Protein AF-0000000070210686 (afdb_homodimer)

Structure (mmCIF, N/CA/C/O backbone):
data_AF-0000000070210686-model_v1
#
loop_
_entity.id
_entity.type
_entity.pdbx_description
1 polymer 'HET-domain-containing protein'
#
loop_
_atom_site.group_PDB
_atom_site.id
_atom_site.type_symbol
_atom_site.label_atom_id
_atom_site.label_alt_id
_atom_site.label_comp_id
_atom_site.label_asym_id
_atom_site.label_entity_id
_atom_site.label_seq_id
_atom_site.pdbx_PDB_ins_code
_atom_site.Cartn_x
_atom_site.Cartn_y
_atom_site.Cartn_z
_atom_site.occupancy
_atom_site.B_iso_or_equiv
_atom_site.auth_seq_id
_atom_site.auth_comp_id
_atom_site.auth_asym_id
_atom_site.auth_atom_id
_atom_site.pdbx_PDB_model_num
ATOM 1 N N . MET A 1 1 ? 6.555 4.707 30.875 1 18.88 1 MET A N 1
ATOM 2 C CA . MET A 1 1 ? 7.715 5.59 30.953 1 18.88 1 MET A CA 1
ATOM 3 C C . MET A 1 1 ? 8.68 5.32 29.797 1 18.88 1 MET A C 1
ATOM 5 O O . MET A 1 1 ? 9.492 4.398 29.875 1 18.88 1 MET A O 1
ATOM 9 N N . THR A 1 2 ? 8.305 5.418 28.578 1 21.5 2 THR A N 1
ATOM 10 C CA . THR A 1 2 ? 9.078 4.855 27.484 1 21.5 2 THR A CA 1
ATOM 11 C C . THR A 1 2 ? 10.414 5.582 27.328 1 21.5 2 THR A C 1
ATOM 13 O O . THR A 1 2 ? 10.445 6.801 27.156 1 21.5 2 THR A O 1
ATOM 16 N N . VAL A 1 3 ? 11.391 4.957 27.969 1 21.98 3 VAL A N 1
ATOM 17 C CA . VAL A 1 3 ? 12.789 5.355 28.078 1 21.98 3 VAL A CA 1
ATOM 18 C C . VAL A 1 3 ? 13.336 5.707 26.688 1 21.98 3 VAL A C 1
ATOM 20 O O . VAL A 1 3 ? 13.383 4.855 25.797 1 21.98 3 VAL A O 1
ATOM 23 N N . ILE A 1 4 ? 13.234 6.941 26.406 1 26.55 4 ILE A N 1
ATOM 24 C CA . ILE A 1 4 ? 13.938 7.457 25.234 1 26.55 4 ILE A CA 1
ATOM 25 C C . ILE A 1 4 ? 15.43 7.191 25.375 1 26.55 4 ILE A C 1
ATOM 27 O O . ILE A 1 4 ? 16.078 7.711 26.281 1 26.55 4 ILE A O 1
ATOM 31 N N . THR A 1 5 ? 15.828 6.023 25.016 1 27.53 5 THR A N 1
ATOM 32 C CA . THR A 1 5 ? 17.25 5.707 25.062 1 27.53 5 THR A CA 1
ATOM 33 C C . THR A 1 5 ? 18.078 6.855 24.484 1 27.53 5 THR A C 1
ATOM 35 O O . THR A 1 5 ? 17.734 7.414 23.438 1 27.53 5 THR A O 1
ATOM 38 N N . PRO A 1 6 ? 18.906 7.332 25.359 1 25.88 6 PRO A N 1
ATOM 39 C CA . PRO A 1 6 ? 19.797 8.445 25.016 1 25.88 6 PRO A CA 1
ATOM 40 C C . PRO A 1 6 ? 20.562 8.211 23.703 1 25.88 6 PRO A C 1
ATOM 42 O O . PRO A 1 6 ? 21.078 7.117 23.469 1 25.88 6 PRO A O 1
ATOM 45 N N . ILE A 1 7 ? 20.188 8.758 22.719 1 30.61 7 ILE A N 1
ATOM 46 C CA . ILE A 1 7 ? 20.953 8.664 21.484 1 30.61 7 ILE A CA 1
ATOM 47 C C . ILE A 1 7 ? 22.391 9.109 21.719 1 30.61 7 ILE A C 1
ATOM 49 O O . ILE A 1 7 ? 22.625 10.227 22.172 1 30.61 7 ILE A O 1
ATOM 53 N N . PRO A 1 8 ? 23.391 8.234 21.797 1 29.5 8 PRO A N 1
ATOM 54 C CA . PRO A 1 8 ? 24.781 8.633 22.031 1 29.5 8 PRO A CA 1
ATOM 55 C C . PRO A 1 8 ? 25.219 9.773 21.125 1 29.5 8 PRO A C 1
ATOM 57 O O . PRO A 1 8 ? 24.703 9.922 20.016 1 29.5 8 PRO A O 1
ATOM 60 N N . LEU A 1 9 ? 25.859 10.773 21.719 1 31.42 9 LEU A N 1
ATOM 61 C CA . LEU A 1 9 ? 26.531 11.93 21.141 1 31.42 9 LEU A CA 1
ATOM 62 C C . LEU A 1 9 ? 27.547 11.492 20.094 1 31.42 9 LEU A C 1
ATOM 64 O O . LEU A 1 9 ? 28.547 10.828 20.406 1 31.42 9 LEU A O 1
ATOM 68 N N . VAL A 1 10 ? 27.375 10.961 18.953 1 34.12 10 VAL A N 1
ATOM 69 C CA . VAL A 1 10 ? 28.422 10.484 18.047 1 34.12 10 VAL A CA 1
ATOM 70 C C . VAL A 1 10 ? 29.234 11.656 17.531 1 34.12 10 VAL A C 1
ATOM 72 O O . VAL A 1 10 ? 28.688 12.641 17.031 1 34.12 10 VAL A O 1
ATOM 75 N N . PRO A 1 11 ? 30.391 11.938 17.922 1 38 11 PRO A N 1
ATOM 76 C CA . PRO A 1 11 ? 31.297 12.852 17.234 1 38 11 PRO A CA 1
ATOM 77 C C . PRO A 1 11 ? 31.172 12.789 15.711 1 38 11 PRO A C 1
ATOM 79 O O . PRO A 1 11 ? 30.75 11.766 15.164 1 38 11 PRO A O 1
ATOM 82 N N . TRP A 1 12 ? 31.234 13.992 15.07 1 40.84 12 TRP A N 1
ATOM 83 C CA . TRP A 1 12 ? 31.344 13.906 13.617 1 40.84 12 TRP A CA 1
ATOM 84 C C . TRP A 1 12 ? 32.344 12.844 13.203 1 40.84 12 TRP A C 1
ATOM 86 O O . TRP A 1 12 ? 33.375 13.156 12.625 1 40.84 12 TRP A O 1
ATOM 96 N N . ASN A 1 13 ? 32.719 12.047 13.875 1 41.91 13 ASN A N 1
ATOM 97 C CA . ASN A 1 13 ? 33.5 11.094 13.086 1 41.91 13 ASN A CA 1
ATOM 98 C C . ASN A 1 13 ? 32.812 10.766 11.766 1 41.91 13 ASN A C 1
ATOM 100 O O . ASN A 1 13 ? 31.594 10.539 11.734 1 41.91 13 ASN A O 1
ATOM 104 N N . PRO A 1 14 ? 33.406 11.344 10.578 1 47.38 14 PRO A N 1
ATOM 105 C CA . PRO A 1 14 ? 32.844 11 9.266 1 47.38 14 PRO A CA 1
ATOM 106 C C . PRO A 1 14 ? 32 9.734 9.297 1 47.38 14 PRO A C 1
ATOM 108 O O . PRO A 1 14 ? 32.5 8.633 9.062 1 47.38 14 PRO A O 1
ATOM 111 N N . SER A 1 15 ? 31.328 9.562 10.219 1 56.06 15 SER A N 1
ATOM 112 C CA . SER A 1 15 ? 30.469 8.414 9.945 1 56.06 15 SER A CA 1
ATOM 113 C C . SER A 1 15 ? 29.594 8.664 8.727 1 56.06 15 SER A C 1
ATOM 115 O O . SER A 1 15 ? 29.25 9.805 8.414 1 56.06 15 SER A O 1
ATOM 117 N N . SER A 1 16 ? 29.609 7.781 7.824 1 77.75 16 SER A N 1
ATOM 118 C CA . SER A 1 16 ? 28.953 7.809 6.523 1 77.75 16 SER A CA 1
ATOM 119 C C . SER A 1 16 ? 27.438 7.859 6.676 1 77.75 16 SER A C 1
ATOM 121 O O . SER A 1 16 ? 26.719 8.031 5.691 1 77.75 16 SER A O 1
ATOM 123 N N . LEU A 1 17 ? 27.062 7.871 8.195 1 85.62 17 LEU A N 1
ATOM 124 C CA . LEU A 1 17 ? 25.609 7.875 8.406 1 85.62 17 LEU A CA 1
ATOM 125 C C . LEU A 1 17 ? 25.203 9.016 9.336 1 85.62 17 LEU A C 1
ATOM 127 O O . LEU A 1 17 ? 25.906 9.312 10.305 1 85.62 17 LEU A O 1
ATOM 131 N N . CYS A 1 18 ? 24.141 9.664 9.109 1 83.12 18 CYS A N 1
ATOM 132 C CA . CYS A 1 18 ? 23.578 10.672 9.992 1 83.12 18 CYS A CA 1
ATOM 133 C C . CYS A 1 18 ? 22.969 10.031 11.242 1 83.12 18 CYS A C 1
ATOM 135 O O . CYS A 1 18 ? 22.906 8.805 11.344 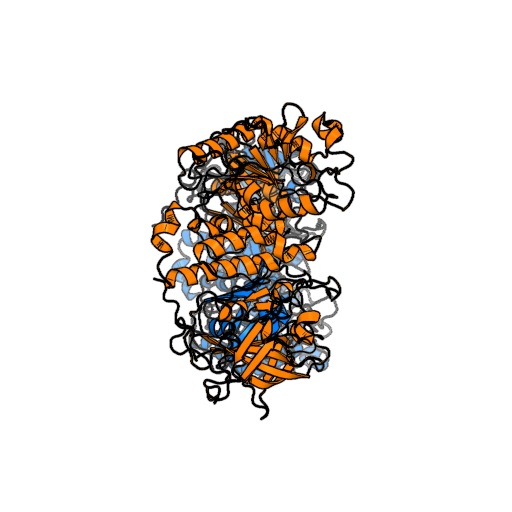1 83.12 18 CYS A O 1
ATOM 137 N N . ALA A 1 19 ? 22.531 10.797 12.156 1 77.5 19 ALA A N 1
ATOM 138 C CA . ALA A 1 19 ? 22.047 10.305 13.445 1 77.5 19 ALA A CA 1
ATOM 139 C C . ALA A 1 19 ? 20.844 9.398 13.258 1 77.5 19 ALA A C 1
ATOM 141 O O . ALA A 1 19 ? 20.766 8.328 13.867 1 77.5 19 ALA A O 1
ATOM 142 N N . THR A 1 20 ? 19.875 9.789 12.477 1 83.75 20 THR A N 1
ATOM 143 C CA . THR A 1 20 ? 18.672 9.008 12.234 1 83.75 20 THR A CA 1
ATOM 144 C C . THR A 1 20 ? 19.031 7.672 11.586 1 83.75 20 THR A C 1
ATOM 146 O O . THR A 1 20 ? 18.5 6.625 11.977 1 83.75 20 THR A O 1
ATOM 149 N N . CYS A 1 21 ? 19.969 7.789 10.664 1 89.75 21 CYS A N 1
ATOM 150 C CA . CYS A 1 21 ? 20.359 6.59 9.938 1 89.75 21 CYS A CA 1
ATOM 151 C C . CYS A 1 21 ? 21.141 5.637 10.828 1 89.75 21 CYS A C 1
ATOM 153 O O . CYS A 1 21 ? 21.078 4.422 10.648 1 89.75 21 CYS A O 1
ATOM 155 N N . ARG A 1 22 ? 21.828 6.176 11.766 1 85.75 22 ARG A N 1
ATOM 156 C CA . ARG A 1 22 ? 22.531 5.32 12.719 1 85.75 22 ARG A CA 1
ATOM 157 C C . ARG A 1 22 ? 21.547 4.516 13.562 1 85.75 22 ARG A C 1
ATOM 159 O O . ARG A 1 22 ? 21.797 3.352 13.875 1 85.75 22 ARG A O 1
ATOM 166 N N . LEU A 1 23 ? 20.469 5.164 13.883 1 85.94 23 LEU A N 1
ATOM 167 C CA . LEU A 1 23 ? 19.422 4.457 14.625 1 85.94 23 LEU A CA 1
ATOM 168 C C . LEU A 1 23 ? 18.828 3.33 13.781 1 85.94 23 LEU A C 1
ATOM 170 O O . LEU A 1 23 ? 18.672 2.209 14.273 1 85.94 23 LEU A O 1
ATOM 174 N N . VAL A 1 24 ? 18.594 3.578 12.539 1 91.06 24 VAL A N 1
ATOM 175 C CA . VAL A 1 24 ? 18 2.609 11.625 1 91.06 24 VAL A CA 1
ATOM 176 C C . VAL A 1 24 ? 18.984 1.47 11.367 1 91.06 24 VAL A C 1
ATOM 178 O O . VAL A 1 24 ? 18.578 0.309 11.266 1 91.06 24 VAL A O 1
ATOM 181 N N . ALA A 1 25 ? 20.234 1.827 11.328 1 89 25 ALA A N 1
ATOM 182 C CA . ALA A 1 25 ? 21.266 0.835 11.016 1 89 25 ALA A CA 1
ATOM 183 C C . ALA A 1 25 ? 21.469 -0.116 12.188 1 89 25 ALA A C 1
ATOM 185 O O . ALA A 1 25 ? 21.812 -1.284 11.992 1 89 25 ALA A O 1
ATOM 186 N N . ASN A 1 26 ? 21.141 0.361 13.375 1 87.25 26 ASN A N 1
ATOM 187 C CA . ASN A 1 26 ? 21.625 -0.414 14.516 1 87.25 26 ASN A CA 1
ATOM 188 C C . ASN A 1 26 ? 20.469 -0.955 15.352 1 87.25 26 ASN A C 1
ATOM 190 O O . ASN A 1 26 ? 20.656 -1.859 16.172 1 87.25 26 ASN A O 1
ATOM 194 N N . HIS A 1 27 ? 19.266 -0.401 15.133 1 90.25 27 HIS A N 1
ATOM 195 C CA . HIS A 1 27 ? 18.156 -0.792 16 1 90.25 27 HIS A CA 1
ATOM 196 C C . HIS A 1 27 ? 16.875 -0.993 15.203 1 90.25 27 HIS A C 1
ATOM 198 O O . HIS A 1 27 ? 16.688 -0.375 14.156 1 90.25 27 HIS A O 1
ATOM 204 N N . ASP A 1 28 ? 16.062 -1.942 15.773 1 92.38 28 ASP A N 1
ATOM 205 C CA . ASP A 1 28 ? 14.688 -1.992 15.289 1 92.38 28 ASP A CA 1
ATOM 206 C C . ASP A 1 28 ? 13.922 -0.73 15.68 1 92.38 28 ASP A C 1
ATOM 208 O O . ASP A 1 28 ? 13.734 -0.455 16.859 1 92.38 28 ASP A O 1
ATOM 212 N N . THR A 1 29 ? 13.594 0.13 14.742 1 92.44 29 THR A N 1
ATOM 213 C CA . THR A 1 29 ? 12.945 1.415 14.992 1 92.44 29 THR A CA 1
ATOM 214 C C . THR A 1 29 ? 12.102 1.839 13.797 1 92.44 29 THR A C 1
ATOM 216 O O . THR A 1 29 ? 12.18 1.227 12.727 1 92.44 29 THR A O 1
ATOM 219 N N . THR A 1 30 ? 11.203 2.656 14.016 1 92.94 30 THR A N 1
ATOM 220 C CA . THR A 1 30 ? 10.477 3.365 12.961 1 92.94 30 THR A CA 1
ATOM 221 C C . THR A 1 30 ? 10.852 4.844 12.953 1 92.94 30 THR A C 1
ATOM 223 O O . THR A 1 30 ? 10.742 5.52 13.984 1 92.94 30 THR A O 1
ATOM 226 N N . GLN A 1 31 ? 11.406 5.309 11.891 1 90.69 31 GLN A N 1
ATOM 227 C CA . GLN A 1 31 ? 11.828 6.699 11.766 1 90.69 31 GLN A CA 1
ATOM 228 C C . GLN A 1 31 ? 11.156 7.375 10.578 1 90.69 31 GLN A C 1
ATOM 230 O O . GLN A 1 31 ? 10.844 6.723 9.578 1 90.69 31 GLN A O 1
ATOM 235 N N . ARG A 1 32 ? 10.922 8.625 10.695 1 88.56 32 ARG A N 1
ATOM 236 C CA . ARG A 1 32 ? 10.352 9.43 9.617 1 88.56 32 ARG A CA 1
ATOM 237 C C . ARG A 1 32 ? 11.414 10.32 8.992 1 88.56 32 ARG A C 1
ATOM 239 O O . ARG A 1 32 ? 12.188 10.977 9.695 1 88.56 32 ARG A O 1
ATOM 246 N N . TYR A 1 33 ? 11.523 10.18 7.672 1 87.94 33 TYR A N 1
ATOM 247 C CA . TYR A 1 33 ? 12.438 11.008 6.902 1 87.94 33 TYR A CA 1
ATOM 248 C C . TYR A 1 33 ? 11.68 12.062 6.105 1 87.94 33 TYR A C 1
ATOM 250 O O . TYR A 1 33 ? 11.086 11.766 5.07 1 87.94 33 TYR A O 1
ATOM 258 N N . TYR A 1 34 ? 11.82 13.234 6.602 1 81.75 34 TYR A N 1
ATOM 259 C CA . TYR A 1 34 ? 11.203 14.312 5.836 1 81.75 34 TYR A CA 1
ATOM 260 C C . TYR A 1 34 ? 12.055 14.68 4.629 1 81.75 34 TYR A C 1
ATOM 262 O O . TYR A 1 34 ? 13.281 14.531 4.656 1 81.75 34 TYR A O 1
ATOM 270 N N . ALA A 1 35 ? 11.5 15.102 3.578 1 79.19 35 ALA A N 1
ATOM 271 C CA . ALA A 1 35 ? 12.148 15.281 2.283 1 79.19 35 ALA A CA 1
ATOM 272 C C . ALA A 1 35 ? 13.367 16.203 2.402 1 79.19 35 ALA A C 1
ATOM 274 O O . ALA A 1 35 ? 14.453 15.867 1.915 1 79.19 35 ALA A O 1
ATOM 275 N N . ARG A 1 36 ? 13.289 17.281 3.094 1 78.06 36 ARG A N 1
ATOM 276 C CA . ARG A 1 36 ? 14.367 18.266 3.133 1 78.06 36 ARG A CA 1
ATOM 277 C C . ARG A 1 36 ? 15.523 17.766 4 1 78.06 36 ARG A C 1
ATOM 279 O O . ARG A 1 36 ? 16.672 17.734 3.555 1 78.06 36 ARG A O 1
ATOM 286 N N . PRO A 1 37 ? 15.125 17.406 5.262 1 80.69 37 PRO A N 1
ATOM 287 C CA . PRO A 1 37 ? 16.234 16.859 6.055 1 80.69 37 PRO A CA 1
ATOM 288 C C . PRO A 1 37 ? 16.922 15.688 5.371 1 80.69 37 PRO A C 1
ATOM 290 O O . PRO A 1 37 ? 18.141 15.531 5.488 1 80.69 37 PRO A O 1
ATOM 293 N N . LEU A 1 38 ? 16.234 14.914 4.656 1 86.38 38 LEU A N 1
ATOM 294 C CA . LEU A 1 38 ? 16.797 13.773 3.938 1 86.38 38 LEU A CA 1
ATOM 295 C C . LEU A 1 38 ? 17.781 14.242 2.871 1 86.38 38 LEU A C 1
ATOM 297 O O . LEU A 1 38 ? 18.891 13.703 2.758 1 86.38 38 LEU A O 1
ATOM 301 N N . LYS A 1 39 ? 17.422 15.242 2.135 1 83.75 39 LYS A N 1
ATOM 302 C CA . LYS A 1 39 ? 18.281 15.789 1.088 1 83.75 39 LYS A CA 1
ATOM 303 C C . LYS A 1 39 ? 19.547 16.406 1.678 1 83.75 39 LYS A C 1
ATOM 305 O O . LYS A 1 39 ? 20.641 16.203 1.142 1 83.75 39 LYS A O 1
ATOM 310 N N . ILE A 1 40 ? 19.359 17.141 2.734 1 82.56 40 ILE A N 1
ATOM 311 C CA . ILE A 1 40 ? 20.484 17.797 3.389 1 82.56 40 ILE A CA 1
ATOM 312 C C . ILE A 1 40 ? 21.469 16.734 3.883 1 82.56 40 ILE A C 1
ATOM 314 O O . ILE A 1 40 ? 22.68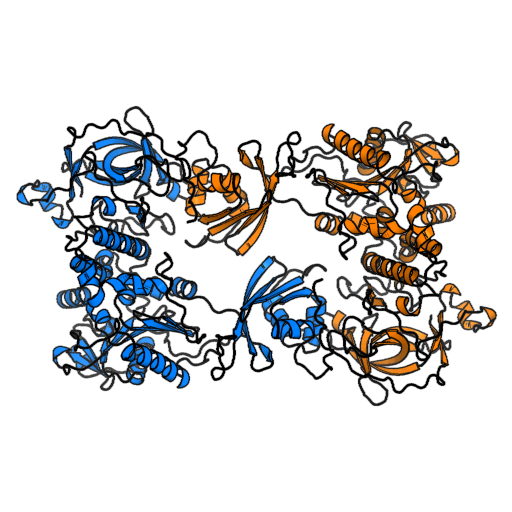8 16.844 3.654 1 82.56 40 ILE A O 1
ATOM 318 N N . ALA A 1 41 ? 20.922 15.719 4.535 1 85.38 41 ALA A N 1
ATOM 319 C CA . ALA A 1 41 ? 21.781 14.648 5.039 1 85.38 41 ALA A CA 1
ATOM 320 C C . ALA A 1 41 ? 22.5 13.938 3.893 1 85.38 41 ALA A C 1
ATOM 322 O O . ALA A 1 41 ? 23.672 13.578 4.008 1 85.38 41 ALA A O 1
ATOM 323 N N . ALA A 1 42 ? 21.844 13.742 2.781 1 87.5 42 ALA A N 1
ATOM 324 C CA . ALA A 1 42 ? 22.422 13.078 1.61 1 87.5 42 ALA A CA 1
ATOM 325 C C . ALA A 1 42 ? 23.562 13.898 1.035 1 87.5 42 ALA A C 1
ATOM 327 O O . ALA A 1 42 ? 24.641 13.352 0.739 1 87.5 42 ALA A O 1
ATOM 328 N N . VAL A 1 43 ? 23.375 15.164 0.923 1 82.69 43 VAL A N 1
ATOM 329 C CA . VAL A 1 43 ? 24.375 16.047 0.339 1 82.69 43 VAL A CA 1
ATOM 330 C C . VAL A 1 43 ? 25.578 16.141 1.271 1 82.69 43 VAL A C 1
ATOM 332 O O . VAL A 1 43 ? 26.719 16.266 0.812 1 82.69 43 VAL A O 1
ATOM 335 N N . ARG A 1 44 ? 25.266 16 2.473 1 79.75 44 ARG A N 1
ATOM 336 C CA . ARG A 1 44 ? 26.344 16.141 3.457 1 79.75 44 ARG A CA 1
ATOM 337 C C . ARG A 1 44 ? 27.062 14.82 3.662 1 79.75 44 ARG A C 1
ATOM 339 O O . ARG A 1 44 ? 27.922 14.703 4.543 1 79.75 44 ARG A O 1
ATOM 346 N N . GLY A 1 45 ? 26.609 13.781 2.938 1 81.31 45 GLY A N 1
ATOM 347 C CA . GLY A 1 45 ? 27.469 12.602 2.869 1 81.31 45 GLY A CA 1
ATOM 348 C C . GLY A 1 45 ? 26.844 11.391 3.531 1 81.31 45 GLY A C 1
ATOM 349 O O . GLY A 1 45 ? 27.469 10.328 3.592 1 81.31 45 GLY A O 1
ATOM 350 N N . CYS A 1 46 ? 25.656 11.523 4.137 1 87.19 46 CYS A N 1
ATOM 351 C CA . CYS A 1 46 ? 25.016 10.328 4.676 1 87.19 46 CYS A CA 1
ATOM 352 C C . CYS A 1 46 ? 24.672 9.344 3.561 1 87.19 46 CYS A C 1
ATOM 354 O O . CYS A 1 46 ? 23.859 9.641 2.689 1 87.19 46 CYS A O 1
ATOM 356 N N . VAL A 1 47 ? 25.172 8.195 3.635 1 91.56 47 VAL A N 1
ATOM 357 C CA . VAL A 1 47 ? 25.094 7.254 2.52 1 91.56 47 VAL A CA 1
ATOM 358 C C . VAL A 1 47 ? 23.688 6.652 2.453 1 91.56 47 VAL A C 1
ATOM 360 O O . VAL A 1 47 ? 23.172 6.387 1.365 1 91.56 47 VAL A O 1
ATOM 363 N N . LEU A 1 48 ? 23.125 6.398 3.605 1 93.19 48 LEU A N 1
ATOM 364 C CA . LEU A 1 48 ? 21.781 5.828 3.598 1 93.19 48 LEU A CA 1
ATOM 365 C C . LEU A 1 48 ? 20.75 6.84 3.096 1 93.19 48 LEU A C 1
ATOM 367 O O . LEU A 1 48 ? 19.875 6.5 2.303 1 93.19 48 LEU A O 1
ATOM 371 N N . CYS A 1 49 ? 20.844 8.086 3.541 1 91.56 49 CYS A N 1
ATOM 372 C CA . CYS A 1 49 ? 19.953 9.117 3.033 1 91.56 49 CYS A CA 1
ATOM 373 C C . CYS A 1 49 ? 20.109 9.281 1.526 1 91.56 49 CYS A C 1
ATOM 375 O O . CYS A 1 49 ? 19.125 9.461 0.81 1 91.56 49 CYS A O 1
ATOM 377 N N . ARG A 1 50 ? 21.312 9.234 1.077 1 91.19 50 ARG A N 1
ATOM 378 C CA . ARG A 1 50 ? 21.562 9.336 -0.355 1 91.19 50 ARG A CA 1
ATOM 379 C C . ARG A 1 50 ? 20.922 8.18 -1.112 1 91.19 50 ARG A C 1
ATOM 381 O O . ARG A 1 50 ? 20.297 8.391 -2.156 1 91.19 50 ARG A O 1
ATOM 388 N N . TYR A 1 51 ? 21.047 7.023 -0.578 1 94.25 51 TYR A N 1
ATOM 389 C CA . TYR A 1 51 ? 20.469 5.832 -1.185 1 94.25 51 TYR A CA 1
ATOM 390 C C . TYR A 1 51 ? 18.938 5.945 -1.254 1 94.25 51 TYR A C 1
ATOM 392 O O . TYR A 1 51 ? 18.344 5.691 -2.301 1 94.25 51 TYR A O 1
ATOM 400 N N . LEU A 1 52 ? 18.312 6.305 -0.146 1 93.06 52 LEU A N 1
ATOM 401 C CA . LEU A 1 52 ? 16.859 6.441 -0.096 1 93.06 52 LEU A CA 1
ATOM 402 C C . LEU A 1 52 ? 16.391 7.523 -1.06 1 93.06 52 LEU A C 1
ATOM 404 O O . LEU A 1 52 ? 15.344 7.371 -1.708 1 93.06 52 LEU A O 1
ATOM 408 N N . TYR A 1 53 ? 17.188 8.594 -1.122 1 90.06 53 TYR A N 1
ATOM 409 C CA . TYR A 1 53 ? 16.844 9.672 -2.041 1 90.06 53 TYR A CA 1
ATOM 410 C C . TYR A 1 53 ? 16.891 9.195 -3.486 1 90.06 53 TYR A C 1
ATOM 412 O O . TYR A 1 53 ? 15.945 9.422 -4.25 1 90.06 53 TYR A O 1
ATOM 420 N N . GLU A 1 54 ? 17.875 8.469 -3.861 1 89.75 54 GLU A N 1
ATOM 421 C CA . GLU A 1 54 ? 18.078 8.023 -5.234 1 89.75 54 GLU A CA 1
ATOM 422 C C . GLU A 1 54 ? 17.078 6.938 -5.617 1 89.75 54 GLU A C 1
ATOM 424 O O . GLU A 1 54 ? 16.562 6.918 -6.738 1 89.75 54 GLU A O 1
ATOM 429 N N . GLU A 1 55 ? 16.766 6.074 -4.707 1 90.25 55 GLU A N 1
ATOM 430 C CA . GLU A 1 55 ? 15.922 4.914 -4.996 1 90.25 55 GLU A CA 1
ATOM 431 C C . GLU A 1 55 ? 14.438 5.281 -4.945 1 90.25 55 GLU A C 1
ATOM 433 O O . GLU A 1 55 ? 13.625 4.695 -5.66 1 90.25 55 GLU A O 1
ATOM 438 N N . LEU A 1 56 ? 14.055 6.219 -4.07 1 87.88 56 LEU A N 1
ATOM 439 C CA . LEU A 1 56 ? 12.633 6.387 -3.799 1 87.88 56 LEU A CA 1
ATOM 440 C C . LEU A 1 56 ? 12.172 7.793 -4.172 1 87.88 56 LEU A C 1
ATOM 442 O O . LEU A 1 56 ? 11.016 7.988 -4.566 1 87.88 56 LEU A O 1
ATOM 446 N N . VAL A 1 57 ? 13 8.844 -3.959 1 79.38 57 VAL A N 1
ATOM 447 C CA . VAL A 1 57 ? 12.547 10.227 -4.059 1 79.38 57 VAL A CA 1
ATOM 448 C C . VAL A 1 57 ? 12.695 10.719 -5.496 1 79.38 57 VAL A C 1
ATOM 450 O O . VAL A 1 57 ? 11.812 11.406 -6.023 1 79.38 57 VAL A O 1
ATOM 453 N N . VAL A 1 58 ? 13.836 10.391 -6.086 1 74.69 58 VAL A N 1
ATOM 454 C CA . VAL A 1 58 ? 14.125 10.867 -7.438 1 74.69 58 VAL A CA 1
ATOM 455 C C . VAL A 1 58 ? 13.008 10.438 -8.391 1 74.69 58 VAL A C 1
ATOM 457 O O . VAL A 1 58 ? 12.625 11.195 -9.281 1 74.69 58 VAL A O 1
ATOM 460 N N . HIS A 1 59 ? 12.461 9.367 -8.047 1 65.12 59 HIS A N 1
ATOM 461 C CA . HIS A 1 59 ? 11.484 8.797 -8.969 1 65.12 59 HIS A CA 1
ATOM 462 C C . HIS A 1 59 ? 10.062 9.203 -8.594 1 65.12 59 HIS A C 1
ATOM 464 O O . HIS A 1 59 ? 9.117 8.906 -9.32 1 65.12 59 HIS A O 1
ATOM 470 N N . SER A 1 60 ? 9.969 9.828 -7.5 1 61.5 60 SER A N 1
ATOM 471 C CA . SER A 1 60 ? 8.633 10.203 -7.047 1 61.5 60 SER A CA 1
ATOM 472 C C . SER A 1 60 ? 8.242 11.586 -7.555 1 61.5 60 SER A C 1
ATOM 474 O O . SER A 1 60 ? 9.047 12.523 -7.5 1 61.5 60 SER A O 1
ATOM 476 N N . PHE A 1 61 ? 7.75 11.758 -8.719 1 51.09 61 PHE A N 1
ATOM 477 C CA . PHE A 1 61 ? 7.406 12.969 -9.461 1 51.09 61 PHE A CA 1
ATOM 478 C C . PHE A 1 61 ? 6.801 14.016 -8.539 1 51.09 61 PHE A C 1
ATOM 480 O O . PHE A 1 61 ? 6.832 15.211 -8.836 1 51.09 61 PHE A O 1
ATOM 487 N N . GLY A 1 62 ? 6.113 13.625 -7.492 1 51.19 62 GLY A N 1
ATOM 488 C CA . GLY A 1 62 ? 5.266 14.688 -6.961 1 51.19 62 GLY A CA 1
ATOM 489 C C . GLY A 1 62 ? 5.961 15.539 -5.922 1 51.19 62 GLY A C 1
ATOM 490 O O . GLY A 1 62 ? 6.93 15.102 -5.297 1 51.19 62 GLY A O 1
ATOM 491 N N . ARG A 1 63 ? 5.941 16.891 -6.254 1 48.94 63 ARG A N 1
ATOM 492 C CA . ARG A 1 63 ? 6.453 17.875 -5.293 1 48.94 63 ARG A CA 1
ATOM 493 C C . ARG A 1 63 ? 6.004 17.531 -3.877 1 48.94 63 ARG A C 1
ATOM 495 O O . ARG A 1 63 ? 4.805 17.453 -3.6 1 48.94 63 ARG A O 1
ATOM 502 N N . PRO A 1 64 ? 6.996 16.875 -3.164 1 48.12 64 PRO A N 1
ATOM 503 C CA . PRO A 1 64 ? 6.547 16.562 -1.806 1 48.12 64 PRO A CA 1
ATOM 504 C C . PRO A 1 64 ? 5.973 17.781 -1.078 1 48.12 64 PRO A C 1
ATOM 506 O O . PRO A 1 64 ? 6.559 18.859 -1.13 1 48.12 64 PRO A O 1
ATOM 509 N N . THR A 1 65 ? 4.77 17.75 -0.81 1 49.28 65 THR A N 1
ATOM 510 C CA . THR A 1 65 ? 4.258 18.766 0.113 1 49.28 65 THR A CA 1
ATOM 511 C C . THR A 1 65 ? 4.938 18.641 1.475 1 49.28 65 THR A C 1
ATOM 513 O O . THR A 1 65 ? 5.516 17.609 1.797 1 49.28 65 THR A O 1
ATOM 516 N N . LYS A 1 66 ? 5.289 19.703 2.188 1 51.28 66 LYS A N 1
ATOM 517 C CA . LYS A 1 66 ? 5.977 19.859 3.465 1 51.28 66 LYS A CA 1
ATOM 518 C C . LYS A 1 66 ? 5.789 18.625 4.352 1 51.28 66 LYS A C 1
ATOM 520 O O . LYS A 1 66 ? 6.719 18.219 5.051 1 51.28 66 LYS A O 1
ATOM 525 N N . ASP A 1 67 ? 4.605 17.953 4.301 1 57.97 67 ASP A N 1
ATOM 526 C CA . ASP A 1 67 ? 4.316 16.938 5.32 1 57.97 67 ASP A CA 1
ATOM 527 C C . ASP A 1 67 ? 4.504 15.531 4.773 1 57.97 67 ASP A C 1
ATOM 529 O O . ASP A 1 67 ? 4.098 14.555 5.406 1 57.97 67 ASP A O 1
ATOM 533 N N . VAL A 1 68 ? 5.301 15.555 3.695 1 68.44 68 VAL A N 1
ATOM 534 C CA . VAL A 1 68 ? 5.449 14.219 3.143 1 68.44 68 VAL A CA 1
ATOM 535 C C . VAL A 1 68 ? 6.754 13.594 3.635 1 68.44 68 VAL A C 1
ATOM 537 O O . VAL A 1 68 ? 7.773 14.281 3.748 1 68.44 68 VAL A O 1
ATOM 540 N N . HIS A 1 69 ? 6.641 12.578 4.254 1 84.75 69 HIS A N 1
ATOM 541 C CA . HIS A 1 69 ? 7.805 11.875 4.781 1 84.75 69 HIS A CA 1
ATOM 542 C C . HIS A 1 69 ? 7.832 10.422 4.309 1 84.75 69 HIS A C 1
ATOM 544 O O . HIS A 1 69 ? 6.809 9.891 3.871 1 84.75 69 HIS A O 1
ATOM 550 N N . LEU A 1 70 ? 9.055 9.922 4.242 1 89.38 70 LEU A N 1
ATOM 551 C CA . LEU A 1 70 ? 9.234 8.477 4.199 1 89.38 70 LEU A CA 1
ATOM 552 C C . LEU A 1 70 ? 9.125 7.867 5.594 1 89.38 70 LEU A C 1
ATOM 554 O O . LEU A 1 70 ? 9.648 8.43 6.559 1 89.38 70 LEU A O 1
ATOM 558 N N . GLU A 1 71 ? 8.406 6.926 5.691 1 91.94 71 GLU A N 1
ATOM 559 C CA . GLU A 1 71 ? 8.414 6.16 6.934 1 91.94 71 GLU A CA 1
ATOM 560 C C . GLU A 1 71 ? 9.25 4.891 6.797 1 91.94 71 GLU A C 1
ATOM 562 O O . GLU A 1 71 ? 8.914 4 6.012 1 91.94 71 GLU A O 1
ATOM 567 N N . VAL A 1 72 ? 10.344 4.852 7.523 1 94.31 72 VAL A N 1
ATOM 568 C CA . VAL A 1 72 ? 11.281 3.736 7.445 1 94.31 72 VAL A CA 1
ATOM 569 C C . VAL A 1 72 ? 11.172 2.883 8.711 1 94.31 72 VAL A C 1
ATOM 571 O O . VAL A 1 72 ? 11.375 3.379 9.82 1 94.31 72 VAL A O 1
ATOM 574 N N . THR A 1 73 ? 10.875 1.686 8.562 1 94.44 73 THR A N 1
ATOM 575 C CA . THR A 1 73 ? 10.742 0.763 9.68 1 94.44 73 THR A CA 1
ATOM 576 C C . THR A 1 73 ? 11.703 -0.416 9.523 1 94.44 73 THR A C 1
ATOM 578 O O . THR A 1 73 ? 11.648 -1.14 8.531 1 94.44 73 THR A O 1
ATOM 581 N N . ARG A 1 74 ? 12.578 -0.634 10.516 1 94.38 74 ARG A N 1
ATOM 582 C CA . ARG A 1 74 ? 13.484 -1.781 10.516 1 94.38 74 ARG A CA 1
ATOM 583 C C . ARG A 1 74 ? 12.977 -2.873 11.453 1 94.38 74 ARG A C 1
ATOM 585 O O . ARG A 1 74 ? 12.586 -2.594 12.586 1 94.38 74 ARG A O 1
ATOM 592 N N . HIS A 1 75 ? 12.898 -4.027 11 1 92.88 75 HIS A N 1
ATOM 593 C CA . HIS A 1 75 ? 12.648 -5.238 11.773 1 92.88 75 HIS A CA 1
ATOM 594 C C . HIS A 1 75 ? 13.672 -6.32 11.453 1 92.88 75 HIS A C 1
ATOM 596 O O . HIS A 1 75 ? 13.523 -7.043 10.461 1 92.88 75 HIS A O 1
ATOM 602 N N . GLY A 1 76 ? 14.609 -6.418 12.32 1 91.69 76 GLY A N 1
ATOM 603 C CA . GLY A 1 76 ? 15.672 -7.371 12.039 1 91.69 76 GLY A CA 1
ATOM 604 C C . GLY A 1 76 ? 16.5 -6.996 10.82 1 91.69 76 GLY A C 1
ATOM 605 O O . GLY A 1 76 ? 17.078 -5.902 10.766 1 91.69 76 GLY A O 1
ATOM 606 N N . SER A 1 77 ? 16.469 -7.922 9.883 1 93.06 77 SER A N 1
ATOM 607 C CA . SER A 1 77 ? 17.266 -7.688 8.688 1 93.06 77 SER A CA 1
ATOM 608 C C . SER A 1 77 ? 16.406 -7.129 7.555 1 93.06 77 SER A C 1
ATOM 610 O O . SER A 1 77 ? 16.859 -7.047 6.41 1 93.06 77 SER A O 1
ATOM 612 N N . CYS A 1 78 ? 15.219 -6.809 7.957 1 94.19 78 CYS A N 1
ATOM 613 C CA . CYS A 1 78 ? 14.297 -6.27 6.965 1 94.19 78 CYS A CA 1
ATOM 614 C C . CYS A 1 78 ? 13.992 -4.801 7.242 1 94.19 78 CYS A C 1
ATOM 616 O O . CYS A 1 78 ? 13.875 -4.395 8.398 1 94.19 78 CYS A O 1
ATOM 618 N N . LEU A 1 79 ? 13.938 -3.988 6.172 1 94.88 79 LEU A N 1
ATOM 619 C CA . LEU A 1 79 ? 13.602 -2.57 6.25 1 94.88 79 LEU A CA 1
ATOM 620 C C . LEU A 1 79 ? 12.406 -2.246 5.355 1 94.88 79 LEU A C 1
ATOM 622 O O . LEU A 1 79 ? 12.461 -2.453 4.141 1 94.88 79 LEU A O 1
ATOM 626 N N . GLY A 1 80 ? 11.312 -1.893 5.938 1 93.75 80 GLY A N 1
ATOM 627 C CA . GLY A 1 80 ? 10.156 -1.42 5.191 1 93.75 80 GLY A CA 1
ATOM 628 C C . GLY A 1 80 ? 10.086 0.092 5.098 1 93.75 80 GLY A C 1
ATOM 629 O O . GLY A 1 80 ? 10.328 0.793 6.078 1 93.75 80 GLY A O 1
ATOM 630 N N . VAL A 1 81 ? 9.797 0.655 3.82 1 93.19 81 VAL A N 1
ATOM 631 C CA . VAL A 1 81 ? 9.695 2.098 3.627 1 93.19 81 VAL A CA 1
ATOM 632 C C . VAL A 1 81 ? 8.367 2.439 2.965 1 93.19 81 VAL A C 1
ATOM 634 O O . VAL A 1 81 ? 8.023 1.884 1.918 1 93.19 81 VAL A O 1
ATOM 637 N N . VAL A 1 82 ? 7.566 3.172 3.588 1 88.19 82 VAL A N 1
ATOM 638 C CA . VAL A 1 82 ? 6.383 3.75 2.963 1 88.19 82 VAL A CA 1
ATOM 639 C C . VAL A 1 82 ? 6.723 5.117 2.377 1 88.19 82 VAL A C 1
ATOM 641 O O . VAL A 1 82 ? 7.168 6.016 3.098 1 88.19 82 VAL A O 1
ATOM 644 N N . ASP A 1 83 ? 6.48 5.203 1.09 1 87.56 83 ASP A N 1
ATOM 645 C CA . ASP A 1 83 ? 6.918 6.438 0.451 1 87.56 83 ASP A CA 1
ATOM 646 C C . ASP A 1 83 ? 5.832 7.508 0.524 1 87.56 83 ASP A C 1
ATOM 648 O O . ASP A 1 83 ? 4.836 7.344 1.231 1 87.56 83 ASP A O 1
ATOM 652 N N . PHE A 1 84 ? 6.023 8.68 -0.153 1 77.94 84 PHE A N 1
ATOM 653 C CA . PHE A 1 84 ? 5.168 9.859 -0.085 1 77.94 84 PHE A CA 1
ATOM 654 C C . PHE A 1 84 ? 3.805 9.57 -0.705 1 77.94 84 PHE A C 1
ATOM 656 O O . PHE A 1 84 ? 2.838 10.297 -0.455 1 77.94 84 PHE A O 1
ATOM 663 N N . ASN A 1 85 ? 3.672 8.5 -1.477 1 75.44 85 ASN A N 1
ATOM 664 C CA . ASN A 1 85 ? 2.434 8.117 -2.143 1 75.44 85 ASN A CA 1
ATOM 665 C C . ASN A 1 85 ? 1.776 6.918 -1.463 1 75.44 85 ASN A C 1
ATOM 667 O O . ASN A 1 85 ? 0.921 6.254 -2.053 1 75.44 85 ASN A O 1
ATOM 671 N N . ASN A 1 86 ? 2.225 6.648 -0.355 1 79.81 86 ASN A N 1
ATOM 672 C CA . ASN A 1 86 ? 1.707 5.543 0.444 1 79.81 86 ASN A CA 1
ATOM 673 C C . ASN A 1 86 ? 1.975 4.195 -0.222 1 79.81 86 ASN A C 1
ATOM 675 O O . ASN A 1 86 ? 1.188 3.258 -0.075 1 79.81 86 ASN A O 1
ATOM 679 N N . THR A 1 87 ? 3.037 4.133 -1.036 1 83.69 87 THR A N 1
ATOM 680 C CA . THR A 1 87 ? 3.496 2.875 -1.617 1 83.69 87 THR A CA 1
ATOM 681 C C . THR A 1 87 ? 4.492 2.182 -0.691 1 83.69 87 THR A C 1
ATOM 683 O O . THR A 1 87 ? 5.387 2.828 -0.138 1 83.69 87 THR A O 1
ATOM 686 N N . VAL A 1 88 ? 4.367 0.964 -0.566 1 86.62 88 VAL A N 1
ATOM 687 C CA . VAL A 1 88 ? 5.242 0.204 0.322 1 86.62 88 VAL A CA 1
ATOM 688 C C . VAL A 1 88 ? 6.41 -0.37 -0.472 1 86.62 88 VAL A C 1
ATOM 690 O O . VAL A 1 88 ? 6.215 -1.01 -1.508 1 86.62 88 VAL A O 1
ATOM 693 N N . HIS A 1 89 ? 7.672 -0.093 0.041 1 90.5 89 HIS A N 1
ATOM 694 C CA . HIS A 1 89 ? 8.906 -0.65 -0.509 1 90.5 89 HIS A CA 1
ATOM 695 C C . HIS A 1 89 ? 9.617 -1.53 0.514 1 90.5 89 HIS A C 1
ATOM 697 O O . HIS A 1 89 ? 9.688 -1.182 1.694 1 90.5 89 HIS A O 1
ATOM 703 N N . GLN A 1 90 ? 10.117 -2.635 0.066 1 93.06 90 GLN A N 1
ATOM 704 C CA . GLN A 1 90 ? 10.812 -3.549 0.969 1 93.06 90 GLN A CA 1
ATOM 705 C C . GLN A 1 90 ? 12.305 -3.617 0.645 1 93.06 90 GLN A C 1
ATOM 707 O O . GLN A 1 90 ? 12.688 -3.684 -0.524 1 93.06 90 GLN A O 1
ATOM 712 N N . PHE A 1 91 ? 13.133 -3.508 1.705 1 96 91 PHE A N 1
ATOM 713 C CA . PHE A 1 91 ? 14.578 -3.639 1.606 1 96 91 PHE A CA 1
ATOM 714 C C . PHE A 1 91 ? 15.094 -4.723 2.549 1 96 91 PHE A C 1
ATOM 716 O O . PHE A 1 91 ? 14.367 -5.176 3.434 1 96 91 PHE A O 1
ATOM 723 N N . GLU A 1 92 ? 16.297 -5.223 2.332 1 95.56 92 GLU A N 1
ATOM 724 C CA . GLU A 1 92 ? 16.922 -6.215 3.209 1 95.56 92 GLU A CA 1
ATOM 725 C C . GLU A 1 92 ? 18.359 -5.852 3.521 1 95.56 92 GLU A C 1
ATOM 727 O O . GLU A 1 92 ? 19.078 -5.336 2.66 1 95.56 92 GLU A O 1
ATOM 732 N N . ILE A 1 93 ? 18.734 -6.07 4.75 1 94.94 93 ILE A N 1
ATOM 733 C CA . ILE A 1 93 ? 20.094 -5.855 5.23 1 94.94 93 ILE A CA 1
ATOM 734 C C . ILE A 1 93 ? 20.906 -7.145 5.098 1 94.94 93 ILE A C 1
ATOM 736 O O . ILE A 1 93 ? 20.469 -8.203 5.57 1 94.94 93 ILE A O 1
ATOM 740 N N . PHE A 1 94 ? 22.016 -7.074 4.402 1 94.62 94 PHE A N 1
ATOM 741 C CA . PHE A 1 94 ? 22.812 -8.273 4.172 1 94.62 94 PHE A CA 1
ATOM 742 C C . PHE A 1 94 ? 24.266 -8.031 4.562 1 94.62 94 PHE A C 1
ATOM 744 O O . PHE A 1 94 ? 24.672 -6.895 4.793 1 94.62 94 PHE A O 1
ATOM 751 N N . THR A 1 95 ? 25 -9.086 4.77 1 93.06 95 THR A N 1
ATOM 752 C CA . THR A 1 95 ? 26.422 -9.055 5.082 1 93.06 95 THR A CA 1
ATOM 753 C C . THR A 1 95 ? 27.25 -9.688 3.955 1 93.06 95 THR A C 1
ATOM 755 O O . THR A 1 95 ? 26.688 -10.305 3.049 1 93.06 95 THR A O 1
ATOM 758 N N . GLU A 1 96 ? 28.516 -9.461 4.117 1 88.12 96 GLU A N 1
ATOM 759 C CA . GLU A 1 96 ? 29.391 -10.164 3.195 1 88.12 96 GLU A CA 1
ATOM 760 C C . GLU A 1 96 ? 29.359 -11.672 3.447 1 88.12 96 GLU A C 1
ATOM 762 O O . GLU A 1 96 ? 29.125 -12.109 4.574 1 88.12 96 GLU A O 1
ATOM 767 N N . ARG A 1 97 ? 29.516 -12.461 2.508 1 74.19 97 ARG A N 1
ATOM 768 C CA . ARG A 1 97 ? 29.266 -13.898 2.469 1 74.19 97 ARG A CA 1
ATOM 769 C C . ARG A 1 97 ? 30 -14.609 3.607 1 74.19 97 ARG A C 1
ATOM 771 O O . ARG A 1 97 ? 29.5 -15.586 4.168 1 74.19 97 ARG A O 1
ATOM 778 N N . ASN A 1 98 ? 31 -14.156 3.947 1 72.38 98 ASN A N 1
ATOM 779 C CA . ASN A 1 98 ? 31.797 -14.859 4.949 1 72.38 98 ASN A CA 1
ATOM 780 C C . ASN A 1 98 ? 31.344 -14.508 6.367 1 72.38 98 ASN A C 1
ATOM 782 O O . ASN A 1 98 ? 31.844 -15.07 7.34 1 72.38 98 ASN A O 1
ATOM 786 N N . HIS A 1 99 ? 30.234 -13.75 6.461 1 73.06 99 HIS A N 1
ATOM 787 C CA . HIS A 1 99 ? 29.906 -13.273 7.801 1 73.06 99 HIS A CA 1
ATOM 788 C C . HIS A 1 99 ? 28.406 -13.289 8.031 1 73.06 99 HIS A C 1
ATOM 790 O O . HIS A 1 99 ? 27.844 -12.352 8.602 1 73.06 99 HIS A O 1
ATOM 796 N N . PRO A 1 100 ? 27.766 -14.273 7.477 1 73.62 100 PRO A N 1
ATOM 797 C CA . PRO A 1 100 ? 26.328 -14.219 7.797 1 73.62 100 PRO A CA 1
ATOM 798 C C . PRO A 1 100 ? 26.016 -14.75 9.195 1 73.62 100 PRO A C 1
ATOM 800 O O . PRO A 1 100 ? 26.766 -15.578 9.719 1 73.62 100 PRO A O 1
ATOM 803 N N . SER A 1 101 ? 25.109 -13.992 9.953 1 76.88 101 SER A N 1
ATOM 804 C CA . SER A 1 101 ? 24.703 -14.391 11.297 1 76.88 101 SER A CA 1
ATOM 805 C C . SER A 1 101 ? 23.203 -14.648 11.359 1 76.88 101 SER A C 1
ATOM 807 O O . SER A 1 101 ? 22.484 -14.43 10.383 1 76.88 101 SER A O 1
ATOM 809 N N . THR A 1 102 ? 22.766 -15.18 12.43 1 75.44 102 THR A N 1
ATOM 810 C CA . THR A 1 102 ? 21.359 -15.469 12.656 1 75.44 102 THR A CA 1
ATOM 811 C C . THR A 1 102 ? 20.531 -14.18 12.68 1 75.44 102 THR A C 1
ATOM 813 O O . THR A 1 102 ? 19.359 -14.18 12.32 1 75.44 102 THR A O 1
ATOM 816 N N . GLU A 1 103 ? 21.25 -13.141 12.992 1 80.62 103 GLU A N 1
ATOM 817 C CA . GLU A 1 103 ? 20.547 -11.859 13.078 1 80.62 103 GLU A CA 1
ATOM 818 C C . GLU A 1 103 ? 20.406 -11.219 11.703 1 80.62 103 GLU A C 1
ATOM 820 O O . GLU A 1 103 ? 19.453 -10.484 11.445 1 80.62 103 GLU A O 1
ATOM 825 N N . THR A 1 104 ? 21.406 -11.602 10.906 1 88.06 104 THR A N 1
ATOM 826 C CA . THR A 1 104 ? 21.406 -11.117 9.531 1 88.06 104 THR A CA 1
ATOM 827 C C . THR A 1 104 ? 21.641 -12.266 8.547 1 88.06 104 THR A C 1
ATOM 829 O O . THR A 1 104 ? 22.734 -12.43 8.031 1 88.06 104 THR A O 1
ATOM 832 N N . PRO A 1 105 ? 20.562 -12.898 8.234 1 91.12 105 PRO A N 1
ATOM 833 C CA . PRO A 1 105 ? 20.703 -14.125 7.441 1 91.12 105 PRO A CA 1
ATOM 834 C C . PRO A 1 105 ? 21.016 -13.844 5.973 1 91.12 105 PRO A C 1
ATOM 836 O O . PRO A 1 105 ? 21.469 -14.742 5.254 1 91.12 105 PRO A O 1
ATOM 839 N N . PHE A 1 106 ? 20.812 -12.672 5.512 1 93.44 106 PHE A N 1
ATOM 840 C CA . PHE A 1 106 ? 21.016 -12.367 4.102 1 93.44 106 PHE A CA 1
ATOM 841 C C . PHE A 1 106 ? 22.484 -12.133 3.805 1 93.44 106 PHE A C 1
ATOM 843 O O . PHE A 1 106 ? 23.203 -11.555 4.621 1 93.44 106 PHE A O 1
ATOM 850 N N . ARG A 1 107 ? 22.938 -12.602 2.697 1 93.25 107 ARG A N 1
ATOM 851 C CA . ARG A 1 107 ? 24.328 -12.438 2.275 1 93.25 107 ARG A CA 1
ATOM 852 C C . ARG A 1 107 ? 24.406 -11.844 0.875 1 93.25 107 ARG A C 1
ATOM 854 O O . ARG A 1 107 ? 23.406 -11.836 0.141 1 93.25 107 ARG A O 1
ATOM 861 N N . ARG A 1 108 ? 25.547 -11.414 0.542 1 92.75 108 ARG A N 1
ATOM 862 C CA . ARG A 1 108 ? 25.797 -10.844 -0.779 1 92.75 108 ARG A CA 1
ATOM 863 C C . ARG A 1 108 ? 25.609 -11.891 -1.871 1 92.75 108 ARG A C 1
ATOM 865 O O . ARG A 1 108 ? 26.062 -13.031 -1.728 1 92.75 108 ARG A O 1
ATOM 872 N N . ILE A 1 109 ? 24.922 -11.516 -2.928 1 94.38 109 ILE A N 1
ATOM 873 C CA . ILE A 1 109 ? 24.75 -12.367 -4.105 1 94.38 109 ILE A CA 1
ATOM 874 C C . ILE A 1 109 ? 25.891 -12.109 -5.09 1 94.38 109 ILE A C 1
ATOM 876 O O . ILE A 1 109 ? 26.234 -10.953 -5.371 1 94.38 109 ILE A O 1
ATOM 880 N N . HIS A 1 110 ? 26.469 -13.18 -5.562 1 92.94 110 HIS A N 1
ATOM 881 C CA . HIS A 1 110 ? 27.578 -13.023 -6.496 1 92.94 110 HIS A CA 1
ATOM 882 C C . HIS A 1 110 ? 27.094 -12.477 -7.836 1 92.94 110 HIS A C 1
ATOM 884 O O . HIS A 1 110 ? 26.047 -12.883 -8.336 1 92.94 110 HIS A O 1
ATOM 890 N N . ALA A 1 111 ? 27.922 -11.602 -8.375 1 92.75 111 ALA A N 1
ATOM 891 C CA . ALA A 1 111 ? 27.594 -11.008 -9.664 1 92.75 111 ALA A CA 1
ATOM 892 C C . ALA A 1 111 ? 27.688 -12.039 -10.789 1 92.75 111 ALA A C 1
ATOM 894 O O . ALA A 1 111 ? 27.016 -11.906 -11.812 1 92.75 111 ALA A O 1
ATOM 895 N N . GLN A 1 112 ? 28.547 -12.961 -10.516 1 94.12 112 GLN A N 1
ATOM 896 C CA . GLN A 1 112 ? 28.734 -14.016 -11.516 1 94.12 112 GLN A CA 1
ATOM 897 C C . GLN A 1 112 ? 28.234 -15.359 -11 1 94.12 112 GLN A C 1
ATOM 899 O O . GLN A 1 112 ? 28.812 -15.93 -10.078 1 94.12 112 GLN A O 1
ATOM 904 N N . PRO A 1 113 ? 27.234 -15.867 -11.648 1 95.19 113 PRO A N 1
ATOM 905 C CA . PRO A 1 113 ? 26.75 -17.172 -11.211 1 95.19 113 PRO A CA 1
ATOM 906 C C . PRO A 1 113 ? 27.797 -18.281 -11.383 1 95.19 113 PRO A C 1
ATOM 908 O O . PRO A 1 113 ? 27.766 -19.281 -10.656 1 95.19 113 PRO A O 1
ATOM 911 N N . ASP A 1 114 ? 28.688 -18.125 -12.391 1 95.56 114 ASP A N 1
ATOM 912 C CA . ASP A 1 114 ? 29.75 -19.094 -12.648 1 95.56 114 ASP A CA 1
ATOM 913 C C . ASP A 1 114 ? 30.984 -18.781 -11.812 1 95.56 114 ASP A C 1
ATOM 915 O O . ASP A 1 114 ? 32.125 -18.969 -12.273 1 95.56 114 ASP A O 1
ATOM 919 N N . SER A 1 115 ? 30.844 -18.391 -10.648 1 95 115 SER A N 1
ATOM 920 C CA . SER A 1 115 ? 31.953 -18.156 -9.742 1 95 115 SER A CA 1
ATOM 921 C C . SER A 1 115 ? 32.219 -19.375 -8.875 1 95 115 SER A C 1
ATOM 923 O O . SER A 1 115 ? 31.344 -20.203 -8.672 1 95 115 SER A O 1
ATOM 925 N N . GLU A 1 116 ? 33.469 -19.5 -8.406 1 95.81 116 GLU A N 1
ATOM 926 C CA . GLU A 1 116 ? 33.844 -20.625 -7.531 1 95.81 116 GLU A CA 1
ATOM 927 C C . GLU A 1 116 ? 32.969 -20.625 -6.266 1 95.81 116 GLU A C 1
ATOM 929 O O . GLU A 1 116 ? 32.625 -21.703 -5.766 1 95.81 116 GLU A O 1
ATOM 934 N N . SER A 1 117 ? 32.656 -19.516 -5.863 1 93.06 117 SER A N 1
ATOM 935 C CA . SER A 1 117 ? 31.859 -19.406 -4.648 1 93.06 117 SER A CA 1
ATOM 936 C C . SER A 1 117 ? 30.469 -19.969 -4.855 1 93.06 117 SER A C 1
ATOM 938 O O . SER A 1 117 ? 29.922 -20.656 -3.979 1 93.06 117 SER A O 1
ATOM 940 N N . CYS A 1 118 ? 29.922 -19.688 -5.965 1 95.56 118 CYS A N 1
ATOM 941 C CA . CYS A 1 118 ? 28.594 -20.203 -6.273 1 95.56 118 CYS A CA 1
ATOM 942 C C . CYS A 1 118 ? 28.609 -21.719 -6.406 1 95.56 118 CYS A C 1
ATOM 944 O O . CYS A 1 118 ? 27.734 -22.406 -5.879 1 95.56 118 CYS A O 1
ATOM 946 N N . TRP A 1 119 ? 29.609 -22.266 -7.047 1 97.56 119 TRP A N 1
ATOM 947 C CA . TRP A 1 119 ? 29.703 -23.719 -7.211 1 97.56 119 TRP A CA 1
ATOM 948 C C . TRP A 1 119 ? 29.953 -24.391 -5.871 1 97.56 119 TRP A C 1
ATOM 950 O O . TRP A 1 119 ? 29.391 -25.469 -5.598 1 97.56 119 TRP A O 1
ATOM 960 N N . ASN A 1 120 ? 30.797 -23.75 -5.074 1 95.81 120 ASN A N 1
ATOM 961 C CA . ASN A 1 120 ? 31.031 -24.281 -3.736 1 95.81 120 ASN A CA 1
ATOM 962 C C . ASN A 1 120 ? 29.734 -24.328 -2.926 1 95.81 120 ASN A C 1
ATOM 964 O O . ASN A 1 120 ? 29.5 -25.281 -2.188 1 95.81 120 ASN A O 1
ATOM 968 N N . MET A 1 121 ? 28.969 -23.328 -3.062 1 94.88 121 MET A N 1
ATOM 969 C CA . MET A 1 121 ? 27.672 -23.266 -2.383 1 94.88 121 MET A CA 1
ATOM 970 C C . MET A 1 121 ? 26.766 -24.391 -2.865 1 94.88 121 MET A C 1
ATOM 972 O O . MET A 1 121 ? 26.156 -25.094 -2.057 1 94.88 121 MET A O 1
ATOM 976 N N . ILE A 1 122 ? 26.656 -24.609 -4.137 1 97.5 122 ILE A N 1
ATOM 977 C CA . ILE A 1 122 ? 25.844 -25.672 -4.707 1 97.5 122 ILE A CA 1
ATOM 978 C C . ILE A 1 122 ? 26.328 -27.016 -4.199 1 97.5 122 ILE A C 1
ATOM 980 O O . ILE A 1 122 ? 25.531 -27.875 -3.822 1 97.5 122 ILE A O 1
ATOM 984 N N . HIS A 1 123 ? 27.656 -27.172 -4.117 1 97.56 123 HIS A N 1
ATOM 985 C CA . HIS A 1 123 ? 28.234 -28.406 -3.617 1 97.56 123 HIS A CA 1
ATOM 986 C C . HIS A 1 123 ? 27.875 -28.625 -2.15 1 97.56 123 HIS A C 1
ATOM 988 O O . HIS A 1 123 ? 27.641 -29.766 -1.728 1 97.56 123 HIS A O 1
ATOM 994 N N . THR A 1 124 ? 27.906 -27.562 -1.472 1 94.94 124 THR A N 1
ATOM 995 C CA . THR A 1 124 ? 27.531 -27.656 -0.065 1 94.94 124 THR A CA 1
ATOM 996 C C . THR A 1 124 ? 26.078 -28.141 0.079 1 94.94 124 THR A C 1
ATOM 998 O O . THR A 1 124 ? 25.797 -29 0.91 1 94.94 124 THR A O 1
ATOM 1001 N N . TRP A 1 125 ? 25.219 -27.562 -0.687 1 95.19 125 TRP A N 1
ATOM 1002 C CA . TRP A 1 125 ? 23.828 -28 -0.67 1 95.19 125 TRP A CA 1
ATOM 1003 C C . TRP A 1 125 ? 23.703 -29.469 -1.063 1 95.19 125 TRP A C 1
ATOM 1005 O O . TRP A 1 125 ? 22.984 -30.219 -0.424 1 95.19 125 TRP A O 1
ATOM 1015 N N . LEU A 1 126 ? 24.391 -29.812 -2.096 1 96.31 126 LEU A N 1
ATOM 1016 C CA . LEU A 1 126 ? 24.391 -31.188 -2.604 1 96.31 126 LEU A CA 1
ATOM 1017 C C . LEU A 1 126 ? 24.906 -32.156 -1.556 1 96.31 126 LEU A C 1
ATOM 1019 O O . LEU A 1 126 ? 24.312 -33.219 -1.319 1 96.31 126 LEU A O 1
ATOM 1023 N N . ASP A 1 127 ? 25.969 -31.812 -0.897 1 95.25 127 ASP A N 1
ATOM 1024 C CA . ASP A 1 127 ? 26.578 -32.656 0.128 1 95.25 127 ASP A CA 1
ATOM 1025 C C . ASP A 1 127 ? 25.641 -32.812 1.325 1 95.25 127 ASP A C 1
ATOM 1027 O O . ASP A 1 127 ? 25.484 -33.938 1.845 1 95.25 127 ASP A O 1
ATOM 1031 N N . LYS A 1 128 ? 25.125 -31.75 1.706 1 93.62 128 LYS A N 1
ATOM 1032 C CA . LYS A 1 128 ? 24.172 -31.797 2.814 1 93.62 128 LYS A CA 1
ATOM 1033 C C . LYS A 1 128 ? 23 -32.719 2.486 1 93.62 128 LYS A C 1
ATOM 1035 O O . LYS A 1 128 ? 22.547 -33.5 3.334 1 93.62 128 LYS A O 1
ATOM 1040 N N . CYS A 1 129 ? 22.516 -32.594 1.31 1 93.69 129 CYS A N 1
ATOM 1041 C CA . CYS A 1 129 ? 21.375 -33.406 0.876 1 93.69 129 CYS A CA 1
ATOM 1042 C C . CYS A 1 129 ? 21.734 -34.875 0.825 1 93.69 129 CYS A C 1
ATOM 1044 O O . CYS A 1 129 ? 21.047 -35.719 1.399 1 93.69 129 CYS A O 1
ATOM 1046 N N . THR A 1 130 ? 22.844 -35.25 0.249 1 92.69 130 THR A N 1
ATOM 1047 C CA . THR A 1 130 ? 23.234 -36.625 0.018 1 92.69 130 THR A CA 1
ATOM 1048 C C . THR A 1 130 ? 23.641 -37.312 1.325 1 92.69 130 THR A C 1
ATOM 1050 O O . THR A 1 130 ? 23.469 -38.531 1.492 1 92.69 130 THR A O 1
ATOM 1053 N N . SER A 1 131 ? 24.109 -36.5 2.197 1 92.25 131 SER A N 1
ATOM 1054 C CA . SER A 1 131 ? 24.609 -37.062 3.445 1 92.25 131 SER A CA 1
ATOM 1055 C C . SER A 1 131 ? 23.516 -37.188 4.492 1 92.25 131 SER A C 1
ATOM 1057 O O . SER A 1 131 ? 23.5 -38.125 5.293 1 92.25 131 SER A O 1
ATOM 1059 N N . ASN A 1 132 ? 22.609 -36.312 4.461 1 90.56 132 ASN A N 1
ATOM 1060 C CA . ASN A 1 132 ? 21.734 -36.188 5.625 1 90.56 132 ASN A CA 1
ATOM 1061 C C . ASN A 1 132 ? 20.297 -36.531 5.281 1 90.56 132 ASN A C 1
ATOM 1063 O O . ASN A 1 132 ? 19.484 -36.812 6.176 1 90.56 132 ASN A O 1
ATOM 1067 N N . HIS A 1 133 ? 19.969 -36.531 4.086 1 88.62 133 HIS A N 1
ATOM 1068 C CA . HIS A 1 133 ? 18.562 -36.688 3.738 1 88.62 133 HIS A CA 1
ATOM 1069 C C . HIS A 1 133 ? 18.25 -38.125 3.381 1 88.62 133 HIS A C 1
ATOM 1071 O O . HIS A 1 133 ? 18.828 -38.688 2.447 1 88.62 133 HIS A O 1
ATOM 1077 N N . THR A 1 134 ? 17.25 -38.594 3.998 1 84.69 134 THR A N 1
ATOM 1078 C CA . THR A 1 134 ? 16.844 -39.969 3.75 1 84.69 134 THR A CA 1
ATOM 1079 C C . THR A 1 134 ? 15.938 -40.031 2.527 1 84.69 134 THR A C 1
ATOM 1081 O O . THR A 1 134 ? 16.062 -40.969 1.724 1 84.69 134 THR A O 1
ATOM 1084 N N . CYS A 1 135 ? 15.094 -39.031 2.352 1 83.44 135 CYS A N 1
ATOM 1085 C CA . CYS A 1 135 ? 14.125 -39.062 1.259 1 83.44 135 CYS A CA 1
ATOM 1086 C C . CYS A 1 135 ? 14.805 -38.812 -0.08 1 83.44 135 CYS A C 1
ATOM 1088 O O . CYS A 1 135 ? 14.289 -39.188 -1.129 1 83.44 135 CYS A O 1
ATOM 1090 N N . CYS A 1 136 ? 15.992 -38.25 0.016 1 88.75 136 CYS A N 1
ATOM 1091 C CA . CYS A 1 136 ? 16.672 -37.875 -1.22 1 88.75 136 CYS A CA 1
ATOM 1092 C C . CYS A 1 136 ? 17.672 -38.969 -1.629 1 88.75 136 CYS A C 1
ATOM 1094 O O . CYS A 1 136 ? 18.297 -38.844 -2.691 1 88.75 136 CYS A O 1
ATOM 1096 N N . ARG A 1 137 ? 17.812 -39.875 -0.817 1 83.62 137 ARG A N 1
ATOM 1097 C CA . ARG A 1 137 ? 18.859 -40.875 -1.044 1 83.62 137 ARG A CA 1
ATOM 1098 C C . ARG A 1 137 ? 18.562 -41.719 -2.287 1 83.62 137 ARG A C 1
ATOM 1100 O O . ARG A 1 137 ? 17.406 -42.062 -2.545 1 83.62 137 ARG A O 1
ATOM 1107 N N . GLN A 1 138 ? 19.594 -41.812 -3.09 1 79.38 138 GLN A N 1
ATOM 1108 C CA . GLN A 1 138 ? 19.516 -42.656 -4.273 1 79.38 138 GLN A CA 1
ATOM 1109 C C . GLN A 1 138 ? 20.453 -43.844 -4.148 1 79.38 138 GLN A C 1
ATOM 1111 O O . GLN A 1 138 ? 21.609 -43.781 -4.582 1 79.38 138 GLN A O 1
ATOM 1116 N N . ASP A 1 139 ? 20.109 -44.938 -3.406 1 67.12 139 ASP A N 1
ATOM 1117 C CA . ASP A 1 139 ? 20.969 -46.062 -3.043 1 67.12 139 ASP A CA 1
ATOM 1118 C C . ASP A 1 139 ? 21.234 -46.938 -4.25 1 67.12 139 ASP A C 1
ATOM 1120 O O . ASP A 1 139 ? 22.312 -47.562 -4.352 1 67.12 139 ASP A O 1
ATOM 1124 N N . HIS A 1 140 ? 20.266 -47.125 -5.148 1 69.56 140 HIS A N 1
ATOM 1125 C CA . HIS A 1 140 ? 20.484 -48.031 -6.289 1 69.56 140 HIS A CA 1
ATOM 1126 C C . HIS A 1 140 ? 20.562 -47.219 -7.59 1 69.56 140 HIS A C 1
ATOM 1128 O O . HIS A 1 140 ? 20.016 -46.125 -7.68 1 69.56 140 HIS A O 1
ATOM 1134 N N . ALA A 1 141 ? 21.453 -47.75 -8.438 1 72.38 141 ALA A N 1
ATOM 1135 C CA . ALA A 1 141 ? 21.562 -47.125 -9.75 1 72.38 141 ALA A CA 1
ATOM 1136 C C . ALA A 1 141 ? 20.203 -47.094 -10.453 1 72.38 141 ALA A C 1
ATOM 1138 O O . ALA A 1 141 ? 19.641 -48.125 -10.781 1 72.38 141 ALA A O 1
ATOM 1139 N N . PRO A 1 142 ? 19.688 -45.938 -10.602 1 81.69 142 PRO A N 1
ATOM 1140 C CA . PRO A 1 142 ? 18.375 -45.844 -11.234 1 81.69 142 PRO A CA 1
ATOM 1141 C C . PRO A 1 142 ? 18.422 -46.125 -12.734 1 81.69 142 PRO A C 1
ATOM 1143 O O . PRO A 1 142 ? 19.484 -46.062 -13.352 1 81.69 142 PRO A O 1
ATOM 1146 N N . PRO A 1 143 ? 17.312 -46.594 -13.281 1 87.19 143 PRO A N 1
ATOM 1147 C CA . PRO A 1 143 ? 17.25 -46.75 -14.734 1 87.19 143 PRO A CA 1
ATOM 1148 C C . PRO A 1 143 ? 17.656 -45.469 -15.484 1 87.19 143 PRO A C 1
ATOM 1150 O O . PRO A 1 143 ? 17.312 -44.375 -15.055 1 87.19 143 PRO A O 1
ATOM 1153 N N . MET A 1 144 ? 18.438 -45.719 -16.531 1 92.25 144 MET A N 1
ATOM 1154 C CA . MET A 1 144 ? 18.953 -44.594 -17.312 1 92.25 144 MET A CA 1
ATOM 1155 C C . MET A 1 144 ? 18.031 -44.312 -18.5 1 92.25 144 MET A C 1
ATOM 1157 O O . MET A 1 144 ? 17.359 -45.219 -19.016 1 92.25 144 MET A O 1
ATOM 1161 N N . PRO A 1 145 ? 18.031 -43.031 -18.953 1 94.69 145 PRO A N 1
ATOM 1162 C CA . PRO A 1 145 ? 17.344 -42.719 -20.203 1 94.69 145 PRO A CA 1
ATOM 1163 C C . PRO A 1 145 ? 17.938 -43.469 -21.406 1 94.69 145 PRO A C 1
ATOM 1165 O O . PRO A 1 145 ? 19.062 -43.969 -21.328 1 94.69 145 PRO A O 1
ATOM 1168 N N . ASN A 1 146 ? 17.141 -43.531 -22.406 1 93.12 146 ASN A N 1
ATOM 1169 C CA . ASN A 1 146 ? 17.578 -44.25 -23.594 1 93.12 146 ASN A CA 1
ATOM 1170 C C . ASN A 1 146 ? 18.828 -43.625 -24.219 1 93.12 146 ASN A C 1
ATOM 1172 O O . ASN A 1 146 ? 19.781 -44.312 -24.562 1 93.12 146 ASN A O 1
ATOM 1176 N N . ILE A 1 147 ? 18.766 -42.344 -24.406 1 95.62 147 ILE A N 1
ATOM 1177 C CA . ILE A 1 147 ? 19.875 -41.562 -24.953 1 95.62 147 ILE A CA 1
ATOM 1178 C C . ILE A 1 147 ? 20.281 -40.469 -24 1 95.62 147 ILE A C 1
ATOM 1180 O O . ILE A 1 147 ? 19.406 -39.812 -23.375 1 95.62 147 ILE A O 1
ATOM 1184 N N . LEU A 1 148 ? 21.562 -40.344 -23.812 1 97.12 148 LEU A N 1
ATOM 1185 C CA . LEU A 1 148 ? 22.125 -39.25 -23 1 97.12 148 LEU A CA 1
ATOM 1186 C C . LEU A 1 148 ? 23.281 -38.594 -23.703 1 97.12 148 LEU A C 1
ATOM 1188 O O . LEU A 1 148 ? 23.828 -39.125 -24.672 1 97.12 148 LEU A O 1
ATOM 1192 N N . LEU A 1 149 ? 23.562 -37.438 -23.266 1 96.88 149 LEU A N 1
ATOM 1193 C CA . LEU A 1 149 ? 24.734 -36.719 -23.766 1 96.88 149 LEU A CA 1
ATOM 1194 C C . LEU A 1 149 ? 25.922 -36.906 -22.828 1 96.88 149 LEU A C 1
ATOM 1196 O O . LEU A 1 149 ? 25.859 -36.562 -21.641 1 96.88 149 LEU A O 1
ATOM 1200 N N . ASN A 1 150 ? 26.969 -37.5 -23.297 1 97.06 150 ASN A N 1
ATOM 1201 C CA . ASN A 1 150 ? 28.234 -37.469 -22.562 1 97.06 150 ASN A CA 1
ATOM 1202 C C . ASN A 1 150 ? 28.922 -36.125 -22.688 1 97.06 150 ASN A C 1
ATOM 1204 O O . ASN A 1 150 ? 29.375 -35.75 -23.766 1 97.06 150 ASN A O 1
ATOM 1208 N N . VAL A 1 151 ? 29.031 -35.438 -21.625 1 97.06 151 VAL A N 1
ATOM 1209 C CA . VAL A 1 151 ? 29.453 -34.062 -21.688 1 97.06 151 VAL A CA 1
ATOM 1210 C C . VAL A 1 151 ? 30.969 -33.969 -21.797 1 97.06 151 VAL A C 1
ATOM 1212 O O . VAL A 1 151 ? 31.516 -32.906 -22.109 1 97.06 151 VAL A O 1
ATOM 1215 N N . ASP A 1 152 ? 31.672 -35 -21.531 1 95.25 152 ASP A N 1
ATOM 1216 C CA . ASP A 1 152 ? 33.125 -35.031 -21.656 1 95.25 152 ASP A CA 1
ATOM 1217 C C . ASP A 1 152 ? 33.562 -35.25 -23.109 1 95.25 152 ASP A C 1
ATOM 1219 O O . ASP A 1 152 ? 34.438 -34.562 -23.609 1 95.25 152 ASP A O 1
ATOM 1223 N N . THR A 1 153 ? 32.875 -36.188 -23.766 1 94.94 153 THR A N 1
ATOM 1224 C CA . THR A 1 153 ? 33.25 -36.5 -25.141 1 94.94 153 THR A CA 1
ATOM 1225 C C . THR A 1 153 ? 32.344 -35.781 -26.125 1 94.94 153 THR A C 1
ATOM 1227 O O . THR A 1 153 ? 32.594 -35.75 -27.328 1 94.94 153 THR A O 1
ATOM 1230 N N . LEU A 1 154 ? 31.297 -35.188 -25.672 1 95.69 154 LEU A N 1
ATOM 1231 C CA . LEU A 1 154 ? 30.328 -34.438 -26.453 1 95.69 154 LEU A CA 1
ATOM 1232 C C . LEU A 1 154 ? 29.719 -35.281 -27.547 1 95.69 154 LEU A C 1
ATOM 1234 O O . LEU A 1 154 ? 29.734 -34.938 -28.719 1 95.69 154 LEU A O 1
ATOM 1238 N N . ARG A 1 155 ? 29.219 -36.375 -27.094 1 95.94 155 ARG A N 1
ATOM 1239 C CA . ARG A 1 155 ? 28.531 -37.312 -27.984 1 95.94 155 ARG A CA 1
ATOM 1240 C C . ARG A 1 155 ? 27.297 -37.906 -27.297 1 95.94 155 ARG A C 1
ATOM 1242 O O . ARG A 1 155 ? 27.25 -38.031 -26.078 1 95.94 155 ARG A O 1
ATOM 1249 N N . LEU A 1 156 ? 26.328 -38.25 -28.125 1 96.25 156 LEU A N 1
ATOM 1250 C CA . LEU A 1 156 ? 25.172 -38.969 -27.609 1 96.25 156 LEU A CA 1
ATOM 1251 C C . LEU A 1 156 ? 25.516 -40.438 -27.375 1 96.25 156 LEU A C 1
ATOM 1253 O O . LEU A 1 156 ? 26.219 -41.031 -28.172 1 96.25 156 LEU A O 1
ATOM 1257 N N . VAL A 1 157 ? 25.094 -40.969 -26.25 1 95.94 157 VAL A N 1
ATOM 1258 C CA . VAL A 1 157 ? 25.359 -42.344 -25.906 1 95.94 157 VAL A CA 1
ATOM 1259 C C . VAL A 1 157 ? 24.062 -43.031 -25.453 1 95.94 157 VAL A C 1
ATOM 1261 O O . VAL A 1 157 ? 23.141 -42.344 -24.984 1 95.94 157 VAL A O 1
ATOM 1264 N N . TYR A 1 158 ? 24.047 -44.344 -25.625 1 93.81 158 TYR A N 1
ATOM 1265 C CA . TYR A 1 158 ? 22.906 -45.094 -25.109 1 93.81 158 TYR A CA 1
ATOM 1266 C C . TYR A 1 158 ? 23.062 -45.375 -23.609 1 93.81 158 TYR A C 1
ATOM 1268 O O . TYR A 1 158 ? 24.141 -45.719 -23.141 1 93.81 158 TYR A O 1
ATOM 1276 N N . GLY A 1 159 ? 21.984 -45.156 -22.906 1 92.25 159 GLY A N 1
ATOM 1277 C CA . GLY A 1 159 ? 21.969 -45.406 -21.484 1 92.25 159 GLY A CA 1
ATOM 1278 C C . GLY A 1 159 ? 22.359 -46.812 -21.125 1 92.25 159 GLY A C 1
ATOM 1279 O O . GLY A 1 159 ? 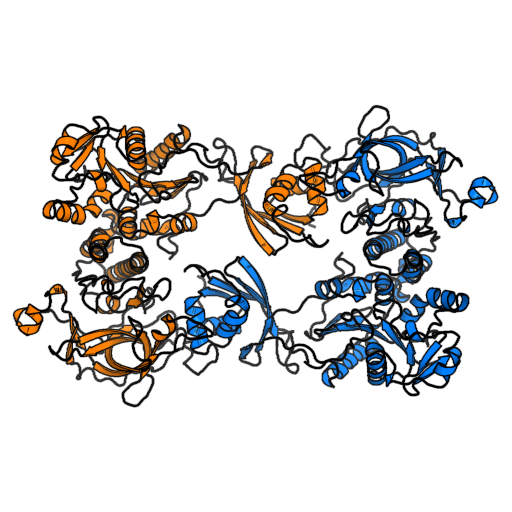23 -47.062 -20.094 1 92.25 159 GLY A O 1
ATOM 1280 N N . SER A 1 160 ? 22.062 -47.75 -21.984 1 88.5 160 SER A N 1
ATOM 1281 C CA . SER A 1 160 ? 22.328 -49.156 -21.75 1 88.5 160 SER A CA 1
ATOM 1282 C C . SER A 1 160 ? 23.828 -49.438 -21.766 1 88.5 160 SER A C 1
ATOM 1284 O O . SER A 1 160 ? 24.281 -50.438 -21.219 1 88.5 160 SER A O 1
ATOM 1286 N N . THR A 1 161 ? 24.547 -48.531 -22.328 1 88.19 161 THR A N 1
ATOM 1287 C CA . THR A 1 161 ? 25.984 -48.75 -22.453 1 88.19 161 THR A CA 1
ATOM 1288 C C . THR A 1 161 ? 26.719 -48.125 -21.281 1 88.19 161 THR A C 1
ATOM 1290 O O . THR A 1 161 ? 27.938 -48.312 -21.125 1 88.19 161 THR A O 1
ATOM 1293 N N . CYS A 1 162 ? 26.031 -47.438 -20.516 1 87 162 CYS A N 1
ATOM 1294 C CA . CYS A 1 162 ? 26.656 -46.75 -19.391 1 87 162 CYS A CA 1
ATOM 1295 C C . CYS A 1 162 ? 26.812 -47.688 -18.203 1 87 162 CYS A C 1
ATOM 1297 O O . CYS A 1 162 ? 26.062 -48.656 -18.062 1 87 162 CYS A O 1
ATOM 1299 N N . GLU A 1 163 ? 27.797 -47.469 -17.438 1 79.25 163 GLU A N 1
ATOM 1300 C CA . GLU A 1 163 ? 28.047 -48.281 -16.25 1 79.25 163 GLU A CA 1
ATOM 1301 C C . GLU A 1 163 ? 26.922 -48.156 -15.234 1 79.25 163 GLU A C 1
ATOM 1303 O O . GLU A 1 163 ? 26.281 -47.094 -15.141 1 79.25 163 GLU A O 1
ATOM 1308 N N . GLY A 1 164 ? 26.672 -49.188 -14.555 1 71 164 GLY A N 1
ATOM 1309 C CA . GLY A 1 164 ? 25.547 -49.281 -13.641 1 71 164 GLY A CA 1
ATOM 1310 C C . GLY A 1 164 ? 25.547 -48.219 -12.57 1 71 164 GLY A C 1
ATOM 1311 O O . GLY A 1 164 ? 24.484 -47.812 -12.094 1 71 164 GLY A O 1
ATOM 1312 N N . ASP A 1 165 ? 26.609 -47.719 -12.164 1 79.88 165 ASP A N 1
ATOM 1313 C CA . ASP A 1 165 ? 26.641 -46.812 -11.039 1 79.88 165 ASP A CA 1
ATOM 1314 C C . ASP A 1 165 ? 26.812 -45.375 -11.516 1 79.88 165 ASP A C 1
ATOM 1316 O O . ASP A 1 165 ? 27.062 -44.469 -10.711 1 79.88 165 ASP A O 1
ATOM 1320 N N . THR A 1 166 ? 26.469 -45.125 -12.758 1 87.5 166 THR A N 1
ATOM 1321 C CA . THR A 1 166 ? 26.703 -43.781 -13.289 1 87.5 166 THR A CA 1
ATOM 1322 C C . THR A 1 166 ? 25.484 -42.875 -13.047 1 87.5 166 THR A C 1
ATOM 1324 O O . THR A 1 166 ? 24.344 -43.312 -13.18 1 87.5 166 THR A O 1
ATOM 1327 N N . ARG A 1 167 ? 25.766 -41.719 -12.578 1 92.56 167 ARG A N 1
ATOM 1328 C CA . ARG A 1 167 ? 24.734 -40.719 -12.32 1 92.56 167 ARG A CA 1
ATOM 1329 C C . ARG A 1 167 ? 24.688 -39.688 -13.445 1 92.56 167 ARG A C 1
ATOM 1331 O O . ARG A 1 167 ? 25.672 -39.5 -14.172 1 92.56 167 ARG A O 1
ATOM 1338 N N . TYR A 1 168 ? 23.547 -39.094 -13.672 1 96.31 168 TYR A N 1
ATOM 1339 C CA . TYR A 1 168 ? 23.406 -38.094 -14.711 1 96.31 168 TYR A CA 1
ATOM 1340 C C . TYR A 1 168 ? 22.625 -36.875 -14.203 1 96.31 168 TYR A C 1
ATOM 1342 O O . TYR A 1 168 ? 21.953 -36.969 -13.172 1 96.31 168 TYR A O 1
ATOM 1350 N N . ALA A 1 169 ? 22.781 -35.75 -14.914 1 98 169 ALA A N 1
ATOM 1351 C CA . ALA A 1 169 ? 21.984 -34.562 -14.688 1 98 169 ALA A CA 1
ATOM 1352 C C . ALA A 1 169 ? 20.891 -34.438 -15.734 1 98 169 ALA A C 1
ATOM 1354 O O . ALA A 1 169 ? 20.984 -35 -16.812 1 98 169 ALA A O 1
ATOM 1355 N N . ALA A 1 170 ? 19.797 -33.812 -15.398 1 98.38 170 ALA A N 1
ATOM 1356 C CA . ALA A 1 170 ? 18.719 -33.469 -16.328 1 98.38 170 ALA A CA 1
ATOM 1357 C C . ALA A 1 170 ? 18.562 -31.969 -16.453 1 98.38 170 ALA A C 1
ATOM 1359 O O . ALA A 1 170 ? 18.844 -31.219 -15.523 1 98.38 170 ALA A O 1
ATOM 1360 N N . LEU A 1 171 ? 18.125 -31.516 -17.594 1 98.06 171 LEU A N 1
ATOM 1361 C CA . LEU A 1 171 ? 17.953 -30.094 -17.844 1 98.06 171 LEU A CA 1
ATOM 1362 C C . LEU A 1 171 ? 16.484 -29.75 -18.016 1 98.06 171 LEU A C 1
ATOM 1364 O O . LEU A 1 171 ? 15.766 -30.406 -18.766 1 98.06 171 LEU A O 1
ATOM 1368 N N . SER A 1 172 ? 15.953 -28.859 -17.25 1 97.5 172 SER A N 1
ATOM 1369 C CA . SER A 1 172 ? 14.641 -28.25 -17.438 1 97.5 172 SER A CA 1
ATOM 1370 C C . SER A 1 172 ? 14.758 -26.844 -18.016 1 97.5 172 SER A C 1
ATOM 1372 O O . SER A 1 172 ? 15.375 -25.969 -17.406 1 97.5 172 SER A O 1
ATOM 1374 N N . HIS A 1 173 ? 14.289 -26.672 -19.203 1 95.19 173 HIS A N 1
ATOM 1375 C CA . HIS A 1 173 ? 14.516 -25.438 -19.938 1 95.19 173 HIS A CA 1
ATOM 1376 C C . HIS A 1 173 ? 13.383 -25.141 -20.906 1 95.19 173 HIS A C 1
ATOM 1378 O O . HIS A 1 173 ? 12.586 -26.031 -21.219 1 95.19 173 HIS A O 1
ATOM 1384 N N . CYS A 1 174 ? 13.289 -23.906 -21.344 1 92.5 174 CYS A N 1
ATOM 1385 C CA . CYS A 1 174 ? 12.336 -23.516 -22.375 1 92.5 174 CYS A CA 1
ATOM 1386 C C . CYS A 1 174 ? 12.945 -23.672 -23.766 1 92.5 174 CYS A C 1
ATOM 1388 O O . CYS A 1 174 ? 14.078 -23.234 -24 1 92.5 174 CYS A O 1
ATOM 1390 N N . TRP A 1 175 ? 12.234 -24.219 -24.594 1 84.94 175 TRP A N 1
ATOM 1391 C CA . TRP A 1 175 ? 12.703 -24.422 -25.969 1 84.94 175 TRP A CA 1
ATOM 1392 C C . TRP A 1 175 ? 12.758 -23.094 -26.734 1 84.94 175 TRP A C 1
ATOM 1394 O O . TRP A 1 175 ? 13.625 -22.906 -27.578 1 84.94 175 TRP A O 1
ATOM 1404 N N . GLY A 1 176 ? 11.898 -22.141 -26.312 1 78.81 176 GLY A N 1
ATOM 1405 C CA . GLY A 1 176 ? 11.742 -20.922 -27.109 1 78.81 176 GLY A CA 1
ATOM 1406 C C . GLY A 1 176 ? 10.82 -21.109 -28.297 1 78.81 176 GLY A C 1
ATOM 1407 O O . GLY A 1 176 ? 9.945 -21.984 -28.281 1 78.81 176 GLY A O 1
ATOM 1408 N N . ALA A 1 177 ? 10.984 -20.172 -29.297 1 67.5 177 ALA A N 1
ATOM 1409 C CA . ALA A 1 177 ? 10.125 -20.188 -30.469 1 67.5 177 ALA A CA 1
ATOM 1410 C C . ALA A 1 177 ? 10.367 -21.438 -31.312 1 67.5 177 ALA A C 1
ATOM 1412 O O . ALA A 1 177 ? 11.5 -21.922 -31.391 1 67.5 177 ALA A O 1
ATOM 1413 N N . ALA A 1 178 ? 9.352 -22.047 -31.844 1 59.81 178 ALA A N 1
ATOM 1414 C CA . ALA A 1 178 ? 9.359 -23.281 -32.656 1 59.81 178 ALA A CA 1
ATOM 1415 C C . ALA A 1 178 ? 10.375 -23.188 -33.781 1 59.81 178 ALA A C 1
ATOM 1417 O O . ALA A 1 178 ? 10.469 -22.156 -34.438 1 59.81 178 ALA A O 1
ATOM 1418 N N . GLY A 1 179 ? 11.203 -24.203 -33.969 1 59.47 179 GLY A N 1
ATOM 1419 C CA . GLY A 1 179 ? 12.078 -24.328 -35.125 1 59.47 179 GLY A CA 1
ATOM 1420 C C . GLY A 1 179 ? 13.469 -23.781 -34.875 1 59.47 179 GLY A C 1
ATOM 1421 O O . GLY A 1 179 ? 14.367 -23.938 -35.719 1 59.47 179 GLY A O 1
ATOM 1422 N N . THR A 1 180 ? 13.641 -23.078 -33.75 1 61.38 180 THR A N 1
ATOM 1423 C CA . THR A 1 180 ? 14.922 -22.406 -33.594 1 61.38 180 THR A CA 1
ATOM 1424 C C . THR A 1 180 ? 15.898 -23.281 -32.812 1 61.38 180 THR A C 1
ATOM 1426 O O . THR A 1 180 ? 17.109 -23.062 -32.844 1 61.38 180 THR A O 1
ATOM 1429 N N . LEU A 1 181 ? 15.375 -24.312 -32.219 1 66.88 181 LEU A N 1
ATOM 1430 C CA . LEU A 1 181 ? 16.219 -25.109 -31.328 1 66.88 181 LEU A CA 1
ATOM 1431 C C . LEU A 1 181 ? 16.859 -26.281 -32.062 1 66.88 181 LEU A C 1
ATOM 1433 O O . LEU A 1 181 ? 16.219 -26.906 -32.906 1 66.88 181 LEU A O 1
ATOM 1437 N N . ALA A 1 182 ? 18.109 -26.422 -31.859 1 71.62 182 ALA A N 1
ATOM 1438 C CA . ALA A 1 182 ? 18.797 -27.625 -32.344 1 71.62 182 ALA A CA 1
ATOM 1439 C C . ALA A 1 182 ? 18.234 -28.875 -31.672 1 71.62 182 ALA A C 1
ATOM 1441 O O . ALA A 1 182 ? 18.25 -29 -30.453 1 71.62 182 ALA A O 1
ATOM 1442 N N . THR A 1 183 ? 17.578 -29.688 -32.469 1 85.56 183 THR A N 1
ATOM 1443 C CA . THR A 1 183 ? 17.016 -30.938 -31.953 1 85.56 183 THR A CA 1
ATOM 1444 C C . THR A 1 183 ? 17.609 -32.125 -32.688 1 85.56 183 THR A C 1
ATOM 1446 O O . THR A 1 183 ? 18.266 -31.984 -33.719 1 85.56 183 THR A O 1
ATOM 1449 N N . THR A 1 184 ? 17.516 -33.156 -32 1 90.38 184 THR A N 1
ATOM 1450 C CA . THR A 1 184 ? 17.969 -34.406 -32.625 1 90.38 184 THR A CA 1
ATOM 1451 C C . THR A 1 184 ? 16.875 -35 -33.5 1 90.38 184 THR A C 1
ATOM 1453 O O . THR A 1 184 ? 15.719 -35.094 -33.094 1 90.38 184 THR A O 1
ATOM 1456 N N . LEU A 1 185 ? 17.297 -35.281 -34.719 1 92.12 185 LEU A N 1
ATOM 1457 C CA . LEU A 1 185 ? 16.422 -35.938 -35.688 1 92.12 185 LEU A CA 1
ATOM 1458 C C . LEU A 1 185 ? 16.969 -37.281 -36.125 1 92.12 185 LEU A C 1
ATOM 1460 O O . LEU A 1 185 ? 18.125 -37.594 -35.844 1 92.12 185 LEU A O 1
ATOM 1464 N N . ARG A 1 186 ? 16.141 -38.031 -36.812 1 93.44 186 ARG A N 1
ATOM 1465 C CA . ARG A 1 186 ? 16.594 -39.312 -37.344 1 93.44 186 ARG A CA 1
ATOM 1466 C C . ARG A 1 186 ? 17.828 -39.125 -38.219 1 93.44 186 ARG A C 1
ATOM 1468 O O . ARG A 1 186 ? 18.75 -39.969 -38.188 1 93.44 186 ARG A O 1
ATOM 1475 N N . ALA A 1 187 ? 17.812 -38.031 -38.906 1 90.88 187 ALA A N 1
ATOM 1476 C CA . ALA A 1 187 ? 18.891 -37.781 -39.875 1 90.88 187 ALA A CA 1
ATOM 1477 C C . ALA A 1 187 ? 20.188 -37.375 -39.156 1 90.88 187 ALA A C 1
ATOM 1479 O O . ALA A 1 187 ? 21.266 -37.562 -39.688 1 90.88 187 ALA A O 1
ATOM 1480 N N . THR A 1 188 ? 20.078 -36.938 -37.938 1 91.56 188 THR A N 1
ATOM 1481 C CA . THR A 1 188 ? 21.25 -36.344 -37.344 1 91.56 188 THR A CA 1
ATOM 1482 C C . THR A 1 188 ? 21.719 -37.188 -36.125 1 91.56 188 THR A C 1
ATOM 1484 O O . THR A 1 188 ? 22.812 -37 -35.625 1 91.56 188 THR A O 1
ATOM 1487 N N . VAL A 1 189 ? 20.906 -38.125 -35.688 1 93.25 189 VAL A N 1
ATOM 1488 C CA . VAL A 1 189 ? 21.172 -38.844 -34.469 1 93.25 189 VAL A CA 1
ATOM 1489 C C . VAL A 1 189 ? 22.5 -39.594 -34.562 1 93.25 189 VAL A C 1
ATOM 1491 O O . VAL A 1 189 ? 23.281 -39.594 -33.594 1 93.25 189 VAL A O 1
ATOM 1494 N N . GLU A 1 190 ? 22.812 -40.156 -35.719 1 92.81 190 GLU A N 1
ATOM 1495 C CA . GLU A 1 190 ? 24.047 -40.906 -35.875 1 92.81 190 GLU A CA 1
ATOM 1496 C C . GLU A 1 190 ? 25.25 -39.969 -35.875 1 92.81 190 GLU A C 1
ATOM 1498 O O . GLU A 1 190 ? 26.297 -40.281 -35.312 1 92.81 190 GLU A O 1
ATOM 1503 N N . SER A 1 191 ? 25.078 -38.875 -36.531 1 92.62 191 SER A N 1
ATOM 1504 C CA . SER A 1 191 ? 26.141 -37.875 -36.5 1 92.62 191 SER A CA 1
ATOM 1505 C C . SER A 1 191 ? 26.406 -37.375 -35.094 1 92.62 191 SER A C 1
ATOM 1507 O O . SER A 1 191 ? 27.562 -37.156 -34.719 1 92.62 191 SER A O 1
ATOM 1509 N N . PHE A 1 192 ? 25.391 -37.219 -34.312 1 94.31 192 PHE A N 1
ATOM 1510 C CA . PHE A 1 192 ? 25.516 -36.719 -32.938 1 94.31 192 PHE A CA 1
ATOM 1511 C C . PHE A 1 192 ? 26.156 -37.75 -32.031 1 94.31 192 PHE A C 1
ATOM 1513 O O . PHE A 1 192 ? 26.812 -37.406 -31.047 1 94.31 192 PHE A O 1
ATOM 1520 N N . LYS A 1 193 ? 26.031 -39 -32.406 1 94 193 LYS A N 1
ATOM 1521 C CA . LYS A 1 193 ? 26.672 -40.062 -31.641 1 94 193 LYS A CA 1
ATOM 1522 C C . LYS A 1 193 ? 28.172 -40.094 -31.891 1 94 193 LYS A C 1
ATOM 1524 O O . LYS A 1 193 ? 28.938 -40.625 -31.078 1 94 193 LYS A O 1
ATOM 1529 N N . THR A 1 194 ? 28.484 -39.562 -33.031 1 93.31 194 THR A N 1
ATOM 1530 C CA . THR A 1 194 ? 29.906 -39.469 -33.312 1 93.31 194 THR A CA 1
ATOM 1531 C C . THR A 1 194 ? 30.531 -38.25 -32.688 1 93.31 194 THR A C 1
ATOM 1533 O O . THR A 1 194 ? 31.688 -38.312 -32.219 1 93.31 194 THR A O 1
ATOM 1536 N N . GLY A 1 195 ? 29.719 -37.156 -32.75 1 92.94 195 GLY A N 1
ATOM 1537 C CA . GLY A 1 195 ? 30.234 -35.969 -32.094 1 92.94 195 GLY A CA 1
ATOM 1538 C C . GLY A 1 195 ? 29.359 -34.75 -32.312 1 92.94 195 GLY A C 1
ATOM 1539 O O . GLY A 1 195 ? 28.766 -34.594 -33.375 1 92.94 195 GLY A O 1
ATOM 1540 N N . LEU A 1 196 ? 29.344 -33.938 -31.234 1 91.88 196 LEU A N 1
ATOM 1541 C CA . LEU A 1 196 ? 28.656 -32.656 -31.297 1 91.88 196 LEU A CA 1
ATOM 1542 C C . LEU A 1 196 ? 29.656 -31.484 -31.203 1 91.88 196 LEU A C 1
ATOM 1544 O O . LEU A 1 196 ? 30.656 -31.594 -30.5 1 91.88 196 LEU A O 1
ATOM 1548 N N . ASP A 1 197 ? 29.359 -30.438 -31.969 1 89.56 197 ASP A N 1
ATOM 1549 C CA . ASP A 1 197 ? 30.156 -29.219 -31.859 1 89.56 197 ASP A CA 1
ATOM 1550 C C . ASP A 1 197 ? 29.547 -28.25 -30.844 1 89.56 197 ASP A C 1
ATOM 1552 O O . ASP A 1 197 ? 28.422 -27.766 -31.047 1 89.56 197 ASP A O 1
ATOM 1556 N N . LEU A 1 198 ? 30.312 -28 -29.891 1 90.38 198 LEU A N 1
ATOM 1557 C CA . LEU A 1 198 ? 29.859 -27.172 -28.781 1 90.38 198 LEU A CA 1
ATOM 1558 C C . LEU A 1 198 ? 29.422 -25.797 -29.266 1 90.38 198 LEU A C 1
ATOM 1560 O O . LEU A 1 198 ? 28.484 -25.219 -28.734 1 90.38 198 LEU A O 1
ATOM 1564 N N . HIS A 1 199 ? 29.969 -25.328 -30.266 1 87.19 199 HIS A N 1
ATOM 1565 C CA . HIS A 1 199 ? 29.75 -23.969 -30.75 1 87.19 199 HIS A CA 1
ATOM 1566 C C . HIS A 1 199 ? 28.406 -23.859 -31.453 1 87.19 199 HIS A C 1
ATOM 1568 O O . HIS A 1 199 ? 27.859 -22.75 -31.578 1 87.19 199 HIS A O 1
ATOM 1574 N N . TYR A 1 200 ? 27.922 -25 -31.844 1 85.94 200 TYR A N 1
ATOM 1575 C CA . TYR A 1 200 ? 26.672 -24.953 -32.562 1 85.94 200 TYR A CA 1
ATOM 1576 C C . TYR A 1 200 ? 25.484 -25.203 -31.641 1 85.94 200 TYR A C 1
ATOM 1578 O O . TYR A 1 200 ? 24.328 -25.062 -32.031 1 85.94 200 TYR A O 1
ATOM 1586 N N . LEU A 1 201 ? 25.797 -25.422 -30.422 1 90.06 201 LEU A N 1
ATOM 1587 C CA . LEU A 1 201 ? 24.734 -25.672 -29.469 1 90.06 201 LEU A CA 1
ATOM 1588 C C . LEU A 1 201 ? 24.219 -24.375 -28.875 1 90.06 201 LEU A C 1
ATOM 1590 O O . LEU A 1 201 ? 24.969 -23.406 -28.719 1 90.06 201 LEU A O 1
ATOM 1594 N N . PRO A 1 202 ? 22.953 -24.328 -28.578 1 91.62 202 PRO A N 1
ATOM 1595 C CA . PRO A 1 202 ? 22.406 -23.156 -27.891 1 91.62 202 PRO A CA 1
ATOM 1596 C C . PRO A 1 202 ? 23.141 -22.844 -26.594 1 91.62 202 PRO A C 1
ATOM 1598 O O . PRO A 1 202 ? 23.688 -23.75 -25.953 1 91.62 202 PRO A O 1
ATOM 1601 N N . SER A 1 203 ? 23.125 -21.594 -26.203 1 92.94 203 SER A N 1
ATOM 1602 C CA . SER A 1 203 ? 23.844 -21.141 -25.016 1 92.94 203 SER A CA 1
ATOM 1603 C C . SER A 1 203 ? 23.391 -21.891 -23.766 1 92.94 203 SER A C 1
ATOM 1605 O O . SER A 1 203 ? 24.203 -22.219 -22.906 1 92.94 203 SER A O 1
ATOM 1607 N N . ASN A 1 204 ? 22.125 -22.188 -23.641 1 94.69 204 ASN A N 1
ATOM 1608 C CA . ASN A 1 204 ? 21.609 -22.922 -22.484 1 94.69 204 ASN A CA 1
ATOM 1609 C C . ASN A 1 204 ? 22.234 -24.312 -22.375 1 94.69 204 ASN A C 1
ATOM 1611 O O . ASN A 1 204 ? 22.531 -24.781 -21.281 1 94.69 204 ASN A O 1
ATOM 1615 N N . PHE A 1 205 ? 22.453 -24.938 -23.531 1 95.25 205 PHE A N 1
ATOM 1616 C CA . PHE A 1 205 ? 23.016 -26.281 -23.547 1 95.25 205 PHE A CA 1
ATOM 1617 C C . PHE A 1 205 ? 24.5 -26.234 -23.203 1 95.25 205 PHE A C 1
ATOM 1619 O O . PHE A 1 205 ? 25.016 -27.094 -22.484 1 95.25 205 PHE A O 1
ATOM 1626 N N . ARG A 1 206 ? 25.109 -25.203 -23.75 1 95.62 206 ARG A N 1
ATOM 1627 C CA . ARG A 1 206 ? 26.531 -25.047 -23.422 1 95.62 206 ARG A CA 1
ATOM 1628 C C . ARG A 1 206 ? 26.734 -24.828 -21.922 1 95.62 206 ARG A C 1
ATOM 1630 O O . ARG A 1 206 ? 27.594 -25.469 -21.312 1 95.62 206 ARG A O 1
ATOM 1637 N N . ASP A 1 207 ? 25.953 -23.969 -21.438 1 96.81 207 ASP A N 1
ATOM 1638 C CA . ASP A 1 207 ? 26.016 -23.703 -20 1 96.81 207 ASP A CA 1
ATOM 1639 C C . ASP A 1 207 ? 25.688 -24.969 -19.188 1 96.81 207 ASP A C 1
ATOM 1641 O O . ASP A 1 207 ? 26.328 -25.234 -18.172 1 96.81 207 ASP A O 1
ATOM 1645 N N . ALA A 1 208 ? 24.656 -25.703 -19.641 1 97.69 208 ALA A N 1
ATOM 1646 C CA . ALA A 1 208 ? 24.266 -26.922 -18.938 1 97.69 208 ALA A CA 1
ATOM 1647 C C . ALA A 1 208 ? 25.391 -27.953 -18.953 1 97.69 208 ALA A C 1
ATOM 1649 O O . ALA A 1 208 ? 25.609 -28.656 -17.969 1 97.69 208 ALA A O 1
ATOM 1650 N N . ILE A 1 209 ? 26.047 -28.094 -20.062 1 97.69 209 ILE A N 1
ATOM 1651 C CA . ILE A 1 209 ? 27.203 -28.984 -20.188 1 97.69 209 ILE A CA 1
ATOM 1652 C C . ILE A 1 209 ? 28.281 -28.562 -19.188 1 97.69 209 ILE A C 1
ATOM 1654 O O . ILE A 1 209 ? 28.797 -29.406 -18.438 1 97.69 209 ILE A O 1
ATOM 1658 N N . TYR A 1 210 ? 28.547 -27.312 -19.219 1 97.62 210 TYR A N 1
ATOM 1659 C CA . TYR A 1 210 ? 29.547 -26.766 -18.297 1 97.62 210 TYR A CA 1
ATOM 1660 C C . TYR A 1 210 ? 29.156 -27.047 -16.844 1 97.62 210 TYR A C 1
ATOM 1662 O O . TYR A 1 210 ? 29.969 -27.516 -16.047 1 97.62 210 TYR A O 1
ATOM 1670 N N . ALA A 1 211 ? 27.938 -26.766 -16.5 1 98.31 211 ALA A N 1
ATOM 1671 C CA . ALA A 1 211 ? 27.438 -26.969 -15.133 1 98.31 211 ALA A CA 1
ATOM 1672 C C . ALA A 1 211 ? 27.516 -28.438 -14.734 1 98.31 211 ALA A C 1
ATOM 1674 O O . ALA A 1 211 ? 27.875 -28.75 -13.602 1 98.31 211 ALA A O 1
ATOM 1675 N N . THR A 1 212 ? 27.125 -29.312 -15.609 1 98.38 212 THR A N 1
ATOM 1676 C CA . THR A 1 212 ? 27.188 -30.75 -15.352 1 98.38 212 THR A CA 1
ATOM 1677 C C . THR A 1 212 ? 28.609 -31.172 -15.016 1 98.38 212 THR A C 1
ATOM 1679 O O . THR A 1 212 ? 28.828 -31.906 -14.047 1 98.38 212 THR A O 1
ATOM 1682 N N . ARG A 1 213 ? 29.547 -30.672 -15.734 1 97.69 213 ARG A N 1
ATOM 1683 C CA . ARG A 1 213 ? 30.953 -30.953 -15.461 1 97.69 213 ARG A CA 1
ATOM 1684 C C . ARG A 1 213 ? 31.359 -30.438 -14.086 1 97.69 213 ARG A C 1
ATOM 1686 O O . ARG A 1 213 ? 32.031 -31.141 -13.32 1 97.69 213 ARG A O 1
ATOM 1693 N N . ARG A 1 214 ? 30.938 -29.266 -13.836 1 97.38 214 ARG A N 1
ATOM 1694 C CA . ARG A 1 214 ? 31.281 -28.625 -12.578 1 97.38 214 ARG A CA 1
ATOM 1695 C C . ARG A 1 214 ? 30.75 -29.406 -11.391 1 97.38 214 ARG A C 1
ATOM 1697 O O . ARG A 1 214 ? 31.297 -29.344 -10.289 1 97.38 214 ARG A O 1
ATOM 1704 N N . LEU A 1 215 ? 29.688 -30.125 -11.602 1 97.38 215 LEU A N 1
ATOM 1705 C CA . LEU A 1 215 ? 29.062 -30.906 -10.539 1 97.38 215 LEU A CA 1
ATOM 1706 C C . LEU A 1 215 ? 29.656 -32.312 -10.461 1 97.38 215 LEU A C 1
ATOM 1708 O O . LEU A 1 215 ? 29.203 -33.156 -9.68 1 97.38 215 LEU A O 1
ATOM 1712 N N . GLY A 1 216 ? 30.609 -32.562 -11.297 1 95.06 216 GLY A N 1
ATOM 1713 C CA . GLY A 1 216 ? 31.328 -33.812 -11.25 1 95.06 216 GLY A CA 1
ATOM 1714 C C . GLY A 1 216 ? 30.609 -34.938 -11.977 1 95.06 216 GLY A C 1
ATOM 1715 O O . GLY A 1 216 ? 30.828 -36.125 -11.695 1 95.06 216 GLY A O 1
ATOM 1716 N N . LEU A 1 217 ? 29.719 -34.656 -12.867 1 96.5 217 LEU A N 1
ATOM 1717 C CA . LEU A 1 217 ? 28.984 -35.656 -13.633 1 96.5 217 LEU A CA 1
ATOM 1718 C C . LEU A 1 217 ? 29.438 -35.656 -15.094 1 96.5 217 LEU A C 1
ATOM 1720 O O . LEU A 1 217 ? 29.922 -34.656 -15.602 1 96.5 217 LEU A O 1
ATOM 1724 N N . SER A 1 218 ? 29.188 -36.781 -15.711 1 96.38 218 SER A N 1
ATOM 1725 C CA . SER A 1 218 ? 29.641 -36.938 -17.078 1 96.38 218 SER A CA 1
ATOM 1726 C C . SER A 1 218 ? 28.484 -37.062 -18.047 1 96.38 218 SER A C 1
ATOM 1728 O O . SER A 1 218 ? 28.656 -37 -19.266 1 96.38 218 SER A O 1
ATOM 1730 N N . LEU A 1 219 ? 27.297 -37.219 -17.516 1 97.25 219 LEU A N 1
ATOM 1731 C CA . LEU A 1 219 ? 26.125 -37.469 -18.359 1 97.25 219 LEU A CA 1
ATOM 1732 C C . LEU A 1 219 ? 25.047 -36.406 -18.109 1 97.25 219 LEU A C 1
ATOM 1734 O O . LEU A 1 219 ? 24.812 -36.031 -16.969 1 97.25 219 LEU A O 1
ATOM 1738 N N . LEU A 1 220 ? 24.438 -35.938 -19.188 1 98 220 LEU A N 1
ATOM 1739 C CA . LEU A 1 220 ? 23.375 -34.938 -19.156 1 98 220 LEU A CA 1
ATOM 1740 C C . LEU A 1 220 ? 22.219 -35.375 -20.047 1 98 220 LEU A C 1
ATOM 1742 O O . LEU A 1 220 ? 22.422 -35.781 -21.188 1 98 220 LEU A O 1
ATOM 1746 N N . TRP A 1 221 ? 21.062 -35.344 -19.484 1 98 221 TRP A N 1
ATOM 1747 C CA . TRP A 1 221 ? 19.859 -35.594 -20.281 1 98 221 TRP A CA 1
ATOM 1748 C C . TRP A 1 221 ? 19.172 -34.281 -20.641 1 98 221 TRP A C 1
ATOM 1750 O O . TRP A 1 221 ? 18.828 -33.469 -19.766 1 98 221 TRP A O 1
ATOM 1760 N N . VAL A 1 222 ? 19.016 -34 -21.906 1 95.81 222 VAL A N 1
ATOM 1761 C CA . VAL A 1 222 ? 18.297 -32.875 -22.469 1 95.81 222 VAL A CA 1
ATOM 1762 C C . VAL A 1 222 ? 17.234 -33.344 -23.453 1 95.81 222 VAL A C 1
ATOM 1764 O O . VAL A 1 222 ? 17.562 -34 -24.438 1 95.81 222 VAL A O 1
ATOM 1767 N N . ASP A 1 223 ? 16.016 -33 -23.219 1 93.62 223 ASP A N 1
ATOM 1768 C CA . ASP A 1 223 ? 14.938 -33.531 -24.031 1 93.62 223 ASP A CA 1
ATOM 1769 C C . ASP A 1 223 ? 15.133 -33.219 -25.5 1 93.62 223 ASP A C 1
ATOM 1771 O O . ASP A 1 223 ? 14.938 -34.062 -26.359 1 93.62 223 ASP A O 1
ATOM 1775 N N . ALA A 1 224 ? 15.641 -32.062 -25.812 1 91.88 224 ALA A N 1
ATOM 1776 C CA . ALA A 1 224 ? 15.805 -31.609 -27.203 1 91.88 224 ALA A CA 1
ATOM 1777 C C . ALA A 1 224 ? 16.875 -32.438 -27.906 1 91.88 224 ALA A C 1
ATOM 1779 O O . ALA A 1 224 ? 16.797 -32.656 -29.125 1 91.88 224 ALA A O 1
ATOM 1780 N N . LEU A 1 225 ? 17.812 -32.906 -27.188 1 93.38 225 LEU A N 1
ATOM 1781 C CA . LEU A 1 225 ? 18.938 -33.625 -27.781 1 93.38 225 LEU A CA 1
ATOM 1782 C C . LEU A 1 225 ? 18.781 -35.125 -27.609 1 93.38 225 LEU A C 1
ATOM 1784 O O . LEU A 1 225 ? 19.234 -35.906 -28.453 1 93.38 225 LEU A O 1
ATOM 1788 N N . CYS A 1 226 ? 18.156 -35.531 -26.547 1 95.75 226 CYS A N 1
ATOM 1789 C CA . CYS A 1 226 ? 18.203 -36.938 -26.156 1 95.75 226 CYS A CA 1
ATOM 1790 C C . CYS A 1 226 ? 16.938 -37.656 -26.594 1 95.75 226 CYS A C 1
ATOM 1792 O O . CYS A 1 226 ? 16.797 -38.844 -26.375 1 95.75 226 CYS A O 1
ATOM 1794 N N . ILE A 1 227 ? 16.047 -36.969 -27.094 1 94 227 ILE A N 1
ATOM 1795 C CA . ILE A 1 227 ? 14.852 -37.562 -27.703 1 94 227 ILE A CA 1
ATOM 1796 C C . ILE A 1 227 ? 14.875 -37.281 -29.219 1 94 227 ILE A C 1
ATOM 1798 O O . ILE A 1 227 ? 15.078 -36.156 -29.656 1 94 227 ILE A O 1
ATOM 1802 N N . VAL A 1 228 ? 14.703 -38.344 -29.969 1 94 228 VAL A N 1
ATOM 1803 C CA . VAL A 1 228 ? 14.602 -38.156 -31.406 1 94 228 VAL A CA 1
ATOM 1804 C C . VAL A 1 228 ? 13.219 -37.625 -31.766 1 94 228 VAL A C 1
ATOM 1806 O O . VAL A 1 228 ? 12.234 -38.375 -31.75 1 94 228 VAL A O 1
ATOM 1809 N N . GLN A 1 229 ? 13.117 -36.406 -32.25 1 89.81 229 GLN A N 1
ATOM 1810 C CA . GLN A 1 229 ? 11.883 -35.625 -32.281 1 89.81 229 GLN A CA 1
ATOM 1811 C C . GLN A 1 229 ? 10.961 -36.062 -33.406 1 89.81 229 GLN A C 1
ATOM 1813 O O . GLN A 1 229 ? 9.742 -35.938 -33.312 1 89.81 229 GLN A O 1
ATOM 1818 N N . ASP A 1 230 ? 11.547 -36.5 -34.531 1 90.81 230 ASP A N 1
ATOM 1819 C CA . ASP A 1 230 ? 10.719 -36.812 -35.688 1 90.81 230 ASP A CA 1
ATOM 1820 C C . ASP A 1 230 ? 10.492 -38.344 -35.812 1 90.81 230 ASP A C 1
ATOM 1822 O O . ASP A 1 230 ? 10.078 -38.812 -36.875 1 90.81 230 ASP A O 1
ATOM 1826 N N . ASP A 1 231 ? 10.914 -39.062 -34.812 1 90.88 231 ASP A N 1
ATOM 1827 C CA . ASP A 1 231 ? 10.578 -40.469 -34.688 1 90.88 231 ASP A CA 1
ATOM 1828 C C . ASP A 1 231 ? 9.406 -40.688 -33.719 1 90.88 231 ASP A C 1
ATOM 1830 O O . ASP A 1 231 ? 9.594 -40.75 -32.5 1 90.88 231 ASP A O 1
ATOM 1834 N N . ALA A 1 232 ? 8.273 -40.906 -34.312 1 88.31 232 ALA A N 1
ATOM 1835 C CA . ALA A 1 232 ? 7.035 -40.906 -33.562 1 88.31 232 ALA A CA 1
ATOM 1836 C C . ALA A 1 232 ? 7.031 -42.031 -32.5 1 88.31 232 ALA A C 1
ATOM 1838 O O . ALA A 1 232 ? 6.609 -41.812 -31.375 1 88.31 232 ALA A O 1
ATOM 1839 N N . GLU A 1 233 ? 7.441 -43.188 -32.844 1 87.88 233 GLU A N 1
ATOM 1840 C CA . GLU A 1 233 ? 7.426 -44.312 -31.953 1 87.88 233 GLU A CA 1
ATOM 1841 C C . GLU A 1 233 ? 8.398 -44.125 -30.781 1 87.88 233 GLU A C 1
ATOM 1843 O O . GLU A 1 233 ? 8.016 -44.25 -29.625 1 87.88 233 GLU A O 1
ATOM 1848 N N . SER A 1 234 ? 9.609 -43.844 -31.125 1 87.25 234 SER A N 1
ATOM 1849 C CA . SER A 1 234 ? 10.617 -43.656 -30.094 1 87.25 234 SER A CA 1
ATOM 1850 C C . SER A 1 234 ? 10.281 -42.438 -29.234 1 87.25 234 SER A C 1
ATOM 1852 O O . SER A 1 234 ? 10.477 -42.469 -28.016 1 87.25 234 SER A O 1
ATOM 1854 N N . ARG A 1 235 ? 9.828 -41.5 -29.906 1 90.31 235 ARG A N 1
ATOM 1855 C CA . ARG A 1 235 ? 9.469 -40.281 -29.188 1 90.31 235 ARG A CA 1
ATOM 1856 C C . ARG A 1 235 ? 8.367 -40.531 -28.172 1 90.31 235 ARG A C 1
ATOM 1858 O O . ARG A 1 235 ? 8.438 -40.062 -27.031 1 90.31 235 ARG A O 1
ATOM 1865 N N . SER A 1 236 ? 7.379 -41.25 -28.562 1 87.81 236 SER A N 1
ATOM 1866 C CA . SER A 1 236 ? 6.266 -41.562 -27.688 1 87.81 236 SER A CA 1
ATOM 1867 C C . SER A 1 236 ? 6.742 -42.312 -26.453 1 87.81 236 SER A C 1
ATOM 1869 O O . SER A 1 236 ? 6.273 -42.062 -25.344 1 87.81 236 SER A O 1
ATOM 1871 N N . LEU A 1 237 ? 7.672 -43.156 -26.625 1 87.25 237 LEU A N 1
ATOM 1872 C CA . LEU A 1 237 ? 8.227 -43.938 -25.516 1 87.25 237 LEU A CA 1
ATOM 1873 C C . LEU A 1 237 ? 9.008 -43.031 -24.562 1 87.25 237 LEU A C 1
ATOM 1875 O O . LEU A 1 237 ? 8.836 -43.125 -23.359 1 87.25 237 LEU A O 1
ATOM 1879 N N . ASP A 1 238 ? 9.789 -42.188 -25.125 1 91.12 238 ASP A N 1
ATOM 1880 C CA . ASP A 1 238 ? 10.594 -41.281 -24.312 1 91.12 238 ASP A CA 1
ATOM 1881 C C . ASP A 1 238 ? 9.711 -40.312 -23.562 1 91.12 238 ASP A C 1
ATOM 1883 O O . ASP A 1 238 ? 9.961 -40 -22.391 1 91.12 238 ASP A O 1
ATOM 1887 N N . ILE A 1 239 ? 8.75 -39.812 -24.219 1 89.5 239 ILE A N 1
ATOM 1888 C CA . ILE A 1 239 ? 7.848 -38.844 -23.625 1 89.5 239 ILE A CA 1
ATOM 1889 C C . ILE A 1 239 ? 7.09 -39.5 -22.453 1 89.5 239 ILE A C 1
ATOM 1891 O O . ILE A 1 239 ? 6.926 -38.875 -21.406 1 89.5 239 ILE A O 1
ATOM 1895 N N . SER A 1 240 ? 6.652 -40.688 -22.656 1 87.25 240 SER A N 1
ATOM 1896 C CA . SER A 1 240 ? 5.918 -41.406 -21.609 1 87.25 240 SER A CA 1
ATOM 1897 C C . SER A 1 240 ? 6.801 -41.656 -20.406 1 87.25 240 SER A C 1
ATOM 1899 O O . SER A 1 240 ? 6.301 -41.75 -19.281 1 87.25 240 SER A O 1
ATOM 1901 N N . ASP A 1 241 ? 8.102 -41.719 -20.594 1 91.81 241 ASP A N 1
ATOM 1902 C CA . ASP A 1 241 ? 9.016 -42.062 -19.5 1 91.81 241 ASP A CA 1
ATOM 1903 C C . ASP A 1 241 ? 9.742 -40.812 -19 1 91.81 241 ASP A C 1
ATOM 1905 O O . ASP A 1 241 ? 10.586 -40.906 -18.109 1 91.81 241 ASP A O 1
ATOM 1909 N N . MET A 1 242 ? 9.406 -39.781 -19.516 1 93.44 242 MET A N 1
ATOM 1910 C CA . MET A 1 242 ? 10.141 -38.562 -19.219 1 93.44 242 MET A CA 1
ATOM 1911 C C . MET A 1 242 ? 10.078 -38.25 -17.719 1 93.44 242 MET A C 1
ATOM 1913 O O . MET A 1 242 ? 11.055 -37.75 -17.141 1 93.44 242 MET A O 1
ATOM 1917 N N . GLY A 1 243 ? 8.945 -38.469 -17.078 1 92.19 243 GLY A N 1
ATOM 1918 C CA . GLY A 1 243 ? 8.859 -38.312 -15.641 1 92.19 243 GLY A CA 1
ATOM 1919 C C . GLY A 1 243 ? 9.922 -39.094 -14.891 1 92.19 243 GLY A C 1
ATOM 1920 O O . GLY A 1 243 ? 10.547 -38.562 -13.961 1 92.19 243 GLY A O 1
ATOM 1921 N N . ASN A 1 244 ? 10.133 -40.25 -15.297 1 92.25 244 ASN A N 1
ATOM 1922 C CA . ASN A 1 244 ? 11.133 -41.125 -14.664 1 92.25 244 ASN A CA 1
ATOM 1923 C C . ASN A 1 244 ? 12.547 -40.594 -14.922 1 92.25 244 ASN A C 1
ATOM 1925 O O . ASN A 1 244 ? 13.43 -40.75 -14.078 1 92.25 244 ASN A O 1
ATOM 1929 N N . TYR A 1 245 ? 12.758 -40.031 -16.109 1 95.69 245 TYR A N 1
ATOM 1930 C CA . TYR A 1 245 ? 14.07 -39.469 -16.391 1 95.69 245 TYR A CA 1
ATOM 1931 C C . TYR A 1 245 ? 14.43 -38.406 -15.375 1 95.69 245 TYR A C 1
ATOM 1933 O O . TYR A 1 245 ? 15.562 -38.344 -14.883 1 95.69 245 TYR A O 1
ATOM 1941 N N . TYR A 1 246 ? 13.477 -37.562 -15.039 1 95.81 246 TYR A N 1
ATOM 1942 C CA . TYR A 1 246 ? 13.727 -36.531 -14.055 1 95.81 246 TYR A CA 1
ATOM 1943 C C . TYR A 1 246 ? 13.789 -37.125 -12.648 1 95.81 246 TYR A C 1
ATOM 1945 O O . TYR A 1 246 ? 14.633 -36.719 -11.836 1 95.81 246 TYR A O 1
ATOM 1953 N N . ARG A 1 247 ? 12.953 -38.031 -12.367 1 92.31 247 ARG A N 1
ATOM 1954 C CA . ARG A 1 247 ? 12.922 -38.688 -11.062 1 92.31 247 ARG A CA 1
ATOM 1955 C C . ARG A 1 247 ? 14.25 -39.375 -10.758 1 92.31 247 ARG A C 1
ATOM 1957 O O . ARG A 1 247 ? 14.719 -39.375 -9.617 1 92.31 247 ARG A O 1
ATOM 1964 N N . ASN A 1 248 ? 14.812 -39.938 -11.742 1 93.06 248 ASN A N 1
ATOM 1965 C CA . ASN A 1 248 ? 16 -40.75 -11.562 1 93.06 248 ASN A CA 1
ATOM 1966 C C . ASN A 1 248 ? 17.281 -39.938 -11.727 1 93.06 248 ASN A C 1
ATOM 1968 O O . ASN A 1 248 ? 18.375 -40.406 -11.453 1 93.06 248 ASN A O 1
ATOM 1972 N N . ALA A 1 249 ? 17.156 -38.719 -12.164 1 96 249 ALA A N 1
ATOM 1973 C CA . ALA A 1 249 ? 18.328 -37.844 -12.305 1 96 249 ALA A CA 1
ATOM 1974 C C . ALA A 1 249 ? 18.953 -37.562 -10.945 1 96 249 ALA A C 1
ATOM 1976 O O . ALA A 1 249 ? 18.25 -37.438 -9.945 1 96 249 ALA A O 1
ATOM 1977 N N . TYR A 1 250 ? 20.297 -37.469 -10.977 1 95.69 250 TYR A N 1
ATOM 1978 C CA . TYR A 1 250 ? 21.016 -37.125 -9.758 1 95.69 250 TYR A CA 1
ATOM 1979 C C . TYR A 1 250 ? 20.703 -35.688 -9.352 1 95.69 250 TYR A C 1
ATOM 1981 O O . TYR A 1 250 ? 20.516 -35.406 -8.164 1 95.69 250 TYR A O 1
ATOM 1989 N N . ILE A 1 251 ? 20.625 -34.875 -10.305 1 97.19 251 ILE A N 1
ATOM 1990 C CA . ILE A 1 251 ? 20.328 -33.469 -10.102 1 97.19 251 ILE A CA 1
ATOM 1991 C C . ILE A 1 251 ? 19.719 -32.875 -11.367 1 97.19 251 ILE A C 1
ATOM 1993 O O . ILE A 1 251 ? 20.094 -33.281 -12.477 1 97.19 251 ILE A O 1
ATOM 1997 N N . THR A 1 252 ? 18.719 -32.031 -11.195 1 98.38 252 THR A N 1
ATOM 1998 C CA . THR A 1 252 ? 18.109 -31.328 -12.312 1 98.38 252 THR A CA 1
ATOM 1999 C C . THR A 1 252 ? 18.531 -29.859 -12.336 1 98.38 252 THR A C 1
ATOM 2001 O O . THR A 1 252 ? 18.484 -29.172 -11.32 1 98.38 252 THR A O 1
ATOM 2004 N N . LEU A 1 253 ? 19.062 -29.422 -13.461 1 98.5 253 LEU A N 1
ATOM 2005 C CA . LEU A 1 253 ? 19.375 -28.016 -13.711 1 98.5 253 LEU A CA 1
ATOM 2006 C C . LEU A 1 253 ? 18.156 -27.297 -14.305 1 98.5 253 LEU A C 1
ATOM 2008 O O . LEU A 1 253 ? 17.688 -27.656 -15.383 1 98.5 253 LEU A O 1
ATOM 2012 N N . SER A 1 254 ? 17.625 -26.359 -13.602 1 98.06 254 SER A N 1
ATOM 2013 C CA . SER A 1 254 ? 16.422 -25.656 -14.008 1 98.06 254 SER A CA 1
ATOM 2014 C C . SER A 1 254 ? 16.734 -24.203 -14.359 1 98.06 254 SER A C 1
ATOM 2016 O O . SER A 1 254 ? 17.266 -23.453 -13.531 1 98.06 254 SER A O 1
ATOM 2018 N N . ILE A 1 255 ? 16.453 -23.828 -15.578 1 97.44 255 ILE A N 1
ATOM 2019 C CA . ILE A 1 255 ? 16.703 -22.469 -16.047 1 97.44 255 ILE A CA 1
ATOM 2020 C C . ILE A 1 255 ? 15.422 -21.641 -15.961 1 97.44 255 ILE A C 1
ATOM 2022 O O . ILE A 1 255 ? 14.625 -21.625 -16.906 1 97.44 255 ILE A O 1
ATOM 2026 N N . LEU A 1 256 ? 15.234 -20.875 -14.953 1 95.94 256 LEU A N 1
ATOM 2027 C CA . LEU A 1 256 ? 13.953 -20.266 -14.625 1 95.94 256 LEU A CA 1
ATOM 2028 C C . LEU A 1 256 ? 13.703 -19.031 -15.484 1 95.94 256 LEU A C 1
ATOM 2030 O O . LEU A 1 256 ? 12.562 -18.719 -15.82 1 95.94 256 LEU A O 1
ATOM 2034 N N . SER A 1 257 ? 14.75 -18.312 -15.945 1 93.44 257 SER A N 1
ATOM 2035 C CA . SER A 1 257 ? 14.562 -16.953 -16.422 1 93.44 257 SER A CA 1
ATOM 2036 C C . SER A 1 257 ? 14.664 -16.875 -17.953 1 93.44 257 SER A C 1
ATOM 2038 O O . SER A 1 257 ? 14.398 -15.836 -18.547 1 93.44 257 SER A O 1
ATOM 2040 N N . ALA A 1 258 ? 15.078 -17.953 -18.594 1 90.62 258 ALA A N 1
ATOM 2041 C CA . ALA A 1 258 ? 15.305 -17.891 -20.031 1 90.62 258 ALA A CA 1
ATOM 2042 C C . ALA A 1 258 ? 14.031 -18.234 -20.797 1 90.62 258 ALA A C 1
ATOM 2044 O O . ALA A 1 258 ? 13.445 -19.312 -20.609 1 90.62 258 ALA A O 1
ATOM 2045 N N . HIS A 1 259 ? 13.656 -17.359 -21.719 1 88.75 259 HIS A N 1
ATOM 2046 C CA . HIS A 1 259 ? 12.477 -17.578 -22.547 1 88.75 259 HIS A CA 1
ATOM 2047 C C . HIS A 1 259 ? 12.797 -18.516 -23.719 1 88.75 259 HIS A C 1
ATOM 2049 O O . HIS A 1 259 ? 11.891 -19.047 -24.359 1 88.75 259 HIS A O 1
ATOM 2055 N N . GLY A 1 260 ? 14.086 -18.703 -23.938 1 87.69 260 GLY A N 1
ATOM 2056 C CA . GLY A 1 260 ? 14.562 -19.547 -25.031 1 87.69 260 GLY A CA 1
ATOM 2057 C C . GLY A 1 260 ? 15.922 -20.156 -24.766 1 87.69 260 GLY A C 1
ATOM 2058 O O . GLY A 1 260 ? 16.531 -19.891 -23.719 1 87.69 260 GLY A O 1
ATOM 2059 N N . SER A 1 261 ? 16.375 -20.891 -25.719 1 88.12 261 SER A N 1
ATOM 2060 C CA . SER A 1 261 ? 17.547 -21.734 -25.469 1 88.12 261 SER A CA 1
ATOM 2061 C C . SER A 1 261 ? 18.844 -20.969 -25.703 1 88.12 261 SER A C 1
ATOM 2063 O O . SER A 1 261 ? 19.922 -21.438 -25.344 1 88.12 261 SER A O 1
ATOM 2065 N N . TYR A 1 262 ? 18.719 -19.781 -26.203 1 87.69 262 TYR A N 1
ATOM 2066 C CA . TYR A 1 262 ? 19.953 -19.109 -26.594 1 87.69 262 TYR A CA 1
ATOM 2067 C C . TYR A 1 262 ? 20.297 -17.969 -25.656 1 87.69 262 TYR A C 1
ATOM 2069 O O . TYR A 1 262 ? 21.109 -17.094 -25.969 1 87.69 262 TYR A O 1
ATOM 2077 N N . VAL A 1 263 ? 19.734 -17.938 -24.594 1 88.06 263 VAL A N 1
ATOM 2078 C CA . VAL A 1 263 ? 19.922 -16.828 -23.656 1 88.06 263 VAL A CA 1
ATOM 2079 C C . VAL A 1 263 ? 21.125 -17.109 -22.75 1 88.06 263 VAL A C 1
ATOM 2081 O O . VAL A 1 263 ? 21.953 -16.234 -22.5 1 88.06 263 VAL A O 1
ATOM 2084 N N . GLY A 1 264 ? 21.297 -18.328 -22.359 1 91.81 264 GLY A N 1
ATOM 2085 C CA . GLY A 1 264 ? 22.281 -18.688 -21.344 1 91.81 264 GLY A CA 1
ATOM 2086 C C . GLY A 1 264 ? 21.828 -18.391 -19.938 1 91.81 264 GLY A C 1
ATOM 2087 O O . GLY A 1 264 ? 20.922 -17.562 -19.719 1 91.81 264 GLY A O 1
ATOM 2088 N N . PHE A 1 265 ? 22.438 -19.141 -18.984 1 95.5 265 PHE A N 1
ATOM 2089 C CA . PHE A 1 265 ? 21.969 -18.906 -17.625 1 95.5 265 PHE A CA 1
ATOM 2090 C C . PHE A 1 265 ? 23.141 -18.703 -16.672 1 95.5 265 PHE A C 1
ATOM 2092 O O . PHE A 1 265 ? 22.953 -18.562 -15.461 1 95.5 265 PHE A O 1
ATOM 2099 N N . LEU A 1 266 ? 24.375 -18.641 -17.188 1 96.12 266 LEU A N 1
ATOM 2100 C CA . LEU A 1 266 ? 25.562 -18.406 -16.375 1 96.12 266 LEU A CA 1
ATOM 2101 C C . LEU A 1 266 ? 26.188 -17.047 -16.688 1 96.12 266 LEU A C 1
ATOM 2103 O O . LEU A 1 266 ? 27.359 -16.828 -16.375 1 96.12 266 LEU A O 1
ATOM 2107 N N . ASN A 1 267 ? 25.359 -16.156 -17.266 1 94.06 267 ASN A N 1
ATOM 2108 C CA . ASN A 1 267 ? 25.812 -14.797 -17.578 1 94.06 267 ASN A CA 1
ATOM 2109 C C . ASN A 1 267 ? 25.906 -13.938 -16.328 1 94.06 267 ASN A C 1
ATOM 2111 O O . ASN A 1 267 ? 25.219 -14.211 -15.328 1 94.06 267 ASN A O 1
ATOM 2115 N N . PRO A 1 268 ? 26.75 -12.953 -16.469 1 94.38 268 PRO A N 1
ATOM 2116 C CA . PRO A 1 268 ? 26.797 -12.023 -15.344 1 94.38 268 PRO A CA 1
ATOM 2117 C C . PRO A 1 268 ? 25.453 -11.352 -15.062 1 94.38 268 PRO A C 1
ATOM 2119 O O . PRO A 1 268 ? 24.703 -11.062 -16 1 94.38 268 PRO A O 1
ATOM 2122 N N . ARG A 1 269 ? 25.203 -11.094 -13.844 1 93.94 269 ARG A N 1
ATOM 2123 C CA . ARG A 1 269 ? 23.938 -10.5 -13.398 1 93.94 269 ARG A CA 1
ATOM 2124 C C . ARG A 1 269 ? 24 -8.977 -13.453 1 93.94 269 ARG A C 1
ATOM 2126 O O . ARG A 1 269 ? 25.094 -8.391 -13.422 1 93.94 269 ARG A O 1
ATOM 2133 N N . GLU A 1 270 ? 22.859 -8.422 -13.531 1 90.88 270 GLU A N 1
ATOM 2134 C CA . GLU A 1 270 ? 22.766 -6.965 -13.461 1 90.88 270 GLU A CA 1
ATOM 2135 C C . GLU A 1 270 ? 23.078 -6.457 -12.055 1 90.88 270 GLU A C 1
ATOM 2137 O O . GLU A 1 270 ? 22.672 -7.07 -11.07 1 90.88 270 GLU A O 1
ATOM 2142 N N . SER A 1 271 ? 23.719 -5.379 -12.07 1 90 271 SER A N 1
ATOM 2143 C CA . SER A 1 271 ? 24.078 -4.801 -10.781 1 90 271 SER A CA 1
ATOM 2144 C C . SER A 1 271 ? 22.875 -4.164 -10.102 1 90 271 SER A C 1
ATOM 2146 O O . SER A 1 271 ? 22.031 -3.564 -10.766 1 90 271 SER A O 1
ATOM 2148 N N . VAL A 1 272 ? 22.812 -4.375 -8.805 1 90.69 272 VAL A N 1
ATOM 2149 C CA . VAL A 1 272 ? 21.766 -3.768 -7.996 1 90.69 272 VAL A CA 1
ATOM 2150 C C . VAL A 1 272 ? 22.359 -2.709 -7.074 1 90.69 272 VAL A C 1
ATOM 2152 O O . VAL A 1 272 ? 23.406 -2.934 -6.461 1 90.69 272 VAL A O 1
ATOM 2155 N N . PRO A 1 273 ? 21.719 -1.531 -7.008 1 93.06 273 PRO A N 1
ATOM 2156 C CA . PRO A 1 273 ? 22.219 -0.498 -6.102 1 93.06 273 PRO A CA 1
ATOM 2157 C C . PRO A 1 273 ? 22.234 -0.949 -4.641 1 93.06 273 PRO A C 1
ATOM 2159 O O . PRO A 1 273 ? 21.281 -1.604 -4.188 1 93.06 273 PRO A O 1
ATOM 2162 N N . THR A 1 274 ? 23.312 -0.78 -3.971 1 95.06 274 THR A N 1
ATOM 2163 C CA . THR A 1 274 ? 23.453 -1.087 -2.553 1 95.06 274 THR A CA 1
ATOM 2164 C C . THR A 1 274 ? 24.109 0.076 -1.812 1 95.06 274 THR A C 1
ATOM 2166 O O . THR A 1 274 ? 24.625 1.008 -2.436 1 95.06 274 THR A O 1
ATOM 2169 N N . THR A 1 275 ? 23.953 0.13 -0.499 1 94.44 275 THR A N 1
ATOM 2170 C CA . THR A 1 275 ? 24.641 1.103 0.337 1 94.44 275 THR A CA 1
ATOM 2171 C C . THR A 1 275 ? 25.141 0.452 1.625 1 94.44 275 THR A C 1
ATOM 2173 O O . THR A 1 275 ? 24.578 -0.543 2.082 1 94.44 275 THR A O 1
ATOM 2176 N N . SER A 1 276 ? 26.188 0.984 2.125 1 92.88 276 SER A N 1
ATOM 2177 C CA . SER A 1 276 ? 26.766 0.466 3.361 1 92.88 276 SER A CA 1
ATOM 2178 C C . SER A 1 276 ? 26.109 1.094 4.582 1 92.88 276 SER A C 1
ATOM 2180 O O . SER A 1 276 ? 25.844 2.297 4.602 1 92.88 276 SER A O 1
ATOM 2182 N N . LEU A 1 277 ? 25.797 0.274 5.578 1 91.25 277 LEU A N 1
ATOM 2183 C CA . LEU A 1 277 ? 25.25 0.758 6.848 1 91.25 277 LEU A CA 1
ATOM 2184 C C . LEU A 1 277 ? 26.312 0.714 7.938 1 91.25 277 LEU A C 1
ATOM 2186 O O . LEU A 1 277 ? 26.016 0.946 9.109 1 91.25 277 LEU A O 1
ATOM 2190 N N . GLY A 1 278 ? 27.531 0.399 7.598 1 84.88 278 GLY A N 1
ATOM 2191 C CA . GLY A 1 278 ? 28.594 0.234 8.57 1 84.88 278 GLY A CA 1
ATOM 2192 C C . GLY A 1 278 ? 28.641 -1.158 9.172 1 84.88 278 GLY A C 1
ATOM 2193 O O . GLY A 1 278 ? 27.719 -1.943 9.008 1 84.88 278 GLY A O 1
ATOM 2194 N N . GLN A 1 279 ? 29.766 -1.563 9.734 1 83.5 279 GLN A N 1
ATOM 2195 C CA . GLN A 1 279 ? 29.953 -2.836 10.422 1 83.5 279 GLN A CA 1
ATOM 2196 C C . GLN A 1 279 ? 29.656 -4.012 9.5 1 83.5 279 GLN A C 1
ATOM 2198 O O . GLN A 1 279 ? 28.953 -4.945 9.883 1 83.5 279 GLN A O 1
ATOM 2203 N N . ASN A 1 280 ? 29.922 -3.939 8.305 1 87.88 280 ASN A N 1
ATOM 2204 C CA . ASN A 1 280 ? 29.781 -4.977 7.285 1 87.88 280 ASN A CA 1
ATOM 2205 C C . ASN A 1 280 ? 28.312 -5.18 6.902 1 87.88 280 ASN A C 1
ATOM 2207 O O . ASN A 1 280 ? 27.953 -6.219 6.352 1 87.88 280 ASN A O 1
ATOM 2211 N N . LEU A 1 281 ? 27.5 -4.258 7.355 1 91.56 281 LEU A N 1
ATOM 2212 C CA . LEU A 1 281 ? 26.094 -4.312 6.973 1 91.56 281 LEU A CA 1
ATOM 2213 C C . LEU A 1 281 ? 25.828 -3.475 5.723 1 91.56 281 LEU A C 1
ATOM 2215 O O . LEU A 1 281 ? 26.375 -2.381 5.582 1 91.56 281 LEU A O 1
ATOM 2219 N N . HIS A 1 282 ? 25.047 -4.031 4.844 1 94.25 282 HIS A N 1
ATOM 2220 C CA . HIS A 1 282 ? 24.672 -3.367 3.598 1 94.25 282 HIS A CA 1
ATOM 2221 C C . HIS A 1 282 ? 23.172 -3.441 3.359 1 94.25 282 HIS A C 1
ATOM 2223 O O . HIS A 1 282 ? 22.484 -4.293 3.934 1 94.25 282 HIS A O 1
ATOM 2229 N N . LEU A 1 283 ? 22.688 -2.494 2.598 1 95.94 283 LEU A N 1
ATOM 2230 C CA . LEU A 1 283 ? 21.25 -2.43 2.297 1 95.94 283 LEU A CA 1
ATOM 2231 C C . LEU A 1 283 ? 21.016 -2.566 0.798 1 95.94 283 LEU A C 1
ATOM 2233 O O . LEU A 1 283 ? 21.734 -1.979 -0.01 1 95.94 283 LEU A O 1
ATOM 2237 N N . ARG A 1 284 ? 20.047 -3.377 0.406 1 95.94 284 ARG A N 1
ATOM 2238 C CA . ARG A 1 284 ? 19.562 -3.482 -0.966 1 95.94 284 ARG A CA 1
ATOM 2239 C C . ARG A 1 284 ? 18.031 -3.631 -1 1 95.94 284 ARG A C 1
ATOM 2241 O O . ARG A 1 284 ? 17.422 -3.961 0.014 1 95.94 284 ARG A O 1
ATOM 2248 N N . ARG A 1 285 ? 17.5 -3.352 -2.16 1 94.94 285 ARG A N 1
ATOM 2249 C CA . ARG A 1 285 ? 16.094 -3.686 -2.312 1 94.94 285 ARG A CA 1
ATOM 2250 C C . ARG A 1 285 ? 15.852 -5.176 -2.1 1 94.94 285 ARG A C 1
ATOM 2252 O O . ARG A 1 285 ? 16.656 -6.008 -2.537 1 94.94 285 ARG A O 1
ATOM 2259 N N . ALA A 1 286 ? 14.766 -5.461 -1.442 1 93.81 286 ALA A N 1
ATOM 2260 C CA . ALA A 1 286 ? 14.453 -6.867 -1.188 1 93.81 286 ALA A CA 1
ATOM 2261 C C . ALA A 1 286 ? 14.297 -7.641 -2.494 1 93.81 286 ALA A C 1
ATOM 2263 O O . ALA A 1 286 ? 13.656 -7.16 -3.434 1 93.81 286 ALA A O 1
ATOM 2264 N N . ARG A 1 287 ? 14.922 -8.789 -2.477 1 92.5 287 ARG A N 1
ATOM 2265 C CA . ARG A 1 287 ? 14.781 -9.656 -3.645 1 92.5 287 ARG A CA 1
ATOM 2266 C C . ARG A 1 287 ? 13.453 -10.398 -3.621 1 92.5 287 ARG A C 1
ATOM 2268 O O . ARG A 1 287 ? 12.867 -10.602 -2.555 1 92.5 287 ARG A O 1
ATOM 2275 N N . PRO A 1 288 ? 13.031 -10.805 -4.789 1 90.06 288 PRO A N 1
ATOM 2276 C CA . PRO A 1 288 ? 11.742 -11.492 -4.848 1 90.06 288 PRO A CA 1
ATOM 2277 C C . PRO A 1 288 ? 11.734 -12.805 -4.059 1 90.06 288 PRO A C 1
ATOM 2279 O O . PRO A 1 288 ? 12.758 -13.484 -3.975 1 90.06 288 PRO A O 1
ATOM 2282 N N . SER A 1 289 ? 10.586 -13.109 -3.506 1 87.44 289 SER A N 1
ATOM 2283 C CA . SER A 1 289 ? 10.375 -14.375 -2.814 1 87.44 289 SER A CA 1
ATOM 2284 C C . SER A 1 289 ? 10.344 -15.539 -3.797 1 87.44 289 SER A C 1
ATOM 2286 O O . SER A 1 289 ? 10.305 -15.336 -5.012 1 87.44 289 SER A O 1
ATOM 2288 N N . TRP A 1 290 ? 10.32 -16.797 -3.225 1 88.62 290 TRP A N 1
ATOM 2289 C CA . TRP A 1 290 ? 10.164 -18 -4.031 1 88.62 290 TRP A CA 1
ATOM 2290 C C . TRP A 1 290 ? 8.922 -17.906 -4.914 1 88.62 290 TRP A C 1
ATOM 2292 O O . TRP A 1 290 ? 8.992 -18.141 -6.121 1 88.62 290 TRP A O 1
ATOM 2302 N N . ASN A 1 291 ? 7.875 -17.516 -4.301 1 86.62 291 ASN A N 1
ATOM 2303 C CA . ASN A 1 291 ? 6.598 -17.422 -4.996 1 86.62 291 ASN A CA 1
ATOM 2304 C C . ASN A 1 291 ? 6.648 -16.422 -6.137 1 86.62 291 ASN A C 1
ATOM 2306 O O . ASN A 1 291 ? 6.188 -16.703 -7.246 1 86.62 291 ASN A O 1
ATOM 2310 N N . GLN A 1 292 ? 7.25 -15.336 -5.895 1 86.06 292 GLN A N 1
ATOM 2311 C CA . GLN A 1 292 ? 7.348 -14.297 -6.91 1 86.06 292 GLN A CA 1
ATOM 2312 C C . GLN A 1 292 ? 8.242 -14.734 -8.062 1 86.06 292 GLN A C 1
ATOM 2314 O O . GLN A 1 292 ? 7.91 -14.516 -9.234 1 86.06 292 GLN A O 1
ATOM 2319 N N . VAL A 1 293 ? 9.328 -15.367 -7.715 1 91.56 293 VAL A N 1
ATOM 2320 C CA . VAL A 1 293 ? 10.289 -15.812 -8.711 1 91.56 293 VAL A CA 1
ATOM 2321 C C . VAL A 1 293 ? 9.633 -16.844 -9.633 1 91.56 293 VAL A C 1
ATOM 2323 O O . VAL A 1 293 ? 9.719 -16.734 -10.859 1 91.56 293 VAL A O 1
ATOM 2326 N N . LEU A 1 294 ? 8.977 -17.781 -9.039 1 91.38 294 LEU A N 1
ATOM 2327 C CA . LEU A 1 294 ? 8.359 -18.828 -9.828 1 91.38 294 LEU A CA 1
ATOM 2328 C C . LEU A 1 294 ? 7.172 -18.297 -10.625 1 91.38 294 LEU A C 1
ATOM 2330 O O . LEU A 1 294 ? 6.957 -18.703 -11.773 1 91.38 294 LEU A O 1
ATOM 2334 N N . ARG A 1 295 ? 6.492 -17.391 -10.086 1 87.12 295 ARG A N 1
ATOM 2335 C CA . ARG A 1 295 ? 5.348 -16.812 -10.773 1 87.12 295 ARG A CA 1
ATOM 2336 C C . ARG A 1 295 ? 5.793 -16.031 -12.008 1 87.12 295 ARG A C 1
ATOM 2338 O O . ARG A 1 295 ? 5.09 -16 -13.023 1 87.12 295 ARG A O 1
ATOM 2345 N N . GLU A 1 296 ? 6.895 -15.461 -11.93 1 89.44 296 GLU A N 1
ATOM 2346 C CA . GLU A 1 296 ? 7.363 -14.602 -13.016 1 89.44 296 GLU A CA 1
ATOM 2347 C C . GLU A 1 296 ? 8.227 -15.391 -13.992 1 89.44 296 GLU A C 1
ATOM 2349 O O . GLU A 1 296 ? 8.508 -14.922 -15.102 1 89.44 296 GLU A O 1
ATOM 2354 N N . SER A 1 297 ? 8.594 -16.562 -13.648 1 94.12 297 SER A N 1
ATOM 2355 C CA . SER A 1 297 ? 9.492 -17.391 -14.453 1 94.12 297 SER A CA 1
ATOM 2356 C C . SER A 1 297 ? 8.789 -17.891 -15.711 1 94.12 297 SER A C 1
ATOM 2358 O O . SER A 1 297 ? 7.73 -18.516 -15.625 1 94.12 297 SER A O 1
ATOM 2360 N N . PRO A 1 298 ? 9.422 -17.672 -16.891 1 93.88 298 PRO A N 1
ATOM 2361 C CA . PRO A 1 298 ? 8.867 -18.281 -18.094 1 93.88 298 PRO A CA 1
ATOM 2362 C C . PRO A 1 298 ? 8.82 -19.797 -18.047 1 93.88 298 PRO A C 1
ATOM 2364 O O . PRO A 1 298 ? 7.879 -20.406 -18.547 1 93.88 298 PRO A O 1
ATOM 2367 N N . LEU A 1 299 ? 9.773 -20.359 -17.391 1 95.44 299 LEU A N 1
ATOM 2368 C CA . LEU A 1 299 ? 9.828 -21.812 -17.297 1 95.44 299 LEU A CA 1
ATOM 2369 C C . LEU A 1 299 ? 8.688 -22.359 -16.438 1 95.44 299 LEU A C 1
ATOM 2371 O O . LEU A 1 299 ? 8.023 -23.328 -16.828 1 95.44 299 LEU A O 1
ATOM 2375 N N . SER A 1 300 ? 8.438 -21.656 -15.367 1 93.75 300 SER A N 1
ATOM 2376 C CA . SER A 1 300 ? 7.473 -22.125 -14.391 1 93.75 300 SER A CA 1
ATOM 2377 C C . SER A 1 300 ? 6.043 -21.984 -14.898 1 93.75 300 SER A C 1
ATOM 2379 O O . SER A 1 300 ? 5.102 -22.484 -14.289 1 93.75 300 SER A O 1
ATOM 2381 N N . LYS A 1 301 ? 5.891 -21.344 -16.016 1 92.94 301 LYS A N 1
ATOM 2382 C CA . LYS A 1 301 ? 4.562 -21.172 -16.594 1 92.94 301 LYS A CA 1
ATOM 2383 C C . LYS A 1 301 ? 4.219 -22.328 -17.531 1 92.94 301 LYS A C 1
ATOM 2385 O O . LYS A 1 301 ? 3.09 -22.422 -18.016 1 92.94 301 LYS A O 1
ATOM 2390 N N . ARG A 1 302 ? 5.223 -23.203 -17.719 1 92.69 302 ARG A N 1
ATOM 2391 C CA . ARG A 1 302 ? 5.035 -24.328 -18.625 1 92.69 302 ARG A CA 1
ATOM 2392 C C . ARG A 1 302 ? 4.5 -25.562 -17.875 1 92.69 302 ARG A C 1
ATOM 2394 O O . ARG A 1 302 ? 4.988 -25.891 -16.797 1 92.69 302 ARG A O 1
ATOM 2401 N N . ALA A 1 303 ? 3.525 -26.25 -18.469 1 93.81 303 ALA A N 1
ATOM 2402 C CA . ALA A 1 303 ? 2.854 -27.391 -17.828 1 93.81 303 ALA A CA 1
ATOM 2403 C C . ALA A 1 303 ? 3.818 -28.547 -17.609 1 93.81 303 ALA A C 1
ATOM 2405 O O . ALA A 1 303 ? 3.805 -29.172 -16.547 1 93.81 303 ALA A O 1
ATOM 2406 N N . TRP A 1 304 ? 4.715 -28.828 -18.594 1 94.38 304 TRP A N 1
ATOM 2407 C CA . TRP A 1 304 ? 5.688 -29.906 -18.484 1 94.38 304 TRP A CA 1
ATOM 2408 C C . TRP A 1 304 ? 6.582 -29.719 -17.266 1 94.38 304 TRP A C 1
ATOM 2410 O O . TRP A 1 304 ? 6.984 -30.688 -16.609 1 94.38 304 TRP A O 1
ATOM 2420 N N . VAL A 1 305 ? 6.824 -28.5 -16.984 1 95.56 305 VAL A N 1
ATOM 2421 C CA . VAL A 1 305 ? 7.809 -28.141 -15.977 1 95.56 305 VAL A CA 1
ATOM 2422 C C . VAL A 1 305 ? 7.281 -28.516 -14.594 1 95.56 305 VAL A C 1
ATOM 2424 O O . VAL A 1 305 ? 8.055 -28.828 -13.688 1 95.56 305 VAL A O 1
ATOM 2427 N N . LEU A 1 306 ? 5.949 -28.453 -14.406 1 95.12 306 LEU A N 1
ATOM 2428 C CA . LEU A 1 306 ? 5.387 -28.859 -13.125 1 95.12 306 LEU A CA 1
ATOM 2429 C C . LEU A 1 306 ? 5.797 -30.297 -12.789 1 95.12 306 LEU A C 1
ATOM 2431 O O . LEU A 1 306 ? 6.238 -30.578 -11.672 1 95.12 306 LEU A O 1
ATOM 2435 N N . GLN A 1 307 ? 5.684 -31.219 -13.711 1 94.31 307 GLN A N 1
ATOM 2436 C CA . GLN A 1 307 ? 6.086 -32.594 -13.516 1 94.31 307 GLN A CA 1
ATOM 2437 C C . GLN A 1 307 ? 7.594 -32.719 -13.297 1 94.31 307 GLN A C 1
ATOM 2439 O O . GLN A 1 307 ? 8.047 -33.469 -12.445 1 94.31 307 GLN A O 1
ATOM 2444 N N . GLU A 1 308 ? 8.359 -31.953 -14.094 1 96.19 308 GLU A N 1
ATOM 2445 C CA . GLU A 1 308 ? 9.812 -31.969 -13.953 1 96.19 308 GLU A CA 1
ATOM 2446 C C . GLU A 1 308 ? 10.227 -31.578 -12.531 1 96.19 308 GLU A C 1
ATOM 2448 O O . GLU A 1 308 ? 11.078 -32.219 -11.93 1 96.19 308 GLU A O 1
ATOM 2453 N N . ARG A 1 309 ? 9.578 -30.562 -12.055 1 95.19 309 ARG A N 1
ATOM 2454 C CA . ARG A 1 309 ? 9.914 -30.047 -10.734 1 95.19 309 ARG A CA 1
ATOM 2455 C C . ARG A 1 309 ? 9.5 -31.031 -9.641 1 95.19 309 ARG A C 1
ATOM 2457 O O . ARG A 1 309 ? 10.297 -31.375 -8.766 1 95.19 309 ARG A O 1
ATOM 2464 N N . LEU A 1 310 ? 8.312 -31.484 -9.703 1 93.75 310 LEU A N 1
ATOM 2465 C CA . LEU A 1 310 ? 7.766 -32.312 -8.633 1 93.75 310 LEU A CA 1
ATOM 2466 C C . LEU A 1 310 ? 8.461 -33.656 -8.578 1 93.75 310 LEU A C 1
ATOM 2468 O O . LEU A 1 310 ? 8.617 -34.25 -7.504 1 93.75 310 LEU A O 1
ATOM 2472 N N . LEU A 1 311 ? 8.93 -34.188 -9.688 1 93.62 311 LEU A N 1
ATOM 2473 C CA . LEU A 1 311 ? 9.477 -35.531 -9.727 1 93.62 311 LEU A CA 1
ATOM 2474 C C . LEU A 1 311 ? 10.984 -35.531 -9.508 1 93.62 311 LEU A C 1
ATOM 2476 O O . LEU A 1 311 ? 11.578 -36.531 -9.125 1 93.62 311 LEU A O 1
ATOM 2480 N N . SER A 1 312 ? 11.641 -34.438 -9.781 1 95.06 312 SER A N 1
ATOM 2481 C CA . SER A 1 312 ? 13.078 -34.344 -9.562 1 95.06 312 SER A CA 1
ATOM 2482 C C . SER A 1 312 ? 13.422 -34.438 -8.078 1 95.06 312 SER A C 1
ATOM 2484 O O . SER A 1 312 ? 12.711 -33.906 -7.23 1 95.06 312 SER A O 1
ATOM 2486 N N . LYS A 1 313 ? 14.445 -35.125 -7.797 1 92.62 313 LYS A N 1
ATOM 2487 C CA . LYS A 1 313 ? 14.867 -35.25 -6.406 1 92.62 313 LYS A CA 1
ATOM 2488 C C . LYS A 1 313 ? 15.562 -33.969 -5.922 1 92.62 313 LYS A C 1
ATOM 2490 O O . LYS A 1 313 ? 15.289 -33.5 -4.828 1 92.62 313 LYS A O 1
ATOM 2495 N N . ARG A 1 314 ? 16.469 -33.594 -6.734 1 95.62 314 ARG A N 1
ATOM 2496 C CA . ARG A 1 314 ? 17.266 -32.375 -6.457 1 95.62 314 ARG A CA 1
ATOM 2497 C C . ARG A 1 314 ? 17.219 -31.422 -7.633 1 95.62 314 ARG A C 1
ATOM 2499 O O . ARG A 1 314 ? 17.375 -31.828 -8.789 1 95.62 314 ARG A O 1
ATOM 2506 N N . ILE A 1 315 ? 16.984 -30.156 -7.293 1 97.5 315 ILE A N 1
ATOM 2507 C CA . ILE A 1 315 ? 16.922 -29.172 -8.367 1 97.5 315 ILE A CA 1
ATOM 2508 C C . ILE A 1 315 ? 17.766 -27.953 -7.984 1 97.5 315 ILE A C 1
ATOM 2510 O O . ILE A 1 315 ? 17.672 -27.453 -6.859 1 97.5 315 ILE A O 1
ATOM 2514 N N . VAL A 1 316 ? 18.594 -27.531 -8.836 1 98.12 316 VAL A N 1
ATOM 2515 C CA . VAL A 1 316 ? 19.219 -26.219 -8.758 1 98.12 316 VAL A CA 1
ATOM 2516 C C . VAL A 1 316 ? 18.562 -25.266 -9.766 1 98.12 316 VAL A C 1
ATOM 2518 O O . VAL A 1 316 ? 18.578 -25.531 -10.977 1 98.12 316 VAL A O 1
ATOM 2521 N N . HIS A 1 317 ? 17.922 -24.25 -9.281 1 97.5 317 HIS A N 1
ATOM 2522 C CA . HIS A 1 317 ? 17.297 -23.25 -10.133 1 97.5 317 HIS A CA 1
ATOM 2523 C C . HIS A 1 317 ? 18.234 -22.094 -10.406 1 97.5 317 HIS A C 1
ATOM 2525 O O . HIS A 1 317 ? 18.672 -21.406 -9.469 1 97.5 317 HIS A O 1
ATOM 2531 N N . PHE A 1 318 ? 18.562 -21.953 -11.641 1 97.44 318 PHE A N 1
ATOM 2532 C CA . PHE A 1 318 ? 19.297 -20.766 -12.047 1 97.44 318 PHE A CA 1
ATOM 2533 C C . PHE A 1 318 ? 18.344 -19.656 -12.477 1 97.44 318 PHE A C 1
ATOM 2535 O O . PHE A 1 318 ? 17.781 -19.703 -13.57 1 97.44 318 PHE A O 1
ATOM 2542 N N . GLU A 1 319 ? 18.141 -18.703 -11.625 1 96.06 319 GLU A N 1
ATOM 2543 C CA . GLU A 1 319 ? 17.328 -17.516 -11.859 1 96.06 319 GLU A CA 1
ATOM 2544 C C . GLU A 1 319 ? 18.203 -16.297 -12.102 1 96.06 319 GLU A C 1
ATOM 2546 O O . GLU A 1 319 ? 19.359 -16.25 -11.664 1 96.06 319 GLU A O 1
ATOM 2551 N N . LYS A 1 320 ? 17.766 -15.367 -12.82 1 93.5 320 LYS A N 1
ATOM 2552 C CA . LYS A 1 320 ? 18.562 -14.242 -13.305 1 93.5 320 LYS A CA 1
ATOM 2553 C C . LYS A 1 320 ? 19.188 -13.477 -12.141 1 93.5 320 LYS A C 1
ATOM 2555 O O . LYS A 1 320 ? 20.266 -12.883 -12.297 1 93.5 320 LYS A O 1
ATOM 2560 N N . ASN A 1 321 ? 18.578 -13.547 -10.984 1 92.81 321 ASN A N 1
ATOM 2561 C CA . ASN A 1 321 ? 19.078 -12.727 -9.883 1 92.81 321 ASN A CA 1
ATOM 2562 C C . ASN A 1 321 ? 19.797 -13.57 -8.836 1 92.81 321 ASN A C 1
ATOM 2564 O O . ASN A 1 321 ? 20.625 -13.055 -8.086 1 92.81 321 ASN A O 1
ATOM 2568 N N . GLU A 1 322 ? 19.453 -14.727 -8.719 1 94.44 322 GLU A N 1
ATOM 2569 C CA . GLU A 1 322 ? 20.109 -15.578 -7.73 1 94.44 322 GLU A CA 1
ATOM 2570 C C . GLU A 1 322 ? 19.859 -17.062 -8.023 1 94.44 322 GLU A C 1
ATOM 2572 O O . GLU A 1 322 ? 19.078 -17.406 -8.914 1 94.44 322 GLU A O 1
ATOM 2577 N N . ILE A 1 323 ? 20.578 -17.938 -7.297 1 96.88 323 ILE A N 1
ATOM 2578 C CA . ILE A 1 323 ? 20.469 -19.391 -7.43 1 96.88 323 ILE A CA 1
ATOM 2579 C C . ILE A 1 323 ? 19.625 -19.953 -6.297 1 96.88 323 ILE A C 1
ATOM 2581 O O . ILE A 1 323 ? 19.75 -19.516 -5.145 1 96.88 323 ILE A O 1
ATOM 2585 N N . PHE A 1 324 ? 18.734 -20.891 -6.633 1 95.56 324 PHE A N 1
ATOM 2586 C CA . PHE A 1 324 ? 17.875 -21.547 -5.66 1 95.56 324 PHE A CA 1
ATOM 2587 C C . PHE A 1 324 ? 18.125 -23.047 -5.641 1 95.56 324 PHE A C 1
ATOM 2589 O O . PHE A 1 324 ? 18.562 -23.625 -6.641 1 95.56 324 PHE A O 1
ATOM 2596 N N . TRP A 1 325 ? 17.906 -23.625 -4.48 1 96 325 TRP A N 1
ATOM 2597 C CA . TRP A 1 325 ? 18.016 -25.062 -4.301 1 96 325 TRP A CA 1
ATOM 2598 C C . TRP A 1 325 ? 16.75 -25.641 -3.666 1 96 325 TRP A C 1
ATOM 2600 O O . TRP A 1 325 ? 16.188 -25.031 -2.752 1 96 325 TRP A O 1
ATOM 2610 N N . GLU A 1 326 ? 16.281 -26.688 -4.246 1 93.69 326 GLU A N 1
ATOM 2611 C CA . GLU A 1 326 ? 15.258 -27.422 -3.525 1 93.69 326 GLU A CA 1
ATOM 2612 C C . GLU A 1 326 ? 15.383 -28.922 -3.754 1 93.69 326 GLU A C 1
ATOM 2614 O O . GLU A 1 326 ? 15.789 -29.359 -4.836 1 93.69 326 GLU A O 1
ATOM 2619 N N . CYS A 1 327 ? 15.141 -29.656 -2.781 1 93.12 327 CYS A N 1
ATOM 2620 C CA . CYS A 1 327 ? 15.07 -31.109 -2.834 1 93.12 327 CYS A CA 1
ATOM 2621 C C . CYS A 1 327 ? 13.828 -31.625 -2.113 1 93.12 327 CYS A C 1
ATOM 2623 O O . CYS A 1 327 ? 12.836 -30.906 -1.994 1 93.12 327 CYS A O 1
ATOM 2625 N N . LEU A 1 328 ? 13.766 -32.844 -1.778 1 89.62 328 LEU A N 1
ATOM 2626 C CA . LEU A 1 328 ? 12.562 -33.438 -1.198 1 89.62 328 LEU A CA 1
ATOM 2627 C C . LEU A 1 328 ? 12.453 -33.094 0.284 1 89.62 328 LEU A C 1
ATOM 2629 O O . LEU A 1 328 ? 11.414 -33.344 0.904 1 89.62 328 LEU A O 1
ATOM 2633 N N . GLU A 1 329 ? 13.492 -32.375 0.849 1 87.44 329 GLU A N 1
ATOM 2634 C CA . GLU A 1 329 ? 13.453 -32.156 2.291 1 87.44 329 GLU A CA 1
ATOM 2635 C C . GLU A 1 329 ? 13.758 -30.703 2.629 1 87.44 329 GLU A C 1
ATOM 2637 O O . GLU A 1 329 ? 13.422 -30.234 3.717 1 87.44 329 GLU A O 1
ATOM 2642 N N . SER A 1 330 ? 14.367 -30.016 1.719 1 88.19 330 SER A N 1
ATOM 2643 C CA . SER A 1 330 ? 14.75 -28.656 2.096 1 88.19 330 SER A CA 1
ATOM 2644 C C . SER A 1 330 ? 14.797 -27.734 0.88 1 88.19 330 SER A C 1
ATOM 2646 O O . SER A 1 330 ? 14.812 -28.203 -0.26 1 88.19 330 SER A O 1
ATOM 2648 N N . SER A 1 331 ? 14.734 -26.5 1.124 1 91.81 331 SER A N 1
ATOM 2649 C CA . SER A 1 331 ? 14.914 -25.438 0.142 1 91.81 331 SER A CA 1
ATOM 2650 C C . SER A 1 331 ? 15.898 -24.375 0.641 1 91.81 331 SER A C 1
ATOM 2652 O O . SER A 1 331 ? 15.922 -24.062 1.83 1 91.81 331 SER A O 1
ATOM 2654 N N . SER A 1 332 ? 16.75 -23.953 -0.244 1 92.94 332 SER A N 1
ATOM 2655 C CA . SER A 1 332 ? 17.75 -22.922 0.061 1 92.94 332 SER A CA 1
ATOM 2656 C C . SER A 1 332 ? 17.875 -21.938 -1.087 1 92.94 332 SER A C 1
ATOM 2658 O O . SER A 1 332 ? 17.406 -22.188 -2.193 1 92.94 332 SER A O 1
ATOM 2660 N N . ARG A 1 333 ? 18.469 -20.859 -0.826 1 93.69 333 ARG A N 1
ATOM 2661 C CA . ARG A 1 333 ? 18.719 -19.844 -1.856 1 93.69 333 ARG A CA 1
ATOM 2662 C C . ARG A 1 333 ? 20.031 -19.109 -1.597 1 93.69 333 ARG A C 1
ATOM 2664 O O . ARG A 1 333 ? 20.516 -19.078 -0.463 1 93.69 333 ARG A O 1
ATOM 2671 N N . GLU A 1 334 ? 20.516 -18.562 -2.568 1 94.75 334 GLU A N 1
ATOM 2672 C CA . GLU A 1 334 ? 21.844 -17.953 -2.545 1 94.75 334 GLU A CA 1
ATOM 2673 C C . GLU A 1 334 ? 21.891 -16.766 -1.572 1 94.75 334 GLU A C 1
ATOM 2675 O O . GLU A 1 334 ? 22.859 -16.609 -0.832 1 94.75 334 GLU A O 1
ATOM 2680 N N . ARG A 1 335 ? 20.828 -15.953 -1.552 1 92.88 335 ARG A N 1
ATOM 2681 C CA . ARG A 1 335 ? 20.844 -14.68 -0.851 1 92.88 335 ARG A CA 1
ATOM 2682 C C . ARG A 1 335 ? 20.797 -14.883 0.66 1 92.88 335 ARG A C 1
ATOM 2684 O O . ARG A 1 335 ? 21.016 -13.938 1.426 1 92.88 335 ARG A O 1
ATOM 2691 N N . SER A 1 336 ? 20.484 -16.078 1.104 1 91.56 336 SER A N 1
ATOM 2692 C CA . SER A 1 336 ? 20.266 -16.297 2.531 1 91.56 336 SER A CA 1
ATOM 2693 C C . SER A 1 336 ? 20.891 -17.594 2.998 1 91.56 336 SER A C 1
ATOM 2695 O O . SER A 1 336 ? 20.953 -18.578 2.244 1 91.56 336 SER A O 1
ATOM 2697 N N . VAL A 1 337 ? 21.281 -17.578 4.293 1 87.06 337 VAL A N 1
ATOM 2698 C CA . VAL A 1 337 ? 21.859 -18.797 4.863 1 87.06 337 VAL A CA 1
ATOM 2699 C C . VAL A 1 337 ? 20.766 -19.656 5.488 1 87.06 337 VAL A C 1
ATOM 2701 O O . VAL A 1 337 ? 20.984 -20.828 5.777 1 87.06 337 VAL A O 1
ATOM 2704 N N . GLU A 1 338 ? 19.688 -19.016 5.695 1 80.44 338 GLU A N 1
ATOM 2705 C CA . GLU A 1 338 ? 18.594 -19.734 6.34 1 80.44 338 GLU A CA 1
ATOM 2706 C C . GLU A 1 338 ? 17.859 -20.625 5.344 1 80.44 338 GLU A C 1
ATOM 2708 O O . GLU A 1 338 ? 17.625 -20.234 4.199 1 80.44 338 GLU A O 1
ATOM 2713 N N . ASP A 1 339 ? 17.766 -21.766 5.918 1 72.44 339 ASP A N 1
ATOM 2714 C CA . ASP A 1 339 ? 16.891 -22.656 5.156 1 72.44 339 ASP A CA 1
ATOM 2715 C C . ASP A 1 339 ? 15.422 -22.266 5.367 1 72.44 339 ASP A C 1
ATOM 2717 O O . ASP A 1 339 ? 15.047 -21.781 6.438 1 72.44 339 ASP A O 1
ATOM 2721 N N . GLU A 1 340 ? 14.734 -21.844 4.477 1 63.72 340 GLU A N 1
ATOM 2722 C CA . GLU A 1 340 ? 13.312 -21.516 4.598 1 63.72 340 GLU A CA 1
ATOM 2723 C C . GLU A 1 340 ? 12.492 -22.734 4.984 1 63.72 340 GLU A C 1
ATOM 2725 O O . GLU A 1 340 ? 12.406 -23.703 4.215 1 63.72 340 GLU A O 1
ATOM 2730 N N . PRO A 1 341 ? 12.352 -22.812 6.375 1 53.53 341 PRO A N 1
ATOM 2731 C CA . PRO A 1 341 ? 11.648 -24.016 6.82 1 53.53 341 PRO A CA 1
ATOM 2732 C C . PRO A 1 341 ? 10.375 -24.297 6.023 1 53.53 341 PRO A C 1
ATOM 2734 O O . PRO A 1 341 ? 9.797 -23.359 5.441 1 53.53 341 PRO A O 1
ATOM 2737 N N . GLU A 1 342 ? 10.008 -25.625 5.969 1 50 342 GLU A N 1
ATOM 2738 C CA . GLU A 1 342 ? 9.008 -26.469 5.316 1 50 342 GLU A CA 1
ATOM 2739 C C . GLU A 1 342 ? 7.594 -25.984 5.621 1 50 342 GLU A C 1
ATOM 2741 O O . GLU A 1 342 ? 6.617 -26.625 5.23 1 50 342 GLU A O 1
ATOM 2746 N N . ALA A 1 343 ? 7.25 -24.828 6.203 1 44.97 343 ALA A N 1
ATOM 2747 C CA . ALA A 1 343 ? 5.844 -25.062 6.527 1 44.97 343 ALA A CA 1
ATOM 2748 C C . ALA A 1 343 ? 5.004 -25.172 5.258 1 44.97 343 ALA A C 1
ATOM 2750 O O . ALA A 1 343 ? 5.078 -24.328 4.375 1 44.97 343 ALA A O 1
ATOM 2751 N N . CYS A 1 344 ? 4.66 -26.406 4.926 1 44.19 344 CYS A N 1
ATOM 2752 C CA . CYS A 1 344 ? 3.703 -26.812 3.898 1 44.19 344 CYS A CA 1
ATOM 2753 C C . CYS A 1 344 ? 2.477 -25.906 3.912 1 44.19 344 CYS A C 1
ATOM 2755 O O . CYS A 1 344 ? 1.592 -26.062 4.754 1 44.19 344 CYS A O 1
ATOM 2757 N N . ASP A 1 345 ? 2.645 -24.641 3.781 1 49.22 345 ASP A N 1
ATOM 2758 C CA . ASP A 1 345 ? 1.391 -23.891 3.729 1 49.22 345 ASP A CA 1
ATOM 2759 C C . ASP A 1 345 ? 0.618 -24.219 2.449 1 49.22 345 ASP A C 1
ATOM 2761 O O . ASP A 1 345 ? 1.205 -24.625 1.45 1 49.22 345 ASP A O 1
ATOM 2765 N N . GLU A 1 346 ? -0.72 -24.453 2.5 1 52.72 346 GLU A N 1
ATOM 2766 C CA . GLU A 1 346 ? -1.741 -24.672 1.481 1 52.72 346 GLU A CA 1
ATOM 2767 C C . GLU A 1 346 ? -1.582 -23.703 0.316 1 52.72 346 GLU A C 1
ATOM 2769 O O . GLU A 1 346 ? -2.521 -23.5 -0.453 1 52.72 346 GLU A O 1
ATOM 2774 N N . GLY A 1 347 ? -0.248 -23.469 -0.047 1 58.91 347 GLY A N 1
ATOM 2775 C CA . GLY A 1 347 ? -0.155 -22.422 -1.053 1 58.91 347 GLY A CA 1
ATOM 2776 C C . GLY A 1 347 ? -0.062 -22.953 -2.467 1 58.91 347 GLY A C 1
ATOM 2777 O O . GLY A 1 347 ? -0.198 -24.156 -2.688 1 58.91 347 GLY A O 1
ATOM 2778 N N . GLY A 1 348 ? -0.055 -22.156 -3.582 1 65.25 348 GLY A N 1
ATOM 2779 C CA . GLY A 1 348 ? 0.067 -22.391 -5.012 1 65.25 348 GLY A CA 1
ATOM 2780 C C . GLY A 1 348 ? 1.375 -23.047 -5.402 1 65.25 348 GLY A C 1
ATOM 2781 O O . GLY A 1 348 ? 2.279 -23.172 -4.574 1 65.25 348 GLY A O 1
ATOM 2782 N N . TRP A 1 349 ? 1.412 -23.688 -6.5 1 71.69 349 TRP A N 1
ATOM 2783 C CA . TRP A 1 349 ? 2.545 -24.484 -6.953 1 71.69 349 TRP A CA 1
ATOM 2784 C C . TRP A 1 349 ? 3.82 -23.656 -6.996 1 71.69 349 TRP A C 1
ATOM 2786 O O . TRP A 1 349 ? 4.926 -24.203 -7.008 1 71.69 349 TRP A O 1
ATOM 2796 N N . THR A 1 350 ? 3.631 -22.328 -6.945 1 66.44 350 THR A N 1
ATOM 2797 C CA . THR A 1 350 ? 4.789 -21.453 -6.98 1 66.44 350 THR A CA 1
ATOM 2798 C C . THR A 1 350 ? 5.379 -21.266 -5.586 1 66.44 350 THR A C 1
ATOM 2800 O O . THR A 1 350 ? 6.457 -20.688 -5.434 1 66.44 350 THR A O 1
ATOM 2803 N N . LYS A 1 351 ? 4.703 -21.781 -4.641 1 71.62 351 LYS A N 1
ATOM 2804 C CA . LYS A 1 351 ? 5.254 -21.75 -3.291 1 71.62 351 LYS A CA 1
ATOM 2805 C C . LYS A 1 351 ? 6.344 -22.797 -3.121 1 71.62 351 LYS A C 1
ATOM 2807 O O . LYS A 1 351 ? 6.25 -23.891 -3.68 1 71.62 351 LYS A O 1
ATOM 2812 N N . GLU A 1 352 ? 7.312 -22.484 -2.396 1 72.94 352 GLU A N 1
ATOM 2813 C CA . GLU A 1 352 ? 8.469 -23.359 -2.186 1 72.94 352 GLU A CA 1
ATOM 2814 C C . GLU A 1 352 ? 8.039 -24.719 -1.631 1 72.94 352 GLU A C 1
ATOM 2816 O O . GLU A 1 352 ? 8.578 -25.75 -2.029 1 72.94 352 GLU A O 1
ATOM 2821 N N . THR A 1 353 ? 6.988 -24.672 -0.872 1 72.31 353 THR A N 1
ATOM 2822 C CA . THR A 1 353 ? 6.594 -25.891 -0.165 1 72.31 353 THR A CA 1
ATOM 2823 C C . THR A 1 353 ? 5.898 -26.859 -1.112 1 72.31 353 THR A C 1
ATOM 2825 O O . THR A 1 353 ? 5.789 -28.047 -0.814 1 72.31 353 THR A O 1
ATOM 2828 N N . PHE A 1 354 ? 5.5 -26.344 -2.238 1 75.94 354 PHE A N 1
ATOM 2829 C CA . PHE A 1 354 ? 4.754 -27.156 -3.182 1 75.94 354 PHE A CA 1
ATOM 2830 C C . PHE A 1 354 ? 5.629 -28.281 -3.74 1 75.94 354 PHE A C 1
ATOM 2832 O O . PHE A 1 354 ? 5.125 -29.312 -4.164 1 75.94 354 PHE A O 1
ATOM 2839 N N . LYS A 1 355 ? 6.934 -28.125 -3.773 1 80.12 355 LYS A N 1
ATOM 2840 C CA . LYS A 1 355 ? 7.902 -29.109 -4.23 1 80.12 355 LYS A CA 1
ATOM 2841 C C . LYS A 1 355 ? 7.73 -30.438 -3.486 1 80.12 355 LYS A C 1
ATOM 2843 O O . LYS A 1 355 ? 7.973 -31.5 -4.047 1 80.12 355 LYS A O 1
ATOM 2848 N N . ARG A 1 356 ? 7.215 -30.406 -2.379 1 80.31 356 ARG A N 1
ATOM 2849 C CA . ARG A 1 356 ? 7.176 -31.578 -1.508 1 80.31 356 ARG A CA 1
ATOM 2850 C C . ARG A 1 356 ? 5.754 -32.125 -1.366 1 80.31 356 ARG A C 1
ATOM 2852 O O . ARG A 1 356 ? 5.461 -32.875 -0.446 1 80.31 356 ARG A O 1
ATOM 2859 N N . CYS A 1 357 ? 4.973 -31.719 -2.258 1 79.44 357 CYS A N 1
ATOM 2860 C CA . CYS A 1 357 ? 3.574 -32.125 -2.174 1 79.44 357 CYS A CA 1
ATOM 2861 C C . CYS A 1 357 ? 3.422 -33.625 -2.463 1 79.44 357 CYS A C 1
ATOM 2863 O O . CYS A 1 357 ? 2.391 -34.219 -2.146 1 79.44 357 CYS A O 1
ATOM 2865 N N . LEU A 1 358 ? 4.52 -34.25 -3.041 1 79.31 358 LEU A N 1
ATOM 2866 C CA . LEU A 1 358 ? 4.48 -35.688 -3.35 1 79.31 358 LEU A CA 1
ATOM 2867 C C . LEU A 1 358 ? 5.402 -36.469 -2.418 1 79.31 358 LEU A C 1
ATOM 2869 O O . LEU A 1 358 ? 5.766 -37.625 -2.711 1 79.31 358 LEU A O 1
ATOM 2873 N N . SER A 1 359 ? 5.82 -35.875 -1.352 1 75.88 359 SER A N 1
ATOM 2874 C CA . SER A 1 359 ? 6.809 -36.469 -0.464 1 75.88 359 SER A CA 1
ATOM 2875 C C . SER A 1 359 ? 6.297 -37.781 0.111 1 75.88 359 SER A C 1
ATOM 2877 O O . SER A 1 359 ? 7.09 -38.656 0.512 1 75.88 359 SER A O 1
ATOM 2879 N N . PHE A 1 360 ? 4.984 -37.969 0.098 1 70.5 360 PHE A N 1
ATOM 2880 C CA . PHE A 1 360 ? 4.395 -39.188 0.627 1 70.5 360 PHE A CA 1
ATOM 2881 C C . PHE A 1 360 ? 4.762 -40.375 -0.244 1 70.5 360 PHE A C 1
ATOM 2883 O O . PHE A 1 360 ? 4.66 -41.531 0.195 1 70.5 360 PHE A O 1
ATOM 2890 N N . SER A 1 361 ? 5.09 -40.094 -1.468 1 63.62 361 SER A N 1
ATOM 2891 C CA . SER A 1 361 ? 5.367 -41.156 -2.416 1 63.62 361 SER A CA 1
ATOM 2892 C C . SER A 1 361 ? 6.73 -41.781 -2.152 1 63.62 361 SER A C 1
ATOM 2894 O O . SER A 1 361 ? 7.047 -42.844 -2.695 1 63.62 361 SER A O 1
ATOM 2896 N N . ASN A 1 362 ? 7.457 -41.062 -1.407 1 59.53 362 ASN A N 1
ATOM 2897 C CA . ASN A 1 362 ? 8.766 -41.625 -1.12 1 59.53 362 ASN A CA 1
ATOM 2898 C C . ASN A 1 362 ? 8.656 -42.812 -0.166 1 59.53 362 ASN A C 1
ATOM 2900 O O . ASN A 1 362 ? 7.863 -42.781 0.781 1 59.53 362 ASN A O 1
ATOM 2904 N N . LYS A 1 363 ? 8.797 -44.031 -0.735 1 54.38 363 LYS A N 1
ATOM 2905 C CA . LYS A 1 363 ? 8.609 -45.438 -0.317 1 54.38 363 LYS A CA 1
ATOM 2906 C C . LYS A 1 363 ? 8.633 -45.562 1.203 1 54.38 363 LYS A C 1
ATOM 2908 O O . LYS A 1 363 ? 7.871 -46.312 1.781 1 54.38 363 LYS A O 1
ATOM 2913 N N . ASN A 1 364 ? 9.438 -44.812 1.785 1 48.88 364 ASN A N 1
ATOM 2914 C CA . ASN A 1 364 ? 9.5 -45.156 3.199 1 48.88 364 ASN A CA 1
ATOM 2915 C C . ASN A 1 364 ? 8.25 -44.719 3.945 1 48.88 364 ASN A C 1
ATOM 2917 O O . ASN A 1 364 ? 7.852 -45.344 4.934 1 48.88 364 ASN A O 1
ATOM 2921 N N . VAL A 1 365 ? 7.574 -43.781 3.428 1 46.09 365 VAL A N 1
ATOM 2922 C CA . VAL A 1 365 ? 6.43 -43.25 4.152 1 46.09 365 VAL A CA 1
ATOM 2923 C C . VAL A 1 365 ? 5.152 -43.969 3.709 1 46.09 365 VAL A C 1
ATOM 2925 O O . VAL A 1 365 ? 4.223 -44.125 4.5 1 46.09 365 VAL A O 1
ATOM 2928 N N . VAL A 1 366 ? 4.941 -44.312 2.418 1 48.72 366 VAL A N 1
ATOM 2929 C CA . VAL A 1 366 ? 3.764 -44.906 1.781 1 48.72 366 VAL A CA 1
ATOM 2930 C C . VAL A 1 366 ? 3.434 -46.25 2.43 1 48.72 366 VAL A C 1
ATOM 2932 O O . VAL A 1 366 ? 2.26 -46.562 2.613 1 48.72 366 VAL A O 1
ATOM 2935 N N . GLY A 1 367 ? 4.449 -47.062 2.701 1 44.41 367 GLY A N 1
ATOM 2936 C CA . GLY A 1 367 ? 4.117 -48.344 3.258 1 44.41 367 GLY A CA 1
ATOM 2937 C C . GLY A 1 367 ? 3.162 -48.281 4.434 1 44.41 367 GLY A C 1
ATOM 2938 O O . GLY A 1 367 ? 2.234 -49.094 4.543 1 44.41 367 GLY A O 1
ATOM 2939 N N . GLU A 1 368 ? 3.344 -47.438 5.27 1 45.41 368 GLU A N 1
ATOM 2940 C CA . GLU A 1 368 ? 2.555 -47.469 6.496 1 45.41 368 GLU A CA 1
ATOM 2941 C C . GLU A 1 368 ? 1.214 -46.781 6.312 1 45.41 368 GLU A C 1
ATOM 2943 O O . GLU A 1 368 ? 0.208 -47.188 6.898 1 45.41 368 GLU A O 1
ATOM 2948 N N . LEU A 1 369 ? 1.19 -45.844 5.516 1 46.06 369 LEU A N 1
ATOM 2949 C CA . LEU A 1 369 ? 0.024 -44.969 5.492 1 46.06 369 LEU A CA 1
ATOM 2950 C C . LEU A 1 369 ? -1.002 -45.469 4.477 1 46.06 369 LEU A C 1
ATOM 2952 O O . LEU A 1 369 ? -2.174 -45.094 4.539 1 46.06 369 LEU A O 1
ATOM 2956 N N . SER A 1 370 ? -0.611 -46.219 3.383 1 45.75 370 SER A N 1
ATOM 2957 C CA . SER A 1 370 ? -1.431 -46.5 2.211 1 45.75 370 SER A CA 1
ATOM 2958 C C . SER A 1 370 ? -2.623 -47.375 2.574 1 45.75 370 SER A C 1
ATOM 2960 O O . SER A 1 370 ? -3.518 -47.594 1.753 1 45.75 370 SER A O 1
ATOM 2962 N N . ARG A 1 371 ? -2.594 -48.062 3.598 1 46.78 371 ARG A N 1
ATOM 2963 C CA . ARG A 1 371 ? -3.631 -49.062 3.789 1 46.78 371 ARG A CA 1
ATOM 2964 C C . ARG A 1 371 ? -4.938 -48.438 4.25 1 46.78 371 ARG A C 1
ATOM 2966 O O . ARG A 1 371 ? -5.984 -49.062 4.258 1 46.78 371 ARG A O 1
ATOM 2973 N N . ARG A 1 372 ? -4.941 -47.188 4.648 1 49.62 372 ARG A N 1
ATOM 2974 C CA . ARG A 1 372 ? -6.188 -46.719 5.246 1 49.62 372 ARG A CA 1
ATOM 2975 C C . ARG A 1 372 ? -6.906 -45.75 4.324 1 49.62 372 ARG A C 1
ATOM 2977 O O . ARG A 1 372 ? -6.273 -44.875 3.721 1 49.62 372 ARG A O 1
ATOM 2984 N N . THR A 1 373 ? -8.258 -46.031 3.984 1 51.25 373 THR A N 1
ATOM 2985 C CA . THR A 1 373 ? -9.195 -45.25 3.193 1 51.25 373 THR A CA 1
ATOM 2986 C C . THR A 1 373 ? -8.984 -43.75 3.422 1 51.25 373 THR A C 1
ATOM 2988 O O . THR A 1 373 ? -8.984 -42.969 2.471 1 51.25 373 THR A O 1
ATOM 2991 N N . VAL A 1 374 ? -8.836 -43.375 4.648 1 54.62 374 VAL A N 1
ATOM 2992 C CA . VAL A 1 374 ? -8.68 -41.969 5.035 1 54.62 374 VAL A CA 1
ATOM 2993 C C . VAL A 1 374 ? -7.438 -41.406 4.367 1 54.62 374 VAL A C 1
ATOM 2995 O O . VAL A 1 374 ? -7.441 -40.25 3.936 1 54.62 374 VAL A O 1
ATOM 2998 N N . GLN A 1 375 ? -6.652 -42.312 4.086 1 66.94 375 GLN A N 1
ATOM 2999 C CA . GLN A 1 375 ? -5.395 -41.844 3.531 1 66.94 375 GLN A CA 1
ATOM 3000 C C . GLN A 1 375 ? -5.504 -41.625 2.025 1 66.94 375 GLN A C 1
ATOM 3002 O O . GLN A 1 375 ? -4.949 -40.656 1.491 1 66.94 375 GLN A O 1
ATOM 3007 N N . LYS A 1 376 ? -6.414 -42.438 1.369 1 77.25 376 LYS A N 1
ATOM 3008 C CA . LYS A 1 376 ? -6.578 -42.25 -0.071 1 77.25 376 LYS A CA 1
ATOM 3009 C C . LYS A 1 376 ? -7.266 -40.938 -0.385 1 77.25 376 LYS A C 1
ATOM 3011 O O . LYS A 1 376 ? -6.93 -40.25 -1.37 1 77.25 376 LYS A O 1
ATOM 3016 N N . GLU A 1 377 ? -8.117 -40.594 0.525 1 78.81 377 GLU A N 1
ATOM 3017 C CA . GLU A 1 377 ? -8.797 -39.312 0.345 1 78.81 377 GLU A CA 1
ATOM 3018 C C . GLU A 1 377 ? -7.816 -38.156 0.423 1 78.81 377 GLU A C 1
ATOM 3020 O O . GLU A 1 377 ? -7.934 -37.188 -0.329 1 78.81 377 GLU A O 1
ATOM 3025 N N . LEU A 1 378 ? -6.953 -38.375 1.27 1 80.5 378 LEU A N 1
ATOM 3026 C CA . LEU A 1 378 ? -5.957 -37.312 1.424 1 80.5 378 LEU A CA 1
ATOM 3027 C C . LEU A 1 378 ? -5.07 -37.219 0.187 1 80.5 378 LEU A C 1
ATOM 3029 O O . LEU A 1 378 ? -4.695 -36.125 -0.232 1 80.5 378 LEU A O 1
ATOM 3033 N N . PHE A 1 379 ? -4.809 -38.344 -0.391 1 86 379 PHE A N 1
ATOM 3034 C CA . PHE A 1 379 ? -4.016 -38.375 -1.613 1 86 379 PHE A CA 1
ATOM 3035 C C . PHE A 1 379 ? -4.77 -37.688 -2.758 1 86 379 PHE A C 1
ATOM 3037 O O . PHE A 1 379 ? -4.184 -36.969 -3.551 1 86 379 PHE A O 1
ATOM 3044 N N . MET A 1 380 ? -6.035 -37.906 -2.734 1 90.31 380 MET A N 1
ATOM 3045 C CA . MET A 1 380 ? -6.816 -37.344 -3.828 1 90.31 380 MET A CA 1
ATOM 3046 C C . MET A 1 380 ? -6.941 -35.844 -3.674 1 90.31 380 MET A C 1
ATOM 3048 O O . MET A 1 380 ? -6.977 -35.094 -4.668 1 90.31 380 MET A O 1
ATOM 3052 N N . VAL A 1 381 ? -7.023 -35.438 -2.463 1 87.12 381 VAL A N 1
ATOM 3053 C CA . VAL A 1 381 ? -7.023 -34 -2.225 1 87.12 381 VAL A CA 1
ATOM 3054 C C . VAL A 1 381 ? -5.758 -33.375 -2.812 1 87.12 381 VAL A C 1
ATOM 3056 O O . VAL A 1 381 ? -5.816 -32.344 -3.457 1 87.12 381 VAL A O 1
ATOM 3059 N N . GLN A 1 382 ? -4.672 -34.031 -2.625 1 87.56 382 GLN A N 1
ATOM 3060 C CA . GLN A 1 382 ? -3.4 -33.531 -3.152 1 87.56 382 GLN A CA 1
ATOM 3061 C C . GLN A 1 382 ? -3.389 -33.562 -4.68 1 87.56 382 GLN A C 1
ATOM 3063 O O . GLN A 1 382 ? -2.857 -32.656 -5.32 1 87.56 382 GLN A O 1
ATOM 3068 N N . TRP A 1 383 ? -3.969 -34.594 -5.191 1 92.69 383 TRP A N 1
ATOM 3069 C CA . TRP A 1 383 ? -4.078 -34.656 -6.645 1 92.69 383 TRP A CA 1
ATOM 3070 C C . TRP A 1 383 ? -4.824 -33.469 -7.203 1 92.69 383 TRP A C 1
ATOM 3072 O O . TRP A 1 383 ? -4.355 -32.812 -8.148 1 92.69 383 TRP A O 1
ATOM 3082 N N . TYR A 1 384 ? -5.934 -33.188 -6.617 1 93 384 TYR A N 1
ATOM 3083 C CA . TYR A 1 384 ? -6.754 -32.094 -7.137 1 93 384 TYR A CA 1
ATOM 3084 C C . TYR A 1 384 ? -6.07 -30.734 -6.918 1 93 384 TYR A C 1
ATOM 3086 O O . TYR A 1 384 ? -6.219 -29.828 -7.734 1 93 384 TYR A O 1
ATOM 3094 N N . ARG A 1 385 ? -5.32 -30.641 -5.922 1 89.81 385 ARG A N 1
ATOM 3095 C CA . ARG A 1 385 ? -4.523 -29.438 -5.723 1 89.81 385 ARG A CA 1
ATOM 3096 C C . ARG A 1 385 ? -3.52 -29.25 -6.855 1 89.81 385 ARG A C 1
ATOM 3098 O O . ARG A 1 385 ? -3.383 -28.141 -7.395 1 89.81 385 ARG A O 1
ATOM 3105 N N . ILE A 1 386 ? -2.873 -30.266 -7.129 1 92.75 386 ILE A N 1
ATOM 3106 C CA . ILE A 1 386 ? -1.889 -30.234 -8.203 1 92.75 386 ILE A CA 1
ATOM 3107 C C . ILE A 1 386 ? -2.584 -29.953 -9.531 1 92.75 386 ILE A C 1
ATOM 3109 O O . ILE A 1 386 ? -2.117 -29.125 -10.32 1 92.75 386 ILE A O 1
ATOM 3113 N N . LEU A 1 387 ? -3.68 -30.609 -9.734 1 94 387 LEU A N 1
ATOM 3114 C CA . LEU A 1 387 ? -4.434 -30.469 -10.969 1 94 387 LEU A CA 1
ATOM 3115 C C . LEU A 1 387 ? -4.855 -29.016 -11.195 1 94 387 LEU A C 1
ATOM 3117 O O . LEU A 1 387 ? -4.738 -28.5 -12.305 1 94 387 LEU A O 1
ATOM 3121 N N . CYS A 1 388 ? -5.32 -28.438 -10.18 1 91.56 388 CYS A N 1
ATOM 3122 C CA . CYS A 1 388 ? -5.781 -27.062 -10.273 1 91.56 388 CYS A CA 1
ATOM 3123 C C . CYS A 1 388 ? -4.637 -26.125 -10.648 1 91.56 388 CYS A C 1
ATOM 3125 O O . CYS A 1 388 ? -4.832 -25.156 -11.383 1 91.56 388 CYS A O 1
ATOM 3127 N N . GLN A 1 389 ? -3.51 -26.422 -10.211 1 90.25 389 GLN A N 1
ATOM 3128 C CA . GLN A 1 389 ? -2.346 -25.625 -10.594 1 90.25 389 GLN A CA 1
ATOM 3129 C C . GLN A 1 389 ? -1.916 -25.938 -12.023 1 90.25 389 GLN A C 1
ATOM 3131 O O . GLN A 1 389 ? -1.679 -25.031 -12.82 1 90.25 389 GLN A O 1
ATOM 3136 N N . TYR A 1 390 ? -1.898 -27.172 -12.328 1 93.06 390 TYR A N 1
ATOM 3137 C CA . TYR A 1 390 ? -1.446 -27.672 -13.625 1 93.06 390 TYR A CA 1
ATOM 3138 C C . TYR A 1 390 ? -2.301 -27.109 -14.758 1 93.06 390 TYR A C 1
ATOM 3140 O O . TYR A 1 390 ? -1.775 -26.703 -15.797 1 93.06 390 TYR A O 1
ATOM 3148 N N . SER A 1 391 ? -3.559 -27.094 -14.578 1 92.12 391 SER A N 1
ATOM 3149 C CA . SER A 1 391 ? -4.496 -26.719 -15.633 1 92.12 391 SER A CA 1
ATOM 3150 C C . SER A 1 391 ? -4.312 -25.266 -16.047 1 92.12 391 SER A C 1
ATOM 3152 O O . SER A 1 391 ? -4.73 -24.859 -17.141 1 92.12 391 SER A O 1
ATOM 3154 N N . GLY A 1 392 ? -3.705 -24.516 -15.227 1 89 392 GLY A N 1
ATOM 3155 C CA . GLY A 1 392 ? -3.496 -23.109 -15.539 1 89 392 GLY A CA 1
ATOM 3156 C C . GLY A 1 392 ? -2.174 -22.844 -16.234 1 89 392 GLY A C 1
ATOM 3157 O O . GLY A 1 392 ? -1.892 -21.719 -16.641 1 89 392 GLY A O 1
ATOM 3158 N N . LEU A 1 393 ? -1.37 -23.797 -16.438 1 92.19 393 LEU A N 1
ATOM 3159 C CA . LEU A 1 393 ? -0.052 -23.656 -17.047 1 92.19 393 LEU A CA 1
ATOM 3160 C C . LEU A 1 393 ? -0.136 -23.812 -18.562 1 92.19 393 LEU A C 1
ATOM 3162 O O . LEU A 1 393 ? -1.152 -24.266 -19.078 1 92.19 393 LEU A O 1
ATOM 3166 N N . SER A 1 394 ? 0.906 -23.453 -19.281 1 90.25 394 SER A N 1
ATOM 3167 C CA . SER A 1 394 ? 0.875 -23.359 -20.734 1 90.25 394 SER A CA 1
ATOM 3168 C C . SER A 1 394 ? 1.5 -24.594 -21.375 1 90.25 394 SER A C 1
ATOM 3170 O O . SER A 1 394 ? 2.465 -25.156 -20.844 1 90.25 394 SER A O 1
ATOM 3172 N N . LEU A 1 395 ? 0.89 -24.984 -22.484 1 89.19 395 LEU A N 1
ATOM 3173 C CA . LEU A 1 395 ? 1.394 -26.047 -23.344 1 89.19 395 LEU A CA 1
ATOM 3174 C C . LEU A 1 395 ? 1.533 -25.562 -24.781 1 89.19 395 LEU A C 1
ATOM 3176 O O . LEU A 1 395 ? 0.656 -24.859 -25.297 1 89.19 395 LEU A O 1
ATOM 3180 N N . THR A 1 396 ? 2.656 -25.875 -25.391 1 84.19 396 THR A N 1
ATOM 3181 C CA . THR A 1 396 ? 2.801 -25.547 -26.797 1 84.19 396 THR A CA 1
ATOM 3182 C C . THR A 1 396 ? 1.819 -26.359 -27.641 1 84.19 396 THR A C 1
ATOM 3184 O O . THR A 1 396 ? 1.18 -25.828 -28.547 1 84.19 396 THR A O 1
ATOM 3187 N N . TYR A 1 397 ? 1.785 -27.672 -27.328 1 82.31 397 TYR A N 1
ATOM 3188 C CA . TYR A 1 397 ? 0.829 -28.562 -27.984 1 82.31 397 TYR A CA 1
ATOM 3189 C C . TYR A 1 397 ? -0.22 -29.047 -26.984 1 82.31 397 TYR A C 1
ATOM 3191 O O . TYR A 1 397 ? 0.094 -29.797 -26.062 1 82.31 397 TYR A O 1
ATOM 3199 N N . ARG A 1 398 ? -1.451 -28.688 -27.281 1 86.69 398 ARG A N 1
ATOM 3200 C CA . ARG A 1 398 ? -2.545 -29.031 -26.375 1 86.69 398 ARG A CA 1
ATOM 3201 C C . ARG A 1 398 ? -2.74 -30.531 -26.297 1 86.69 398 ARG A C 1
ATOM 3203 O O . ARG A 1 398 ? -3.234 -31.047 -25.281 1 86.69 398 ARG A O 1
ATOM 3210 N N . SER A 1 399 ? -2.281 -31.203 -27.25 1 84.62 399 SER A N 1
ATOM 3211 C CA . SER A 1 399 ? -2.404 -32.656 -27.297 1 84.62 399 SER A CA 1
ATOM 3212 C C . SER A 1 399 ? -1.588 -33.312 -26.172 1 84.62 399 SER A C 1
ATOM 3214 O O . SER A 1 399 ? -1.795 -34.469 -25.859 1 84.62 399 SER A O 1
ATOM 3216 N N . ASP A 1 400 ? -0.693 -32.5 -25.594 1 88.19 400 ASP A N 1
ATOM 3217 C CA . ASP A 1 400 ? 0.191 -33.031 -24.562 1 88.19 400 ASP A CA 1
ATOM 3218 C C . ASP A 1 400 ? -0.451 -32.938 -23.172 1 88.19 400 ASP A C 1
ATOM 3220 O O . ASP A 1 400 ? 0.135 -33.344 -22.188 1 88.19 400 ASP A O 1
ATOM 3224 N N . VAL A 1 401 ? -1.66 -32.438 -23.047 1 92.56 401 VAL A N 1
ATOM 3225 C CA . VAL A 1 401 ? -2.24 -32.062 -21.766 1 92.56 401 VAL A CA 1
ATOM 3226 C C . VAL A 1 401 ? -2.27 -33.25 -20.828 1 92.56 401 VAL A C 1
ATOM 3228 O O . VAL A 1 401 ? -1.957 -33.125 -19.641 1 92.56 401 VAL A O 1
ATOM 3231 N N . LEU A 1 402 ? -2.598 -34.438 -21.281 1 92.12 402 LEU A N 1
ATOM 3232 C CA . LEU A 1 402 ? -2.674 -35.594 -20.406 1 92.12 402 LEU A CA 1
ATOM 3233 C C . LEU A 1 402 ? -1.314 -36.281 -20.312 1 92.12 402 LEU A C 1
ATOM 3235 O O . LEU A 1 402 ? -1.062 -37.031 -19.359 1 92.12 402 LEU A O 1
ATOM 3239 N N . LEU A 1 403 ? -0.417 -36.062 -21.328 1 91 403 LEU A N 1
ATOM 3240 C CA . LEU A 1 403 ? 0.919 -36.656 -21.312 1 91 403 LEU A CA 1
ATOM 3241 C C . LEU A 1 403 ? 1.824 -35.938 -20.328 1 91 403 LEU A C 1
ATOM 3243 O O . LEU A 1 403 ? 2.613 -36.562 -19.625 1 91 403 LEU A O 1
ATOM 3247 N N . ALA A 1 404 ? 1.678 -34.656 -20.25 1 93.19 404 ALA A N 1
ATOM 3248 C CA . ALA A 1 404 ? 2.574 -33.812 -19.469 1 93.19 404 ALA A CA 1
ATOM 3249 C C . ALA A 1 404 ? 2.326 -34 -17.969 1 93.19 404 ALA A C 1
ATOM 3251 O O . ALA A 1 404 ? 3.148 -33.594 -17.141 1 93.19 404 ALA A O 1
ATOM 3252 N N . ILE A 1 405 ? 1.213 -34.594 -17.609 1 94.38 405 ILE A N 1
ATOM 3253 C CA . ILE A 1 405 ? 0.942 -34.812 -16.188 1 94.38 405 ILE A CA 1
ATOM 3254 C C . ILE A 1 405 ? 0.968 -36.312 -15.883 1 94.38 405 ILE A C 1
ATOM 3256 O O . ILE A 1 405 ? 0.702 -36.719 -14.75 1 94.38 405 ILE A O 1
ATOM 3260 N N . ALA A 1 406 ? 1.313 -37.156 -16.812 1 93.5 406 ALA A N 1
ATOM 3261 C CA . ALA A 1 406 ? 1.204 -38.594 -16.734 1 93.5 406 ALA A CA 1
ATOM 3262 C C . ALA A 1 406 ? 2.125 -39.156 -15.648 1 93.5 406 ALA A C 1
ATOM 3264 O O . ALA A 1 406 ? 1.761 -40.094 -14.93 1 93.5 406 ALA A O 1
ATOM 3265 N N . GLY A 1 407 ? 3.342 -38.625 -15.57 1 92.19 407 GLY A N 1
ATOM 3266 C CA . GLY A 1 407 ? 4.262 -39.094 -14.539 1 92.19 407 GLY A CA 1
ATOM 3267 C C . GLY A 1 407 ? 3.729 -38.906 -13.133 1 92.19 407 GLY A C 1
ATOM 3268 O O . GLY A 1 407 ? 3.916 -39.781 -12.273 1 92.19 407 GLY A O 1
ATOM 3269 N N . ILE A 1 408 ? 3.1 -37.812 -12.875 1 93.25 408 ILE A N 1
ATOM 3270 C CA . ILE A 1 408 ? 2.502 -37.562 -11.57 1 93.25 408 ILE A CA 1
ATOM 3271 C C . ILE A 1 408 ? 1.304 -38.469 -11.352 1 93.25 408 ILE A C 1
ATOM 3273 O O . ILE A 1 408 ? 1.133 -39.031 -10.273 1 93.25 408 ILE A O 1
ATOM 3277 N N . ALA A 1 409 ? 0.481 -38.594 -12.375 1 94.44 409 ALA A N 1
ATOM 3278 C CA . ALA A 1 409 ? -0.675 -39.5 -12.297 1 94.44 409 ALA A CA 1
ATOM 3279 C C . ALA A 1 409 ? -0.249 -40.906 -11.945 1 94.44 409 ALA A C 1
ATOM 3281 O O . ALA A 1 409 ? -0.946 -41.625 -11.203 1 94.44 409 ALA A O 1
ATOM 3282 N N . GLU A 1 410 ? 0.829 -41.312 -12.453 1 92.5 410 GLU A N 1
ATOM 3283 C CA . GLU A 1 410 ? 1.337 -42.656 -12.188 1 92.5 410 GLU A CA 1
ATOM 3284 C C . GLU A 1 410 ? 1.634 -42.875 -10.703 1 92.5 410 GLU A C 1
ATOM 3286 O O . GLU A 1 410 ? 1.374 -43.938 -10.148 1 92.5 410 GLU A O 1
ATOM 3291 N N . ILE A 1 411 ? 2.164 -41.906 -10.102 1 90.19 411 ILE A N 1
ATOM 3292 C CA . ILE A 1 411 ? 2.445 -41.969 -8.672 1 90.19 411 ILE A CA 1
ATOM 3293 C C . ILE A 1 411 ? 1.149 -42.188 -7.898 1 90.19 411 ILE A C 1
ATOM 3295 O O . ILE A 1 411 ? 1.091 -43.062 -7.016 1 90.19 411 ILE A O 1
ATOM 3299 N N . PHE A 1 412 ? 0.146 -41.469 -8.211 1 92.62 412 PHE A N 1
ATOM 3300 C CA . PHE A 1 412 ? -1.13 -41.625 -7.523 1 92.62 412 PHE A CA 1
ATOM 3301 C C . PHE A 1 412 ? -1.771 -42.969 -7.832 1 92.62 412 PHE A C 1
ATOM 3303 O O . PHE A 1 412 ? -2.416 -43.562 -6.969 1 92.62 412 PHE A O 1
ATOM 3310 N N . ARG A 1 413 ? -1.604 -43.375 -9.078 1 92.25 413 ARG A N 1
ATOM 3311 C CA . ARG A 1 413 ? -2.084 -44.719 -9.43 1 92.25 413 ARG A CA 1
ATOM 3312 C C . ARG A 1 413 ? -1.439 -45.781 -8.547 1 92.25 413 ARG A C 1
ATOM 3314 O O . ARG A 1 413 ? -2.129 -46.656 -8.016 1 92.25 413 ARG A O 1
ATOM 3321 N N . ASP A 1 414 ? -0.226 -45.656 -8.352 1 87.88 414 ASP A N 1
ATOM 3322 C CA . ASP A 1 414 ? 0.531 -46.656 -7.59 1 87.88 414 ASP A CA 1
ATOM 3323 C C . ASP A 1 414 ? 0.124 -46.625 -6.117 1 87.88 414 ASP A C 1
ATOM 3325 O O . ASP A 1 414 ? 0.026 -47.688 -5.484 1 87.88 414 ASP A O 1
ATOM 3329 N N . ILE A 1 415 ? -0.115 -45.5 -5.652 1 85.75 415 ILE A N 1
ATOM 3330 C CA . ILE A 1 415 ? -0.388 -45.375 -4.227 1 85.75 415 ILE A CA 1
ATOM 3331 C C . ILE A 1 415 ? -1.849 -45.75 -3.949 1 85.75 415 ILE A C 1
ATOM 3333 O O . ILE A 1 415 ? -2.164 -46.344 -2.922 1 85.75 415 ILE A O 1
ATOM 3337 N N . THR A 1 416 ? -2.75 -45.438 -4.789 1 89.62 416 THR A N 1
ATOM 3338 C CA . THR A 1 416 ? -4.172 -45.625 -4.531 1 89.62 416 THR A CA 1
ATOM 3339 C C . THR A 1 416 ? -4.68 -46.906 -5.207 1 89.62 416 THR A C 1
ATOM 3341 O O . THR A 1 416 ? -5.723 -47.438 -4.828 1 89.62 416 THR A O 1
ATOM 3344 N N . SER A 1 417 ? -4.059 -47.312 -6.285 1 91.75 417 SER A N 1
ATOM 3345 C CA . SER A 1 417 ? -4.484 -48.438 -7.137 1 91.75 417 SER A CA 1
ATOM 3346 C C . SER A 1 417 ? -5.785 -48.094 -7.863 1 91.75 417 SER A C 1
ATOM 3348 O O . SER A 1 417 ? -6.57 -49 -8.172 1 91.75 417 SER A O 1
ATOM 3350 N N . PHE A 1 418 ? -5.953 -46.75 -8.047 1 93.69 418 PHE A N 1
ATOM 3351 C CA . PHE A 1 418 ? -7.137 -46.312 -8.773 1 93.69 418 PHE A CA 1
ATOM 3352 C C . PHE A 1 418 ? -6.922 -46.438 -10.281 1 93.69 418 PHE A C 1
ATOM 3354 O O . PHE A 1 418 ? -5.781 -46.469 -10.75 1 93.69 418 PHE A O 1
ATOM 3361 N N . THR A 1 419 ? -8.117 -46.531 -10.984 1 93.38 419 THR A N 1
ATOM 3362 C CA . THR A 1 419 ? -8.07 -46.562 -12.438 1 93.38 419 THR A CA 1
ATOM 3363 C C . THR A 1 419 ? -8.117 -45.125 -13.008 1 93.38 419 THR A C 1
ATOM 3365 O O . THR A 1 419 ? -9.008 -44.344 -12.664 1 93.38 419 THR A O 1
ATOM 3368 N N . TYR A 1 420 ? -7.066 -44.812 -13.828 1 92.88 420 TYR A N 1
ATOM 3369 C CA . TYR A 1 420 ? -6.957 -43.5 -14.406 1 92.88 420 TYR A CA 1
ATOM 3370 C C . TYR A 1 420 ? -7.414 -43.469 -15.859 1 92.88 420 TYR A C 1
ATOM 3372 O O . TYR A 1 420 ? -6.875 -44.219 -16.688 1 92.88 420 TYR A O 1
ATOM 3380 N N . LYS A 1 421 ? -8.586 -42.656 -16.109 1 91.5 421 LYS A N 1
ATOM 3381 C CA . LYS A 1 421 ? -9.141 -42.562 -17.453 1 91.5 421 LYS A CA 1
ATOM 3382 C C . LYS A 1 421 ? -9.297 -41.125 -17.891 1 91.5 421 LYS A C 1
ATOM 3384 O O . LYS A 1 421 ? -10.141 -40.406 -17.375 1 91.5 421 LYS A O 1
ATOM 3389 N N . SER A 1 422 ? -8.539 -40.688 -18.953 1 91.94 422 SER A N 1
ATOM 3390 C CA . SER A 1 422 ? -8.633 -39.344 -19.562 1 91.94 422 SER A CA 1
ATOM 3391 C C . SER A 1 422 ? -8.672 -38.25 -18.516 1 91.94 422 SER A C 1
ATOM 3393 O O . SER A 1 422 ? -9.516 -37.375 -18.562 1 91.94 422 SER A O 1
ATOM 3395 N N . GLY A 1 423 ? -7.887 -38.406 -17.547 1 93.69 423 GLY A N 1
ATOM 3396 C CA . GLY A 1 423 ? -7.762 -37.344 -16.531 1 93.69 423 GLY A CA 1
ATOM 3397 C C . GLY A 1 423 ? -8.648 -37.594 -15.328 1 93.69 423 GLY A C 1
ATOM 3398 O O . GLY A 1 423 ? -8.648 -36.781 -14.391 1 93.69 423 GLY A O 1
ATOM 3399 N N . LEU A 1 424 ? -9.406 -38.625 -15.289 1 95.44 424 LEU A N 1
ATOM 3400 C CA . LEU A 1 424 ? -10.344 -38.906 -14.203 1 95.44 424 LEU A CA 1
ATOM 3401 C C . LEU A 1 424 ? -9.977 -40.188 -13.492 1 95.44 424 LEU A C 1
ATOM 3403 O O . LEU A 1 424 ? -9.648 -41.188 -14.141 1 95.44 424 LEU A O 1
ATOM 3407 N N . TRP A 1 425 ? -9.969 -40.156 -12.133 1 95.62 425 TRP A N 1
ATOM 3408 C CA . TRP A 1 425 ? -9.867 -41.375 -11.328 1 95.62 425 TRP A CA 1
ATOM 3409 C C . TRP A 1 425 ? -11.234 -42 -11.102 1 95.62 425 TRP A C 1
ATOM 3411 O O . TRP A 1 425 ? -12.07 -41.438 -10.391 1 95.62 425 TRP A O 1
ATOM 3421 N N . ILE A 1 426 ? -11.43 -43.188 -11.586 1 93.56 426 ILE A N 1
ATOM 3422 C CA . ILE A 1 426 ? -12.742 -43.812 -11.625 1 93.56 426 ILE A CA 1
ATOM 3423 C C . ILE A 1 426 ? -13.25 -44.031 -10.203 1 93.56 426 ILE A C 1
ATOM 3425 O O . ILE A 1 426 ? -14.414 -43.75 -9.898 1 93.56 426 ILE A O 1
ATOM 3429 N N . GLU A 1 427 ? -12.445 -44.469 -9.312 1 91.94 427 GLU A N 1
ATOM 3430 C CA . GLU A 1 427 ? -12.844 -44.75 -7.934 1 91.94 427 GLU A CA 1
ATOM 3431 C C . GLU A 1 427 ? -13.148 -43.469 -7.168 1 91.94 427 GLU A C 1
ATOM 3433 O O . GLU A 1 427 ? -13.758 -43.531 -6.098 1 91.94 427 GLU A O 1
ATOM 3438 N N . ASP A 1 428 ? -12.75 -42.375 -7.719 1 92.88 428 ASP A N 1
ATOM 3439 C CA . ASP A 1 428 ? -13.039 -41.094 -7.109 1 92.88 428 ASP A CA 1
ATOM 3440 C C . ASP A 1 428 ? -13.727 -40.156 -8.102 1 92.88 428 ASP A C 1
ATOM 3442 O O . ASP A 1 428 ? -13.492 -38.938 -8.078 1 92.88 428 ASP A O 1
ATOM 3446 N N . ALA A 1 429 ? -14.469 -40.625 -8.938 1 93.31 429 ALA A N 1
ATOM 3447 C CA . ALA A 1 429 ? -15.109 -39.875 -10.008 1 93.31 429 ALA A CA 1
ATOM 3448 C C . ALA A 1 429 ? -16.047 -38.812 -9.445 1 93.31 429 ALA A C 1
ATOM 3450 O O . ALA A 1 429 ? -16.234 -37.75 -10.047 1 93.31 429 ALA A O 1
ATOM 3451 N N . HIS A 1 430 ? -16.672 -39.062 -8.266 1 93.19 430 HIS A N 1
ATOM 3452 C CA . HIS A 1 430 ? -17.594 -38.125 -7.648 1 93.19 430 HIS A CA 1
ATOM 3453 C C . HIS A 1 430 ? -16.938 -36.781 -7.402 1 93.19 430 HIS A C 1
ATOM 3455 O O . HIS A 1 430 ? -17.562 -35.75 -7.547 1 93.19 430 HIS A O 1
ATOM 3461 N N . SER A 1 431 ? -15.648 -36.844 -7.09 1 92.81 431 SER A N 1
ATOM 3462 C CA . SER A 1 431 ? -14.898 -35.625 -6.867 1 92.81 431 SER A CA 1
ATOM 3463 C C . SER A 1 431 ? -14.289 -35.094 -8.164 1 92.81 431 SER A C 1
ATOM 3465 O O . SER A 1 431 ? -14.328 -33.906 -8.438 1 92.81 431 SER A O 1
ATOM 3467 N N . GLY A 1 432 ? -13.82 -35.938 -8.922 1 94.88 432 GLY A N 1
ATOM 3468 C CA . GLY A 1 432 ? -13.078 -35.594 -10.117 1 94.88 432 GLY A CA 1
ATOM 3469 C C . GLY A 1 432 ? -13.93 -34.875 -11.164 1 94.88 432 GLY A C 1
ATOM 3470 O O . GLY A 1 432 ? -13.406 -34.156 -12.008 1 94.88 432 GLY A O 1
ATOM 3471 N N . LEU A 1 433 ? -15.219 -35.094 -11.102 1 95.88 433 LEU A N 1
ATOM 3472 C CA . LEU A 1 433 ? -16.125 -34.531 -12.078 1 95.88 433 LEU A CA 1
ATOM 3473 C C . LEU A 1 433 ? -16.531 -33.125 -11.672 1 95.88 433 LEU A C 1
ATOM 3475 O O . LEU A 1 433 ? -17.156 -32.375 -12.453 1 95.88 433 LEU A O 1
ATOM 3479 N N . LEU A 1 434 ? -16.141 -32.719 -10.555 1 95.25 434 LEU A N 1
ATOM 3480 C CA . LEU A 1 434 ? -16.641 -31.469 -10.008 1 95.25 434 LEU A CA 1
ATOM 3481 C C . LEU A 1 434 ? -15.688 -30.312 -10.312 1 95.25 434 LEU A C 1
ATOM 3483 O O . LEU A 1 434 ? -15.57 -29.375 -9.523 1 95.25 434 LEU A O 1
ATOM 3487 N N . TRP A 1 435 ? -15 -30.359 -11.367 1 95.19 435 TRP A N 1
ATOM 3488 C CA . TRP A 1 435 ? -14.156 -29.25 -11.812 1 95.19 435 TRP A CA 1
ATOM 3489 C C . TRP A 1 435 ? -14.969 -28.219 -12.57 1 95.19 435 TRP A C 1
ATOM 3491 O O . TRP A 1 435 ? -16.047 -28.516 -13.094 1 95.19 435 TRP A O 1
ATOM 3501 N N . HIS A 1 436 ? -14.578 -26.969 -12.594 1 93.44 436 HIS A N 1
ATOM 3502 C CA . HIS A 1 436 ? -15.156 -25.906 -13.406 1 93.44 436 HIS A CA 1
ATOM 3503 C C . HIS A 1 436 ? -14.094 -24.922 -13.859 1 93.44 436 HIS A C 1
ATOM 3505 O O . HIS A 1 436 ? -13.016 -24.844 -13.266 1 93.44 436 HIS A O 1
ATOM 3511 N N . ALA A 1 437 ? -14.422 -24.203 -14.898 1 89.88 437 ALA A N 1
ATOM 3512 C CA . ALA A 1 437 ? -13.492 -23.219 -15.453 1 89.88 437 ALA A CA 1
ATOM 3513 C C . ALA A 1 437 ? -13.281 -22.062 -14.492 1 89.88 437 ALA A C 1
ATOM 3515 O O . ALA A 1 437 ? -14.25 -21.484 -13.977 1 89.88 437 ALA A O 1
ATOM 3516 N N . GLU A 1 438 ? -12.008 -21.672 -14.094 1 81.06 438 GLU A N 1
ATOM 3517 C CA . GLU A 1 438 ? -11.68 -20.578 -13.188 1 81.06 438 GLU A CA 1
ATOM 3518 C C . GLU A 1 438 ? -11.508 -19.266 -13.945 1 81.06 438 GLU A C 1
ATOM 3520 O O . GLU A 1 438 ? -11.719 -18.188 -13.391 1 81.06 438 GLU A O 1
ATOM 3525 N N . GLY A 1 439 ? -12.164 -18.516 -14.906 1 62.56 439 GLY A N 1
ATOM 3526 C CA . GLY A 1 439 ? -12.352 -17.25 -15.602 1 62.56 439 GLY A CA 1
ATOM 3527 C C . GLY A 1 439 ? -11.055 -16.656 -16.109 1 62.56 439 GLY A C 1
ATOM 3528 O O . GLY A 1 439 ? -11.07 -15.648 -16.812 1 62.56 439 GLY A O 1
ATOM 3529 N N . SER A 1 440 ? -9.914 -16.609 -15.438 1 51.5 440 SER A N 1
ATOM 3530 C CA . SER A 1 440 ? -8.906 -15.594 -15.758 1 51.5 440 SER A CA 1
ATOM 3531 C C . SER A 1 440 ? -8.836 -15.352 -17.266 1 51.5 440 SER A C 1
ATOM 3533 O O . SER A 1 440 ? -8.953 -14.211 -17.719 1 51.5 440 SER A O 1
ATOM 3535 N N . LEU A 1 441 ? -7.727 -15.75 -17.906 1 47.69 441 LEU A N 1
ATOM 3536 C CA . LEU A 1 441 ? -7.066 -15.289 -19.125 1 47.69 441 LEU A CA 1
ATOM 3537 C C . LEU A 1 441 ? -7.844 -15.727 -20.359 1 47.69 441 LEU A C 1
ATOM 3539 O O . LEU A 1 441 ? -7.309 -15.695 -21.469 1 47.69 441 LEU A O 1
ATOM 3543 N N . MET A 1 442 ? -9 -16.234 -20.266 1 42.62 442 MET A N 1
ATOM 3544 C CA . MET A 1 442 ? -9.18 -16.969 -21.516 1 42.62 442 MET A CA 1
ATOM 3545 C C . MET A 1 442 ? -9.367 -16 -22.688 1 42.62 442 MET A C 1
ATOM 3547 O O . MET A 1 442 ? -10.367 -15.281 -22.75 1 42.62 442 MET A O 1
ATOM 3551 N N . PRO A 1 443 ? -8.367 -15.195 -23.141 1 41.19 443 PRO A N 1
ATOM 3552 C CA . PRO A 1 443 ? -8.836 -14.883 -24.484 1 41.19 443 PRO A CA 1
ATOM 3553 C C . PRO A 1 443 ? -9.797 -15.945 -25.031 1 41.19 443 PRO A C 1
ATOM 3555 O O . PRO A 1 443 ? -9.758 -17.094 -24.609 1 41.19 443 PRO A O 1
ATOM 3558 N N . ALA A 1 444 ? -10.844 -15.477 -25.719 1 42.16 444 ALA A N 1
ATOM 3559 C CA . ALA A 1 444 ? -11.664 -16.359 -26.547 1 42.16 444 ALA A CA 1
ATOM 3560 C C . ALA A 1 444 ? -10.875 -17.578 -27 1 42.16 444 ALA A C 1
ATOM 3562 O O . ALA A 1 444 ? -10.062 -17.5 -27.922 1 42.16 444 ALA A O 1
ATOM 3563 N N . ARG A 1 445 ? -10.312 -18.219 -26.078 1 44.97 445 ARG A N 1
ATOM 3564 C CA . ARG A 1 445 ? -9.562 -19.359 -26.594 1 44.97 445 ARG A CA 1
ATOM 3565 C C . ARG A 1 445 ? -10.398 -20.156 -27.594 1 44.97 445 ARG A C 1
ATOM 3567 O O . ARG A 1 445 ? -11.578 -20.438 -27.328 1 44.97 445 ARG A O 1
ATOM 3574 N N . LYS A 1 446 ? -9.945 -20 -28.75 1 41.69 446 LYS A N 1
ATOM 3575 C CA . LYS A 1 446 ? -10.547 -20.688 -29.891 1 41.69 446 LYS A CA 1
ATOM 3576 C C . LYS A 1 446 ? -10.953 -22.109 -29.516 1 41.69 446 LYS A C 1
ATOM 3578 O O . LYS A 1 446 ? -10.164 -22.844 -28.938 1 41.69 446 LYS A O 1
ATOM 3583 N N . PRO A 1 447 ? -12.164 -22.281 -29.391 1 41.16 447 PRO A N 1
ATOM 3584 C CA . PRO A 1 447 ? -12.594 -23.688 -29.344 1 41.16 447 PRO A CA 1
ATOM 3585 C C . PRO A 1 447 ? -11.617 -24.625 -30.047 1 41.16 447 PRO A C 1
ATOM 3587 O O . PRO A 1 447 ? -11.852 -25.828 -30.109 1 41.16 447 PRO A O 1
ATOM 3590 N N . SER A 1 448 ? -10.836 -24.031 -30.922 1 40.31 448 SER A N 1
ATOM 3591 C CA . SER A 1 448 ? -10.242 -24.875 -31.953 1 40.31 448 SER A CA 1
ATOM 3592 C C . SER A 1 448 ? -9.266 -25.891 -31.359 1 40.31 448 SER A C 1
ATOM 3594 O O . SER A 1 448 ? -8.758 -26.766 -32.062 1 40.31 448 SER A O 1
ATOM 3596 N N . ALA A 1 449 ? -8.359 -25.531 -30.266 1 48.84 449 ALA A N 1
ATOM 3597 C CA . ALA A 1 449 ? -7.293 -26.516 -30.188 1 48.84 449 ALA A CA 1
ATOM 3598 C C . ALA A 1 449 ? -7.812 -27.844 -29.609 1 48.84 449 ALA A C 1
ATOM 3600 O O . ALA A 1 449 ? -8.414 -27.859 -28.531 1 48.84 449 ALA A O 1
ATOM 3601 N N . THR A 1 450 ? -8.328 -28.672 -30.453 1 52.69 450 THR A N 1
ATOM 3602 C CA . THR A 1 450 ? -9.062 -29.922 -30.391 1 52.69 450 THR A CA 1
ATOM 3603 C C . THR A 1 450 ? -8.438 -30.875 -29.375 1 52.69 450 THR A C 1
ATOM 3605 O O . THR A 1 450 ? -7.312 -31.344 -29.562 1 52.69 450 THR A O 1
ATOM 3608 N N . SER A 1 451 ? -8.461 -30.562 -28.078 1 60.78 451 SER A N 1
ATOM 3609 C CA . SER A 1 451 ? -8.203 -31.75 -27.266 1 60.78 451 SER A CA 1
ATOM 3610 C C . SER A 1 451 ? -9.195 -32.875 -27.578 1 60.78 451 SER A C 1
ATOM 3612 O O . SER A 1 451 ? -10.367 -32.594 -27.875 1 60.78 451 SER A O 1
ATOM 3614 N N . ASN A 1 452 ? -8.75 -33.938 -27.953 1 76.94 452 ASN A N 1
ATOM 3615 C CA . ASN A 1 452 ? -9.562 -35.125 -28.188 1 76.94 452 ASN A CA 1
ATOM 3616 C C . ASN A 1 452 ? -10.094 -35.719 -26.891 1 76.94 452 ASN A C 1
ATOM 3618 O O . ASN A 1 452 ? -10.5 -36.875 -26.859 1 76.94 452 ASN A O 1
ATOM 3622 N N . ALA A 1 453 ? -10.195 -34.75 -25.828 1 88.06 453 ALA A N 1
ATOM 3623 C CA . ALA A 1 453 ? -10.656 -35.281 -24.547 1 88.06 453 ALA A CA 1
ATOM 3624 C C . ALA A 1 453 ? -12.172 -35.25 -24.453 1 88.06 453 ALA A C 1
ATOM 3626 O O . ALA A 1 453 ? -12.82 -34.375 -25.047 1 88.06 453 ALA A O 1
ATOM 3627 N N . PRO A 1 454 ? -12.742 -36.25 -23.828 1 92.06 454 PRO A N 1
ATOM 3628 C CA . PRO A 1 454 ? -14.195 -36.25 -23.656 1 92.06 454 PRO A CA 1
ATOM 3629 C C . PRO A 1 454 ? -14.695 -35.031 -22.859 1 92.06 454 PRO A C 1
ATOM 3631 O O . PRO A 1 454 ? -13.914 -34.406 -22.141 1 92.06 454 PRO A O 1
ATOM 3634 N N . SER A 1 455 ? -15.969 -34.688 -22.953 1 92.38 455 SER A N 1
ATOM 3635 C CA . SER A 1 455 ? -16.547 -33.5 -22.359 1 92.38 455 SER A CA 1
ATOM 3636 C C . SER A 1 455 ? -16.453 -33.531 -20.828 1 92.38 455 SER A C 1
ATOM 3638 O O . SER A 1 455 ? -16.391 -32.5 -20.188 1 92.38 455 SER A O 1
ATOM 3640 N N . TRP A 1 456 ? -16.406 -34.75 -20.266 1 94.62 456 TRP A N 1
ATOM 3641 C CA . TRP A 1 456 ? -16.422 -34.844 -18.812 1 94.62 456 TRP A CA 1
ATOM 3642 C C . TRP A 1 456 ? -15.008 -34.688 -18.25 1 94.62 456 TRP A C 1
ATOM 3644 O O . TRP A 1 456 ? -14.836 -34.531 -17.031 1 94.62 456 TRP A O 1
ATOM 3654 N N . SER A 1 457 ? -14 -34.688 -19.078 1 95.25 457 SER A N 1
ATOM 3655 C CA . SER A 1 457 ? -12.617 -34.562 -18.641 1 95.25 457 SER A CA 1
ATOM 3656 C C . SER A 1 457 ? -12.211 -33.094 -18.516 1 95.25 457 SER A C 1
ATOM 3658 O O . SER A 1 457 ? -12.516 -32.281 -19.406 1 95.25 457 SER A O 1
ATOM 3660 N N . TRP A 1 458 ? -11.531 -32.781 -17.453 1 94.75 458 TRP A N 1
ATOM 3661 C CA . TRP A 1 458 ? -11.023 -31.422 -17.297 1 94.75 458 TRP A CA 1
ATOM 3662 C C . TRP A 1 458 ? -10.125 -31.031 -18.453 1 94.75 458 TRP A C 1
ATOM 3664 O O . TRP A 1 458 ? -9.984 -29.844 -18.766 1 94.75 458 TRP A O 1
ATOM 3674 N N . ALA A 1 459 ? -9.516 -31.938 -19.125 1 93.12 459 ALA A N 1
ATOM 3675 C CA . ALA A 1 459 ? -8.586 -31.703 -20.219 1 93.12 459 ALA A CA 1
ATOM 3676 C C . ALA A 1 459 ? -9.312 -31.188 -21.453 1 93.12 459 ALA A C 1
ATOM 3678 O O . ALA A 1 459 ? -8.672 -30.734 -22.422 1 93.12 459 ALA A O 1
ATOM 3679 N N . SER A 1 460 ? -10.641 -31.312 -21.422 1 90.62 460 SER A N 1
ATOM 3680 C CA . SER A 1 460 ? -11.422 -30.797 -22.547 1 90.62 460 SER A CA 1
ATOM 3681 C C . SER A 1 460 ? -11.406 -29.281 -22.578 1 90.62 460 SER A C 1
ATOM 3683 O O . SER A 1 460 ? -11.68 -28.672 -23.625 1 90.62 460 SER A O 1
ATOM 3685 N N . LEU A 1 461 ? -11.125 -28.719 -21.484 1 87.88 461 LEU A N 1
ATOM 3686 C CA . LEU A 1 461 ? -11.07 -27.266 -21.375 1 87.88 461 LEU A CA 1
ATOM 3687 C C . LEU A 1 461 ? -9.648 -26.75 -21.594 1 87.88 461 LEU A C 1
ATOM 3689 O O . LEU A 1 461 ? -8.688 -27.375 -21.109 1 87.88 461 LEU A O 1
ATOM 3693 N N . ASP A 1 462 ? -9.562 -25.672 -22.297 1 83.5 462 ASP A N 1
ATOM 3694 C CA . ASP A 1 462 ? -8.266 -25.031 -22.438 1 83.5 462 ASP A CA 1
ATOM 3695 C C . ASP A 1 462 ? -8.117 -23.875 -21.438 1 83.5 462 ASP A C 1
ATOM 3697 O O . ASP A 1 462 ? -8.359 -22.719 -21.781 1 83.5 462 ASP A O 1
ATOM 3701 N N . GLY A 1 463 ? -7.734 -24.156 -20.266 1 84.69 463 GLY A N 1
ATOM 3702 C CA . GLY A 1 463 ? -7.586 -23.141 -19.219 1 84.69 463 GLY A CA 1
ATOM 3703 C C . GLY A 1 463 ? -7.602 -23.719 -17.828 1 84.69 463 GLY A C 1
ATOM 3704 O O . GLY A 1 463 ? -7.777 -24.938 -17.641 1 84.69 463 GLY A O 1
ATOM 3705 N N . PRO A 1 464 ? -7.434 -22.797 -16.875 1 89.44 464 PRO A N 1
ATOM 3706 C CA . PRO A 1 464 ? -7.387 -23.266 -15.492 1 89.44 464 PRO A CA 1
ATOM 3707 C C . PRO A 1 464 ? -8.742 -23.766 -14.984 1 89.44 464 PRO A C 1
ATOM 3709 O O . PRO A 1 464 ? -9.781 -23.203 -15.344 1 89.44 464 PRO A O 1
ATOM 3712 N N . VAL A 1 465 ? -8.68 -24.734 -14.172 1 91.81 465 VAL A N 1
ATOM 3713 C CA . VAL A 1 465 ? -9.898 -25.281 -13.562 1 91.81 465 VAL A CA 1
ATOM 3714 C C . VAL A 1 465 ? -9.781 -25.219 -12.039 1 91.81 465 VAL A C 1
ATOM 3716 O O . VAL A 1 465 ? -8.672 -25.141 -11.5 1 91.81 465 VAL A O 1
ATOM 3719 N N . SER A 1 466 ? -10.875 -25.203 -11.398 1 90.5 466 SER A N 1
ATOM 3720 C CA . SER A 1 466 ? -10.992 -25.297 -9.945 1 90.5 466 SER A CA 1
ATOM 3721 C C . SER A 1 466 ? -12.039 -26.344 -9.539 1 90.5 466 SER A C 1
ATOM 3723 O O . SER A 1 466 ? -12.859 -26.75 -10.367 1 90.5 466 SER A O 1
ATOM 3725 N N . MET A 1 467 ? -11.844 -26.719 -8.312 1 91.25 467 MET A N 1
ATOM 3726 C CA . MET A 1 467 ? -12.844 -27.672 -7.82 1 91.25 467 MET A CA 1
ATOM 3727 C C . MET A 1 467 ? -14 -26.938 -7.145 1 91.25 467 MET A C 1
ATOM 3729 O O . MET A 1 467 ? -13.789 -25.953 -6.43 1 91.25 467 MET A O 1
ATOM 3733 N N . LEU A 1 468 ? -15.125 -27.406 -7.453 1 89.19 468 LEU A N 1
ATOM 3734 C CA . LEU A 1 468 ? -16.312 -26.734 -6.906 1 89.19 468 LEU A CA 1
ATOM 3735 C C . LEU A 1 468 ? -16.422 -26.984 -5.406 1 89.19 468 LEU A C 1
ATOM 3737 O O . LEU A 1 468 ? -16.953 -26.141 -4.676 1 89.19 468 LEU A O 1
ATOM 3741 N N . PHE A 1 469 ? -15.914 -28.062 -4.977 1 81.81 469 PHE A N 1
ATOM 3742 C CA . PHE A 1 469 ? -15.984 -28.406 -3.559 1 81.81 469 PHE A CA 1
ATOM 3743 C C . PHE A 1 469 ? -14.727 -27.953 -2.83 1 81.81 469 PHE A C 1
ATOM 3745 O O . PHE A 1 469 ? -13.68 -27.75 -3.455 1 81.81 469 PHE A O 1
ATOM 3752 N N . SER A 1 470 ? -14.945 -27.781 -1.539 1 73.19 470 SER A N 1
ATOM 3753 C CA . SER A 1 470 ? -13.766 -27.484 -0.721 1 73.19 470 SER A CA 1
ATOM 3754 C C . SER A 1 470 ? -12.898 -28.734 -0.55 1 73.19 470 SER A C 1
ATOM 3756 O O . SER A 1 470 ? -13.391 -29.812 -0.22 1 73.19 470 SER A O 1
ATOM 3758 N N . LEU A 1 471 ? -11.633 -28.547 -0.8 1 67.88 471 LEU A N 1
ATOM 3759 C CA . LEU A 1 471 ? -10.719 -29.688 -0.742 1 67.88 471 LEU A CA 1
ATOM 3760 C C . LEU A 1 471 ? -10.641 -30.25 0.67 1 67.88 471 LEU A C 1
ATOM 3762 O O . LEU A 1 471 ? -10.289 -31.422 0.854 1 67.88 471 LEU A O 1
ATOM 3766 N N . GLY A 1 472 ? -11.203 -29.453 1.631 1 64.69 472 GLY A N 1
ATOM 3767 C CA . GLY A 1 472 ? -11.258 -29.953 2.992 1 64.69 472 GLY A CA 1
ATOM 3768 C C . GLY A 1 472 ? -12.562 -30.656 3.32 1 64.69 472 GLY A C 1
ATOM 3769 O O . GLY A 1 472 ? -12.703 -31.25 4.391 1 64.69 472 GLY A O 1
ATOM 3770 N N . SER A 1 473 ? -13.492 -30.703 2.336 1 71.38 473 SER A N 1
ATOM 3771 C CA . SER A 1 473 ? -14.789 -31.312 2.596 1 71.38 473 SER A CA 1
ATOM 3772 C C . SER A 1 473 ? -14.75 -32.812 2.361 1 71.38 473 SER A C 1
ATOM 3774 O O . SER A 1 473 ? -13.859 -33.312 1.67 1 71.38 473 SER A O 1
ATOM 3776 N N . SER A 1 474 ? -15.625 -33.562 3.082 1 70.81 474 SER A N 1
ATOM 3777 C CA . SER A 1 474 ? -15.648 -35 2.953 1 70.81 474 SER A CA 1
ATOM 3778 C C . SER A 1 474 ? -16.922 -35.469 2.244 1 70.81 474 SER A C 1
ATOM 3780 O O . SER A 1 474 ? -18 -34.906 2.451 1 70.81 474 SER A O 1
ATOM 3782 N N . ASN A 1 475 ? -16.688 -36.438 1.419 1 73.75 475 ASN A N 1
ATOM 3783 C CA . ASN A 1 475 ? -17.797 -37.094 0.734 1 73.75 475 ASN A CA 1
ATOM 3784 C C . ASN A 1 475 ? -18.688 -37.844 1.708 1 73.75 475 ASN A C 1
ATOM 3786 O O . ASN A 1 475 ? -18.188 -38.5 2.623 1 73.75 475 ASN A O 1
ATOM 3790 N N . MET A 1 476 ? -19.953 -37.594 1.564 1 76.25 476 MET A N 1
ATOM 3791 C CA . MET A 1 476 ? -20.938 -38.344 2.35 1 76.25 476 MET A CA 1
ATOM 3792 C C . MET A 1 476 ? -21.656 -39.344 1.485 1 76.25 476 MET A C 1
ATOM 3794 O O . MET A 1 476 ? -22.25 -39 0.459 1 76.25 476 MET A O 1
ATOM 3798 N N . PRO A 1 477 ? -21.516 -40.594 1.916 1 76.5 477 PRO A N 1
ATOM 3799 C CA . PRO A 1 477 ? -22.266 -41.562 1.149 1 76.5 477 PRO A CA 1
ATOM 3800 C C . PRO A 1 477 ? -23.766 -41.281 1.111 1 76.5 477 PRO A C 1
ATOM 3802 O O . PRO A 1 477 ? -24.344 -40.812 2.102 1 76.5 477 PRO A O 1
ATOM 3805 N N . SER A 1 478 ? -24.266 -41.281 -0.033 1 78.81 478 SER A N 1
ATOM 3806 C CA . SER A 1 478 ? -25.688 -41.062 -0.219 1 78.81 478 SER A CA 1
ATOM 3807 C C . SER A 1 478 ? -26.25 -41.969 -1.326 1 78.81 478 SER A C 1
ATOM 3809 O O . SER A 1 478 ? -25.547 -42.25 -2.301 1 78.81 478 SER A O 1
ATOM 3811 N N . ASP A 1 479 ? -27.547 -42.344 -1.137 1 80.19 479 ASP A N 1
ATOM 3812 C CA . ASP A 1 479 ? -28.234 -43.125 -2.156 1 80.19 479 ASP A CA 1
ATOM 3813 C C . ASP A 1 479 ? -28.547 -42.281 -3.385 1 80.19 479 ASP A C 1
ATOM 3815 O O . ASP A 1 479 ? -28.875 -42.812 -4.449 1 80.19 479 ASP A O 1
ATOM 3819 N N . LEU A 1 480 ? -28.344 -41 -3.186 1 83.12 480 LEU A N 1
ATOM 3820 C CA . LEU A 1 480 ? -28.656 -40.125 -4.289 1 83.12 480 LEU A CA 1
ATOM 3821 C C . LEU A 1 480 ? -27.453 -39.906 -5.203 1 83.12 480 LEU A C 1
ATOM 3823 O O . LEU A 1 480 ? -27.594 -39.438 -6.336 1 83.12 480 LEU A O 1
ATOM 3827 N N . ALA A 1 481 ? -26.375 -40.344 -4.75 1 88.06 481 ALA A N 1
ATOM 3828 C CA . ALA A 1 481 ? -25.141 -40.156 -5.516 1 88.06 481 ALA A CA 1
ATOM 3829 C C . ALA A 1 481 ? -25.109 -41.031 -6.75 1 88.06 481 ALA A C 1
ATOM 3831 O O . ALA A 1 481 ? -25.656 -42.156 -6.73 1 88.06 481 ALA A O 1
ATOM 3832 N N . ALA A 1 482 ? -24.484 -40.531 -7.762 1 93.44 482 ALA A N 1
ATOM 3833 C CA . ALA A 1 482 ? -24.359 -41.312 -8.992 1 93.44 482 ALA A CA 1
ATOM 3834 C C . ALA A 1 482 ? -23.469 -42.531 -8.781 1 93.44 482 ALA A C 1
ATOM 3836 O O . ALA A 1 482 ? -22.531 -42.5 -7.984 1 93.44 482 ALA A O 1
ATOM 3837 N N . GLN A 1 483 ? -23.875 -43.594 -9.438 1 92.44 483 GLN A N 1
ATOM 3838 C CA . GLN A 1 483 ? -23.047 -44.812 -9.445 1 92.44 483 GLN A CA 1
ATOM 3839 C C . GLN A 1 483 ? -22.328 -44.969 -10.781 1 92.44 483 GLN A C 1
ATOM 3841 O O . GLN A 1 483 ? -22.969 -45.062 -11.836 1 92.44 483 GLN A O 1
ATOM 3846 N N . ILE A 1 484 ? -21 -45 -10.672 1 92.56 484 ILE A N 1
ATOM 3847 C CA . ILE A 1 484 ? -20.219 -45.156 -11.883 1 92.56 484 ILE A CA 1
ATOM 3848 C C . ILE A 1 484 ? -20.25 -46.625 -12.328 1 92.56 484 ILE A C 1
ATOM 3850 O O . ILE A 1 484 ? -20 -47.531 -11.531 1 92.56 484 ILE A O 1
ATOM 3854 N N . LEU A 1 485 ? -20.625 -46.781 -13.594 1 90.81 485 LEU A N 1
ATOM 3855 C CA . LEU A 1 485 ? -20.734 -48.125 -14.141 1 90.81 485 LEU A CA 1
ATOM 3856 C C . LEU A 1 485 ? -19.5 -48.469 -14.977 1 90.81 485 LEU A C 1
ATOM 3858 O O . LEU A 1 485 ? -18.906 -47.594 -15.602 1 90.81 485 LEU A O 1
ATOM 3862 N N . GLU A 1 486 ? -19.125 -49.656 -14.844 1 84.06 486 GLU A N 1
ATOM 3863 C CA . GLU A 1 486 ? -18.062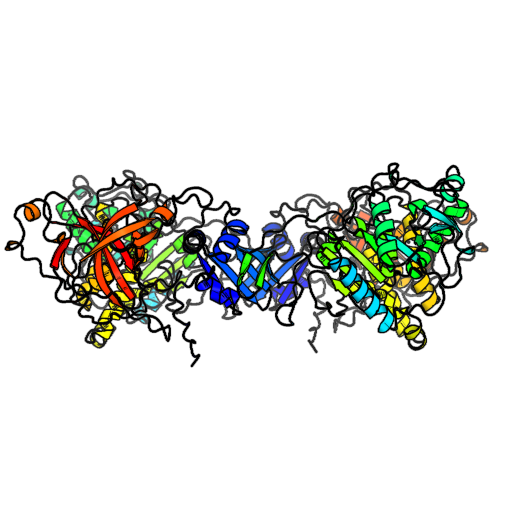 -50.156 -15.719 1 84.06 486 GLU A CA 1
ATOM 3864 C C . GLU A 1 486 ? -18.547 -50.25 -17.172 1 84.06 486 GLU A C 1
ATOM 3866 O O . GLU A 1 486 ? -19.672 -50.688 -17.422 1 84.06 486 GLU A O 1
ATOM 3871 N N . CYS A 1 487 ? -17.844 -49.531 -17.953 1 73.06 487 CYS A N 1
ATOM 3872 C CA . CYS A 1 487 ? -18.203 -49.562 -19.375 1 73.06 487 CYS A CA 1
ATOM 3873 C C . CYS A 1 487 ? -17.734 -50.875 -20.016 1 73.06 487 CYS A C 1
ATOM 3875 O O . CYS A 1 487 ? -16.547 -51.188 -19.984 1 73.06 487 CYS A O 1
ATOM 3877 N N . GLN A 1 488 ? -18.703 -51.75 -20.344 1 68.56 488 GLN A N 1
ATOM 3878 C CA . GLN A 1 488 ? -18.375 -52.906 -21.141 1 68.56 488 GLN A CA 1
ATOM 3879 C C . GLN A 1 488 ? -18.531 -52.625 -22.641 1 68.56 488 GLN A C 1
ATOM 3881 O O . GLN A 1 488 ? -19.594 -52.156 -23.062 1 68.56 488 GLN A O 1
ATOM 3886 N N . PRO A 1 489 ? -17.438 -52.75 -23.328 1 63.56 489 PRO A N 1
ATOM 3887 C CA . PRO A 1 489 ? -17.5 -52.438 -24.766 1 63.56 489 PRO A CA 1
ATOM 3888 C C . PRO A 1 489 ? -18.719 -53.031 -25.453 1 63.56 489 PRO A C 1
ATOM 3890 O O . PRO A 1 489 ? -19.344 -52.406 -26.312 1 63.56 489 PRO A O 1
ATOM 3893 N N . ASP A 1 490 ? -19.078 -54.156 -25 1 61.91 490 ASP A N 1
ATOM 3894 C CA . ASP A 1 490 ? -20.125 -54.875 -25.719 1 61.91 490 ASP A CA 1
ATOM 3895 C C . ASP A 1 490 ? -21.5 -54.312 -25.406 1 61.91 490 ASP A C 1
ATOM 3897 O O . ASP A 1 490 ? -22.453 -54.469 -26.188 1 61.91 490 ASP A O 1
ATOM 3901 N N . SER A 1 491 ? -21.531 -53.531 -24.438 1 65.19 491 SER A N 1
ATOM 3902 C CA . SER A 1 491 ? -22.828 -53.031 -24.031 1 65.19 491 SER A CA 1
ATOM 3903 C C . SER A 1 491 ? -23.125 -51.688 -24.672 1 65.19 491 SER A C 1
ATOM 3905 O O . SER A 1 491 ? -24.234 -51.156 -24.562 1 65.19 491 SER A O 1
ATOM 3907 N N . LEU A 1 492 ? -22.172 -51.219 -25.359 1 68.12 492 LEU A N 1
ATOM 3908 C CA . LEU A 1 492 ? -22.344 -49.906 -25.969 1 68.12 492 LEU A CA 1
ATOM 3909 C C . LEU A 1 492 ? -22.906 -50.031 -27.375 1 68.12 492 LEU A C 1
ATOM 3911 O O . LEU A 1 492 ? -22.641 -51.031 -28.062 1 68.12 492 LEU A O 1
ATOM 3915 N N . ARG A 1 493 ? -23.625 -49.062 -27.719 1 71.06 493 ARG A N 1
ATOM 3916 C CA . ARG A 1 493 ? -24.125 -49 -29.094 1 71.06 493 ARG A CA 1
ATOM 3917 C C . ARG A 1 493 ? -22.969 -48.875 -30.078 1 71.06 493 ARG A C 1
ATOM 3919 O O . ARG A 1 493 ? -21.969 -48.219 -29.797 1 71.06 493 ARG A O 1
ATOM 3926 N N . ALA A 1 494 ? -23.203 -49.594 -31.016 1 61.62 494 ALA A N 1
ATOM 3927 C CA . ALA A 1 494 ? -22.188 -49.625 -32.062 1 61.62 494 ALA A CA 1
ATOM 3928 C C . ALA A 1 494 ? -21.797 -48.219 -32.5 1 61.62 494 ALA A C 1
ATOM 3930 O O . ALA A 1 494 ? -20.641 -47.938 -32.781 1 61.62 494 ALA A O 1
ATOM 3931 N N . SER A 1 495 ? -22.781 -47.375 -32.5 1 65.19 495 SER A N 1
ATOM 3932 C CA . SER A 1 495 ? -22.531 -46 -32.938 1 65.19 495 SER A CA 1
ATOM 3933 C C . SER A 1 495 ? -21.594 -45.281 -32 1 65.19 495 SER A C 1
ATOM 3935 O O . SER A 1 495 ? -20.719 -44.5 -32.438 1 65.19 495 SER A O 1
ATOM 3937 N N . LEU A 1 496 ? -21.672 -45.594 -30.797 1 68.69 496 LEU A N 1
ATOM 3938 C CA . LEU A 1 496 ? -20.828 -44.938 -29.797 1 68.69 496 LEU A CA 1
ATOM 3939 C C . LEU A 1 496 ? -19.406 -45.469 -29.859 1 68.69 496 LEU A C 1
ATOM 3941 O O . LEU A 1 496 ? -18.453 -44.688 -29.719 1 68.69 496 LEU A O 1
ATOM 3945 N N . ARG A 1 497 ? -19.266 -46.75 -30.188 1 67 497 ARG A N 1
ATOM 3946 C CA . ARG A 1 497 ? -17.969 -47.406 -30.234 1 67 497 ARG A CA 1
ATOM 3947 C C . ARG A 1 497 ? -17.125 -46.875 -31.391 1 67 497 ARG A C 1
ATOM 3949 O O . ARG A 1 497 ? -15.898 -46.812 -31.297 1 67 497 ARG A O 1
ATOM 3956 N N . SER A 1 498 ? -17.922 -46.562 -32.375 1 66.88 498 SER A N 1
ATOM 3957 C CA . SER A 1 498 ? -17.203 -46.094 -33.562 1 66.88 498 SER A CA 1
ATOM 3958 C C . SER A 1 498 ? -16.781 -44.625 -33.438 1 66.88 498 SER A C 1
ATOM 3960 O O . SER A 1 498 ? -15.773 -44.219 -34 1 66.88 498 SER A O 1
ATOM 3962 N N . ALA A 1 499 ? -17.547 -43.969 -32.656 1 65.25 499 ALA A N 1
ATOM 3963 C CA . ALA A 1 499 ? -17.359 -42.531 -32.625 1 65.25 499 ALA A CA 1
ATOM 3964 C C . ALA A 1 499 ? -16.391 -42.125 -31.516 1 65.25 499 ALA A C 1
ATOM 3966 O O . ALA A 1 499 ? -15.758 -41.062 -31.594 1 65.25 499 ALA A O 1
ATOM 3967 N N . HIS A 1 500 ? -16.328 -43 -30.531 1 69.88 500 HIS A N 1
ATOM 3968 C CA . HIS A 1 500 ? -15.539 -42.625 -29.375 1 69.88 500 HIS A CA 1
ATOM 3969 C C . HIS A 1 500 ? -14.664 -43.781 -28.891 1 69.88 500 HIS A C 1
ATOM 3971 O O . HIS A 1 500 ? -15.023 -44.938 -29.078 1 69.88 500 HIS A O 1
ATOM 3977 N N . THR A 1 501 ? -13.508 -43.406 -28.422 1 75.94 501 THR A N 1
ATOM 3978 C CA . THR A 1 501 ? -12.672 -44.406 -27.781 1 75.94 501 THR A CA 1
ATOM 3979 C C . THR A 1 501 ? -13.266 -44.844 -26.438 1 75.94 501 THR A C 1
ATOM 3981 O O . THR A 1 501 ? -13.906 -44.031 -25.75 1 75.94 501 THR A O 1
ATOM 3984 N N . TYR A 1 502 ? -13.188 -46.031 -26.125 1 76.12 502 TYR A N 1
ATOM 3985 C CA . TYR A 1 502 ? -13.734 -46.625 -24.922 1 76.12 502 TYR A CA 1
ATOM 3986 C C . TYR A 1 502 ? -13.367 -45.781 -23.688 1 76.12 502 TYR A C 1
ATOM 3988 O O . TYR A 1 502 ? -14.188 -45.625 -22.781 1 76.12 502 TYR A O 1
ATOM 3996 N N . ASP A 1 503 ? -12.258 -45.219 -23.75 1 79.06 503 ASP A N 1
ATOM 3997 C CA . ASP A 1 503 ? -11.758 -44.469 -22.594 1 79.06 503 ASP A CA 1
ATOM 3998 C C . ASP A 1 503 ? -12.43 -43.125 -22.484 1 79.06 503 ASP A C 1
ATOM 4000 O O . ASP A 1 503 ? -12.367 -42.469 -21.438 1 79.06 503 ASP A O 1
ATOM 4004 N N . ASP A 1 504 ? -13.188 -42.781 -23.469 1 86.12 504 ASP A N 1
ATOM 4005 C CA . ASP A 1 504 ? -13.812 -41.469 -23.5 1 86.12 504 ASP A CA 1
ATOM 4006 C C . ASP A 1 504 ? -15.289 -41.562 -23.094 1 86.12 504 ASP A C 1
ATOM 4008 O O . ASP A 1 504 ? -15.984 -40.531 -23.062 1 86.12 504 ASP A O 1
ATOM 4012 N N . ILE A 1 505 ? -15.719 -42.781 -22.781 1 88.12 505 ILE A N 1
ATOM 4013 C CA . ILE A 1 505 ? -17.125 -43 -22.438 1 88.12 505 ILE A CA 1
ATOM 4014 C C . ILE A 1 505 ? -17.25 -43.188 -20.938 1 88.12 505 ILE A C 1
ATOM 4016 O O . ILE A 1 505 ? -16.562 -44 -20.344 1 88.12 505 ILE A O 1
ATOM 4020 N N . LEU A 1 506 ? -18.094 -42.375 -20.312 1 91.94 506 LEU A N 1
ATOM 4021 C CA . LEU A 1 506 ? -18.422 -42.531 -18.906 1 91.94 506 LEU A CA 1
ATOM 4022 C C . LEU A 1 506 ? -19.891 -42.906 -18.719 1 91.94 506 LEU A C 1
ATOM 4024 O O . LEU A 1 506 ? -20.781 -42.219 -19.188 1 91.94 506 LEU A O 1
ATOM 4028 N N . MET A 1 507 ? -20.078 -44.094 -18.109 1 90.88 507 MET A N 1
ATOM 4029 C CA . MET A 1 507 ? -21.438 -44.594 -17.844 1 90.88 507 MET A CA 1
ATOM 4030 C C . MET A 1 507 ? -21.766 -44.5 -16.359 1 90.88 507 MET A C 1
ATOM 4032 O O . MET A 1 507 ? -20.922 -44.844 -15.516 1 90.88 507 MET A O 1
ATOM 4036 N N . MET A 1 508 ? -22.984 -43.969 -16.094 1 92 508 MET A N 1
ATOM 4037 C CA . MET A 1 508 ? -23.375 -43.875 -14.695 1 92 508 MET A CA 1
ATOM 4038 C C . MET A 1 508 ? -24.875 -44.125 -14.523 1 92 508 MET A C 1
ATOM 4040 O O . MET A 1 508 ? -25.641 -43.906 -15.461 1 92 508 MET A O 1
ATOM 4044 N N . ASN A 1 509 ? -25.25 -44.719 -13.367 1 93.62 509 ASN A N 1
ATOM 4045 C CA . ASN A 1 509 ? -26.625 -44.719 -12.883 1 93.62 509 ASN A CA 1
ATOM 4046 C C . ASN A 1 509 ? -26.891 -43.562 -11.93 1 93.62 509 ASN A C 1
ATOM 4048 O O . ASN A 1 509 ? -26.312 -43.5 -10.844 1 93.62 509 ASN A O 1
ATOM 4052 N N . ALA A 1 510 ? -27.688 -42.594 -12.484 1 94.44 510 ALA A N 1
ATOM 4053 C CA . ALA A 1 510 ? -27.828 -41.375 -11.695 1 94.44 510 ALA A CA 1
ATOM 4054 C C . ALA A 1 510 ? -29.234 -40.812 -11.797 1 94.44 510 ALA A C 1
ATOM 4056 O O . ALA A 1 510 ? -30 -41.188 -12.68 1 94.44 510 ALA A O 1
ATOM 4057 N N . LEU A 1 511 ? -29.547 -39.969 -10.812 1 93.19 511 LEU A N 1
ATOM 4058 C CA . LEU A 1 511 ? -30.766 -39.188 -10.852 1 93.19 511 LEU A CA 1
ATOM 4059 C C . LEU A 1 511 ? -30.625 -38 -11.812 1 93.19 511 LEU A C 1
ATOM 4061 O O . LEU A 1 511 ? -29.625 -37.312 -11.789 1 93.19 511 LEU A O 1
ATOM 4065 N N . CYS A 1 512 ? -31.516 -37.875 -12.719 1 91.75 512 CYS A N 1
ATOM 4066 C CA . CYS A 1 512 ? -31.484 -36.844 -13.742 1 91.75 512 CYS A CA 1
ATOM 4067 C C . CYS A 1 512 ? -32.719 -35.969 -13.68 1 91.75 512 CYS A C 1
ATOM 4069 O O . CYS A 1 512 ? -33.844 -36.469 -13.602 1 91.75 512 CYS A O 1
ATOM 4071 N N . ILE A 1 513 ? -32.531 -34.688 -13.68 1 90.19 513 ILE A N 1
ATOM 4072 C CA . ILE A 1 513 ? -33.625 -33.719 -13.641 1 90.19 513 ILE A CA 1
ATOM 4073 C C . ILE A 1 513 ? -33.469 -32.719 -14.773 1 90.19 513 ILE A C 1
ATOM 4075 O O . ILE A 1 513 ? -32.375 -32.281 -15.086 1 90.19 513 ILE A O 1
ATOM 4079 N N . ASN A 1 514 ? -34.656 -32.375 -15.398 1 92.25 514 ASN A N 1
ATOM 4080 C CA . ASN A 1 514 ? -34.625 -31.281 -16.375 1 92.25 514 ASN A CA 1
ATOM 4081 C C . ASN A 1 514 ? -34.5 -29.922 -15.688 1 92.25 514 ASN A C 1
ATOM 4083 O O . ASN A 1 514 ? -35.156 -29.641 -14.695 1 92.25 514 ASN A O 1
ATOM 4087 N N . VAL A 1 515 ? -33.531 -29.172 -16.219 1 93.94 515 VAL A N 1
ATOM 4088 C CA . VAL A 1 515 ? -33.281 -27.891 -15.562 1 93.94 515 VAL A CA 1
ATOM 4089 C C . VAL A 1 515 ? -33.125 -26.781 -16.609 1 93.94 515 VAL A C 1
ATOM 4091 O O . VAL A 1 515 ? -32.906 -27.078 -17.797 1 93.94 515 VAL A O 1
ATOM 4094 N N . THR A 1 516 ? -33.344 -25.562 -16.172 1 94.38 516 THR A N 1
ATOM 4095 C CA . THR A 1 516 ? -33.031 -24.344 -16.938 1 94.38 516 THR A CA 1
ATOM 4096 C C . THR A 1 516 ? -31.938 -23.547 -16.25 1 94.38 516 THR A C 1
ATOM 4098 O O . THR A 1 516 ? -32.062 -23.203 -15.078 1 94.38 516 THR A O 1
ATOM 4101 N N . CYS A 1 517 ? -30.859 -23.406 -17.016 1 93.69 517 CYS A N 1
ATOM 4102 C CA . CYS A 1 517 ? -29.75 -22.625 -16.5 1 93.69 517 CYS A CA 1
ATOM 4103 C C . CYS A 1 517 ? -29.797 -21.188 -17.031 1 93.69 517 CYS A C 1
ATOM 4105 O O . CYS A 1 517 ? -29.922 -20.969 -18.234 1 93.69 517 CYS A O 1
ATOM 4107 N N . ARG A 1 518 ? -29.703 -20.219 -16.094 1 91.56 518 ARG A N 1
ATOM 4108 C CA . ARG A 1 518 ? -29.703 -18.812 -16.453 1 91.56 518 ARG A CA 1
ATOM 4109 C C . ARG A 1 518 ? -28.406 -18.125 -16.031 1 91.56 518 ARG A C 1
ATOM 4111 O O . ARG A 1 518 ? -28 -18.219 -14.875 1 91.56 518 ARG A O 1
ATOM 4118 N N . SER A 1 519 ? -27.844 -17.406 -17 1 89.88 519 SER A N 1
ATOM 4119 C CA . SER A 1 519 ? -26.609 -16.672 -16.703 1 89.88 519 SER A CA 1
ATOM 4120 C C . SER A 1 519 ? -26.875 -15.531 -15.719 1 89.88 519 SER A C 1
ATOM 4122 O O . SER A 1 519 ? -27.922 -14.883 -15.773 1 89.88 519 SER A O 1
ATOM 4124 N N . SER A 1 520 ? -25.875 -15.328 -14.844 1 79.69 520 SER A N 1
ATOM 4125 C CA . SER A 1 520 ? -25.969 -14.273 -13.836 1 79.69 520 SER A CA 1
ATOM 4126 C C . SER A 1 520 ? -25.812 -12.898 -14.469 1 79.69 520 SER A C 1
ATOM 4128 O O . SER A 1 520 ? -26.266 -11.898 -13.898 1 79.69 520 SER A O 1
ATOM 4130 N N . SER A 1 521 ? -25.109 -12.812 -15.539 1 82.31 521 SER A N 1
ATOM 4131 C CA . SER A 1 521 ? -24.875 -11.547 -16.234 1 82.31 521 SER A CA 1
ATOM 4132 C C . SER A 1 521 ? -24.688 -11.75 -17.734 1 82.31 521 SER A C 1
ATOM 4134 O O . SER A 1 521 ? -24.406 -12.867 -18.172 1 82.31 521 SER A O 1
ATOM 4136 N N . ASN A 1 522 ? -24.953 -10.664 -18.469 1 80.62 522 ASN A N 1
ATOM 4137 C CA . ASN A 1 522 ? -24.75 -10.758 -19.906 1 80.62 522 ASN A CA 1
ATOM 4138 C C . ASN A 1 522 ? -23.312 -10.445 -20.281 1 80.62 522 ASN A C 1
ATOM 4140 O O . ASN A 1 522 ? -22.922 -10.57 -21.453 1 80.62 522 ASN A O 1
ATOM 4144 N N . GLY A 1 523 ? -22.531 -10.172 -19.281 1 78.19 523 GLY A N 1
ATOM 4145 C CA . GLY A 1 523 ? -21.109 -9.93 -19.531 1 78.19 523 GLY A CA 1
ATOM 4146 C C . GLY A 1 523 ? -20.828 -8.516 -20 1 78.19 523 GLY A C 1
ATOM 4147 O O . GLY A 1 523 ? -19.672 -8.148 -20.219 1 78.19 523 GLY A O 1
ATOM 4148 N N . ASP A 1 524 ? -21.844 -7.738 -20.062 1 78.5 524 ASP A N 1
ATOM 4149 C CA . ASP A 1 524 ? -21.688 -6.367 -20.547 1 78.5 524 ASP A CA 1
ATOM 4150 C C . ASP A 1 524 ? -21.266 -5.438 -19.406 1 78.5 524 ASP A C 1
ATOM 4152 O O . ASP A 1 524 ? -20.953 -5.891 -18.297 1 78.5 524 ASP A O 1
ATOM 4156 N N . ALA A 1 525 ? -21.172 -4.16 -19.828 1 77.69 525 ALA A N 1
ATOM 4157 C CA . ALA A 1 525 ? -20.875 -3.166 -18.797 1 77.69 525 ALA A CA 1
ATOM 4158 C C . ALA A 1 525 ? -21.891 -3.238 -17.656 1 77.69 525 ALA A C 1
ATOM 4160 O O . ALA A 1 525 ? -23.062 -3.592 -17.875 1 77.69 525 ALA A O 1
ATOM 4161 N N . PRO A 1 526 ? -21.422 -3.037 -16.469 1 76.94 526 PRO A N 1
ATOM 4162 C CA . PRO A 1 526 ? -20.188 -2.348 -16.062 1 76.94 526 PRO A CA 1
ATOM 4163 C C . PRO A 1 526 ? -19.031 -3.309 -15.781 1 76.94 526 PRO A C 1
ATOM 4165 O O . PRO A 1 526 ? -17.891 -2.875 -15.594 1 76.94 526 PRO A O 1
ATOM 4168 N N . TYR A 1 527 ? -19.312 -4.598 -15.742 1 76.94 527 TYR A N 1
ATOM 4169 C CA . TYR A 1 527 ? -18.25 -5.527 -15.375 1 76.94 527 TYR A CA 1
ATOM 4170 C C . TYR A 1 527 ? -17.438 -5.941 -16.594 1 76.94 527 TYR A C 1
ATOM 4172 O O . TYR A 1 527 ? -16.266 -6.309 -16.469 1 76.94 527 TYR A O 1
ATOM 4180 N N . SER A 1 528 ? -18.016 -5.922 -17.781 1 78.94 528 SER A N 1
ATOM 4181 C CA . SER A 1 528 ? -17.359 -6.211 -19.047 1 78.94 528 SER A CA 1
ATOM 4182 C C . SER A 1 528 ? -16.516 -7.48 -18.953 1 78.94 528 SER A C 1
ATOM 4184 O O . SER A 1 528 ? -15.336 -7.469 -19.312 1 78.94 528 SER A O 1
ATOM 4186 N N . ASP A 1 529 ? -17.047 -8.523 -18.484 1 81.62 529 ASP A N 1
ATOM 4187 C CA . ASP A 1 529 ? -16.375 -9.812 -18.297 1 81.62 529 ASP A CA 1
ATOM 4188 C C . ASP A 1 529 ? -17.234 -10.953 -18.828 1 81.62 529 ASP A C 1
ATOM 4190 O O . ASP A 1 529 ? -18.156 -11.414 -18.141 1 81.62 529 ASP A O 1
ATOM 4194 N N . PRO A 1 530 ? -16.938 -11.484 -19.969 1 83.94 530 PRO A N 1
ATOM 4195 C CA . PRO A 1 530 ? -17.734 -12.57 -20.562 1 83.94 530 PRO A CA 1
ATOM 4196 C C . PRO A 1 530 ? -17.812 -13.805 -19.672 1 83.94 530 PRO A C 1
ATOM 4198 O O . PRO A 1 530 ? -18.734 -14.617 -19.828 1 83.94 530 PRO A O 1
ATOM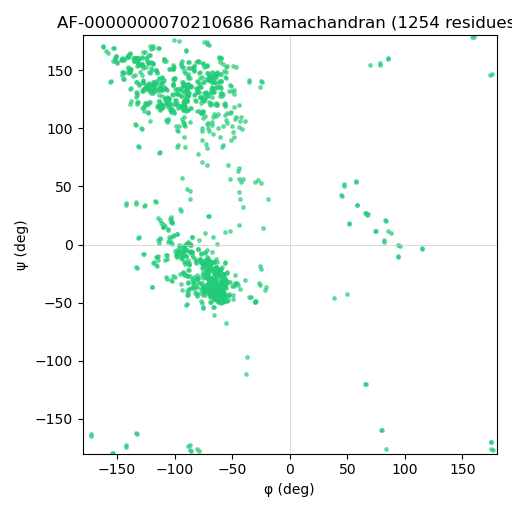 4201 N N . TYR A 1 531 ? -16.875 -13.938 -18.703 1 84.62 531 TYR A N 1
ATOM 4202 C CA . TYR A 1 531 ? -16.906 -15.07 -17.797 1 84.62 531 TYR A CA 1
ATOM 4203 C C . TYR A 1 531 ? -18.172 -15.086 -16.969 1 84.62 531 TYR A C 1
ATOM 4205 O O . TYR A 1 531 ? -18.656 -16.156 -16.578 1 84.62 531 TYR A O 1
ATOM 4213 N N . LEU A 1 532 ? -18.734 -14 -16.766 1 85.56 532 LEU A N 1
ATOM 4214 C CA . LEU A 1 532 ? -19.906 -13.906 -15.906 1 85.56 532 LEU A CA 1
ATOM 4215 C C . LEU A 1 532 ? -21.109 -14.562 -16.562 1 85.56 532 LEU A C 1
ATOM 4217 O O . LEU A 1 532 ? -22.094 -14.883 -15.891 1 85.56 532 LEU A O 1
ATOM 4221 N N . ARG A 1 533 ? -21.078 -14.773 -17.875 1 89.69 533 ARG A N 1
ATOM 4222 C CA . ARG A 1 533 ? -22.125 -15.492 -18.578 1 89.69 533 ARG A CA 1
ATOM 4223 C C . ARG A 1 533 ? -22.094 -16.984 -18.25 1 89.69 533 ARG A C 1
ATOM 4225 O O . ARG A 1 533 ? -23.078 -17.688 -18.484 1 89.69 533 ARG A O 1
ATOM 4232 N N . MET A 1 534 ? -20.938 -17.422 -17.688 1 91.5 534 MET A N 1
ATOM 4233 C CA . MET A 1 534 ? -20.781 -18.844 -17.359 1 91.5 534 MET A CA 1
ATOM 4234 C C . MET A 1 534 ? -21.266 -19.125 -15.938 1 91.5 534 MET A C 1
ATOM 4236 O O . MET A 1 534 ? -21.438 -20.281 -15.555 1 91.5 534 MET A O 1
ATOM 4240 N N . VAL A 1 535 ? -21.406 -18.031 -15.234 1 88.81 535 VAL A N 1
ATOM 4241 C CA . VAL A 1 535 ? -21.969 -18.172 -13.891 1 88.81 535 VAL A CA 1
ATOM 4242 C C . VAL A 1 535 ? -23.5 -18.234 -13.969 1 88.81 535 VAL A C 1
ATOM 4244 O O . VAL A 1 535 ? -24.141 -17.312 -14.469 1 88.81 535 VAL A O 1
ATOM 4247 N N . ILE A 1 536 ? -24.078 -19.328 -13.406 1 89.69 536 ILE A N 1
ATOM 4248 C CA . ILE A 1 536 ? -25.484 -19.562 -13.711 1 89.69 536 ILE A CA 1
ATOM 4249 C C . ILE A 1 536 ? -26.25 -19.844 -12.422 1 89.69 536 ILE A C 1
ATOM 4251 O O . ILE A 1 536 ? -25.672 -20.312 -11.445 1 89.69 536 ILE A O 1
ATOM 4255 N N . ASP A 1 537 ? -27.531 -19.594 -12.516 1 86.69 537 ASP A N 1
ATOM 4256 C CA . ASP A 1 537 ? -28.547 -20.125 -11.617 1 86.69 537 ASP A CA 1
ATOM 4257 C C . ASP A 1 537 ? -29.281 -21.297 -12.266 1 86.69 537 ASP A C 1
ATOM 4259 O O . ASP A 1 537 ? -29.562 -21.266 -13.469 1 86.69 537 ASP A O 1
ATOM 4263 N N . ILE A 1 538 ? -29.5 -22.297 -11.469 1 90.31 538 ILE A N 1
ATOM 4264 C CA . ILE A 1 538 ? -30.125 -23.5 -11.984 1 90.31 538 ILE A CA 1
ATOM 4265 C C . ILE A 1 538 ? -31.547 -23.609 -11.461 1 90.31 538 ILE A C 1
ATOM 4267 O O . ILE A 1 538 ? -31.766 -23.609 -10.25 1 90.31 538 ILE A O 1
ATOM 4271 N N . PHE A 1 539 ? -32.5 -23.734 -12.43 1 88.5 539 PHE A N 1
ATOM 4272 C CA . PHE A 1 539 ? -33.938 -23.828 -12.086 1 88.5 539 PHE A CA 1
ATOM 4273 C C . PHE A 1 539 ? -34.5 -25.156 -12.508 1 88.5 539 PHE A C 1
ATOM 4275 O O . PHE A 1 539 ? -34.188 -25.688 -13.578 1 88.5 539 PHE A O 1
ATOM 4282 N N . ASP A 1 540 ? -35.375 -25.703 -11.633 1 87.5 540 ASP A N 1
ATOM 4283 C CA . ASP A 1 540 ? -36.062 -26.922 -12.023 1 87.5 540 ASP A CA 1
ATOM 4284 C C . ASP A 1 540 ? -37.25 -26.609 -12.945 1 87.5 540 ASP A C 1
ATOM 4286 O O . ASP A 1 540 ? -37.406 -25.484 -13.391 1 87.5 540 ASP A O 1
ATOM 4290 N N . GLU A 1 541 ? -37.938 -27.672 -13.242 1 86.06 541 GLU A N 1
ATOM 4291 C CA . GLU A 1 541 ? -39.031 -27.547 -14.195 1 86.06 541 GLU A CA 1
ATOM 4292 C C . GLU A 1 541 ? -40.125 -26.641 -13.641 1 86.06 541 GLU A C 1
ATOM 4294 O O . GLU A 1 541 ? -40.906 -26.047 -14.398 1 86.06 541 GLU A O 1
ATOM 4299 N N . ARG A 1 542 ? -40.219 -26.391 -12.344 1 85.75 542 ARG A N 1
ATOM 4300 C CA . ARG A 1 542 ? -41.25 -25.578 -11.703 1 85.75 542 ARG A CA 1
ATOM 4301 C C . ARG A 1 542 ? -40.812 -24.125 -11.609 1 85.75 542 ARG A C 1
ATOM 4303 O O . ARG A 1 542 ? -41.562 -23.266 -11.109 1 85.75 542 ARG A O 1
ATOM 4310 N N . GLY A 1 543 ? -39.531 -23.922 -12.031 1 80.62 543 GLY A N 1
ATOM 4311 C CA . GLY A 1 543 ? -39.031 -22.562 -11.953 1 80.62 543 GLY A CA 1
ATOM 4312 C C . GLY A 1 543 ? -38.406 -22.234 -10.609 1 80.62 543 GLY A C 1
ATOM 4313 O O . GLY A 1 543 ? -38.188 -21.062 -10.297 1 80.62 543 GLY A O 1
ATOM 4314 N N . ILE A 1 544 ? -38.25 -23.25 -9.883 1 80.62 544 ILE A N 1
ATOM 4315 C CA . ILE A 1 544 ? -37.656 -23.062 -8.57 1 80.62 544 ILE A CA 1
ATOM 4316 C C . ILE A 1 544 ? -36.125 -23.172 -8.695 1 80.62 544 ILE A C 1
ATOM 4318 O O . ILE A 1 544 ? -35.625 -24.125 -9.305 1 80.62 544 ILE A O 1
ATOM 4322 N N . CYS A 1 545 ? -35.438 -22.219 -8.18 1 82 545 CYS A N 1
ATOM 4323 C CA . CYS A 1 545 ? -33.969 -22.266 -8.195 1 82 545 CYS A CA 1
ATOM 4324 C C . CYS A 1 545 ? -33.469 -23.344 -7.262 1 82 545 CYS A C 1
ATOM 4326 O O . CYS A 1 545 ? -33.719 -23.312 -6.059 1 82 545 CYS A O 1
ATOM 4328 N N . ILE A 1 546 ? -32.75 -24.234 -7.773 1 83.06 546 ILE A N 1
ATOM 4329 C CA . ILE A 1 546 ? -32.281 -25.359 -6.965 1 83.06 546 ILE A CA 1
ATOM 4330 C C . ILE A 1 546 ? -30.797 -25.203 -6.66 1 83.06 546 ILE A C 1
ATOM 4332 O O . ILE A 1 546 ? -30.25 -25.953 -5.848 1 83.06 546 ILE A O 1
ATOM 4336 N N . GLY A 1 547 ? -30.172 -24.281 -7.367 1 84.69 547 GLY A N 1
ATOM 4337 C CA . GLY A 1 547 ? -28.75 -24.109 -7.09 1 84.69 547 GLY A CA 1
ATOM 4338 C C . GLY A 1 547 ? -28.062 -23.125 -8.016 1 84.69 547 GLY A C 1
ATOM 4339 O O . GLY A 1 547 ? -28.734 -22.406 -8.766 1 84.69 547 GLY A O 1
ATOM 4340 N N . THR A 1 548 ? -26.75 -23.031 -7.832 1 86.75 548 THR A N 1
ATOM 4341 C CA . THR A 1 548 ? -25.875 -22.203 -8.672 1 86.75 548 THR A CA 1
ATOM 4342 C C . THR A 1 548 ? -24.781 -23.062 -9.297 1 86.75 548 THR A C 1
ATOM 4344 O O . THR A 1 548 ? -24.578 -24.219 -8.914 1 86.75 548 THR A O 1
ATOM 4347 N N . GLY A 1 549 ? -24.156 -22.5 -10.328 1 90.19 549 GLY A N 1
ATOM 4348 C CA . GLY A 1 549 ? -23.109 -23.281 -10.961 1 90.19 549 GLY A CA 1
ATOM 4349 C C . GLY A 1 549 ? -22.328 -22.5 -12.008 1 90.19 549 GLY A C 1
ATOM 4350 O O . GLY A 1 549 ? -22.344 -21.266 -12.008 1 90.19 549 GLY A O 1
ATOM 4351 N N . TYR A 1 550 ? -21.656 -23.328 -12.781 1 92.69 550 TYR A N 1
ATOM 4352 C CA . TYR A 1 550 ? -20.781 -22.797 -13.82 1 92.69 550 TYR A CA 1
ATOM 4353 C C . TYR A 1 550 ? -20.906 -23.609 -15.102 1 92.69 550 TYR A C 1
ATOM 4355 O O . TYR A 1 550 ? -20.906 -24.844 -15.062 1 92.69 550 TYR A O 1
ATOM 4363 N N . LEU A 1 551 ? -21.016 -22.875 -16.172 1 93.5 551 LEU A N 1
ATOM 4364 C CA . LEU A 1 551 ? -20.891 -23.531 -17.469 1 93.5 551 LEU A CA 1
ATOM 4365 C C . LEU A 1 551 ? -19.422 -23.672 -17.859 1 93.5 551 LEU A C 1
ATOM 4367 O O . LEU A 1 551 ? -18.578 -22.906 -17.391 1 93.5 551 LEU A O 1
ATOM 4371 N N . ASP A 1 552 ? -19.188 -24.688 -18.625 1 92.88 552 ASP A N 1
ATOM 4372 C CA . ASP A 1 552 ? -17.812 -24.938 -19.031 1 92.88 552 ASP A CA 1
ATOM 4373 C C . ASP A 1 552 ? -17.359 -23.953 -20.094 1 92.88 552 ASP A C 1
ATOM 4375 O O . ASP A 1 552 ? -16.156 -23.703 -20.25 1 92.88 552 ASP A O 1
ATOM 4379 N N . ARG A 1 553 ? -18.281 -23.484 -20.875 1 89.69 553 ARG A N 1
ATOM 4380 C CA . ARG A 1 553 ? -18.031 -22.531 -21.953 1 89.69 553 ARG A CA 1
ATOM 4381 C C . ARG A 1 553 ? -19.078 -21.422 -21.953 1 89.69 553 ARG A C 1
ATOM 4383 O O . ARG A 1 553 ? -20.156 -21.578 -21.375 1 89.69 553 ARG A O 1
ATOM 4390 N N . ILE A 1 554 ? -18.734 -20.328 -22.594 1 89.44 554 ILE A N 1
ATOM 4391 C CA . ILE A 1 554 ? -19.672 -19.234 -22.734 1 89.44 554 ILE A CA 1
ATOM 4392 C C . ILE A 1 554 ? -20.891 -19.688 -23.547 1 89.44 554 ILE A C 1
ATOM 4394 O O . ILE A 1 554 ? -20.734 -20.141 -24.688 1 89.44 554 ILE A O 1
ATOM 4398 N N . PRO A 1 555 ? -21.984 -19.625 -22.984 1 90.5 555 PRO A N 1
ATOM 4399 C CA . PRO A 1 555 ? -23.172 -20.109 -23.703 1 90.5 555 PRO A CA 1
ATOM 4400 C C . PRO A 1 555 ? -23.594 -19.188 -24.844 1 90.5 555 PRO A C 1
ATOM 4402 O O . PRO A 1 555 ? -23.266 -18 -24.828 1 90.5 555 PRO A O 1
ATOM 4405 N N . GLU A 1 556 ? -24.234 -19.812 -25.75 1 87.88 556 GLU A N 1
ATOM 4406 C CA . GLU A 1 556 ? -24.766 -19.016 -26.859 1 87.88 556 GLU A CA 1
ATOM 4407 C C . GLU A 1 556 ? -25.906 -18.109 -26.391 1 87.88 556 GLU A C 1
ATOM 4409 O O . GLU A 1 556 ? -26.031 -16.984 -26.859 1 87.88 556 GLU A O 1
ATOM 4414 N N . SER A 1 557 ? -26.672 -18.672 -25.453 1 91 557 SER A N 1
ATOM 4415 C CA . SER A 1 557 ? -27.781 -17.922 -24.875 1 91 557 SER A CA 1
ATOM 4416 C C . SER A 1 557 ? -27.656 -17.828 -23.359 1 91 557 SER A C 1
ATOM 4418 O O . SER A 1 557 ? -27.031 -18.688 -22.734 1 91 557 SER A O 1
ATOM 4420 N N . ASN A 1 558 ? -28.328 -16.797 -22.859 1 90.69 558 ASN A N 1
ATOM 4421 C CA . ASN A 1 558 ? -28.281 -16.625 -21.406 1 90.69 558 ASN A CA 1
ATOM 4422 C C . ASN A 1 558 ? -29.203 -17.609 -20.688 1 90.69 558 ASN A C 1
ATOM 4424 O O . ASN A 1 558 ? -29.141 -17.734 -19.469 1 90.69 558 ASN A O 1
ATOM 4428 N N . ILE A 1 559 ? -30.047 -18.188 -21.438 1 92.12 559 ILE A N 1
ATOM 4429 C CA . ILE A 1 559 ? -30.938 -19.219 -20.906 1 92.12 559 ILE A CA 1
ATOM 4430 C C . ILE A 1 559 ? -30.766 -20.516 -21.688 1 92.12 559 ILE A C 1
ATOM 4432 O O . ILE A 1 559 ? -30.906 -20.531 -22.922 1 92.12 559 ILE A O 1
ATOM 4436 N N . ILE A 1 560 ? -30.391 -21.578 -20.953 1 92.94 560 ILE A N 1
ATOM 4437 C CA . ILE A 1 560 ? -30.172 -22.859 -21.625 1 92.94 560 ILE A CA 1
ATOM 4438 C C . ILE A 1 560 ? -30.984 -23.938 -20.938 1 92.94 560 ILE A C 1
ATOM 4440 O O . ILE A 1 560 ? -31.094 -23.969 -19.703 1 92.94 560 ILE A O 1
ATOM 4444 N N . GLN A 1 561 ? -31.656 -24.719 -21.75 1 93.19 561 GLN A N 1
ATOM 4445 C CA . GLN A 1 561 ? -32.344 -25.891 -21.25 1 93.19 561 GLN A CA 1
ATOM 4446 C C . GLN A 1 561 ? -31.469 -27.141 -21.297 1 93.19 561 GLN A C 1
ATOM 4448 O O . GLN A 1 561 ? -30.953 -27.516 -22.344 1 93.19 561 GLN A O 1
ATOM 4453 N N . CYS A 1 562 ? -31.234 -27.688 -20.109 1 94.5 562 CYS A N 1
ATOM 4454 C CA . CYS A 1 562 ? -30.359 -28.844 -19.984 1 94.5 562 CYS A CA 1
ATOM 4455 C C . CYS A 1 562 ? -30.875 -29.812 -18.938 1 94.5 562 CYS A C 1
ATOM 4457 O O . CYS A 1 562 ? -32.062 -29.797 -18.594 1 94.5 562 CYS A O 1
ATOM 4459 N N . LYS A 1 563 ? -30.094 -30.812 -18.641 1 94.31 563 LYS A N 1
ATOM 4460 C CA . LYS A 1 563 ? -30.359 -31.75 -17.562 1 94.31 563 LYS A CA 1
ATOM 4461 C C . LYS A 1 563 ? -29.297 -31.656 -16.469 1 94.31 563 LYS A C 1
ATOM 4463 O O . LYS A 1 563 ? -28.172 -31.25 -16.734 1 94.31 563 LYS A O 1
ATOM 4468 N N . ALA A 1 564 ? -29.719 -31.891 -15.281 1 94.56 564 ALA A N 1
ATOM 4469 C CA . ALA A 1 564 ? -28.781 -31.953 -14.164 1 94.56 564 ALA A CA 1
ATOM 4470 C C . ALA A 1 564 ? -28.797 -33.344 -13.523 1 94.56 564 ALA A C 1
ATOM 4472 O O . ALA A 1 564 ? -29.859 -33.906 -13.281 1 94.56 564 ALA A O 1
ATOM 4473 N N . ILE A 1 565 ? -27.562 -33.875 -13.297 1 94.38 565 ILE A N 1
ATOM 4474 C CA . ILE A 1 565 ? -27.375 -35.156 -12.648 1 94.38 565 ILE A CA 1
ATOM 4475 C C . ILE A 1 565 ? -26.797 -34.938 -11.258 1 94.38 565 ILE A C 1
ATOM 4477 O O . ILE A 1 565 ? -25.891 -34.125 -11.07 1 94.38 565 ILE A O 1
ATOM 4481 N N . VAL A 1 566 ? -27.359 -35.656 -10.273 1 93 566 VAL A N 1
ATOM 4482 C CA . VAL A 1 566 ? -26.781 -35.594 -8.938 1 93 566 VAL A CA 1
ATOM 4483 C C . VAL A 1 566 ? -25.531 -36.5 -8.891 1 93 566 VAL A C 1
ATOM 4485 O O . VAL A 1 566 ? -25.641 -37.719 -9.008 1 93 566 VAL A O 1
ATOM 4488 N N . VAL A 1 567 ? -24.422 -35.875 -8.711 1 93.69 567 VAL A N 1
ATOM 4489 C CA . VAL A 1 567 ? -23.156 -36.594 -8.734 1 93.69 567 VAL A CA 1
ATOM 4490 C C . VAL A 1 567 ? -22.812 -37.062 -7.32 1 93.69 567 VAL A C 1
ATOM 4492 O O . VAL A 1 567 ? -22.453 -38.25 -7.117 1 93.69 567 VAL A O 1
ATOM 4495 N N . SER A 1 568 ? -22.828 -36.188 -6.406 1 91.31 568 SER A N 1
ATOM 4496 C CA . SER A 1 568 ? -22.453 -36.531 -5.035 1 91.31 568 SER A CA 1
ATOM 4497 C C . SER A 1 568 ? -23.031 -35.5 -4.055 1 91.31 568 SER A C 1
ATOM 4499 O O . SER A 1 568 ? -23.688 -34.531 -4.465 1 91.31 568 SER A O 1
ATOM 4501 N N . GLN A 1 569 ? -23 -35.844 -2.812 1 86.12 569 GLN A N 1
ATOM 4502 C CA . GLN A 1 569 ? -23.344 -34.906 -1.729 1 86.12 569 GLN A CA 1
ATOM 4503 C C . GLN A 1 569 ? -22.219 -34.812 -0.712 1 86.12 569 GLN A C 1
ATOM 4505 O O . GLN A 1 569 ? -21.5 -35.781 -0.468 1 86.12 569 GLN A O 1
ATOM 4510 N N . ARG A 1 570 ? -21.953 -33.656 -0.307 1 81.75 570 ARG A N 1
ATOM 4511 C CA . ARG A 1 570 ? -20.891 -33.438 0.679 1 81.75 570 ARG A CA 1
ATOM 4512 C C . ARG A 1 570 ? -21.406 -32.562 1.836 1 81.75 570 ARG A C 1
ATOM 4514 O O . ARG A 1 570 ? -22.359 -31.812 1.684 1 81.75 570 ARG A O 1
ATOM 4521 N N . LEU A 1 571 ? -20.797 -32.875 3.043 1 72.5 571 LEU A N 1
ATOM 4522 C CA . LEU A 1 571 ? -21.062 -32.062 4.238 1 72.5 571 LEU A CA 1
ATOM 4523 C C . LEU A 1 571 ? -19.891 -31.172 4.566 1 72.5 571 LEU A C 1
ATOM 4525 O O . LEU A 1 571 ? -18.734 -31.594 4.484 1 72.5 571 LEU A O 1
ATOM 4529 N N . GLU A 1 572 ? -20.172 -29.859 4.52 1 62.88 572 GLU A N 1
ATOM 4530 C CA . GLU A 1 572 ? -19.094 -28.969 4.961 1 62.88 572 GLU A CA 1
ATOM 4531 C C . GLU A 1 572 ? -18.984 -28.969 6.48 1 62.88 572 GLU A C 1
ATOM 4533 O O . GLU A 1 572 ? -19.891 -28.516 7.18 1 62.88 572 GLU A O 1
ATOM 4538 N N . LEU A 1 573 ? -18.062 -29.688 7.023 1 54.97 573 LEU A N 1
ATOM 4539 C CA . LEU A 1 573 ? -17.906 -29.844 8.461 1 54.97 573 LEU A CA 1
ATOM 4540 C C . LEU A 1 573 ? -17.594 -28.516 9.133 1 54.97 573 LEU A C 1
ATOM 4542 O O . LEU A 1 573 ? -17.656 -28.406 10.359 1 54.97 573 LEU A O 1
ATOM 4546 N N . SER A 1 574 ? -16.906 -27.688 8.523 1 50.41 574 SER A N 1
ATOM 4547 C CA . SER A 1 574 ? -16.438 -26.516 9.242 1 50.41 574 SER A CA 1
ATOM 4548 C C . SER A 1 574 ? -17.609 -25.641 9.703 1 50.41 574 SER A C 1
ATOM 4550 O O . SER A 1 574 ? -17.422 -24.734 10.508 1 50.41 574 SER A O 1
ATOM 4552 N N . LEU A 1 575 ? -18.75 -25.797 9.078 1 48.5 575 LEU A N 1
ATOM 4553 C CA . LEU A 1 575 ? -19.828 -24.891 9.477 1 48.5 575 LEU A CA 1
ATOM 4554 C C . LEU A 1 575 ? -20.875 -25.625 10.289 1 48.5 575 LEU A C 1
ATOM 4556 O O . LEU A 1 575 ? -21.188 -26.781 10.008 1 48.5 575 LEU A O 1
ATOM 4560 N N . SER A 1 576 ? -21.016 -25.469 11.555 1 47.06 576 SER A N 1
ATOM 4561 C CA . SER A 1 576 ? -21.938 -26.109 12.492 1 47.06 576 SER A CA 1
ATOM 4562 C C . SER A 1 576 ? -23.25 -26.484 11.82 1 47.06 576 SER A C 1
ATOM 4564 O O . SER A 1 576 ? -23.828 -27.531 12.102 1 47.06 576 SER A O 1
ATOM 4566 N N . HIS A 1 577 ? -23.844 -25.531 11.078 1 52.25 577 HIS A N 1
ATOM 4567 C CA . HIS A 1 577 ? -25.188 -25.766 10.555 1 52.25 577 HIS A CA 1
ATOM 4568 C C . HIS A 1 577 ? -25.188 -25.781 9.031 1 52.25 577 HIS A C 1
ATOM 4570 O O . HIS A 1 577 ? -26 -25.109 8.398 1 52.25 577 HIS A O 1
ATOM 4576 N N . VAL A 1 578 ? -24.188 -26.312 8.5 1 55.75 578 VAL A N 1
ATOM 4577 C CA . VAL A 1 578 ? -24.188 -26.109 7.059 1 55.75 578 VAL A CA 1
ATOM 4578 C C . VAL A 1 578 ? -24.953 -27.234 6.379 1 55.75 578 VAL A C 1
ATOM 4580 O O . VAL A 1 578 ? -24.781 -28.406 6.73 1 55.75 578 VAL A O 1
ATOM 4583 N N . PRO A 1 579 ? -25.906 -26.891 5.531 1 64.31 579 PRO A N 1
ATOM 4584 C CA . PRO A 1 579 ? -26.734 -27.844 4.762 1 64.31 579 PRO A CA 1
ATOM 4585 C C . PRO A 1 579 ? -25.906 -28.781 3.895 1 64.31 579 PRO A C 1
ATOM 4587 O O . PRO A 1 579 ? -24.734 -28.484 3.605 1 64.31 579 PRO A O 1
ATOM 4590 N N . ILE A 1 580 ? -26.469 -30.031 3.709 1 73.56 580 ILE A N 1
ATOM 4591 C CA . ILE A 1 580 ? -25.953 -30.984 2.725 1 73.56 580 ILE A CA 1
ATOM 4592 C C . ILE A 1 580 ? -25.938 -30.328 1.345 1 73.56 580 ILE A C 1
ATOM 4594 O O . ILE A 1 580 ? -26.938 -29.75 0.906 1 73.56 580 ILE A O 1
ATOM 4598 N N . THR A 1 581 ? -24.734 -30.266 0.801 1 82.38 581 THR A N 1
ATOM 4599 C CA . THR A 1 581 ? -24.625 -29.734 -0.554 1 82.38 581 THR A CA 1
ATOM 4600 C C . THR A 1 581 ? -24.625 -30.875 -1.577 1 82.38 581 THR A C 1
ATOM 4602 O O . THR A 1 581 ? -23.828 -31.812 -1.48 1 82.38 581 THR A O 1
ATOM 4605 N N . TYR A 1 582 ? -25.672 -30.828 -2.465 1 86.75 582 TYR A N 1
ATOM 4606 C CA . TYR A 1 582 ? -25.656 -31.719 -3.613 1 86.75 582 TYR A CA 1
ATOM 4607 C C . TYR A 1 582 ? -24.906 -31.094 -4.789 1 86.75 582 TYR A C 1
ATOM 4609 O O . TYR A 1 582 ? -25.141 -29.922 -5.117 1 86.75 582 TYR A O 1
ATOM 4617 N N . PHE A 1 583 ? -24.031 -31.891 -5.293 1 92.31 583 PHE A N 1
ATOM 4618 C CA . PHE A 1 583 ? -23.297 -31.438 -6.469 1 92.31 583 PHE A CA 1
ATOM 4619 C C . PHE A 1 583 ? -23.906 -32 -7.742 1 92.31 583 PHE A C 1
ATOM 4621 O O . PHE A 1 583 ? -24.25 -33.188 -7.789 1 92.31 583 PHE A O 1
ATOM 4628 N N . LEU A 1 584 ? -24.062 -31.094 -8.688 1 93.94 584 LEU A N 1
ATOM 4629 C CA . LEU A 1 584 ? -24.766 -31.453 -9.914 1 93.94 584 LEU A CA 1
ATOM 4630 C C . LEU A 1 584 ? -23.844 -31.375 -11.125 1 93.94 584 LEU A C 1
ATOM 4632 O O . LEU A 1 584 ? -22.969 -30.516 -11.188 1 93.94 584 LEU A O 1
ATOM 4636 N N . LEU A 1 585 ? -23.969 -32.312 -11.984 1 96.69 585 LEU A N 1
ATOM 4637 C CA . LEU A 1 585 ? -23.391 -32.219 -13.32 1 96.69 585 LEU A CA 1
ATOM 4638 C C . LEU A 1 585 ? -24.438 -31.797 -14.336 1 96.69 585 LEU A C 1
ATOM 4640 O O . LEU A 1 585 ? -25.5 -32.406 -14.422 1 96.69 585 LEU A O 1
ATOM 4644 N N . VAL A 1 586 ? -24.172 -30.75 -15.039 1 96.44 586 VAL A N 1
ATOM 4645 C CA . VAL A 1 586 ? -25.078 -30.281 -16.078 1 96.44 586 VAL A CA 1
ATOM 4646 C C . VAL A 1 586 ? -24.703 -30.875 -17.422 1 96.44 586 VAL A C 1
ATOM 4648 O O . VAL A 1 586 ? -23.547 -30.75 -17.859 1 96.44 586 VAL A O 1
ATOM 4651 N N . ILE A 1 587 ? -25.656 -31.562 -18.016 1 95.81 587 ILE A N 1
ATOM 4652 C CA . ILE A 1 587 ? -25.375 -32.25 -19.266 1 95.81 587 ILE A CA 1
ATOM 4653 C C . ILE A 1 587 ? -26.391 -31.859 -20.328 1 95.81 587 ILE A C 1
ATOM 4655 O O . ILE A 1 587 ? -27.469 -31.359 -20 1 95.81 587 ILE A O 1
ATOM 4659 N N . GLU A 1 588 ? -26 -31.953 -21.516 1 93.88 588 GLU A N 1
ATOM 4660 C CA . GLU A 1 588 ? -26.875 -31.734 -22.672 1 93.88 588 GLU A CA 1
ATOM 4661 C C . GLU A 1 588 ? -26.938 -32.969 -23.562 1 93.88 588 GLU A C 1
ATOM 4663 O O . GLU A 1 588 ? -25.922 -33.625 -23.781 1 93.88 588 GLU A O 1
ATOM 4668 N N . SER A 1 589 ? -28.172 -33.25 -24 1 88.38 589 SER A N 1
ATOM 4669 C CA . SER A 1 589 ? -28.359 -34.438 -24.859 1 88.38 589 SER A CA 1
ATOM 4670 C C . SER A 1 589 ? -27.844 -34.156 -26.266 1 88.38 589 SER A C 1
ATOM 4672 O O . SER A 1 589 ? -28.016 -33.062 -26.797 1 88.38 589 SER A O 1
ATOM 4674 N N . SER A 1 590 ? -26.984 -35 -26.672 1 74.62 590 SER A N 1
ATOM 4675 C CA . SER A 1 590 ? -26.578 -34.906 -28.062 1 74.62 590 SER A CA 1
ATOM 4676 C C . SER A 1 590 ? -27.438 -35.812 -28.938 1 74.62 590 SER A C 1
ATOM 4678 O O . SER A 1 590 ? -27.891 -36.875 -28.5 1 74.62 590 SER A O 1
ATOM 4680 N N . CYS A 1 591 ? -28.422 -35.25 -29.766 1 56.94 591 CYS A N 1
ATOM 4681 C CA . CYS A 1 591 ? -29.469 -35.844 -30.594 1 56.94 591 CYS A CA 1
ATOM 4682 C C . CYS A 1 591 ? -29.047 -37.219 -31.125 1 56.94 591 CYS A C 1
ATOM 4684 O O . CYS A 1 591 ? -29.859 -38.125 -31.219 1 56.94 591 CYS A O 1
ATOM 4686 N N . ALA A 1 592 ? -27.844 -37.344 -31.703 1 54.16 592 ALA A N 1
ATOM 4687 C CA . ALA A 1 592 ? -27.656 -38.5 -32.625 1 54.16 592 ALA A CA 1
ATOM 4688 C C . ALA A 1 592 ? -27.531 -39.781 -31.844 1 54.16 592 ALA A C 1
ATOM 4690 O O . ALA A 1 592 ? -27.984 -40.844 -32.312 1 54.16 592 ALA A O 1
ATOM 4691 N N . ASP A 1 593 ? -26.859 -39.969 -30.688 1 56.81 593 ASP A N 1
ATOM 4692 C CA . ASP A 1 593 ? -26.391 -41.312 -30.266 1 56.81 593 ASP A CA 1
ATOM 4693 C C . ASP A 1 593 ? -26.734 -41.562 -28.812 1 56.81 593 ASP A C 1
ATOM 4695 O O . ASP A 1 593 ? -26.094 -42.375 -28.156 1 56.81 593 ASP A O 1
ATOM 4699 N N . ALA A 1 594 ? -28.016 -41.062 -28.219 1 72.38 594 ALA A N 1
ATOM 4700 C CA . ALA A 1 594 ? -28.422 -41.375 -26.859 1 72.38 594 ALA A CA 1
ATOM 4701 C C . ALA A 1 594 ? -27.312 -41.062 -25.859 1 72.38 594 ALA A C 1
ATOM 4703 O O . ALA A 1 594 ? -27.094 -41.844 -24.922 1 72.38 594 ALA A O 1
ATOM 4704 N N . CYS A 1 595 ? -26.359 -40.281 -26.234 1 87 595 CYS A N 1
ATOM 4705 C CA . CYS A 1 595 ? -25.297 -39.906 -25.312 1 87 595 CYS A CA 1
ATOM 4706 C C . CYS A 1 595 ? -25.422 -38.438 -24.922 1 87 595 CYS A C 1
ATOM 4708 O O . CYS A 1 595 ? -26.25 -37.688 -25.469 1 87 595 CYS A O 1
ATOM 4710 N N . HIS A 1 596 ? -24.812 -38.125 -23.828 1 92.25 596 HIS A N 1
ATOM 4711 C CA . HIS A 1 596 ? -24.859 -36.75 -23.297 1 92.25 596 HIS A CA 1
ATOM 4712 C C . HIS A 1 596 ? -23.469 -36.156 -23.234 1 92.25 596 HIS A C 1
ATOM 4714 O O . HIS A 1 596 ? -22.469 -36.875 -23.312 1 92.25 596 HIS A O 1
ATOM 4720 N N . GLN A 1 597 ? -23.422 -34.875 -23.266 1 92.94 597 GLN A N 1
ATOM 4721 C CA . GLN A 1 597 ? -22.188 -34.125 -23.078 1 92.94 597 GLN A CA 1
ATOM 4722 C C . GLN A 1 597 ? -22.281 -33.219 -21.844 1 92.94 597 GLN A C 1
ATOM 4724 O O . GLN A 1 597 ? -23.328 -32.625 -21.578 1 92.94 597 GLN A O 1
ATOM 4729 N N . ARG A 1 598 ? -21.156 -33.219 -21.094 1 94.88 598 ARG A N 1
ATOM 4730 C CA . ARG A 1 598 ? -21.078 -32.281 -19.969 1 94.88 598 ARG A CA 1
ATOM 4731 C C . ARG A 1 598 ? -21.016 -30.844 -20.469 1 94.88 598 ARG A C 1
ATOM 4733 O O . ARG A 1 598 ? -20.281 -30.531 -21.406 1 94.88 598 ARG A O 1
ATOM 4740 N N . VAL A 1 599 ? -21.797 -29.938 -19.859 1 95.12 599 VAL A N 1
ATOM 4741 C CA . VAL A 1 599 ? -21.75 -28.531 -20.25 1 95.12 599 VAL A CA 1
ATOM 4742 C C . VAL A 1 599 ? -21.5 -27.656 -19.031 1 95.12 599 VAL A C 1
ATOM 4744 O O . VAL A 1 599 ? -21.281 -26.453 -19.156 1 95.12 599 VAL A O 1
ATOM 4747 N N . GLY A 1 600 ? -21.547 -28.25 -17.891 1 96 600 GLY A N 1
ATOM 4748 C CA . GLY A 1 600 ? -21.266 -27.453 -16.703 1 96 600 GLY A CA 1
ATOM 4749 C C . GLY A 1 600 ? -21.469 -28.219 -15.422 1 96 600 GLY A C 1
ATOM 4750 O O . GLY A 1 600 ? -21.594 -29.453 -15.438 1 96 600 GLY A O 1
ATOM 4751 N N . ILE A 1 601 ? -21.422 -27.453 -14.242 1 96.25 601 ILE A N 1
ATOM 4752 C CA . ILE A 1 601 ? -21.594 -28.047 -12.922 1 96.25 601 ILE A CA 1
ATOM 4753 C C . ILE A 1 601 ? -22.422 -27.125 -12.039 1 96.25 601 ILE A C 1
ATOM 4755 O O . ILE A 1 601 ? -22.609 -25.953 -12.375 1 96.25 601 ILE A O 1
ATOM 4759 N N . GLY A 1 602 ? -22.953 -27.672 -10.984 1 92.44 602 GLY A N 1
ATOM 4760 C CA . GLY A 1 602 ? -23.75 -26.875 -10.062 1 92.44 602 GLY A CA 1
ATOM 4761 C C . GLY A 1 602 ? -23.719 -27.422 -8.641 1 92.44 602 GLY A C 1
ATOM 4762 O O . GLY A 1 602 ? -23.156 -28.484 -8.391 1 92.44 602 GLY A O 1
ATOM 4763 N N . GLN A 1 603 ? -24.203 -26.688 -7.758 1 89.56 603 GLN A N 1
ATOM 4764 C CA . GLN A 1 603 ? -24.328 -27.047 -6.348 1 89.56 603 GLN A CA 1
ATOM 4765 C C . GLN A 1 603 ? -25.594 -26.453 -5.742 1 89.56 603 GLN A C 1
ATOM 4767 O O . GLN A 1 603 ? -26.031 -25.359 -6.133 1 89.56 603 GLN A O 1
ATOM 4772 N N . THR A 1 604 ? -26.094 -27.125 -4.852 1 84.56 604 THR A N 1
ATOM 4773 C CA . THR A 1 604 ? -27.375 -26.703 -4.281 1 84.56 604 THR A CA 1
ATOM 4774 C C . THR A 1 604 ? -27.141 -25.719 -3.135 1 84.56 604 THR A C 1
ATOM 4776 O O . THR A 1 604 ? -28.078 -25.047 -2.699 1 84.56 604 THR A O 1
ATOM 4779 N N . ALA A 1 605 ? -25.906 -25.719 -2.643 1 77.62 605 ALA A N 1
ATOM 4780 C CA . ALA A 1 605 ? -25.547 -24.766 -1.592 1 77.62 605 ALA A CA 1
ATOM 4781 C C . ALA A 1 605 ? -24.234 -24.078 -1.907 1 77.62 605 ALA A C 1
ATOM 4783 O O . ALA A 1 605 ? -23.234 -24.734 -2.211 1 77.62 605 ALA A O 1
ATOM 4784 N N . ASP A 1 606 ? -24.281 -22.688 -2.01 1 71.12 606 ASP A N 1
ATOM 4785 C CA . ASP A 1 606 ? -23.094 -21.906 -2.346 1 71.12 606 ASP A CA 1
ATOM 4786 C C . ASP A 1 606 ? -22.656 -21.031 -1.174 1 71.12 606 ASP A C 1
ATOM 4788 O O . ASP A 1 606 ? -23.5 -20.438 -0.5 1 71.12 606 ASP A O 1
ATOM 4792 N N . ARG A 1 607 ? -21.375 -21.031 -0.841 1 59.94 607 ARG A N 1
ATOM 4793 C CA . ARG A 1 607 ? -20.812 -20.266 0.267 1 59.94 607 ARG A CA 1
ATOM 4794 C C . ARG A 1 607 ? -21.078 -18.766 0.08 1 59.94 607 ARG A C 1
ATOM 4796 O O . ARG A 1 607 ? -21.141 -18.016 1.055 1 59.94 607 ARG A O 1
ATOM 4803 N N . ILE A 1 608 ? -21.094 -18.375 -1.101 1 60.06 608 ILE A N 1
ATOM 4804 C CA . ILE A 1 608 ? -21.203 -16.953 -1.388 1 60.06 608 ILE A CA 1
ATOM 4805 C C . ILE A 1 608 ? -22.672 -16.516 -1.283 1 60.06 608 ILE A C 1
ATOM 4807 O O . ILE A 1 608 ? -22.984 -15.5 -0.671 1 60.06 608 ILE A O 1
ATOM 4811 N N . TYR A 1 609 ? -23.547 -17.359 -1.801 1 58.59 609 TYR A N 1
ATOM 4812 C CA . TYR A 1 609 ? -24.906 -16.844 -2.033 1 58.59 609 TYR A CA 1
ATOM 4813 C C . TYR A 1 609 ? -25.906 -17.562 -1.14 1 58.59 609 TYR A C 1
ATOM 4815 O O . TYR A 1 609 ? -27.047 -17.094 -0.974 1 58.59 609 TYR A O 1
ATOM 4823 N N . GLY A 1 610 ? -25.422 -18.453 -0.257 1 56.47 610 GLY A N 1
ATOM 4824 C CA . GLY A 1 610 ? -26.312 -19.172 0.635 1 56.47 610 GLY A CA 1
ATOM 4825 C C . GLY A 1 610 ? -27.188 -20.188 -0.08 1 56.47 610 GLY A C 1
ATOM 4826 O O . GLY A 1 610 ? -27.094 -20.344 -1.3 1 56.47 610 GLY A O 1
ATOM 4827 N N . HIS A 1 611 ? -27.719 -21.406 0.719 1 56.03 611 HIS A N 1
ATOM 4828 C CA . HIS A 1 611 ? -28.281 -22.641 0.172 1 56.03 611 HIS A CA 1
ATOM 4829 C C . HIS A 1 611 ? -29.797 -22.516 -0.004 1 56.03 611 HIS A C 1
ATOM 4831 O O . HIS A 1 611 ? -30.469 -21.938 0.844 1 56.03 611 HIS A O 1
ATOM 4837 N N . VAL A 1 612 ? -30.375 -22.547 -1.279 1 52.91 612 VAL A N 1
ATOM 4838 C CA . VAL A 1 612 ? -31.797 -22.516 -1.596 1 52.91 612 VAL A CA 1
ATOM 4839 C C . VAL A 1 612 ? -32.5 -23.656 -0.861 1 52.91 612 VAL A C 1
ATOM 4841 O O . VAL A 1 612 ? -33.594 -23.453 -0.299 1 52.91 612 VAL A O 1
ATOM 4844 N N . LEU A 1 613 ? -32.219 -25.031 -1.225 1 55.12 613 LEU A N 1
ATOM 4845 C CA . LEU A 1 613 ? -33.125 -26.109 -0.842 1 55.12 613 LEU A CA 1
ATOM 4846 C C . LEU A 1 613 ? -32.406 -27.141 0.006 1 55.12 613 LEU A C 1
ATOM 4848 O O . LEU A 1 613 ? -31.281 -27.547 -0.325 1 55.12 613 LEU A O 1
ATOM 4852 N N . ASN A 1 614 ? -32.656 -27.219 1.376 1 52.59 614 ASN A N 1
ATOM 4853 C CA . ASN A 1 614 ? -32.156 -28.266 2.248 1 52.59 614 ASN A CA 1
ATOM 4854 C C . ASN A 1 614 ? -32.344 -29.641 1.628 1 52.59 614 ASN A C 1
ATOM 4856 O O . ASN A 1 614 ? -31.734 -30.625 2.084 1 52.59 614 ASN A O 1
ATOM 4860 N N . THR A 1 615 ? -33.312 -29.922 0.899 1 56.94 615 THR A N 1
ATOM 4861 C CA . THR A 1 615 ? -33.562 -31.281 0.427 1 56.94 615 THR A CA 1
ATOM 4862 C C . THR A 1 615 ? -34 -31.281 -1.032 1 56.94 615 THR A C 1
ATOM 4864 O O . THR A 1 615 ? -34.75 -30.391 -1.457 1 56.94 615 THR A O 1
ATOM 4867 N N . LEU A 1 616 ? -33.156 -32.031 -1.921 1 63 616 LEU A N 1
ATOM 4868 C CA . LEU A 1 616 ? -33.656 -32.344 -3.26 1 63 616 LEU A CA 1
ATOM 4869 C C . LEU A 1 616 ? -34.75 -33.406 -3.213 1 63 616 LEU A C 1
ATOM 4871 O O . LEU A 1 616 ? -34.594 -34.406 -2.533 1 63 616 LEU A O 1
ATOM 4875 N N . ASN A 1 617 ? -35.969 -33.156 -2.973 1 66.69 617 ASN A N 1
ATOM 4876 C CA . ASN A 1 617 ? -37.031 -34.125 -2.926 1 66.69 617 ASN A CA 1
ATOM 4877 C C . ASN A 1 617 ? -36.938 -35.156 -4.059 1 66.69 617 ASN A C 1
ATOM 4879 O O . ASN A 1 617 ? -37.844 -35.281 -4.879 1 66.69 617 ASN A O 1
ATOM 4883 N N . LEU A 1 618 ? -35.688 -35.844 -4.172 1 74.19 618 LEU A N 1
ATOM 4884 C CA . LEU A 1 618 ? -35.469 -36.844 -5.207 1 74.19 618 LEU A CA 1
ATOM 4885 C C . LEU A 1 618 ? -35.469 -38.25 -4.609 1 74.19 618 LEU A C 1
ATOM 4887 O O . LEU A 1 618 ? -34.938 -38.438 -3.506 1 74.19 618 LEU A O 1
ATOM 4891 N N . LYS A 1 619 ? -36.281 -39.281 -5.316 1 77.06 619 LYS A N 1
ATOM 4892 C CA . LYS A 1 619 ? -36.312 -40.688 -4.891 1 77.06 619 LYS A CA 1
ATOM 4893 C C . LYS A 1 619 ? -35.219 -41.5 -5.617 1 77.06 619 LYS A C 1
ATOM 4895 O O . LYS A 1 619 ? -35.156 -41.5 -6.848 1 77.06 619 LYS A O 1
ATOM 4900 N N . PRO A 1 620 ? -34.406 -42.219 -4.926 1 77.62 620 PRO A N 1
ATOM 4901 C CA . PRO A 1 620 ? -33.281 -42.969 -5.52 1 77.62 620 PRO A CA 1
ATOM 4902 C C . PRO A 1 620 ? -33.75 -43.938 -6.59 1 77.62 620 PRO A C 1
ATOM 4904 O O . PRO A 1 620 ? -32.969 -44.312 -7.488 1 77.62 620 PRO A O 1
ATOM 4907 N N . GLU A 1 621 ? -34.969 -44.438 -6.586 1 74.81 621 GLU A N 1
ATOM 4908 C CA . GLU A 1 621 ? -35.5 -45.438 -7.516 1 74.81 621 GLU A CA 1
ATOM 4909 C C . GLU A 1 621 ? -35.625 -44.875 -8.93 1 74.81 621 GLU A C 1
ATOM 4911 O O . GLU A 1 621 ? -35.719 -45.625 -9.898 1 74.81 621 GLU A O 1
ATOM 4916 N N . ARG A 1 622 ? -35.375 -43.656 -9.023 1 81.38 622 ARG A N 1
ATOM 4917 C CA . ARG A 1 622 ? -35.594 -43 -10.312 1 81.38 622 ARG A CA 1
ATOM 4918 C C . ARG A 1 622 ? -34.281 -42.781 -11.039 1 81.38 622 ARG A C 1
ATOM 4920 O O . ARG A 1 622 ? -34.219 -42.062 -12.023 1 81.38 622 ARG A O 1
ATOM 4927 N N . LYS A 1 623 ? -33.281 -43.594 -10.555 1 91.06 623 LYS A N 1
ATOM 4928 C CA . LYS A 1 623 ? -32 -43.469 -11.25 1 91.06 623 LYS A CA 1
ATOM 4929 C C . LYS A 1 623 ? -32.062 -44.062 -12.641 1 91.06 623 LYS A C 1
ATOM 4931 O O . LYS A 1 623 ? -32.75 -45.094 -12.852 1 91.06 623 LYS A O 1
ATOM 4936 N N . GLN A 1 624 ? -31.422 -43.438 -13.578 1 90.44 624 GLN A N 1
ATOM 4937 C CA . GLN A 1 624 ? -31.359 -43.938 -14.945 1 90.44 624 GLN A CA 1
ATOM 4938 C C . GLN A 1 624 ? -29.906 -44 -15.438 1 90.44 624 GLN A C 1
ATOM 4940 O O . GLN A 1 624 ? -29.031 -43.344 -14.898 1 90.44 624 GLN A O 1
ATOM 4945 N N . LYS A 1 625 ? -29.75 -44.906 -16.422 1 90.19 625 LYS A N 1
ATOM 4946 C CA . LYS A 1 625 ? -28.438 -45.062 -17.016 1 90.19 625 LYS A CA 1
ATOM 4947 C C . LYS A 1 625 ? -28.125 -43.875 -17.953 1 90.19 625 LYS A C 1
ATOM 4949 O O . LYS A 1 625 ? -28.906 -43.594 -18.859 1 90.19 625 LYS A O 1
ATOM 4954 N N . ILE A 1 626 ? -27.062 -43.219 -17.688 1 91.06 626 ILE A N 1
ATOM 4955 C CA . ILE A 1 626 ? -26.641 -42.062 -18.469 1 91.06 626 ILE A CA 1
ATOM 4956 C C . ILE A 1 626 ? -25.234 -42.312 -19.031 1 91.06 626 ILE A C 1
ATOM 4958 O O . ILE A 1 626 ? -24.359 -42.812 -18.328 1 91.06 626 ILE A O 1
ATOM 4962 N N . VAL A 1 627 ? -25.047 -42.031 -20.297 1 90.62 627 VAL A N 1
ATOM 4963 C CA . VAL A 1 627 ? -23.75 -42.156 -20.969 1 90.62 627 VAL A CA 1
ATOM 4964 C C . VAL A 1 627 ? -23.25 -40.75 -21.328 1 90.62 627 VAL A C 1
ATOM 4966 O O . VAL A 1 627 ? -23.922 -40 -22.047 1 90.62 627 VAL A O 1
ATOM 4969 N N . ILE A 1 628 ? -22.094 -40.406 -20.812 1 92 628 ILE A N 1
ATOM 4970 C CA . ILE A 1 628 ? -21.5 -39.125 -21.094 1 92 628 ILE A CA 1
ATOM 4971 C C . ILE A 1 628 ? -20.219 -39.312 -21.906 1 92 628 ILE A C 1
ATOM 4973 O O . ILE A 1 628 ? -19.391 -40.156 -21.578 1 92 628 ILE A O 1
ATOM 4977 N N . VAL A 1 629 ? -20.078 -38.5 -22.953 1 90.31 629 VAL A N 1
ATOM 4978 C CA . VAL A 1 629 ? -18.922 -38.625 -23.844 1 90.31 629 VAL A CA 1
ATOM 4979 C C . VAL A 1 629 ? -18.188 -37.281 -23.906 1 90.31 629 VAL A C 1
ATOM 4981 O O . VAL A 1 629 ? -18.797 -36.219 -23.688 1 90.31 629 VAL A O 1
ATOM 4984 N N . MET B 1 1 ? -7.812 -24.328 21.828 1 18.27 1 MET B N 1
ATOM 4985 C CA . MET B 1 1 ? -8.797 -25.047 21.031 1 18.27 1 MET B CA 1
ATOM 4986 C C . MET B 1 1 ? -9.703 -24.062 20.281 1 18.27 1 MET B C 1
ATOM 4988 O O . MET B 1 1 ? -10.664 -23.531 20.844 1 18.27 1 MET B O 1
ATOM 4992 N N . THR B 1 2 ? -9.234 -23.188 19.531 1 20.97 2 THR B N 1
ATOM 4993 C CA . THR B 1 2 ? -9.984 -21.984 19.234 1 20.97 2 THR B CA 1
ATOM 4994 C C . THR B 1 2 ? -11.18 -22.281 18.344 1 20.97 2 THR B C 1
ATOM 4996 O O . THR B 1 2 ? -11.031 -22.875 17.266 1 20.97 2 THR B O 1
ATOM 4999 N N . VAL B 1 3 ? -12.289 -22.406 19.031 1 20.64 3 VAL B N 1
ATOM 5000 C CA . VAL B 1 3 ? -13.633 -22.797 18.609 1 20.64 3 VAL B CA 1
ATOM 5001 C C . VAL B 1 3 ? -14.055 -21.953 17.406 1 20.64 3 VAL B C 1
ATOM 5003 O O . VAL B 1 3 ? -14.156 -20.734 17.5 1 20.64 3 VAL B O 1
ATOM 5006 N N . ILE B 1 4 ? -13.734 -22.484 16.281 1 24.3 4 ILE B N 1
ATOM 5007 C CA . ILE B 1 4 ? -14.203 -21.906 15.031 1 24.3 4 ILE B CA 1
ATOM 5008 C C . ILE B 1 4 ? -15.734 -21.859 15.023 1 24.3 4 ILE B C 1
ATOM 5010 O O . ILE B 1 4 ? -16.391 -22.891 15.07 1 24.3 4 ILE B O 1
ATOM 5014 N N . THR B 1 5 ? -16.25 -20.828 15.57 1 25.94 5 THR B N 1
ATOM 5015 C CA . THR B 1 5 ? -17.688 -20.672 15.664 1 25.94 5 THR B CA 1
ATOM 5016 C C . THR B 1 5 ? -18.359 -20.953 14.312 1 25.94 5 THR B C 1
ATOM 5018 O O . THR B 1 5 ? -17.875 -20.5 13.273 1 25.94 5 THR B O 1
ATOM 5021 N N . PRO B 1 6 ? -19.188 -21.953 14.336 1 25 6 PRO B N 1
ATOM 5022 C CA . PRO B 1 6 ? -19.922 -22.438 13.172 1 25 6 PRO B CA 1
ATOM 5023 C C . PRO B 1 6 ? -20.641 -21.312 12.406 1 25 6 PRO B C 1
ATOM 5025 O O . PRO B 1 6 ? -21.281 -20.469 13.016 1 25 6 PRO B O 1
ATOM 5028 N N . ILE B 1 7 ? -20.109 -20.828 11.438 1 28.91 7 ILE B N 1
ATOM 5029 C CA . ILE B 1 7 ? -20.797 -19.797 10.672 1 28.91 7 ILE B CA 1
ATOM 5030 C C . ILE B 1 7 ? -22.156 -20.297 10.227 1 28.91 7 ILE B C 1
ATOM 5032 O O . ILE B 1 7 ? -22.266 -21.344 9.578 1 28.91 7 ILE B O 1
ATOM 5036 N N . PRO B 1 8 ? -23.312 -19.875 10.75 1 28.58 8 PRO B N 1
ATOM 5037 C CA . PRO B 1 8 ? -24.656 -20.344 10.398 1 28.58 8 PRO B CA 1
ATOM 5038 C C . PRO B 1 8 ? -24.891 -20.375 8.891 1 28.58 8 PRO B C 1
ATOM 5040 O O . PRO B 1 8 ? -24.297 -19.578 8.156 1 28.58 8 PRO B O 1
ATOM 5043 N N . LEU B 1 9 ? -25.375 -21.484 8.344 1 31.59 9 LEU B N 1
ATOM 5044 C CA . LEU B 1 9 ? -25.844 -21.812 6.996 1 31.59 9 LEU B CA 1
ATOM 5045 C C . LEU B 1 9 ? -26.875 -20.797 6.523 1 31.59 9 LEU B C 1
ATOM 5047 O O . LEU B 1 9 ? -27.984 -20.75 7.062 1 31.59 9 LEU B O 1
ATOM 5051 N N . VAL B 1 10 ? -26.844 -19.5 6.398 1 32.66 10 VAL B N 1
ATOM 5052 C CA . VAL B 1 10 ? -27.906 -18.547 6.082 1 32.66 10 VAL B CA 1
ATOM 5053 C C . VAL B 1 10 ? -28.469 -18.828 4.691 1 32.66 10 VAL B C 1
ATOM 5055 O O . VAL B 1 10 ? -27.719 -18.953 3.727 1 32.66 10 VAL B O 1
ATOM 5058 N N . PRO B 1 11 ? -29.531 -19.438 4.414 1 39.5 11 PRO B N 1
ATOM 5059 C CA . PRO B 1 11 ? -30.219 -19.328 3.125 1 39.5 11 PRO B CA 1
ATOM 5060 C C . PRO B 1 11 ? -29.938 -18.016 2.4 1 39.5 11 PRO B C 1
ATOM 5062 O O . PRO B 1 11 ? -29.609 -17.016 3.039 1 39.5 11 PRO B O 1
ATOM 5065 N N . TRP B 1 12 ? -29.672 -18.062 1.102 1 43.53 12 TRP B N 1
ATOM 5066 C CA . TRP B 1 12 ? -29.672 -16.734 0.521 1 43.53 12 TRP B CA 1
ATOM 5067 C C . TRP B 1 12 ? -30.812 -15.891 1.082 1 43.53 12 TRP B C 1
ATOM 5069 O O . TRP B 1 12 ? -31.969 -16.062 0.696 1 43.53 12 TRP B O 1
ATOM 5079 N N . ASN B 1 13 ? -31.156 -16.016 2.053 1 41.25 13 ASN B N 1
ATOM 5080 C CA . ASN B 1 13 ? -32.062 -14.938 2.43 1 41.25 13 ASN B CA 1
ATOM 5081 C C . ASN B 1 13 ? -31.656 -13.602 1.821 1 41.25 13 ASN B C 1
ATOM 5083 O O . ASN B 1 13 ? -30.484 -13.383 1.546 1 41.25 13 ASN B O 1
ATOM 5087 N N . PRO B 1 14 ? -32.688 -12.695 1.336 1 47.12 14 PRO B N 1
ATOM 5088 C CA . PRO B 1 14 ? -32.531 -11.32 0.853 1 47.12 14 PRO B CA 1
ATOM 5089 C C . PRO B 1 14 ? -31.266 -10.648 1.381 1 47.12 14 PRO B C 1
ATOM 5091 O O . PRO B 1 14 ? -31.188 -9.422 1.424 1 47.12 14 PRO B O 1
ATOM 5094 N N . SER B 1 15 ? -30.391 -11.344 1.899 1 56.06 15 SER B N 1
ATOM 5095 C CA . SER B 1 15 ? -29.375 -10.422 2.383 1 56.06 15 SER B CA 1
ATOM 5096 C C . SER B 1 15 ? -28.516 -9.898 1.237 1 56.06 15 SER B C 1
ATOM 5098 O O . SER B 1 15 ? -28.266 -10.609 0.26 1 56.06 15 SER B O 1
ATOM 5100 N N . SER B 1 16 ? -28.406 -8.688 1.063 1 77.38 16 SER B N 1
ATOM 5101 C CA . SER B 1 16 ? -27.734 -7.883 0.04 1 77.38 16 SER B CA 1
ATOM 5102 C C . SER B 1 16 ? -26.219 -8.031 0.109 1 77.38 16 SER B C 1
ATOM 5104 O O . SER B 1 16 ? -25.5 -7.477 -0.723 1 77.38 16 SER B O 1
ATOM 5106 N N . LEU B 1 17 ? -25.812 -9.156 1.18 1 85.94 17 LEU B N 1
ATOM 5107 C CA . LEU B 1 17 ? -24.375 -9.305 1.322 1 85.94 17 LEU B CA 1
ATOM 5108 C C . LEU B 1 17 ? -23.953 -10.766 1.155 1 85.94 17 LEU B C 1
ATOM 5110 O O . LEU B 1 17 ? -24.641 -11.664 1.63 1 85.94 17 LEU B O 1
ATOM 5114 N N . CYS B 1 18 ? -22.859 -11.055 0.537 1 83.38 18 CYS B N 1
ATOM 5115 C CA . CYS B 1 18 ? -22.297 -12.391 0.437 1 83.38 18 CYS B CA 1
ATOM 5116 C C . CYS B 1 18 ? -21.672 -12.828 1.762 1 83.38 18 CYS B C 1
ATOM 5118 O O . CYS B 1 18 ? -21.625 -12.039 2.709 1 83.38 18 CYS B O 1
ATOM 5120 N N . ALA B 1 19 ? -21.234 -14.031 1.856 1 78.12 19 ALA B N 1
ATOM 5121 C CA . ALA B 1 19 ? -20.734 -14.602 3.105 1 78.12 19 ALA B CA 1
ATOM 5122 C C . ALA B 1 19 ? -19.516 -13.82 3.621 1 78.12 19 ALA B C 1
ATOM 5124 O O . ALA B 1 19 ? -19.438 -13.508 4.809 1 78.12 19 ALA B O 1
ATOM 5125 N N . THR B 1 20 ? -18.578 -13.555 2.777 1 84 20 THR B N 1
ATOM 5126 C CA . THR B 1 20 ? -17.375 -12.828 3.162 1 84 20 THR B CA 1
ATOM 5127 C C . THR B 1 20 ? -17.719 -11.422 3.656 1 84 20 THR B C 1
ATOM 5129 O O . THR B 1 20 ? -17.203 -10.969 4.672 1 84 20 THR B O 1
ATOM 5132 N N . CYS B 1 21 ? -18.672 -10.859 2.926 1 89.94 21 CYS B N 1
ATOM 5133 C CA . CYS B 1 21 ? -19.062 -9.492 3.271 1 89.94 21 CYS B CA 1
ATOM 5134 C C . CYS B 1 21 ? -19.844 -9.469 4.578 1 89.94 21 CYS B C 1
ATOM 5136 O O . CYS B 1 21 ? -19.797 -8.484 5.316 1 89.94 21 CYS B O 1
ATOM 5138 N N . ARG B 1 22 ? -20.516 -10.516 4.875 1 86.31 22 ARG B N 1
ATOM 5139 C CA . ARG B 1 22 ? -21.219 -10.602 6.156 1 86.31 22 ARG B CA 1
ATOM 5140 C C . ARG B 1 22 ? -20.219 -10.633 7.316 1 86.31 22 ARG B C 1
ATOM 5142 O O . ARG B 1 22 ? -20.469 -10.047 8.367 1 86.31 22 ARG B O 1
ATOM 5149 N N . LEU B 1 23 ? -19.156 -11.312 7.07 1 86.12 23 LEU B N 1
ATOM 5150 C CA . LEU B 1 23 ? -18.109 -11.344 8.086 1 86.12 23 LEU B CA 1
ATOM 5151 C C . LEU B 1 23 ? -17.516 -9.945 8.297 1 86.12 23 LEU B C 1
ATOM 5153 O O . LEU B 1 23 ? -17.344 -9.508 9.438 1 86.12 23 LEU B O 1
ATOM 5157 N N . VAL B 1 24 ? -17.266 -9.234 7.238 1 91 24 VAL B N 1
ATOM 5158 C CA . VAL B 1 24 ? -16.688 -7.898 7.285 1 91 24 VAL B CA 1
ATOM 5159 C C . VAL B 1 24 ? -17.656 -6.922 7.926 1 91 24 VAL B C 1
ATOM 5161 O O . VAL B 1 24 ? -17.266 -6.027 8.672 1 91 24 VAL B O 1
ATOM 5164 N N . ALA B 1 25 ? -18.906 -7.141 7.656 1 89.12 25 ALA B N 1
ATOM 5165 C CA . ALA B 1 25 ? -19.938 -6.23 8.148 1 89.12 25 ALA B CA 1
ATOM 5166 C C . ALA B 1 25 ? -20.156 -6.402 9.648 1 89.12 25 ALA B C 1
ATOM 5168 O O . ALA B 1 25 ? -20.5 -5.449 10.352 1 89.12 25 ALA B O 1
ATOM 5169 N N . ASN B 1 26 ? -19.812 -7.582 10.133 1 87.12 26 ASN B N 1
ATOM 5170 C CA . ASN B 1 26 ? -20.281 -7.855 11.484 1 87.12 26 ASN B CA 1
ATOM 5171 C C . ASN B 1 26 ? -19.125 -8.07 12.445 1 87.12 26 ASN B C 1
ATOM 5173 O O . ASN B 1 26 ? -19.312 -8.016 13.664 1 87.12 26 ASN B O 1
ATOM 5177 N N . HIS B 1 27 ? -17.922 -8.305 11.906 1 90.19 27 HIS B N 1
ATOM 5178 C CA . HIS B 1 27 ? -16.812 -8.648 12.789 1 90.19 27 HIS B CA 1
ATOM 5179 C C . HIS B 1 27 ? -15.531 -7.938 12.359 1 90.19 27 HIS B C 1
ATOM 5181 O O . HIS B 1 27 ? -15.352 -7.629 11.18 1 90.19 27 HIS B O 1
ATOM 5187 N N . ASP B 1 28 ? -14.742 -7.668 13.438 1 92.25 28 ASP B N 1
ATOM 5188 C CA . ASP B 1 28 ? -13.367 -7.285 13.125 1 92.25 28 ASP B CA 1
ATOM 5189 C C . ASP B 1 28 ? -12.609 -8.453 12.492 1 92.25 28 ASP B C 1
ATOM 5191 O O . ASP B 1 28 ? -12.422 -9.492 13.117 1 92.25 28 ASP B O 1
ATOM 5195 N N . THR B 1 29 ? -12.25 -8.367 11.219 1 92.44 29 THR B N 1
ATOM 5196 C CA . THR B 1 29 ? -11.617 -9.453 10.469 1 92.44 29 THR B CA 1
ATOM 5197 C C . THR B 1 29 ? -10.773 -8.891 9.328 1 92.44 29 THR B C 1
ATOM 5199 O O . THR B 1 29 ? -10.828 -7.699 9.031 1 92.44 29 THR B O 1
ATOM 5202 N N . THR B 1 30 ? -9.883 -9.633 8.898 1 93 30 THR B N 1
ATOM 5203 C CA . THR B 1 30 ? -9.164 -9.383 7.648 1 93 30 THR B CA 1
ATOM 5204 C C . THR B 1 30 ? -9.539 -10.414 6.594 1 93 30 THR B C 1
ATOM 5206 O O . THR B 1 30 ? -9.43 -11.617 6.828 1 93 30 THR B O 1
ATOM 5209 N N . GLN B 1 31 ? -10.117 -9.984 5.512 1 90.81 31 GLN B N 1
ATOM 5210 C CA . GLN B 1 31 ? -10.547 -10.859 4.434 1 90.81 31 GLN B CA 1
ATOM 5211 C C . GLN B 1 31 ? -9.875 -10.492 3.113 1 90.81 31 GLN B C 1
ATOM 5213 O O . GLN B 1 31 ? -9.57 -9.32 2.873 1 90.81 31 GLN B O 1
ATOM 5218 N N . ARG B 1 32 ? -9.641 -11.445 2.318 1 88.62 32 ARG B N 1
ATOM 5219 C CA . ARG B 1 32 ? -9.078 -11.234 0.986 1 88.62 32 ARG B CA 1
ATOM 5220 C C . ARG B 1 32 ? -10.141 -11.422 -0.09 1 88.62 32 ARG B C 1
ATOM 5222 O O . ARG B 1 32 ? -10.906 -12.391 -0.059 1 88.62 32 ARG B O 1
ATOM 5229 N N . TYR B 1 33 ? -10.25 -10.383 -0.913 1 88.12 33 TYR B N 1
ATOM 5230 C CA . TYR B 1 33 ? -11.172 -10.422 -2.041 1 88.12 33 TYR B CA 1
ATOM 5231 C C . TYR B 1 33 ? -10.422 -10.594 -3.355 1 88.12 33 TYR B C 1
ATOM 5233 O O . TYR B 1 33 ? -9.828 -9.641 -3.869 1 88.12 33 TYR B O 1
ATOM 5241 N N . TYR B 1 34 ? -10.57 -11.766 -3.859 1 81.69 34 TYR B N 1
ATOM 5242 C CA . TYR B 1 34 ? -9.961 -11.977 -5.168 1 81.69 34 TYR B CA 1
ATOM 5243 C C . TYR B 1 34 ? -10.82 -11.375 -6.273 1 81.69 34 TYR B C 1
ATOM 5245 O O . TYR B 1 34 ? -12.039 -11.289 -6.141 1 81.69 34 TYR B O 1
ATOM 5253 N N . ALA B 1 35 ? -10.242 -10.906 -7.305 1 79.44 35 ALA B N 1
ATOM 5254 C CA . ALA B 1 35 ? -10.898 -10.117 -8.344 1 79.44 35 ALA B CA 1
ATOM 5255 C C . ALA B 1 35 ? -12.117 -10.844 -8.898 1 79.44 35 ALA B C 1
ATOM 5257 O O . ALA B 1 35 ? -13.203 -10.266 -9 1 79.44 35 ALA B O 1
ATOM 5258 N N . ARG B 1 36 ? -12.047 -12.086 -9.172 1 78.12 36 ARG B N 1
ATOM 5259 C CA . ARG B 1 36 ? -13.133 -12.805 -9.836 1 78.12 36 ARG B CA 1
ATOM 5260 C C . ARG B 1 36 ? -14.281 -13.078 -8.875 1 78.12 36 ARG B C 1
ATOM 5262 O O . ARG B 1 36 ? -15.438 -12.742 -9.164 1 78.12 36 ARG B O 1
ATOM 5269 N N . PRO B 1 37 ? -13.891 -13.719 -7.734 1 80.88 37 PRO B N 1
ATOM 5270 C CA . PRO B 1 37 ? -14.984 -13.898 -6.785 1 80.88 37 PRO B CA 1
ATOM 5271 C C . PRO B 1 37 ? -15.68 -12.586 -6.426 1 80.88 37 PRO B C 1
ATOM 5273 O O . PRO B 1 37 ? -16.891 -12.562 -6.219 1 80.88 37 PRO B O 1
ATOM 5276 N N . LEU B 1 38 ? -14.984 -11.523 -6.379 1 86.31 38 LEU B N 1
ATOM 5277 C CA . LEU B 1 38 ? -15.547 -10.219 -6.07 1 86.31 38 LEU B CA 1
ATOM 5278 C C . LEU B 1 38 ? -16.531 -9.789 -7.152 1 86.31 38 LEU B C 1
ATOM 5280 O O . LEU B 1 38 ? -17.641 -9.328 -6.84 1 86.31 38 LEU B O 1
ATOM 5284 N N . LYS B 1 39 ? -16.172 -9.969 -8.375 1 83.69 39 LYS B N 1
ATOM 5285 C CA . LYS B 1 39 ? -17.031 -9.602 -9.492 1 83.69 39 LYS B CA 1
ATOM 5286 C C . LYS B 1 39 ? -18.297 -10.453 -9.516 1 83.69 39 LYS B C 1
ATOM 5288 O O . LYS B 1 39 ? -19.391 -9.945 -9.758 1 83.69 39 LYS B O 1
ATOM 5293 N N . ILE B 1 40 ? -18.109 -11.719 -9.297 1 82.44 40 ILE B N 1
ATOM 5294 C CA . ILE B 1 40 ? -19.234 -12.641 -9.297 1 82.44 40 ILE B CA 1
ATOM 5295 C C . ILE B 1 40 ? -20.219 -12.258 -8.188 1 82.44 40 ILE B C 1
ATOM 5297 O O . ILE B 1 40 ? -21.422 -12.18 -8.422 1 82.44 40 ILE B O 1
ATOM 5301 N N . ALA B 1 41 ? -19.656 -12.031 -7.008 1 85.69 41 ALA B N 1
ATOM 5302 C CA . ALA B 1 41 ? -20.516 -11.641 -5.891 1 85.69 41 ALA B CA 1
ATOM 5303 C C . ALA B 1 41 ? -21.234 -10.32 -6.176 1 85.69 41 ALA B C 1
ATOM 5305 O O . ALA B 1 41 ? -22.406 -10.156 -5.832 1 85.69 41 ALA B O 1
ATOM 5306 N N . ALA B 1 42 ? -20.594 -9.367 -6.82 1 87.12 42 ALA B N 1
ATOM 5307 C CA . ALA B 1 42 ? -21.172 -8.078 -7.164 1 87.12 42 ALA B CA 1
ATOM 5308 C C . ALA B 1 42 ? -22.328 -8.234 -8.141 1 87.12 42 ALA B C 1
ATOM 5310 O O . ALA B 1 42 ? -23.391 -7.645 -7.953 1 87.12 42 ALA B O 1
ATOM 5311 N N . VAL B 1 43 ? -22.125 -9.062 -9.109 1 82.56 43 VAL B N 1
ATOM 5312 C CA . VAL B 1 43 ? -23.141 -9.258 -10.141 1 82.56 43 VAL B CA 1
ATOM 5313 C C . VAL B 1 43 ? -24.328 -9.992 -9.547 1 82.56 43 VAL B C 1
ATOM 5315 O O . VAL B 1 43 ? -25.469 -9.75 -9.945 1 82.56 43 VAL B O 1
ATOM 5318 N N . ARG B 1 44 ? -24.031 -10.75 -8.625 1 79.88 44 ARG B N 1
ATOM 5319 C CA . ARG B 1 44 ? -25.094 -11.547 -8.023 1 79.88 44 ARG B CA 1
ATOM 5320 C C . ARG B 1 44 ? -25.812 -10.766 -6.934 1 79.88 44 ARG B C 1
ATOM 5322 O O . ARG B 1 44 ? -26.672 -11.312 -6.23 1 79.88 44 ARG B O 1
ATOM 5329 N N . GLY B 1 45 ? -25.359 -9.539 -6.719 1 81.31 45 GLY B N 1
ATOM 5330 C CA . GLY B 1 45 ? -26.203 -8.664 -5.918 1 81.31 45 GLY B CA 1
ATOM 5331 C C . GLY B 1 45 ? -25.578 -8.281 -4.59 1 81.31 45 GLY B C 1
ATOM 5332 O O . GLY B 1 45 ? -26.203 -7.586 -3.785 1 81.31 45 GLY B O 1
ATOM 5333 N N . CYS B 1 46 ? -24.391 -8.828 -4.27 1 87.44 46 CYS B N 1
ATOM 5334 C CA . CYS B 1 46 ? -23.75 -8.367 -3.045 1 87.44 46 CYS B CA 1
ATOM 5335 C C . CYS B 1 46 ? -23.406 -6.883 -3.129 1 87.44 46 CYS B C 1
ATOM 5337 O O . CYS B 1 46 ? -22.594 -6.473 -3.957 1 87.44 46 CYS B O 1
ATOM 5339 N N . VAL B 1 47 ? -23.922 -6.121 -2.26 1 91.75 47 VAL B N 1
ATOM 5340 C CA . VAL B 1 47 ? -23.844 -4.668 -2.375 1 91.75 47 VAL B CA 1
ATOM 5341 C C . VAL B 1 47 ? -22.438 -4.195 -2 1 91.75 47 VAL B C 1
ATOM 5343 O O . VAL B 1 47 ? -21.922 -3.232 -2.576 1 91.75 47 VAL B O 1
ATOM 5346 N N . LEU B 1 48 ? -21.859 -4.863 -1.01 1 93.25 48 LEU B N 1
ATOM 5347 C CA . LEU B 1 48 ? -20.516 -4.453 -0.615 1 93.25 48 LEU B CA 1
ATOM 5348 C C . LEU B 1 48 ? -19.5 -4.805 -1.696 1 93.25 48 LEU B C 1
ATOM 5350 O O . LEU B 1 48 ? -18.625 -3.998 -2.014 1 93.25 48 LEU B O 1
ATOM 5354 N N . CYS B 1 49 ? -19.578 -5.969 -2.281 1 91.56 49 CYS B N 1
ATOM 5355 C CA . CYS B 1 49 ? -18.703 -6.332 -3.383 1 91.56 49 CYS B CA 1
ATOM 5356 C C . CYS B 1 49 ? -18.859 -5.375 -4.555 1 91.56 49 CYS B C 1
ATOM 5358 O O . CYS B 1 49 ? -17.875 -4.988 -5.191 1 91.56 49 CYS B O 1
ATOM 5360 N N . ARG B 1 50 ? -20.062 -5.043 -4.82 1 91.31 50 ARG B N 1
ATOM 5361 C CA . ARG B 1 50 ? -20.344 -4.09 -5.895 1 91.31 50 ARG B CA 1
ATOM 5362 C C . ARG B 1 50 ? -19.688 -2.742 -5.605 1 91.31 50 ARG B C 1
ATOM 5364 O O . ARG B 1 50 ? -19.062 -2.145 -6.488 1 91.31 50 ARG B O 1
ATOM 5371 N N . TYR B 1 51 ? -19.812 -2.291 -4.41 1 94.38 51 TYR B N 1
ATOM 5372 C CA . TYR B 1 51 ? -19.219 -1.022 -3.99 1 94.38 51 TYR B CA 1
ATOM 5373 C C . TYR B 1 51 ? -17.703 -1.048 -4.125 1 94.38 51 TYR B C 1
ATOM 5375 O O . TYR B 1 51 ? -17.109 -0.121 -4.684 1 94.38 51 TYR B O 1
ATOM 5383 N N . LEU B 1 52 ? -17.062 -2.113 -3.615 1 93.06 52 LEU B N 1
ATOM 5384 C CA . LEU B 1 52 ? -15.617 -2.242 -3.688 1 93.06 52 LEU B CA 1
ATOM 5385 C C . LEU B 1 52 ? -15.148 -2.316 -5.137 1 93.06 52 LEU B C 1
ATOM 5387 O O . LEU B 1 52 ? -14.109 -1.747 -5.488 1 93.06 52 LEU B O 1
ATOM 5391 N N . TYR B 1 53 ? -15.969 -2.992 -5.934 1 90.06 53 TYR B N 1
ATOM 5392 C CA . TYR B 1 53 ? -15.633 -3.094 -7.352 1 90.06 53 TYR B CA 1
ATOM 5393 C C . TYR B 1 53 ? -15.672 -1.726 -8.023 1 90.06 53 TYR B C 1
ATOM 5395 O O . TYR B 1 53 ? -14.734 -1.339 -8.719 1 90.06 53 TYR B O 1
A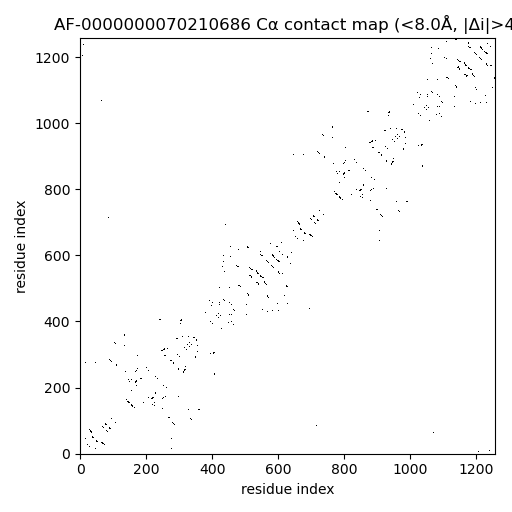TOM 5403 N N . GLU B 1 54 ? -16.656 -0.966 -7.773 1 89.81 54 GLU B N 1
ATOM 5404 C CA . GLU B 1 54 ? -16.875 0.33 -8.414 1 89.81 54 GLU B CA 1
ATOM 5405 C C . GLU B 1 54 ? -15.867 1.361 -7.91 1 89.81 54 GLU B C 1
ATOM 5407 O O . GLU B 1 54 ? -15.367 2.176 -8.688 1 89.81 54 GLU B O 1
ATOM 5412 N N . GLU B 1 55 ? -15.531 1.315 -6.656 1 90.44 55 GLU B N 1
ATOM 5413 C CA . GLU B 1 55 ? -14.688 2.336 -6.043 1 90.44 55 GLU B CA 1
ATOM 5414 C C . GLU B 1 55 ? -13.211 2.045 -6.277 1 90.44 55 GLU B C 1
ATOM 5416 O O . GLU B 1 55 ? -12.398 2.967 -6.371 1 90.44 55 GLU B O 1
ATOM 5421 N N . LEU B 1 56 ? -12.828 0.754 -6.336 1 87.88 56 LEU B N 1
ATOM 5422 C CA . LEU B 1 56 ? -11.406 0.445 -6.277 1 87.88 56 LEU B CA 1
ATOM 5423 C C . LEU B 1 56 ? -10.953 -0.274 -7.543 1 87.88 56 LEU B C 1
ATOM 5425 O O . LEU B 1 56 ? -9.805 -0.124 -7.973 1 87.88 56 LEU B O 1
ATOM 5429 N N . VAL B 1 57 ? -11.773 -1.153 -8.125 1 79.81 57 VAL B N 1
ATOM 5430 C CA . VAL B 1 57 ? -11.32 -2.055 -9.18 1 79.81 57 VAL B CA 1
ATOM 5431 C C . VAL B 1 57 ? -11.484 -1.383 -10.539 1 79.81 57 VAL B C 1
ATOM 5433 O O . VAL B 1 57 ? -10.602 -1.486 -11.398 1 79.81 57 VAL B O 1
ATOM 5436 N N . VAL B 1 58 ? -12.617 -0.737 -10.727 1 74.81 58 VAL B N 1
ATOM 5437 C CA . VAL B 1 58 ? -12.922 -0.114 -12.016 1 74.81 58 VAL B CA 1
ATOM 5438 C C . VAL B 1 58 ? -11.812 0.863 -12.391 1 74.81 58 VAL B C 1
ATOM 5440 O O . VAL B 1 58 ? -11.438 0.967 -13.562 1 74.81 58 VAL B O 1
ATOM 5443 N N . HIS B 1 59 ? -11.227 1.392 -11.398 1 65.69 59 HIS B N 1
ATOM 5444 C CA . HIS B 1 59 ? -10.258 2.449 -11.648 1 65.69 59 HIS B CA 1
ATOM 5445 C C . HIS B 1 59 ? -8.836 1.895 -11.68 1 65.69 59 HIS B C 1
ATOM 5447 O O . HIS B 1 59 ? -7.887 2.621 -11.984 1 65.69 59 HIS B O 1
ATOM 5453 N N . SER B 1 60 ? -8.742 0.654 -11.383 1 62.03 60 SER B N 1
ATOM 5454 C CA . SER B 1 60 ? -7.402 0.071 -11.328 1 62.03 60 SER B CA 1
ATOM 5455 C C . SER B 1 60 ? -7.008 -0.525 -12.68 1 62.03 60 SER B C 1
ATOM 5457 O O . SER B 1 60 ? -7.824 -1.164 -13.344 1 62.03 60 SER B O 1
ATOM 5459 N N . PHE B 1 61 ? -6.379 0.133 -13.547 1 51.62 61 PHE B N 1
ATOM 5460 C CA . PHE B 1 61 ? -6.02 -0.172 -14.922 1 51.62 61 PHE B CA 1
ATOM 5461 C C . PHE B 1 61 ? -5.422 -1.569 -15.031 1 51.62 61 PHE B C 1
ATOM 5463 O O . PHE B 1 61 ? -5.438 -2.178 -16.109 1 51.62 61 PHE B O 1
ATOM 5470 N N . GLY B 1 62 ? -4.836 -2.053 -13.945 1 51.41 62 GLY B N 1
ATOM 5471 C CA . GLY B 1 62 ? -4 -3.191 -14.297 1 51.41 62 GLY B CA 1
ATOM 5472 C C . GLY B 1 62 ? -4.727 -4.52 -14.195 1 51.41 62 GLY B C 1
ATOM 5473 O O . GLY B 1 62 ? -5.711 -4.637 -13.461 1 51.41 62 GLY B O 1
ATOM 5474 N N . ARG B 1 63 ? -4.68 -5.23 -15.422 1 49.81 63 ARG B N 1
ATOM 5475 C CA . ARG B 1 63 ? -5.23 -6.582 -15.438 1 49.81 63 ARG B CA 1
ATOM 5476 C C . ARG B 1 63 ? -4.793 -7.371 -14.211 1 49.81 63 ARG B C 1
ATOM 5478 O O . ARG B 1 63 ? -3.594 -7.535 -13.969 1 49.81 63 ARG B O 1
ATOM 5485 N N . PRO B 1 64 ? -5.812 -7.43 -13.242 1 48.94 64 PRO B N 1
ATOM 5486 C CA . PRO B 1 64 ? -5.379 -8.188 -12.062 1 48.94 64 PRO B CA 1
ATOM 5487 C C . PRO B 1 64 ? -4.812 -9.555 -12.422 1 48.94 64 PRO B C 1
ATOM 5489 O O . PRO B 1 64 ? -5.398 -10.281 -13.227 1 48.94 64 PRO B O 1
ATOM 5492 N N . THR B 1 65 ? -3.582 -9.734 -12.203 1 50.34 65 THR B N 1
ATOM 5493 C CA . THR B 1 65 ? -3.076 -11.102 -12.266 1 50.34 65 THR B CA 1
ATOM 5494 C C . THR B 1 65 ? -3.77 -11.977 -11.227 1 50.34 65 THR B C 1
ATOM 5496 O O . THR B 1 65 ? -4.355 -11.469 -10.266 1 50.34 65 THR B O 1
ATOM 5499 N N . LYS B 1 66 ? -4.141 -13.211 -11.484 1 51.91 66 LYS B N 1
ATOM 5500 C CA . LYS B 1 66 ? -4.84 -14.219 -10.688 1 51.91 66 LYS B CA 1
ATOM 5501 C C . LYS B 1 66 ? -4.613 -13.992 -9.195 1 51.91 66 LYS B C 1
ATOM 5503 O O . LYS B 1 66 ? -5.527 -14.18 -8.391 1 51.91 66 LYS B O 1
ATOM 5508 N N . ASP B 1 67 ? -3.414 -13.484 -8.789 1 58.25 67 ASP B N 1
ATOM 5509 C CA . ASP B 1 67 ? -3.088 -13.508 -7.363 1 58.25 67 ASP B CA 1
ATOM 5510 C C . ASP B 1 67 ? -3.258 -12.117 -6.746 1 58.25 67 ASP B C 1
ATOM 5512 O O . ASP B 1 67 ? -2.848 -11.891 -5.605 1 58.25 67 ASP B O 1
ATOM 5516 N N . VAL B 1 68 ? -4.047 -11.367 -7.543 1 68.81 68 VAL B N 1
ATOM 5517 C CA . VAL B 1 68 ? -4.188 -10.031 -6.977 1 68.81 68 VAL B CA 1
ATOM 5518 C C . VAL B 1 68 ? -5.5 -9.938 -6.195 1 68.81 68 VAL B C 1
ATOM 5520 O O . VAL B 1 68 ? -6.512 -10.508 -6.602 1 68.81 68 VAL B O 1
ATOM 5523 N N . HIS B 1 69 ? -5.383 -9.633 -5.035 1 84.88 69 HIS B N 1
ATOM 5524 C CA . HIS B 1 69 ? -6.551 -9.508 -4.172 1 84.88 69 HIS B CA 1
ATOM 5525 C C . HIS B 1 69 ? -6.574 -8.156 -3.467 1 84.88 69 HIS B C 1
ATOM 5527 O O . HIS B 1 69 ? -5.551 -7.477 -3.385 1 84.88 69 HIS B O 1
ATOM 5533 N N . LEU B 1 70 ? -7.812 -7.766 -3.184 1 89.44 70 LEU B N 1
ATOM 5534 C CA . LEU B 1 70 ? -7.984 -6.715 -2.186 1 89.44 70 LEU B CA 1
ATOM 5535 C C . LEU B 1 70 ? -7.875 -7.285 -0.775 1 89.44 70 LEU B C 1
ATOM 5537 O O . LEU B 1 70 ? -8.391 -8.367 -0.495 1 89.44 70 LEU B O 1
ATOM 5541 N N . GLU B 1 71 ? -7.148 -6.688 -0.024 1 91.94 71 GLU B N 1
ATOM 5542 C CA . GLU B 1 71 ? -7.148 -7.039 1.394 1 91.94 71 GLU B CA 1
ATOM 5543 C C . GLU B 1 71 ? -7.984 -6.051 2.205 1 91.94 71 GLU B C 1
ATOM 5545 O O . GLU B 1 71 ? -7.648 -4.871 2.289 1 91.94 71 GLU B O 1
ATOM 5550 N N . VAL B 1 72 ? -9.062 -6.551 2.746 1 94.31 72 VAL B N 1
ATOM 5551 C CA . VAL B 1 72 ? -10 -5.715 3.496 1 94.31 72 VAL B CA 1
ATOM 5552 C C . VAL B 1 72 ? -9.883 -6.02 4.988 1 94.31 72 VAL B C 1
ATOM 5554 O O . VAL B 1 72 ? -10.07 -7.164 5.41 1 94.31 72 VAL B O 1
ATOM 5557 N N . THR B 1 73 ? -9.578 -5.066 5.738 1 94.44 73 THR B N 1
ATOM 5558 C CA . THR B 1 73 ? -9.43 -5.223 7.18 1 94.44 73 THR B CA 1
ATOM 5559 C C . THR B 1 73 ? -10.383 -4.289 7.922 1 94.44 73 THR B C 1
ATOM 5561 O O . THR B 1 73 ? -10.336 -3.07 7.734 1 94.44 73 THR B O 1
ATOM 5564 N N . ARG B 1 74 ? -11.258 -4.84 8.781 1 94.38 74 ARG B N 1
ATOM 5565 C CA . ARG B 1 74 ? -12.156 -4.043 9.609 1 94.38 74 ARG B CA 1
ATOM 5566 C C . ARG B 1 74 ? -11.633 -3.947 11.039 1 94.38 74 ARG B C 1
ATOM 5568 O O . ARG B 1 74 ? -11.234 -4.953 11.625 1 94.38 74 ARG B O 1
ATOM 5575 N N . HIS B 1 75 ? -11.539 -2.818 11.539 1 92.88 75 HIS B N 1
ATOM 5576 C CA . HIS B 1 75 ? -11.273 -2.518 12.945 1 92.88 75 HIS B CA 1
ATOM 5577 C C . HIS B 1 75 ? -12.305 -1.534 13.5 1 92.88 75 HIS B C 1
ATOM 5579 O O . HIS B 1 75 ? -12.156 -0.321 13.336 1 92.88 75 HIS B O 1
ATOM 5585 N N . GLY B 1 76 ? -13.25 -2.088 14.18 1 91.81 76 GLY B N 1
ATOM 5586 C CA . GLY B 1 76 ? -14.312 -1.226 14.672 1 91.81 76 GLY B CA 1
ATOM 5587 C C . GLY B 1 76 ? -15.148 -0.621 13.562 1 91.81 76 GLY B C 1
ATOM 5588 O O . GLY B 1 76 ? -15.711 -1.345 12.734 1 91.81 76 GLY B O 1
ATOM 5589 N N . SER B 1 77 ? -15.117 0.695 13.57 1 93.12 77 SER B N 1
ATOM 5590 C CA . SER B 1 77 ? -15.922 1.386 12.562 1 93.12 77 SER B CA 1
ATOM 5591 C C . SER B 1 77 ? -15.07 1.806 11.367 1 93.12 77 SER B C 1
ATOM 5593 O O . SER B 1 77 ? -15.539 2.555 10.508 1 93.12 77 SER B O 1
ATOM 5595 N N . CYS B 1 78 ? -13.891 1.31 11.414 1 94.25 78 CYS B N 1
ATOM 5596 C CA . CYS B 1 78 ? -12.977 1.645 10.32 1 94.25 78 CYS B CA 1
ATOM 5597 C C . CYS B 1 78 ? -12.68 0.42 9.469 1 94.25 78 CYS B C 1
ATOM 5599 O O . CYS B 1 78 ? -12.547 -0.69 9.992 1 94.25 78 CYS B O 1
ATOM 5601 N N . LEU B 1 79 ? -12.633 0.612 8.148 1 94.94 79 LEU B N 1
ATOM 5602 C CA . LEU B 1 79 ? -12.297 -0.434 7.191 1 94.94 79 LEU B CA 1
ATOM 5603 C C . LEU B 1 79 ? -11.109 -0.018 6.328 1 94.94 79 LEU B C 1
ATOM 5605 O O . LEU B 1 79 ? -11.164 1.008 5.645 1 94.94 79 LEU B O 1
ATOM 5609 N N . GLY B 1 80 ? -10.016 -0.681 6.457 1 93.81 80 GLY B N 1
ATOM 5610 C CA . GLY B 1 80 ? -8.867 -0.476 5.59 1 93.81 80 GLY B CA 1
ATOM 5611 C C . GLY B 1 80 ? -8.797 -1.471 4.449 1 93.81 80 GLY B C 1
ATOM 5612 O O . GLY B 1 80 ? -9.047 -2.662 4.641 1 93.81 80 GLY B O 1
ATOM 5613 N N . VAL B 1 81 ? -8.523 -0.969 3.154 1 93.25 81 VAL B N 1
ATOM 5614 C CA . VAL B 1 81 ? -8.43 -1.843 1.99 1 93.25 81 VAL B CA 1
ATOM 5615 C C . VAL B 1 81 ? -7.102 -1.608 1.274 1 93.25 81 VAL B C 1
ATOM 5617 O O . VAL B 1 81 ? -6.762 -0.471 0.94 1 93.25 81 VAL B O 1
ATOM 5620 N N . VAL B 1 82 ? -6.297 -2.553 1.158 1 88.31 82 VAL B N 1
ATOM 5621 C CA . VAL B 1 82 ? -5.117 -2.508 0.3 1 88.31 82 VAL B CA 1
ATOM 5622 C C . VAL B 1 82 ? -5.465 -3.051 -1.085 1 88.31 82 VAL B C 1
ATOM 5624 O O . VAL B 1 82 ? -5.902 -4.195 -1.218 1 88.31 82 VAL B O 1
ATOM 5627 N N . ASP B 1 83 ? -5.25 -2.195 -2.029 1 87.44 83 ASP B N 1
ATOM 5628 C CA . ASP B 1 83 ? -5.691 -2.604 -3.359 1 87.44 83 ASP B CA 1
ATOM 5629 C C . ASP B 1 83 ? -4.613 -3.408 -4.078 1 87.44 83 ASP B C 1
ATOM 5631 O O . ASP B 1 83 ? -3.615 -3.801 -3.467 1 87.44 83 ASP B O 1
ATOM 5635 N N . PHE B 1 84 ? -4.82 -3.729 -5.406 1 77.81 84 PHE B N 1
ATOM 5636 C CA . PHE B 1 84 ? -3.965 -4.602 -6.199 1 77.81 84 PHE B CA 1
ATOM 5637 C C . PHE B 1 84 ? -2.604 -3.961 -6.434 1 77.81 84 PHE B C 1
ATOM 5639 O O . PHE B 1 84 ? -1.638 -4.648 -6.773 1 77.81 84 PHE B O 1
ATOM 5646 N N . ASN B 1 85 ? -2.453 -2.68 -6.211 1 75.38 85 ASN B N 1
ATOM 5647 C CA . ASN B 1 85 ? -1.214 -1.934 -6.406 1 75.38 85 ASN B CA 1
ATOM 5648 C C . ASN B 1 85 ? -0.552 -1.589 -5.074 1 75.38 85 ASN B C 1
ATOM 5650 O O . ASN B 1 85 ? 0.31 -0.71 -5.016 1 75.38 85 ASN B O 1
ATOM 5654 N N . ASN B 1 86 ? -1.009 -2.184 -4.105 1 80 86 ASN B N 1
ATOM 5655 C CA . ASN B 1 86 ? -0.485 -1.982 -2.758 1 80 86 ASN B CA 1
ATOM 5656 C C . ASN B 1 86 ? -0.75 -0.564 -2.26 1 80 86 ASN B C 1
ATOM 5658 O O . ASN B 1 86 ? 0.032 -0.022 -1.477 1 80 86 ASN B O 1
ATOM 5662 N N . THR B 1 87 ? -1.804 0.07 -2.771 1 83.75 87 THR B N 1
ATOM 5663 C CA . THR B 1 87 ? -2.256 1.366 -2.279 1 83.75 87 THR B CA 1
ATOM 5664 C C . THR B 1 87 ? -3.25 1.192 -1.134 1 83.75 87 THR B C 1
ATOM 5666 O O . THR B 1 87 ? -4.145 0.349 -1.205 1 83.75 87 THR B O 1
ATOM 5669 N N . VAL B 1 88 ? -3.113 1.954 -0.173 1 86.5 88 VAL B N 1
ATOM 5670 C CA . VAL B 1 88 ? -3.982 1.854 0.995 1 86.5 88 VAL B CA 1
ATOM 5671 C C . VAL B 1 88 ? -5.156 2.822 0.85 1 86.5 88 VAL B C 1
ATOM 5673 O O . VAL B 1 88 ? -4.961 4.008 0.568 1 86.5 88 VAL B O 1
ATOM 5676 N N . HIS B 1 89 ? -6.414 2.26 1.021 1 90.44 89 HIS B N 1
ATOM 5677 C CA . HIS B 1 89 ? -7.645 3.043 1.044 1 90.44 89 HIS B CA 1
ATOM 5678 C C . HIS B 1 89 ? -8.352 2.92 2.391 1 90.44 89 HIS B C 1
ATOM 5680 O O . HIS B 1 89 ? -8.422 1.83 2.963 1 90.44 89 HIS B O 1
ATOM 5686 N N . GLN B 1 90 ? -8.836 4.027 2.871 1 93.06 90 GLN B N 1
ATOM 5687 C CA . GLN B 1 90 ? -9.516 4.02 4.16 1 93.06 90 GLN B CA 1
ATOM 5688 C C . GLN B 1 90 ? -11.008 4.293 3.99 1 93.06 90 GLN B C 1
ATOM 5690 O O . GLN B 1 90 ? -11.398 5.168 3.215 1 93.06 90 GLN B O 1
ATOM 5695 N N . PHE B 1 91 ? -11.852 3.465 4.664 1 95.94 91 PHE B N 1
ATOM 5696 C CA . PHE B 1 91 ? -13.297 3.619 4.699 1 95.94 91 PHE B CA 1
ATOM 5697 C C . PHE B 1 91 ? -13.805 3.699 6.133 1 95.94 91 PHE B C 1
ATOM 5699 O O . PHE B 1 91 ? -13.07 3.387 7.074 1 95.94 91 PHE B O 1
ATOM 5706 N N . GLU B 1 92 ? -14.992 4.219 6.34 1 95.62 92 GLU B N 1
ATOM 5707 C CA . GLU B 1 92 ? -15.602 4.289 7.664 1 95.62 92 GLU B CA 1
ATOM 5708 C C . GLU B 1 92 ? -17.047 3.805 7.633 1 95.62 92 GLU B C 1
ATOM 5710 O O . GLU B 1 92 ? -17.766 4.059 6.668 1 95.62 92 GLU B O 1
ATOM 5715 N N . ILE B 1 93 ? -17.422 3.072 8.648 1 95.12 93 ILE B N 1
ATOM 5716 C CA . ILE B 1 93 ? -18.781 2.574 8.844 1 95.12 93 ILE B CA 1
ATOM 5717 C C . ILE B 1 93 ? -19.578 3.572 9.672 1 95.12 93 ILE B C 1
ATOM 5719 O O . ILE B 1 93 ? -19.156 3.979 10.758 1 95.12 93 ILE B O 1
ATOM 5723 N N . PHE B 1 94 ? -20.703 4.02 9.141 1 94.69 94 PHE B N 1
ATOM 5724 C CA . PHE B 1 94 ? -21.5 5.02 9.844 1 94.69 94 PHE B CA 1
ATOM 5725 C C . PHE B 1 94 ? -22.953 4.574 9.953 1 94.69 94 PHE B C 1
ATOM 5727 O O . PHE B 1 94 ? -23.359 3.607 9.305 1 94.69 94 PHE B O 1
ATOM 5734 N N . THR B 1 95 ? -23.688 5.145 10.852 1 93.31 95 THR B N 1
ATOM 5735 C CA . THR B 1 95 ? -25.109 4.902 11.055 1 93.31 95 THR B CA 1
ATOM 5736 C C . THR B 1 95 ? -25.922 6.148 10.719 1 93.31 95 THR B C 1
ATOM 5738 O O . THR B 1 95 ? -25.359 7.227 10.516 1 93.31 95 THR B O 1
ATOM 5741 N N . GLU B 1 96 ? -27.203 5.875 10.68 1 88.5 96 GLU B N 1
ATOM 5742 C CA . GLU B 1 96 ? -28.078 7.031 10.547 1 88.5 96 GLU B CA 1
ATOM 5743 C C . GLU B 1 96 ? -28.031 7.914 11.789 1 88.5 96 GLU B C 1
ATOM 5745 O O . GLU B 1 96 ? -27.781 7.426 12.898 1 88.5 96 GLU B O 1
ATOM 5750 N N . ARG B 1 97 ? -28.172 9.133 11.68 1 75.75 97 ARG B N 1
ATOM 5751 C CA . ARG B 1 97 ? -27.922 10.172 12.68 1 75.75 97 ARG B CA 1
ATOM 5752 C C . ARG B 1 97 ? -28.641 9.867 13.984 1 75.75 97 ARG B C 1
ATOM 5754 O O . ARG B 1 97 ? -28.125 10.141 15.07 1 75.75 97 ARG B O 1
ATOM 5761 N N . ASN B 1 98 ? -29.656 9.297 13.891 1 73.94 98 ASN B N 1
ATOM 5762 C CA . ASN B 1 98 ? -30.453 9.062 15.094 1 73.94 98 ASN B CA 1
ATOM 5763 C C . ASN B 1 98 ? -30.016 7.809 15.836 1 73.94 98 ASN B C 1
ATOM 5765 O O . ASN B 1 98 ? -30.516 7.508 16.922 1 73.94 98 ASN B O 1
ATOM 5769 N N . HIS B 1 99 ? -28.906 7.203 15.359 1 74.5 99 HIS B N 1
ATOM 5770 C CA . HIS B 1 99 ? -28.578 5.91 15.953 1 74.5 99 HIS B CA 1
ATOM 5771 C C . HIS B 1 99 ? -27.062 5.754 16.125 1 74.5 99 HIS B C 1
ATOM 5773 O O . HIS B 1 99 ? -26.516 4.684 15.867 1 74.5 99 HIS B O 1
ATOM 5779 N N . PRO B 1 100 ? -26.422 6.836 16.406 1 74.44 100 PRO B N 1
ATOM 5780 C CA . PRO B 1 100 ? -25 6.578 16.594 1 74.44 100 PRO B CA 1
ATOM 5781 C C . PRO B 1 100 ? -24.672 5.969 17.953 1 74.44 100 PRO B C 1
ATOM 5783 O O . PRO B 1 100 ? -25.422 6.172 18.922 1 74.44 100 PRO B O 1
ATOM 5786 N N . SER B 1 101 ? -23.734 4.93 17.969 1 77.44 101 SER B N 1
ATOM 5787 C CA . SER B 1 101 ? -23.312 4.266 19.203 1 77.44 101 SER B CA 1
ATOM 5788 C C . SER B 1 101 ? -21.812 4.395 19.406 1 77.44 101 SER B C 1
ATOM 5790 O O . SER B 1 101 ? -21.094 4.93 18.562 1 77.44 101 SER B O 1
ATOM 5792 N N . THR B 1 102 ? -21.375 4.012 20.547 1 75.88 102 THR B N 1
ATOM 5793 C CA . THR B 1 102 ? -19.953 4.059 20.891 1 75.88 102 THR B CA 1
ATOM 5794 C C . THR B 1 102 ? -19.156 3.123 20 1 75.88 102 THR B C 1
ATOM 5796 O O . THR B 1 102 ? -17.969 3.371 19.734 1 75.88 102 THR B O 1
ATOM 5799 N N . GLU B 1 103 ? -19.875 2.158 19.516 1 81 103 GLU B N 1
ATOM 5800 C CA . GLU B 1 103 ? -19.188 1.194 18.656 1 81 103 GLU B CA 1
ATOM 5801 C C . GLU B 1 103 ? -19.047 1.717 17.234 1 81 103 GLU B C 1
ATOM 5803 O O . GLU B 1 103 ? -18.109 1.366 16.516 1 81 103 GLU B O 1
ATOM 5808 N N . THR B 1 104 ? -20.047 2.539 16.938 1 88.12 104 THR B N 1
ATOM 5809 C CA . THR B 1 104 ? -20.062 3.174 15.625 1 88.12 104 THR B CA 1
ATOM 5810 C C . THR B 1 104 ? -20.297 4.676 15.75 1 88.12 104 THR B C 1
ATOM 5812 O O . THR B 1 104 ? -21.406 5.156 15.508 1 88.12 104 THR B O 1
ATOM 5815 N N . PRO B 1 105 ? -19.219 5.371 15.992 1 91.38 105 PRO B N 1
ATOM 5816 C CA . PRO B 1 105 ? -19.359 6.793 16.312 1 91.38 105 PRO B CA 1
ATOM 5817 C C . PRO B 1 105 ? -19.688 7.641 15.078 1 91.38 105 PRO B C 1
ATOM 5819 O O . PRO B 1 105 ? -20.141 8.781 15.211 1 91.38 105 PRO B O 1
ATOM 5822 N N . PHE B 1 106 ? -19.469 7.125 13.914 1 93.56 106 PHE B N 1
ATOM 5823 C CA . PHE B 1 106 ? -19.688 7.914 12.703 1 93.56 106 PHE B CA 1
ATOM 5824 C C . PHE B 1 106 ? -21.172 7.965 12.344 1 93.56 106 PHE B C 1
ATOM 5826 O O . PHE B 1 106 ? -21.875 6.977 12.5 1 93.56 106 PHE B O 1
ATOM 5833 N N . ARG B 1 107 ? -21.609 9.094 11.922 1 93.5 107 ARG B N 1
ATOM 5834 C CA . ARG B 1 107 ? -23 9.281 11.516 1 93.5 107 ARG B CA 1
ATOM 5835 C C . ARG B 1 107 ? -23.094 9.859 10.109 1 93.5 107 ARG B C 1
ATOM 5837 O O . ARG B 1 107 ? -22.094 10.367 9.578 1 93.5 107 ARG B O 1
ATOM 5844 N N . ARG B 1 108 ? -24.25 9.797 9.555 1 92.88 108 ARG B N 1
ATOM 5845 C CA . ARG B 1 108 ? -24.5 10.336 8.227 1 92.88 108 ARG B CA 1
ATOM 5846 C C . ARG B 1 108 ? -24.312 11.852 8.211 1 92.88 108 ARG B C 1
ATOM 5848 O O . ARG B 1 108 ? -24.75 12.547 9.133 1 92.88 108 ARG B O 1
ATOM 5855 N N . ILE B 1 109 ? -23.641 12.352 7.195 1 94.5 109 ILE B N 1
ATOM 5856 C CA . ILE B 1 109 ? -23.469 13.781 6.98 1 94.5 109 ILE B CA 1
ATOM 5857 C C . ILE B 1 109 ? -24.609 14.312 6.113 1 94.5 109 ILE B C 1
ATOM 5859 O O . ILE B 1 109 ? -24.969 13.703 5.102 1 94.5 109 ILE B O 1
ATOM 5863 N N . HIS B 1 110 ? -25.188 15.398 6.559 1 93 110 HIS B N 1
ATOM 5864 C CA . HIS B 1 110 ? -26.297 15.961 5.797 1 93 110 HIS B CA 1
ATOM 5865 C C . HIS B 1 110 ? -25.828 16.531 4.461 1 93 110 HIS B C 1
ATOM 5867 O O . HIS B 1 110 ? -24.766 17.141 4.387 1 93 110 HIS B O 1
ATOM 5873 N N . ALA B 1 111 ? -26.641 16.297 3.451 1 92.75 111 ALA B N 1
ATOM 5874 C CA . ALA B 1 111 ? -26.328 16.797 2.113 1 92.75 111 ALA B CA 1
ATOM 5875 C C . ALA B 1 111 ? -26.422 18.312 2.064 1 92.75 111 ALA B C 1
ATOM 5877 O O . ALA B 1 111 ? -25.75 18.953 1.249 1 92.75 111 ALA B O 1
ATOM 5878 N N . GLN B 1 112 ? -27.281 18.781 2.936 1 94.19 112 GLN B N 1
ATOM 5879 C CA . GLN B 1 112 ? -27.469 20.219 2.994 1 94.19 112 GLN B CA 1
ATOM 5880 C C . GLN B 1 112 ? -26.953 20.797 4.316 1 94.19 112 GLN B C 1
ATOM 5882 O O . GLN B 1 112 ? -27.531 20.516 5.375 1 94.19 112 GLN B O 1
ATOM 5887 N N . PRO B 1 113 ? -25.969 21.625 4.227 1 95.19 113 PRO B N 1
ATOM 5888 C CA . PRO B 1 113 ? -25.484 22.219 5.469 1 95.19 113 PRO B CA 1
ATOM 5889 C C . PRO B 1 113 ? -26.531 23.109 6.137 1 95.19 113 PRO B C 1
ATOM 5891 O O . PRO B 1 113 ? -26.516 23.281 7.359 1 95.19 113 PRO B O 1
ATOM 5894 N N . ASP B 1 114 ? -27.406 23.719 5.273 1 95.69 114 ASP B N 1
ATOM 5895 C CA . ASP B 1 114 ? -28.484 24.562 5.785 1 95.69 114 ASP B CA 1
ATOM 5896 C C . ASP B 1 114 ? -29.719 23.75 6.121 1 95.69 114 ASP B C 1
ATOM 5898 O O . ASP B 1 114 ? -30.812 24.047 5.641 1 95.69 114 ASP B O 1
ATOM 5902 N N . SER B 1 115 ? -29.562 22.688 6.773 1 95.12 115 SER B N 1
ATOM 5903 C CA . SER B 1 115 ? -30.672 21.875 7.242 1 95.12 115 SER B CA 1
ATOM 5904 C C . SER B 1 115 ? -30.953 22.094 8.727 1 95.12 115 SER B C 1
ATOM 5906 O O . SER B 1 115 ? -30.062 22.531 9.469 1 95.12 115 SER B O 1
ATOM 5908 N N . GLU B 1 116 ? -32.188 21.844 9.133 1 95.75 116 GLU B N 1
ATOM 5909 C CA . GLU B 1 116 ? -32.531 21.984 10.539 1 95.75 116 GLU B CA 1
ATOM 5910 C C . GLU B 1 116 ? -31.688 21.078 11.43 1 95.75 116 GLU B C 1
ATOM 5912 O O . GLU B 1 116 ? -31.328 21.469 12.539 1 95.75 116 GLU B O 1
ATOM 5917 N N . SER B 1 117 ? -31.359 20.031 10.914 1 93.06 117 SER B N 1
ATOM 5918 C CA . SER B 1 117 ? -30.547 19.078 11.672 1 93.06 117 SER B CA 1
ATOM 5919 C C . SER B 1 117 ? -29.156 19.641 11.93 1 93.06 117 SER B C 1
ATOM 5921 O O . SER B 1 117 ? -28.609 19.469 13.023 1 93.06 117 SER B O 1
ATOM 5923 N N . CYS B 1 118 ? -28.625 20.219 10.93 1 95.56 118 CYS B N 1
ATOM 5924 C CA . CYS B 1 118 ? -27.297 20.797 11.078 1 95.56 118 CYS B CA 1
ATOM 5925 C C . CYS B 1 118 ? -27.312 21.953 12.07 1 95.56 118 CYS B C 1
ATOM 5927 O O . CYS B 1 118 ? -26.422 22.062 12.93 1 95.56 118 CYS B O 1
ATOM 5929 N N . TRP B 1 119 ? -28.281 22.812 12.047 1 97.56 119 TRP B N 1
ATOM 5930 C CA . TRP B 1 119 ? -28.391 23.938 12.969 1 97.56 119 TRP B CA 1
ATOM 5931 C C . TRP B 1 119 ? -28.625 23.453 14.391 1 97.56 119 TRP B C 1
ATOM 5933 O O . TRP B 1 119 ? -28.078 24 15.344 1 97.56 119 TRP B O 1
ATOM 5943 N N . ASN B 1 120 ? -29.469 22.422 14.492 1 95.81 120 ASN B N 1
ATOM 5944 C CA . ASN B 1 120 ? -29.688 21.828 15.805 1 95.81 120 ASN B CA 1
ATOM 5945 C C . ASN B 1 120 ? -28.391 21.281 16.391 1 95.81 120 ASN B C 1
ATOM 5947 O O . ASN B 1 120 ? -28.156 21.406 17.594 1 95.81 120 ASN B O 1
ATOM 5951 N N . MET B 1 121 ? -27.625 20.688 15.57 1 94.88 121 MET B N 1
ATOM 5952 C CA . MET B 1 121 ? -26.344 20.172 16 1 94.88 121 MET B CA 1
ATOM 5953 C C . MET B 1 121 ? -25.422 21.297 16.469 1 94.88 121 MET B C 1
ATOM 5955 O O . MET B 1 121 ? -24.812 21.203 17.531 1 94.88 121 MET B O 1
ATOM 5959 N N . ILE B 1 122 ? -25.328 22.359 15.734 1 97.5 122 ILE B N 1
ATOM 5960 C CA . ILE B 1 122 ? -24.5 23.516 16.094 1 97.5 122 ILE B CA 1
ATOM 5961 C C . ILE B 1 122 ? -25 24.094 17.422 1 97.5 122 ILE B C 1
ATOM 5963 O O . ILE B 1 122 ? -24.188 24.422 18.297 1 97.5 122 ILE B O 1
ATOM 5967 N N . HIS B 1 123 ? -26.312 24.125 17.594 1 97.56 123 HIS B N 1
ATOM 5968 C CA . HIS B 1 123 ? -26.875 24.625 18.828 1 97.56 123 HIS B CA 1
ATOM 5969 C C . HIS B 1 123 ? -26.516 23.734 20.016 1 97.56 123 HIS B C 1
ATOM 5971 O O . HIS B 1 123 ? -26.281 24.219 21.125 1 97.56 123 HIS B O 1
ATOM 5977 N N . THR B 1 124 ? -26.547 22.516 19.719 1 94.94 124 THR B N 1
ATOM 5978 C CA . THR B 1 124 ? -26.172 21.578 20.766 1 94.94 124 THR B CA 1
ATOM 5979 C C . THR B 1 124 ? -24.719 21.812 21.203 1 94.94 124 THR B C 1
ATOM 5981 O O . THR B 1 124 ? -24.422 21.812 22.406 1 94.94 124 THR B O 1
ATOM 5984 N N . TRP B 1 125 ? -23.875 21.938 20.266 1 95.31 125 TRP B N 1
ATOM 5985 C CA . TRP B 1 125 ? -22.484 22.234 20.578 1 95.31 125 TRP B CA 1
ATOM 5986 C C . TRP B 1 125 ? -22.359 23.547 21.359 1 95.31 125 TRP B C 1
ATOM 5988 O O . TRP B 1 125 ? -21.625 23.625 22.344 1 95.31 125 TRP B O 1
ATOM 5998 N N . LEU B 1 126 ? -23.047 24.531 20.906 1 96.38 126 LEU B N 1
ATOM 5999 C CA . LEU B 1 126 ? -23.031 25.859 21.531 1 96.38 126 LEU B CA 1
ATOM 6000 C C . LEU B 1 126 ? -23.562 25.781 22.953 1 96.38 126 LEU B C 1
ATOM 6002 O O . LEU B 1 126 ? -22.969 26.359 23.875 1 96.38 126 LEU B O 1
ATOM 6006 N N . ASP B 1 127 ? -24.594 25.062 23.172 1 95.31 127 ASP B N 1
ATOM 6007 C CA . ASP B 1 127 ? -25.188 24.922 24.484 1 95.31 127 ASP B CA 1
ATOM 6008 C C . ASP B 1 127 ? -24.266 24.172 25.438 1 95.31 127 ASP B C 1
ATOM 6010 O O . ASP B 1 127 ? -24.109 24.562 26.594 1 95.31 127 ASP B O 1
ATOM 6014 N N . LYS B 1 128 ? -23.75 23.156 24.922 1 93.75 128 LYS B N 1
ATOM 6015 C CA . LYS B 1 128 ? -22.797 22.406 25.734 1 93.75 128 LYS B CA 1
ATOM 6016 C C . LYS B 1 128 ? -21.625 23.281 26.172 1 93.75 128 LYS B C 1
ATOM 6018 O O . LYS B 1 128 ? -21.172 23.219 27.312 1 93.75 128 LYS B O 1
ATOM 6023 N N . CYS B 1 129 ? -21.141 24.031 25.25 1 93.69 129 CYS B N 1
ATOM 6024 C CA . CYS B 1 129 ? -20 24.906 25.531 1 93.69 129 CYS B CA 1
ATOM 6025 C C . CYS B 1 129 ? -20.375 25.969 26.562 1 93.69 129 CYS B C 1
ATOM 6027 O O . CYS B 1 129 ? -19.672 26.141 27.547 1 93.69 129 CYS B O 1
ATOM 6029 N N . THR B 1 130 ? -21.469 26.641 26.438 1 92.75 130 THR B N 1
ATOM 6030 C CA . THR B 1 130 ? -21.859 27.781 27.266 1 92.75 130 THR B CA 1
ATOM 6031 C C . THR B 1 130 ? -22.266 27.297 28.656 1 92.75 130 THR B C 1
ATOM 6033 O O . THR B 1 130 ? -22.094 28.031 29.641 1 92.75 130 THR B O 1
ATOM 6036 N N . SER B 1 131 ? -22.719 26.125 28.703 1 92.31 131 SER B N 1
ATOM 6037 C CA . SER B 1 131 ? -23.219 25.609 29.969 1 92.31 131 SER B CA 1
ATOM 6038 C C . SER B 1 131 ? -22.109 24.953 30.781 1 92.31 131 SER B C 1
ATOM 6040 O O . SER B 1 131 ? -22.094 25.031 32 1 92.31 131 SER B O 1
ATOM 6042 N N . ASN B 1 132 ? -21.203 24.375 30.109 1 90.62 132 ASN B N 1
ATOM 6043 C CA . ASN B 1 132 ? -20.328 23.469 30.828 1 90.62 132 ASN B CA 1
ATOM 6044 C C . ASN B 1 132 ? -18.891 23.953 30.844 1 90.62 132 ASN B C 1
ATOM 6046 O O . ASN B 1 132 ? -18.078 23.516 31.656 1 90.62 132 ASN B O 1
ATOM 6050 N N . HIS B 1 133 ? -18.578 24.797 30 1 88.62 133 HIS B N 1
ATOM 6051 C CA . HIS B 1 133 ? -17.172 25.156 29.875 1 88.62 133 HIS B CA 1
ATOM 6052 C C . HIS B 1 133 ? -16.844 26.422 30.656 1 88.62 133 HIS B C 1
ATOM 6054 O O . HIS B 1 133 ? -17.422 27.484 30.406 1 88.62 133 HIS B O 1
ATOM 6060 N N . THR B 1 134 ? -15.844 26.297 31.422 1 84.69 134 THR B N 1
ATOM 6061 C CA . THR B 1 134 ? -15.43 27.438 32.219 1 84.69 134 THR B CA 1
ATOM 6062 C C . THR B 1 134 ? -14.523 28.375 31.438 1 84.69 134 THR B C 1
ATOM 6064 O O . THR B 1 134 ? -14.633 29.594 31.547 1 84.69 134 THR B O 1
ATOM 6067 N N . CYS B 1 135 ? -13.68 27.797 30.594 1 83.5 135 CYS B N 1
ATOM 6068 C CA . CYS B 1 135 ? -12.719 28.594 29.844 1 83.5 135 CYS B CA 1
ATOM 6069 C C . CYS B 1 135 ? -13.406 29.391 28.734 1 83.5 135 CYS B C 1
ATOM 6071 O O . CYS B 1 135 ? -12.891 30.406 28.281 1 83.5 135 CYS B O 1
ATOM 6073 N N . CYS B 1 136 ? -14.602 28.922 28.406 1 89 136 CYS B N 1
ATOM 6074 C CA . CYS B 1 136 ? -15.297 29.547 27.281 1 89 136 CYS B CA 1
ATOM 6075 C C . CYS B 1 136 ? -16.297 30.578 27.766 1 89 136 CYS B C 1
ATOM 6077 O O . CYS B 1 136 ? -16.938 31.266 26.969 1 89 136 CYS B O 1
ATOM 6079 N N . ARG B 1 137 ? -16.438 30.656 29 1 83.88 137 ARG B N 1
ATOM 6080 C CA . ARG B 1 137 ? -17.469 31.516 29.562 1 83.88 137 ARG B CA 1
ATOM 6081 C C . ARG B 1 137 ? -17.172 32.969 29.281 1 83.88 137 ARG B C 1
ATOM 6083 O O . ARG B 1 137 ? -16.016 33.406 29.359 1 83.88 137 ARG B O 1
ATOM 6090 N N . GLN B 1 138 ? -18.203 33.625 28.812 1 79.19 138 GLN B N 1
ATOM 6091 C CA . GLN B 1 138 ? -18.125 35.062 28.594 1 79.19 138 GLN B CA 1
ATOM 6092 C C . GLN B 1 138 ? -19.047 35.812 29.547 1 79.19 138 GLN B C 1
ATOM 6094 O O . GLN B 1 138 ? -20.203 36.062 29.219 1 79.19 138 GLN B O 1
ATOM 6099 N N . ASP B 1 139 ? -18.688 36.031 30.828 1 66.81 139 ASP B N 1
ATOM 6100 C CA . ASP B 1 139 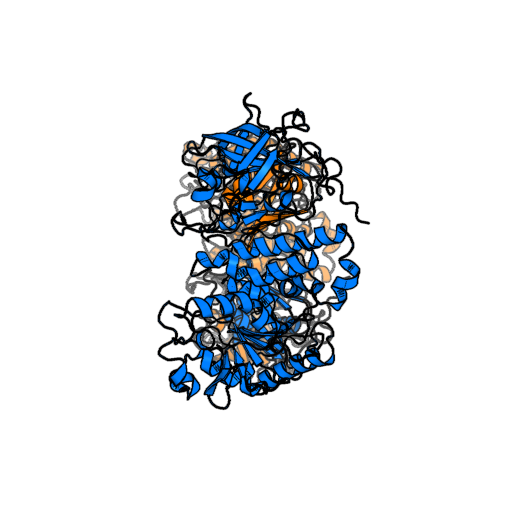? -19.547 36.562 31.891 1 66.81 139 ASP B CA 1
ATOM 6101 C C . ASP B 1 139 ? -19.812 38.031 31.688 1 66.81 139 ASP B C 1
ATOM 6103 O O . ASP B 1 139 ? -20.891 38.531 32.031 1 66.81 139 ASP B O 1
ATOM 6107 N N . HIS B 1 140 ? -18.844 38.812 31.188 1 69.62 140 HIS B N 1
ATOM 6108 C CA . HIS B 1 140 ? -19.062 40.25 31.031 1 69.62 140 HIS B CA 1
ATOM 6109 C C . HIS B 1 140 ? -19.141 40.625 29.547 1 69.62 140 HIS B C 1
ATOM 6111 O O . HIS B 1 140 ? -18.609 39.906 28.703 1 69.62 140 HIS B O 1
ATOM 6117 N N . ALA B 1 141 ? -20.047 41.594 29.359 1 72.44 141 ALA B N 1
ATOM 6118 C CA . ALA B 1 141 ? -20.172 42.094 28 1 72.44 141 ALA B CA 1
ATOM 6119 C C . ALA B 1 141 ? -18.812 42.562 27.469 1 72.44 141 ALA B C 1
ATOM 6121 O O . ALA B 1 141 ? -18.25 43.531 27.984 1 72.44 141 ALA B O 1
ATOM 6122 N N . PRO B 1 142 ? -18.328 41.906 26.531 1 81.75 142 PRO B N 1
ATOM 6123 C CA . PRO B 1 142 ? -17.016 42.281 26.016 1 81.75 142 PRO B CA 1
ATOM 6124 C C . PRO B 1 142 ? -17.062 43.562 25.172 1 81.75 142 PRO B C 1
ATOM 6126 O O . PRO B 1 142 ? -18.141 43.938 24.703 1 81.75 142 PRO B O 1
ATOM 6129 N N . PRO B 1 143 ? -15.953 44.281 25.125 1 87.19 143 PRO B N 1
ATOM 6130 C CA . PRO B 1 143 ? -15.898 45.406 24.219 1 87.19 143 PRO B CA 1
ATOM 6131 C C . PRO B 1 143 ? -16.297 45.062 22.797 1 87.19 143 PRO B C 1
ATOM 6133 O O . PRO B 1 143 ? -15.953 44 22.297 1 87.19 143 PRO B O 1
ATOM 6136 N N . MET B 1 144 ? -17.109 46 22.25 1 92.25 144 MET B N 1
ATOM 6137 C CA . MET B 1 144 ? -17.609 45.781 20.906 1 92.25 144 MET B CA 1
ATOM 6138 C C . MET B 1 144 ? -16.703 46.438 19.859 1 92.25 144 MET B C 1
ATOM 6140 O O . MET B 1 144 ? -16.016 47.406 20.156 1 92.25 144 MET B O 1
ATOM 6144 N N . PRO B 1 145 ? -16.719 45.844 18.641 1 94.75 145 PRO B N 1
ATOM 6145 C CA . PRO B 1 145 ? -16.031 46.531 17.547 1 94.75 145 PRO B CA 1
ATOM 6146 C C . PRO B 1 145 ? -16.625 47.906 17.25 1 94.75 145 PRO B C 1
ATOM 6148 O O . PRO B 1 145 ? -17.75 48.219 17.656 1 94.75 145 PRO B O 1
ATOM 6151 N N . ASN B 1 146 ? -15.828 48.688 16.578 1 93.19 146 ASN B N 1
ATOM 6152 C CA . ASN B 1 146 ? -16.266 50.031 16.266 1 93.19 146 ASN B CA 1
ATOM 6153 C C . ASN B 1 146 ? -17.516 50.031 15.383 1 93.19 146 ASN B C 1
ATOM 6155 O O . ASN B 1 146 ? -18.469 50.781 15.633 1 93.19 146 ASN B O 1
ATOM 6159 N N . ILE B 1 147 ? -17.484 49.281 14.352 1 95.56 147 ILE B N 1
ATOM 6160 C CA . ILE B 1 147 ? -18.594 49.156 13.414 1 95.56 147 ILE B CA 1
ATOM 6161 C C . ILE B 1 147 ? -18.984 47.688 13.289 1 95.56 147 ILE B C 1
ATOM 6163 O O . ILE B 1 147 ? -18.125 46.812 13.266 1 95.56 147 ILE B O 1
ATOM 6167 N N . LEU B 1 148 ? -20.281 47.469 13.32 1 97.12 148 LEU B N 1
ATOM 6168 C CA . LEU B 1 148 ? -20.828 46.125 13.125 1 97.12 148 LEU B CA 1
ATOM 6169 C C . LEU B 1 148 ? -22 46.156 12.148 1 97.12 148 LEU B C 1
ATOM 6171 O O . LEU B 1 148 ? -22.547 47.219 11.867 1 97.12 148 LEU B O 1
ATOM 6175 N N . LEU B 1 149 ? -22.266 45.062 11.641 1 96.81 149 LEU B N 1
ATOM 6176 C CA . LEU B 1 149 ? -23.438 44.906 10.789 1 96.81 149 LEU B CA 1
ATOM 6177 C C . LEU B 1 149 ? -24.625 44.375 11.578 1 96.81 149 LEU B C 1
ATOM 6179 O O . LEU B 1 149 ? -24.547 43.281 12.164 1 96.81 149 LEU B O 1
ATOM 6183 N N . ASN B 1 150 ? -25.688 45.094 11.664 1 97.06 150 ASN B N 1
ATOM 6184 C CA . ASN B 1 150 ? -26.938 44.562 12.156 1 97.06 150 ASN B CA 1
ATOM 6185 C C . ASN B 1 150 ? -27.641 43.719 11.109 1 97.06 150 ASN B C 1
ATOM 6187 O O . ASN B 1 150 ? -28.109 44.219 10.094 1 97.06 150 ASN B O 1
ATOM 6191 N N . VAL B 1 151 ? -27.75 42.469 11.352 1 97 151 VAL B N 1
ATOM 6192 C CA . VAL B 1 151 ? -28.172 41.531 10.312 1 97 151 VAL B CA 1
ATOM 6193 C C . VAL B 1 151 ? -29.703 41.562 10.188 1 97 151 VAL B C 1
ATOM 6195 O O . VAL B 1 151 ? -30.25 41.031 9.211 1 97 151 VAL B O 1
ATOM 6198 N N . ASP B 1 152 ? -30.391 42.094 11.117 1 95.19 152 ASP B N 1
ATOM 6199 C CA . ASP B 1 152 ? -31.844 42.219 11.055 1 95.19 152 ASP B CA 1
ATOM 6200 C C . ASP B 1 152 ? -32.281 43.406 10.203 1 95.19 152 ASP B C 1
ATOM 6202 O O . ASP B 1 152 ? -33.156 43.281 9.359 1 95.19 152 ASP B O 1
ATOM 6206 N N . THR B 1 153 ? -31.609 44.5 10.414 1 94.88 153 THR B N 1
ATOM 6207 C CA . THR B 1 153 ? -31.969 45.719 9.695 1 94.88 153 THR B CA 1
ATOM 6208 C C . THR B 1 153 ? -31.062 45.906 8.484 1 94.88 153 THR B C 1
ATOM 6210 O O . THR B 1 153 ? -31.344 46.75 7.625 1 94.88 153 THR B O 1
ATOM 6213 N N . LEU B 1 154 ? -30.047 45.188 8.359 1 95.69 154 LEU B N 1
ATOM 6214 C CA . LEU B 1 154 ? -29.078 45.219 7.266 1 95.69 154 LEU B CA 1
ATOM 6215 C C . LEU B 1 154 ? -28.469 46.625 7.125 1 95.69 154 LEU B C 1
ATOM 6217 O O . LEU B 1 154 ? -28.484 47.219 6.039 1 95.69 154 LEU B O 1
ATOM 6221 N N . ARG B 1 155 ? -27.953 47.062 8.211 1 95.88 155 ARG B N 1
ATOM 6222 C CA . ARG B 1 155 ? -27.266 48.344 8.258 1 95.88 155 ARG B CA 1
ATOM 6223 C C . ARG B 1 155 ? -26.016 48.25 9.148 1 95.88 155 ARG B C 1
ATOM 6225 O O . ARG B 1 155 ? -25.984 47.469 10.094 1 95.88 155 ARG B O 1
ATOM 6232 N N . LEU B 1 156 ? -25.078 49.094 8.836 1 96.19 156 LEU B N 1
ATOM 6233 C CA . LEU B 1 156 ? -23.922 49.25 9.711 1 96.19 156 LEU B CA 1
ATOM 6234 C C . LEU B 1 156 ? -24.25 50.094 10.93 1 96.19 156 LEU B C 1
ATOM 6236 O O . LEU B 1 156 ? -24.953 51.094 10.82 1 96.19 156 LEU B O 1
ATOM 6240 N N . VAL B 1 157 ? -23.812 49.656 12.078 1 95.88 157 VAL B N 1
ATOM 6241 C CA . VAL B 1 157 ? -24.078 50.375 13.328 1 95.88 157 VAL B CA 1
ATOM 6242 C C . VAL B 1 157 ? -22.781 50.5 14.125 1 95.88 157 VAL B C 1
ATOM 6244 O O . VAL B 1 157 ? -21.844 49.719 13.961 1 95.88 157 VAL B O 1
ATOM 6247 N N . TYR B 1 158 ? -22.75 51.562 14.945 1 93.81 158 TYR B N 1
ATOM 6248 C CA . TYR B 1 158 ? -21.609 51.719 15.844 1 93.81 158 TYR B CA 1
ATOM 6249 C C . TYR B 1 158 ? -21.75 50.844 17.078 1 93.81 158 TYR B C 1
ATOM 6251 O O . TYR B 1 158 ? -22.828 50.75 17.656 1 93.81 158 TYR B O 1
ATOM 6259 N N . GLY B 1 159 ? -20.672 50.156 17.406 1 92.31 159 GLY B N 1
ATOM 6260 C CA . GLY B 1 159 ? -20.656 49.312 18.578 1 92.31 159 GLY B CA 1
ATOM 6261 C C . GLY B 1 159 ? -21.047 50.031 19.844 1 92.31 159 GLY B C 1
ATOM 6262 O O . GLY B 1 159 ? -21.672 49.469 20.734 1 92.31 159 GLY B O 1
ATOM 6263 N N . SER B 1 160 ? -20.734 51.312 19.906 1 88.56 160 SER B N 1
ATOM 6264 C CA . SER B 1 160 ? -21.016 52.156 21.078 1 88.56 160 SER B CA 1
ATOM 6265 C C . SER B 1 160 ? -22.5 52.344 21.281 1 88.56 160 SER B C 1
ATOM 6267 O O . SER B 1 160 ? -22.953 52.656 22.391 1 88.56 160 SER B O 1
ATOM 6269 N N . THR B 1 161 ? -23.234 52.125 20.25 1 88.25 161 THR B N 1
ATOM 6270 C CA . THR B 1 161 ? -24.672 52.344 20.328 1 88.25 161 THR B CA 1
ATOM 6271 C C . THR B 1 161 ? -25.422 51.062 20.688 1 88.25 161 THR B C 1
ATOM 6273 O O . THR B 1 161 ? -26.625 51.094 20.938 1 88.25 161 THR B O 1
ATOM 6276 N N . CYS B 1 162 ? -24.703 50.031 20.734 1 86.94 162 CYS B N 1
ATOM 6277 C CA . CYS B 1 162 ? -25.328 48.75 21.031 1 86.94 162 CYS B CA 1
ATOM 6278 C C . CYS B 1 162 ? -25.484 48.562 22.531 1 86.94 162 CYS B C 1
ATOM 6280 O O . CYS B 1 162 ? -24.734 49.125 23.312 1 86.94 162 CYS B O 1
ATOM 6282 N N . GLU B 1 163 ? -26.469 47.844 22.922 1 79.06 163 GLU B N 1
ATOM 6283 C CA . GLU B 1 163 ? -26.719 47.562 24.328 1 79.06 163 GLU B CA 1
ATOM 6284 C C . GLU B 1 163 ? -25.578 46.75 24.922 1 79.06 163 GLU B C 1
ATOM 6286 O O . GLU B 1 163 ? -24.938 45.969 24.234 1 79.06 163 GLU B O 1
ATOM 6291 N N . GLY B 1 164 ? -25.328 47 26.141 1 70.56 164 GLY B N 1
ATOM 6292 C CA . GLY B 1 164 ? -24.203 46.406 26.844 1 70.56 164 GLY B CA 1
ATOM 6293 C C . GLY B 1 164 ? -24.203 44.875 26.812 1 70.56 164 GLY B C 1
ATOM 6294 O O . GLY B 1 164 ? -23.141 44.25 26.844 1 70.56 164 GLY B O 1
ATOM 6295 N N . ASP B 1 165 ? -25.266 44.25 26.75 1 79.75 165 ASP B N 1
ATOM 6296 C CA . ASP B 1 165 ? -25.297 42.812 26.859 1 79.75 165 ASP B CA 1
ATOM 6297 C C . ASP B 1 165 ? -25.484 42.156 25.5 1 79.75 165 ASP B C 1
ATOM 6299 O O . ASP B 1 165 ? -25.719 40.938 25.406 1 79.75 165 ASP B O 1
ATOM 6303 N N . THR B 1 166 ? -25.125 42.844 24.484 1 87.44 166 THR B N 1
ATOM 6304 C CA . THR B 1 166 ? -25.344 42.312 23.141 1 87.44 166 THR B CA 1
ATOM 6305 C C . THR B 1 166 ? -24.141 41.5 22.672 1 87.44 166 THR B C 1
ATOM 6307 O O . THR B 1 166 ? -23 41.906 22.906 1 87.44 166 THR B O 1
ATOM 6310 N N . ARG B 1 167 ? -24.422 40.375 22.141 1 92.56 167 ARG B N 1
ATOM 6311 C CA . ARG B 1 167 ? -23.406 39.469 21.594 1 92.56 167 ARG B CA 1
ATOM 6312 C C . ARG B 1 167 ? -23.359 39.562 20.062 1 92.56 167 ARG B C 1
ATOM 6314 O O . ARG B 1 167 ? -24.328 39.969 19.438 1 92.56 167 ARG B O 1
ATOM 6321 N N . TYR B 1 168 ? -22.203 39.312 19.5 1 96.38 168 TYR B N 1
ATOM 6322 C CA . TYR B 1 168 ? -22.078 39.375 18.047 1 96.38 168 TYR B CA 1
ATOM 6323 C C . TYR B 1 168 ? -21.297 38.156 17.531 1 96.38 168 TYR B C 1
ATOM 6325 O O . TYR B 1 168 ? -20.625 37.469 18.312 1 96.38 168 TYR B O 1
ATOM 6333 N N . ALA B 1 169 ? -21.453 37.875 16.25 1 98 169 ALA B N 1
ATOM 6334 C CA . ALA B 1 169 ? -20.656 36.875 15.539 1 98 169 ALA B CA 1
ATOM 6335 C C . ALA B 1 169 ? -19.562 37.531 14.711 1 98 169 ALA B C 1
ATOM 6337 O O . ALA B 1 169 ? -19.656 38.719 14.375 1 98 169 ALA B O 1
ATOM 6338 N N . ALA B 1 170 ? -18.484 36.875 14.492 1 98.38 170 ALA B N 1
ATOM 6339 C CA . ALA B 1 170 ? -17.406 37.312 13.602 1 98.38 170 ALA B CA 1
ATOM 6340 C C . ALA B 1 170 ? -17.25 36.344 12.422 1 98.38 170 ALA B C 1
ATOM 6342 O O . ALA B 1 170 ? -17.547 35.156 12.539 1 98.38 170 ALA B O 1
ATOM 6343 N N . LEU B 1 171 ? -16.812 36.844 11.305 1 98.06 171 LEU B N 1
ATOM 6344 C CA . LEU B 1 171 ? -16.641 36.031 10.109 1 98.06 171 LEU B CA 1
ATOM 6345 C C . LEU B 1 171 ? -15.164 35.906 9.742 1 98.06 171 LEU B C 1
ATOM 6347 O O . LEU B 1 171 ? -14.453 36.938 9.695 1 98.06 171 LEU B O 1
ATOM 6351 N N . SER B 1 172 ? -14.648 34.75 9.641 1 97.5 172 SER B N 1
ATOM 6352 C CA . SER B 1 172 ? -13.336 34.469 9.078 1 97.5 172 SER B CA 1
ATOM 6353 C C . SER B 1 172 ? -13.461 33.906 7.664 1 97.5 172 SER B C 1
ATOM 6355 O O . SER B 1 172 ? -14.07 32.844 7.457 1 97.5 172 SER B O 1
ATOM 6357 N N . HIS B 1 173 ? -12.977 34.656 6.719 1 95.06 173 HIS B N 1
ATOM 6358 C CA . HIS B 1 173 ? -13.211 34.312 5.32 1 95.06 173 HIS B CA 1
ATOM 6359 C C . HIS B 1 173 ? -12.07 34.812 4.434 1 95.06 173 HIS B C 1
ATOM 6361 O O . HIS B 1 173 ? -11.281 35.656 4.852 1 95.06 173 HIS B O 1
ATOM 6367 N N . CYS B 1 174 ? -12 34.25 3.236 1 92.31 174 CYS B N 1
ATOM 6368 C CA . CYS B 1 174 ? -11.062 34.719 2.232 1 92.31 174 CYS B CA 1
ATOM 6369 C C . CYS B 1 174 ? -11.68 35.812 1.376 1 92.31 174 CYS B C 1
ATOM 6371 O O . CYS B 1 174 ? -12.812 35.688 0.91 1 92.31 174 CYS B O 1
ATOM 6373 N N . TRP B 1 175 ? -10.977 36.812 1.172 1 84.69 175 TRP B N 1
ATOM 6374 C CA . TRP B 1 175 ? -11.445 37.906 0.364 1 84.69 175 TRP B CA 1
ATOM 6375 C C . TRP B 1 175 ? -11.508 37.531 -1.111 1 84.69 175 TRP B C 1
ATOM 6377 O O . TRP B 1 175 ? -12.367 38.031 -1.849 1 84.69 175 TRP B O 1
ATOM 6387 N N . GLY B 1 176 ? -10.664 36.562 -1.506 1 78.88 176 GLY B N 1
ATOM 6388 C CA . GLY B 1 176 ? -10.516 36.281 -2.926 1 78.88 176 GLY B CA 1
ATOM 6389 C C . GLY B 1 176 ? -9.602 37.281 -3.633 1 78.88 176 GLY B C 1
ATOM 6390 O O . GLY B 1 176 ? -8.727 37.875 -3.008 1 78.88 176 GLY B O 1
ATOM 6391 N N . ALA B 1 177 ? -9.781 37.344 -5.008 1 66.88 177 ALA B N 1
ATOM 6392 C CA . ALA B 1 177 ? -8.93 38.219 -5.816 1 66.88 177 ALA B CA 1
ATOM 6393 C C . ALA B 1 177 ? -9.188 39.688 -5.504 1 66.88 177 ALA B C 1
ATOM 6395 O O . ALA B 1 177 ? -10.32 40.062 -5.219 1 66.88 177 ALA B O 1
ATOM 6396 N N . ALA B 1 178 ? -8.18 40.5 -5.473 1 59.56 178 ALA B N 1
ATOM 6397 C CA . ALA B 1 178 ? -8.195 41.906 -5.148 1 59.56 178 ALA B CA 1
ATOM 6398 C C . ALA B 1 178 ? -9.219 42.656 -6 1 59.56 178 ALA B C 1
ATOM 6400 O O . ALA B 1 178 ? -9.328 42.406 -7.203 1 59.56 178 ALA B O 1
ATOM 6401 N N . GLY B 1 179 ? -10.055 43.5 -5.395 1 58.81 179 GLY B N 1
ATOM 6402 C CA . GLY B 1 179 ? -10.938 44.406 -6.105 1 58.81 179 GLY B CA 1
ATOM 6403 C C . GLY B 1 179 ? -12.328 43.844 -6.316 1 58.81 179 GLY B C 1
ATOM 6404 O O . GLY B 1 179 ? -13.227 44.562 -6.781 1 58.81 179 GLY B O 1
ATOM 6405 N N . THR B 1 180 ? -12.484 42.594 -6.027 1 60.69 180 THR B N 1
ATOM 6406 C CA . THR B 1 180 ? -13.766 42 -6.375 1 60.69 180 THR B CA 1
ATOM 6407 C C . THR B 1 180 ? -14.727 42.031 -5.191 1 60.69 180 THR B C 1
ATOM 6409 O O . THR B 1 180 ? -15.938 41.875 -5.359 1 60.69 180 THR B O 1
ATOM 6412 N N . LEU B 1 181 ? -14.195 42.344 -4.059 1 66.31 181 LEU B N 1
ATOM 6413 C CA . LEU B 1 181 ? -15.031 42.25 -2.863 1 66.31 181 LEU B CA 1
ATOM 6414 C C . LEU B 1 181 ? -15.672 43.594 -2.539 1 66.31 181 LEU B C 1
ATOM 6416 O O . LEU B 1 181 ? -15.039 44.656 -2.691 1 66.31 181 LEU B O 1
ATOM 6420 N N . ALA B 1 182 ? -16.891 43.562 -2.25 1 71.38 182 ALA B N 1
ATOM 6421 C CA . ALA B 1 182 ? -17.578 44.719 -1.727 1 71.38 182 ALA B CA 1
ATOM 6422 C C . ALA B 1 182 ? -17.016 45.125 -0.369 1 71.38 182 ALA B C 1
ATOM 6424 O O . ALA B 1 182 ? -17.016 44.344 0.572 1 71.38 182 ALA B O 1
ATOM 6425 N N . THR B 1 183 ? -16.359 46.25 -0.356 1 85.31 183 THR B N 1
ATOM 6426 C CA . THR B 1 183 ? -15.781 46.75 0.888 1 85.31 183 THR B CA 1
ATOM 6427 C C . THR B 1 183 ? -16.375 48.125 1.254 1 85.31 183 THR B C 1
ATOM 6429 O O . THR B 1 183 ? -17.047 48.75 0.43 1 85.31 183 THR B O 1
ATOM 6432 N N . THR B 1 184 ? -16.281 48.344 2.473 1 90.12 184 THR B N 1
ATOM 6433 C CA . THR B 1 184 ? -16.734 49.656 2.938 1 90.12 184 THR B CA 1
ATOM 6434 C C . THR B 1 184 ? -15.641 50.688 2.734 1 90.12 184 THR B C 1
ATOM 6436 O O . THR B 1 184 ? -14.477 50.469 3.078 1 90.12 184 THR B O 1
ATOM 6439 N N . LEU B 1 185 ? -16.078 51.781 2.111 1 92.25 185 LEU B N 1
ATOM 6440 C CA . LEU B 1 185 ? -15.195 52.938 1.88 1 92.25 185 LEU B CA 1
ATOM 6441 C C . LEU B 1 185 ? -15.75 54.188 2.545 1 92.25 185 LEU B C 1
ATOM 6443 O O . LEU B 1 185 ? -16.906 54.188 2.984 1 92.25 185 LEU B O 1
ATOM 6447 N N . ARG B 1 186 ? -14.922 55.188 2.596 1 93.25 186 ARG B N 1
ATOM 6448 C CA . ARG B 1 186 ? -15.383 56.469 3.154 1 93.25 186 ARG B CA 1
ATOM 6449 C C . ARG B 1 186 ? -16.609 56.969 2.42 1 93.25 186 ARG B C 1
ATOM 6451 O O . ARG B 1 186 ? -17.531 57.531 3.039 1 93.25 186 ARG B O 1
ATOM 6458 N N . ALA B 1 187 ? -16.609 56.719 1.141 1 90.81 187 ALA B N 1
ATOM 6459 C CA . ALA B 1 187 ? -17.688 57.188 0.28 1 90.81 187 ALA B CA 1
ATOM 6460 C C . ALA B 1 187 ? -18.984 56.406 0.514 1 90.81 187 ALA B C 1
ATOM 6462 O O . ALA B 1 187 ? -20.078 56.938 0.258 1 90.81 187 ALA B O 1
ATOM 6463 N N . THR B 1 188 ? -18.859 55.25 1.044 1 91.44 188 THR B N 1
ATOM 6464 C CA . THR B 1 188 ? -20.031 54.375 1.062 1 91.44 188 THR B CA 1
ATOM 6465 C C . THR B 1 188 ? -20.484 54.125 2.494 1 91.44 188 THR B C 1
ATOM 6467 O O . THR B 1 188 ? -21.594 53.625 2.719 1 91.44 188 THR B O 1
ATOM 6470 N N . VAL B 1 189 ? -19.672 54.469 3.463 1 93.12 189 VAL B N 1
ATOM 6471 C CA . VAL B 1 189 ? -19.922 54.062 4.848 1 93.12 189 VAL B CA 1
ATOM 6472 C C . VAL B 1 189 ? -21.25 54.656 5.316 1 93.12 189 VAL B C 1
ATOM 6474 O O . VAL B 1 189 ? -22.047 54 5.988 1 93.12 189 VAL B O 1
ATOM 6477 N N . GLU B 1 190 ? -21.562 55.906 4.926 1 92.56 190 GLU B N 1
ATOM 6478 C CA . GLU B 1 190 ? -22.797 56.531 5.352 1 92.56 190 GLU B CA 1
ATOM 6479 C C . GLU B 1 190 ? -24 55.875 4.684 1 92.56 190 GLU B C 1
ATOM 6481 O O . GLU B 1 190 ? -25.047 55.719 5.316 1 92.56 190 GLU B O 1
ATOM 6486 N N . SER B 1 191 ? -23.828 55.562 3.443 1 92.44 191 SER B N 1
ATOM 6487 C CA . SER B 1 191 ? -24.906 54.875 2.742 1 92.44 191 SER B CA 1
ATOM 6488 C C . SER B 1 191 ? -25.172 53.5 3.369 1 92.44 191 SER B C 1
ATOM 6490 O O . SER B 1 191 ? -26.328 53.094 3.488 1 92.44 191 SER B O 1
ATOM 6492 N N . PHE B 1 192 ? -24.141 52.812 3.789 1 94.19 192 PHE B N 1
ATOM 6493 C CA . PHE B 1 192 ? -24.281 51.5 4.375 1 94.19 192 PHE B CA 1
ATOM 6494 C C . PHE B 1 192 ? -24.922 51.562 5.754 1 94.19 192 PHE B C 1
ATOM 6496 O O . PHE B 1 192 ? -25.547 50.625 6.203 1 94.19 192 PHE B O 1
ATOM 6503 N N . LYS B 1 193 ? -24.781 52.688 6.395 1 93.94 193 LYS B N 1
ATOM 6504 C CA . LYS B 1 193 ? -25.406 52.906 7.691 1 93.94 193 LYS B CA 1
ATOM 6505 C C . LYS B 1 193 ? -26.922 53.094 7.539 1 93.94 193 LYS B C 1
ATOM 6507 O O . LYS B 1 193 ? -27.672 52.844 8.484 1 93.94 193 LYS B O 1
ATOM 6512 N N . THR B 1 194 ? -27.25 53.531 6.387 1 93.12 194 THR B N 1
ATOM 6513 C CA . THR B 1 194 ? -28.672 53.688 6.117 1 93.12 194 THR B CA 1
ATOM 6514 C C . THR B 1 194 ? -29.297 52.344 5.695 1 93.12 194 THR B C 1
ATOM 6516 O O . THR B 1 194 ? -30.453 52.062 6.043 1 93.12 194 THR B O 1
ATOM 6519 N N . GLY B 1 195 ? -28.5 51.656 4.855 1 92.88 195 GLY B N 1
ATOM 6520 C CA . GLY B 1 195 ? -29 50.344 4.457 1 92.88 195 GLY B CA 1
ATOM 6521 C C . GLY B 1 195 ? -28.125 49.656 3.432 1 92.88 195 GLY B C 1
ATOM 6522 O O . GLY B 1 195 ? -27.547 50.312 2.564 1 92.88 195 GLY B O 1
ATOM 6523 N N . LEU B 1 196 ? -28.109 48.312 3.584 1 91.88 196 LEU B N 1
ATOM 6524 C CA . LEU B 1 196 ? -27.422 47.469 2.607 1 91.88 196 LEU B CA 1
ATOM 6525 C C . LEU B 1 196 ? -28.422 46.594 1.847 1 91.88 196 LEU B C 1
ATOM 6527 O O . LEU B 1 196 ? -29.422 46.156 2.412 1 91.88 196 LEU B O 1
ATOM 6531 N N . ASP B 1 197 ? -28.125 46.406 0.561 1 89.62 197 ASP B N 1
ATOM 6532 C CA . ASP B 1 197 ? -28.922 45.469 -0.241 1 89.62 197 ASP B CA 1
ATOM 6533 C C . ASP B 1 197 ? -28.297 44.062 -0.223 1 89.62 197 ASP B C 1
ATOM 6535 O O . ASP B 1 197 ? -27.188 43.875 -0.708 1 89.62 197 ASP B O 1
ATOM 6539 N N . LEU B 1 198 ? -29.078 43.219 0.25 1 90.31 198 LEU B N 1
ATOM 6540 C CA . LEU B 1 198 ? -28.625 41.844 0.429 1 90.31 198 LEU B CA 1
ATOM 6541 C C . LEU B 1 198 ? -28.188 41.219 -0.9 1 90.31 198 LEU B C 1
ATOM 6543 O O . LEU B 1 198 ? -27.25 40.438 -0.947 1 90.31 198 LEU B O 1
ATOM 6547 N N . HIS B 1 199 ? -28.75 41.625 -1.915 1 87.19 199 HIS B N 1
ATOM 6548 C CA . HIS B 1 199 ? -28.531 41.031 -3.229 1 87.19 199 HIS B CA 1
ATOM 6549 C C . HIS B 1 199 ? -27.188 41.438 -3.809 1 87.19 199 HIS B C 1
ATOM 6551 O O . HIS B 1 199 ? -26.641 40.75 -4.684 1 87.19 199 HIS B O 1
ATOM 6557 N N . TYR B 1 200 ? -26.703 42.5 -3.256 1 86.06 200 TYR B N 1
ATOM 6558 C CA . TYR B 1 200 ? -25.453 43 -3.793 1 86.06 200 TYR B CA 1
ATOM 6559 C C . TYR B 1 200 ? -24.266 42.5 -2.979 1 86.06 200 TYR B C 1
ATOM 6561 O O . TYR B 1 200 ? -23.109 42.688 -3.373 1 86.06 200 TYR B O 1
ATOM 6569 N N . LEU B 1 201 ? -24.562 41.781 -1.976 1 90 201 LEU B N 1
ATOM 6570 C CA . LEU B 1 201 ? -23.5 41.281 -1.128 1 90 201 LEU B CA 1
ATOM 6571 C C . LEU B 1 201 ? -22.984 39.938 -1.649 1 90 201 LEU B C 1
ATOM 6573 O O . LEU B 1 201 ? -23.734 39.188 -2.234 1 90 201 LEU B O 1
ATOM 6577 N N . PRO B 1 202 ? -21.719 39.719 -1.496 1 91.69 202 PRO B N 1
ATOM 6578 C CA . PRO B 1 202 ? -21.172 38.406 -1.862 1 91.69 202 PRO B CA 1
ATOM 6579 C C . PRO B 1 202 ? -21.906 37.25 -1.17 1 91.69 202 PRO B C 1
ATOM 6581 O O . PRO B 1 202 ? -22.438 37.406 -0.072 1 91.69 202 PRO B O 1
ATOM 6584 N N . SER B 1 203 ? -21.891 36.094 -1.795 1 92.94 203 SER B N 1
ATOM 6585 C CA . SER B 1 203 ? -22.609 34.938 -1.29 1 92.94 203 SER B CA 1
ATOM 6586 C C . SER B 1 203 ? -22.141 34.562 0.115 1 92.94 203 SER B C 1
ATOM 6588 O O . SER B 1 203 ? -22.938 34.156 0.956 1 92.94 203 SER B O 1
ATOM 6590 N N . ASN B 1 204 ? -20.875 34.656 0.419 1 94.69 204 ASN B N 1
ATOM 6591 C CA . ASN B 1 204 ? -20.359 34.344 1.746 1 94.69 204 ASN B CA 1
ATOM 6592 C C . ASN B 1 204 ? -20.984 35.25 2.816 1 94.69 204 ASN B C 1
ATOM 6594 O O . ASN B 1 204 ? -21.266 34.781 3.926 1 94.69 204 ASN B O 1
ATOM 6598 N N . PHE B 1 205 ? -21.172 36.5 2.473 1 95.25 205 PHE B N 1
ATOM 6599 C CA . PHE B 1 205 ? -21.75 37.469 3.426 1 95.25 205 PHE B CA 1
ATOM 6600 C C . PHE B 1 205 ? -23.234 37.188 3.631 1 95.25 205 PHE B C 1
ATOM 6602 O O . PHE B 1 205 ? -23.734 37.281 4.754 1 95.25 205 PHE B O 1
ATOM 6609 N N . ARG B 1 206 ? -23.844 36.844 2.512 1 95.62 206 ARG B N 1
ATOM 6610 C CA . ARG B 1 206 ? -25.266 36.5 2.627 1 95.62 206 ARG B CA 1
ATOM 6611 C C . ARG B 1 206 ? -25.469 35.281 3.518 1 95.62 206 ARG B C 1
ATOM 6613 O O . ARG B 1 206 ? -26.328 35.281 4.395 1 95.62 206 ARG B O 1
ATOM 6620 N N . ASP B 1 207 ? -24.688 34.312 3.232 1 96.81 207 ASP B N 1
ATOM 6621 C CA . ASP B 1 207 ? -24.734 33.125 4.043 1 96.81 207 ASP B CA 1
ATOM 6622 C C . ASP B 1 207 ? -24.422 33.406 5.504 1 96.81 207 ASP B C 1
ATOM 6624 O O . ASP B 1 207 ? -25.047 32.844 6.41 1 96.81 207 ASP B O 1
ATOM 6628 N N . ALA B 1 208 ? -23.391 34.25 5.73 1 97.69 208 ALA B N 1
ATOM 6629 C CA . ALA B 1 208 ? -22.984 34.594 7.09 1 97.69 208 ALA B CA 1
ATOM 6630 C C . ALA B 1 208 ? -24.094 35.312 7.824 1 97.69 208 ALA B C 1
ATOM 6632 O O . ALA B 1 208 ? -24.312 35.094 9.016 1 97.69 208 ALA B O 1
ATOM 6633 N N . ILE B 1 209 ? -24.781 36.219 7.145 1 97.69 209 ILE B N 1
ATOM 6634 C CA . ILE B 1 209 ? -25.922 36.938 7.699 1 97.69 209 ILE B CA 1
ATOM 6635 C C . ILE B 1 209 ? -27 35.906 8.109 1 97.69 209 ILE B C 1
ATOM 6637 O O . ILE B 1 209 ? -27.5 35.969 9.227 1 97.69 209 ILE B O 1
ATOM 6641 N N . TYR B 1 210 ? -27.266 35.062 7.184 1 97.56 210 TYR B N 1
ATOM 6642 C CA . TYR B 1 210 ? -28.25 34.031 7.441 1 97.56 210 TYR B CA 1
ATOM 6643 C C . TYR B 1 210 ? -27.859 33.188 8.648 1 97.56 210 TYR B C 1
ATOM 6645 O O . TYR B 1 210 ? -28.672 32.938 9.539 1 97.56 210 TYR B O 1
ATOM 6653 N N . ALA B 1 211 ? -26.641 32.719 8.688 1 98.31 211 ALA B N 1
ATOM 6654 C CA . ALA B 1 211 ? -26.141 31.891 9.773 1 98.31 211 ALA B CA 1
ATOM 6655 C C . ALA B 1 211 ? -26.219 32.625 11.109 1 98.31 211 ALA B C 1
ATOM 6657 O O . ALA B 1 211 ? -26.578 32.031 12.133 1 98.31 211 ALA B O 1
ATOM 6658 N N . THR B 1 212 ? -25.828 33.875 11.117 1 98.38 212 THR B N 1
ATOM 6659 C CA . THR B 1 212 ? -25.875 34.688 12.328 1 98.38 212 THR B CA 1
ATOM 6660 C C . THR B 1 212 ? -27.297 34.75 12.883 1 98.38 212 THR B C 1
ATOM 6662 O O . THR B 1 212 ? -27.516 34.562 14.086 1 98.38 212 THR B O 1
ATOM 6665 N N . ARG B 1 213 ? -28.25 34.906 12.031 1 97.62 213 ARG B N 1
ATOM 6666 C CA . ARG B 1 213 ? -29.656 34.906 12.43 1 97.62 213 ARG B CA 1
ATOM 6667 C C . ARG B 1 213 ? -30.062 33.531 13.008 1 97.62 213 ARG B C 1
ATOM 6669 O O . ARG B 1 213 ? -30.734 33.5 14.039 1 97.62 213 ARG B O 1
ATOM 6676 N N . ARG B 1 214 ? -29.625 32.562 12.328 1 97.31 214 ARG B N 1
ATOM 6677 C CA . ARG B 1 214 ? -29.969 31.203 12.75 1 97.31 214 ARG B CA 1
ATOM 6678 C C . ARG B 1 214 ? -29.422 30.906 14.141 1 97.31 214 ARG B C 1
ATOM 6680 O O . ARG B 1 214 ? -29.953 30.062 14.859 1 97.31 214 ARG B O 1
ATOM 6687 N N . LEU B 1 215 ? -28.391 31.562 14.508 1 97.38 215 LEU B N 1
ATOM 6688 C CA . LEU B 1 215 ? -27.75 31.344 15.805 1 97.38 215 LEU B CA 1
ATOM 6689 C C . LEU B 1 215 ? -28.344 32.25 16.859 1 97.38 215 LEU B C 1
ATOM 6691 O O . LEU B 1 215 ? -27.875 32.281 18.016 1 97.38 215 LEU B O 1
ATOM 6695 N N . GLY B 1 216 ? -29.281 33.031 16.469 1 95 216 GLY B N 1
ATOM 6696 C CA . GLY B 1 216 ? -30 33.875 17.406 1 95 216 GLY B CA 1
ATOM 6697 C C . GLY B 1 216 ? -29.281 35.188 17.703 1 95 216 GLY B C 1
ATOM 6698 O O . GLY B 1 216 ? -29.5 35.812 18.75 1 95 216 GLY B O 1
ATOM 6699 N N . LEU B 1 217 ? -28.391 35.625 16.891 1 96.5 217 LEU B N 1
ATOM 6700 C CA . LEU B 1 217 ? -27.656 36.875 17.062 1 96.5 217 LEU B CA 1
ATOM 6701 C C . LEU B 1 217 ? -28.125 37.938 16.062 1 96.5 217 LEU B C 1
ATOM 6703 O O . LEU B 1 217 ? -28.625 37.594 14.984 1 96.5 217 LEU B O 1
ATOM 6707 N N . SER B 1 218 ? -27.859 39.156 16.438 1 96.31 218 SER B N 1
ATOM 6708 C CA . SER B 1 218 ? -28.328 40.25 15.578 1 96.31 218 SER B CA 1
ATOM 6709 C C . SER B 1 218 ? -27.172 41.031 14.992 1 96.31 218 SER B C 1
ATOM 6711 O O . SER B 1 218 ? -27.359 41.875 14.109 1 96.31 218 SER B O 1
ATOM 6713 N N . LEU B 1 219 ? -25.984 40.781 15.492 1 97.25 219 LEU B N 1
ATOM 6714 C CA . LEU B 1 219 ? -24.812 41.562 15.07 1 97.25 219 LEU B CA 1
ATOM 6715 C C . LEU B 1 219 ? -23.734 40.625 14.484 1 97.25 219 LEU B C 1
ATOM 6717 O O . LEU B 1 219 ? -23.5 39.531 15 1 97.25 219 LEU B O 1
ATOM 6721 N N . LEU B 1 220 ? -23.125 41.094 13.398 1 98 220 LEU B N 1
ATOM 6722 C CA . LEU B 1 220 ? -22.078 40.375 12.695 1 98 220 LEU B CA 1
ATOM 6723 C C . LEU B 1 220 ? -20.906 41.281 12.367 1 98 220 LEU B C 1
ATOM 6725 O O . LEU B 1 220 ? -21.109 42.406 11.875 1 98 220 LEU B O 1
ATOM 6729 N N . TRP B 1 221 ? -19.75 40.875 12.75 1 98 221 TRP B N 1
ATOM 6730 C CA . TRP B 1 221 ? -18.547 41.625 12.367 1 98 221 TRP B CA 1
ATOM 6731 C C . TRP B 1 221 ? -17.859 40.969 11.172 1 98 221 TRP B C 1
ATOM 6733 O O . TRP B 1 221 ? -17.531 39.781 11.211 1 98 221 TRP B O 1
ATOM 6743 N N . VAL B 1 222 ? -17.703 41.656 10.109 1 95.81 222 VAL B N 1
ATOM 6744 C CA . VAL B 1 222 ? -17 41.281 8.891 1 95.81 222 VAL B CA 1
ATOM 6745 C C . VAL B 1 222 ? -15.945 42.344 8.547 1 95.81 222 VAL B C 1
ATOM 6747 O O . VAL B 1 222 ? -16.266 43.5 8.336 1 95.81 222 VAL B O 1
ATOM 6750 N N . ASP B 1 223 ? -14.727 41.938 8.453 1 93.62 223 ASP B N 1
ATOM 6751 C CA . ASP B 1 223 ? -13.641 42.875 8.281 1 93.62 223 ASP B CA 1
ATOM 6752 C C . ASP B 1 223 ? -13.852 43.719 7.02 1 93.62 223 ASP B C 1
ATOM 6754 O O . ASP B 1 223 ? -13.648 44.938 7.035 1 93.62 223 ASP B O 1
ATOM 6758 N N . ALA B 1 224 ? -14.367 43.125 5.969 1 91.81 224 ALA B N 1
ATOM 6759 C CA . ALA B 1 224 ? -14.531 43.812 4.691 1 91.81 224 ALA B CA 1
ATOM 6760 C C . ALA B 1 224 ? -15.602 44.906 4.785 1 91.81 224 ALA B C 1
ATOM 6762 O O . ALA B 1 224 ? -15.531 45.906 4.094 1 91.81 224 ALA B O 1
ATOM 6763 N N . LEU B 1 225 ? -16.531 44.719 5.641 1 93.31 225 LEU B N 1
ATOM 6764 C CA . LEU B 1 225 ? -17.656 45.625 5.73 1 93.31 225 LEU B CA 1
ATOM 6765 C C . LEU B 1 225 ? -17.516 46.562 6.938 1 93.31 225 LEU B C 1
ATOM 6767 O O . LEU B 1 225 ? -17.969 47.688 6.914 1 93.31 225 LEU B O 1
ATOM 6771 N N . CYS B 1 226 ? -16.875 46.062 7.957 1 95.62 226 CYS B N 1
ATOM 6772 C CA . CYS B 1 226 ? -16.906 46.75 9.234 1 95.62 226 CYS B CA 1
ATOM 6773 C C . CYS B 1 226 ? -15.648 47.594 9.445 1 95.62 226 CYS B C 1
ATOM 6775 O O . CYS B 1 226 ? -15.508 48.281 10.461 1 95.62 226 CYS B O 1
ATOM 6777 N N . ILE B 1 227 ? -14.75 47.469 8.625 1 94 227 ILE B N 1
ATOM 6778 C CA . ILE B 1 227 ? -13.562 48.312 8.609 1 94 227 ILE B CA 1
ATOM 6779 C C . ILE B 1 227 ? -13.594 49.219 7.375 1 94 227 ILE B C 1
ATOM 6781 O O . ILE B 1 227 ? -13.805 48.75 6.254 1 94 227 ILE B O 1
ATOM 6785 N N . VAL B 1 228 ? -13.43 50.5 7.586 1 93.94 228 VAL B N 1
ATOM 6786 C CA . VAL B 1 228 ? -13.336 51.406 6.449 1 93.94 228 VAL B CA 1
ATOM 6787 C C . VAL B 1 228 ? -11.961 51.281 5.805 1 93.94 228 VAL B C 1
ATOM 6789 O O . VAL B 1 228 ? -10.969 51.812 6.344 1 93.94 228 VAL B O 1
ATOM 6792 N N . GLN B 1 229 ? -11.852 50.812 4.598 1 89.56 229 GLN B N 1
ATOM 6793 C CA . GLN B 1 229 ? -10.625 50.281 4.012 1 89.56 229 GLN B CA 1
ATOM 6794 C C . GLN B 1 229 ? -9.703 51.406 3.549 1 89.56 229 GLN B C 1
ATOM 6796 O O . GLN B 1 229 ? -8.484 51.25 3.523 1 89.56 229 GLN B O 1
ATOM 6801 N N . ASP B 1 230 ? -10.305 52.531 3.098 1 90.69 230 ASP B N 1
ATOM 6802 C CA . ASP B 1 230 ? -9.477 53.562 2.516 1 90.69 230 ASP B CA 1
ATOM 6803 C C . ASP B 1 230 ? -9.25 54.688 3.514 1 90.69 230 ASP B C 1
ATOM 6805 O O . ASP B 1 230 ? -8.828 55.812 3.131 1 90.69 230 ASP B O 1
ATOM 6809 N N . ASP B 1 231 ? -9.68 54.5 4.746 1 90.75 231 ASP B N 1
ATOM 6810 C CA . ASP B 1 231 ? -9.336 55.375 5.844 1 90.75 231 ASP B CA 1
ATOM 6811 C C . ASP B 1 231 ? -8.156 54.844 6.648 1 90.75 231 ASP B C 1
ATOM 6813 O O . ASP B 1 231 ? -8.344 54.031 7.562 1 90.75 231 ASP B O 1
ATOM 6817 N N . ALA B 1 232 ? -7.035 55.438 6.391 1 88.19 232 ALA B N 1
ATOM 6818 C CA . ALA B 1 232 ? -5.789 54.906 6.914 1 88.19 232 ALA B CA 1
ATOM 6819 C C . ALA B 1 232 ? -5.773 54.906 8.438 1 88.19 232 ALA B C 1
ATOM 6821 O O . ALA B 1 232 ? -5.34 53.969 9.078 1 88.19 232 ALA B O 1
ATOM 6822 N N . GLU B 1 233 ? -6.172 55.969 9.039 1 87.69 233 GLU B N 1
ATOM 6823 C CA . GLU B 1 233 ? -6.148 56.094 10.492 1 87.69 233 GLU B CA 1
ATOM 6824 C C . GLU B 1 233 ? -7.109 55.125 11.156 1 87.69 233 GLU B C 1
ATOM 6826 O O . GLU B 1 233 ? -6.723 54.375 12.062 1 87.69 233 GLU B O 1
ATOM 6831 N N . SER B 1 234 ? -8.336 55.188 10.727 1 87.12 234 SER B N 1
ATOM 6832 C CA . SER B 1 234 ? -9.336 54.312 11.305 1 87.12 234 SER B CA 1
ATOM 6833 C C . SER B 1 234 ? -9 52.844 11.039 1 87.12 234 SER B C 1
ATOM 6835 O O . SER B 1 234 ? -9.188 51.969 11.906 1 87.12 234 SER B O 1
ATOM 6837 N N . ARG B 1 235 ? -8.539 52.656 9.898 1 90.19 235 ARG B N 1
ATOM 6838 C CA . ARG B 1 235 ? -8.172 51.281 9.516 1 90.19 235 ARG B CA 1
ATOM 6839 C C . ARG B 1 235 ? -7.066 50.75 10.406 1 90.19 235 ARG B C 1
ATOM 6841 O O . ARG B 1 235 ? -7.125 49.594 10.852 1 90.19 235 ARG B O 1
ATOM 6848 N N . SER B 1 236 ? -6.086 51.562 10.617 1 87.69 236 SER B N 1
ATOM 6849 C CA . SER B 1 236 ? -4.965 51.125 11.461 1 87.69 236 SER B CA 1
ATOM 6850 C C . SER B 1 236 ? -5.434 50.781 12.867 1 87.69 236 SER B C 1
ATOM 6852 O O . SER B 1 236 ? -4.953 49.812 13.461 1 87.69 236 SER B O 1
ATOM 6854 N N . LEU B 1 237 ? -6.352 51.5 13.359 1 87.06 237 LEU B N 1
ATOM 6855 C CA . LEU B 1 237 ? -6.898 51.219 14.688 1 87.06 237 LEU B CA 1
ATOM 6856 C C . LEU B 1 237 ? -7.68 49.906 14.711 1 87.06 237 LEU B C 1
ATOM 6858 O O . LEU B 1 237 ? -7.508 49.094 15.617 1 87.06 237 LEU B O 1
ATOM 6862 N N . ASP B 1 238 ? -8.484 49.719 13.711 1 91.12 238 ASP B N 1
ATOM 6863 C CA . ASP B 1 238 ? -9.289 48.5 13.633 1 91.12 238 ASP B CA 1
ATOM 6864 C C . ASP B 1 238 ? -8.406 47.281 13.445 1 91.12 238 ASP B C 1
ATOM 6866 O O . ASP B 1 238 ? -8.656 46.219 14.047 1 91.12 238 ASP B O 1
ATOM 6870 N N . ILE B 1 239 ? -7.438 47.438 12.641 1 89.5 239 ILE B N 1
ATOM 6871 C CA . ILE B 1 239 ? -6.535 46.312 12.359 1 89.5 239 ILE B CA 1
ATOM 6872 C C . ILE B 1 239 ? -5.773 45.938 13.625 1 89.5 239 ILE B C 1
ATOM 6874 O O . ILE B 1 239 ? -5.605 44.75 13.922 1 89.5 239 ILE B O 1
ATOM 6878 N N . SER B 1 240 ? -5.34 46.906 14.344 1 87.25 240 SER B N 1
ATOM 6879 C CA . SER B 1 240 ? -4.602 46.656 15.578 1 87.25 240 SER B CA 1
ATOM 6880 C C . SER B 1 240 ? -5.477 45.969 16.625 1 87.25 240 SER B C 1
ATOM 6882 O O . SER B 1 240 ? -4.973 45.219 17.469 1 87.25 240 SER B O 1
ATOM 6884 N N . ASP B 1 241 ? -6.777 46.125 16.516 1 91.88 241 ASP B N 1
ATOM 6885 C CA . ASP B 1 241 ? -7.688 45.594 17.516 1 91.88 241 ASP B CA 1
ATOM 6886 C C . ASP B 1 241 ? -8.406 44.344 16.984 1 91.88 241 ASP B C 1
ATOM 6888 O O . ASP B 1 241 ? -9.242 43.781 17.672 1 91.88 241 ASP B O 1
ATOM 6892 N N . MET B 1 242 ? -8.078 44 15.883 1 93.31 242 MET B N 1
ATOM 6893 C CA . MET B 1 242 ? -8.812 42.938 15.219 1 93.31 242 MET B CA 1
ATOM 6894 C C . MET B 1 242 ? -8.75 41.656 16.031 1 93.31 242 MET B C 1
ATOM 6896 O O . MET B 1 242 ? -9.727 40.906 16.109 1 93.31 242 MET B O 1
ATOM 6900 N N . GLY B 1 243 ? -7.602 41.344 16.641 1 92.12 243 GLY B N 1
ATOM 6901 C CA . GLY B 1 243 ? -7.512 40.188 17.531 1 92.12 243 GLY B CA 1
ATOM 6902 C C . GLY B 1 243 ? -8.578 40.188 18.609 1 92.12 243 GLY B C 1
ATOM 6903 O O . GLY B 1 243 ? -9.195 39.156 18.875 1 92.12 243 GLY B O 1
ATOM 6904 N N . ASN B 1 244 ? -8.789 41.312 19.172 1 92.25 244 ASN B N 1
ATOM 6905 C CA . ASN B 1 244 ? -9.789 41.469 20.219 1 92.25 244 ASN B CA 1
ATOM 6906 C C . ASN B 1 244 ? -11.203 41.281 19.672 1 92.25 244 ASN B C 1
ATOM 6908 O O . ASN B 1 244 ? -12.078 40.781 20.375 1 92.25 244 ASN B O 1
ATOM 6912 N N . TYR B 1 245 ? -11.414 41.719 18.438 1 95.69 245 TYR B N 1
ATOM 6913 C CA . TYR B 1 245 ? -12.727 41.531 17.828 1 95.69 245 TYR B CA 1
ATOM 6914 C C . TYR B 1 245 ? -13.078 40.062 17.766 1 95.69 245 TYR B C 1
ATOM 6916 O O . TYR B 1 245 ? -14.211 39.656 18.078 1 95.69 245 TYR B O 1
ATOM 6924 N N . TYR B 1 246 ? -12.141 39.25 17.422 1 95.75 246 TYR B N 1
ATOM 6925 C CA . TYR B 1 246 ? -12.383 37.812 17.359 1 95.75 246 TYR B CA 1
ATOM 6926 C C . TYR B 1 246 ? -12.445 37.219 18.766 1 95.75 246 TYR B C 1
ATOM 6928 O O . TYR B 1 246 ? -13.281 36.344 19.047 1 95.75 246 TYR B O 1
ATOM 6936 N N . ARG B 1 247 ? -11.594 37.656 19.609 1 92.31 247 ARG B N 1
ATOM 6937 C CA . ARG B 1 247 ? -11.562 37.156 20.984 1 92.31 247 ARG B CA 1
ATOM 6938 C C . ARG B 1 247 ? -12.891 37.438 21.688 1 92.31 247 ARG B C 1
ATOM 6940 O O . ARG B 1 247 ? -13.344 36.625 22.484 1 92.31 247 ARG B O 1
ATOM 6947 N N . ASN B 1 248 ? -13.461 38.531 21.422 1 93.06 248 ASN B N 1
ATOM 6948 C CA . ASN B 1 248 ? -14.656 38.969 22.125 1 93.06 248 ASN B CA 1
ATOM 6949 C C . ASN B 1 248 ? -15.93 38.5 21.438 1 93.06 248 ASN B C 1
ATOM 6951 O O . ASN B 1 248 ? -17.016 38.625 21.984 1 93.06 248 ASN B O 1
ATOM 6955 N N . ALA B 1 249 ? -15.812 37.969 20.25 1 96 249 ALA B N 1
ATOM 6956 C CA . ALA B 1 249 ? -16.984 37.469 19.547 1 96 249 ALA B CA 1
ATOM 6957 C C . ALA B 1 249 ? -17.609 36.281 20.281 1 96 249 ALA B C 1
ATOM 6959 O O . ALA B 1 249 ? -16.891 35.469 20.891 1 96 249 ALA B O 1
ATOM 6960 N N . TYR B 1 250 ? -18.953 36.25 20.203 1 95.69 250 TYR B N 1
ATOM 6961 C CA . TYR B 1 250 ? -19.656 35.125 20.797 1 95.69 250 TYR B CA 1
ATOM 6962 C C . TYR B 1 250 ? -19.344 33.844 20.047 1 95.69 250 TYR B C 1
ATOM 6964 O O . TYR B 1 250 ? -19.172 32.781 20.672 1 95.69 250 TYR B O 1
ATOM 6972 N N . ILE B 1 251 ? -19.281 33.969 18.812 1 97.19 251 ILE B N 1
ATOM 6973 C CA . ILE B 1 251 ? -18.984 32.844 17.938 1 97.19 251 ILE B CA 1
ATOM 6974 C C . ILE B 1 251 ? -18.375 33.344 16.641 1 97.19 251 ILE B C 1
ATOM 6976 O O . ILE B 1 251 ? -18.75 34.406 16.141 1 97.19 251 ILE B O 1
ATOM 6980 N N . THR B 1 252 ? -17.391 32.625 16.141 1 98.38 252 THR B N 1
ATOM 6981 C CA . THR B 1 252 ? -16.781 32.938 14.859 1 98.38 252 THR B CA 1
ATOM 6982 C C . THR B 1 252 ? -17.219 31.922 13.797 1 98.38 252 THR B C 1
ATOM 6984 O O . THR B 1 252 ? -17.156 30.719 14.008 1 98.38 252 THR B O 1
ATOM 6987 N N . LEU B 1 253 ? -17.734 32.406 12.688 1 98.5 253 LEU B N 1
ATOM 6988 C CA . LEU B 1 253 ? -18.047 31.609 11.5 1 98.5 253 LEU B CA 1
ATOM 6989 C C . LEU B 1 253 ? -16.844 31.547 10.57 1 98.5 253 LEU B C 1
ATOM 6991 O O . LEU B 1 253 ? -16.359 32.562 10.086 1 98.5 253 LEU B O 1
ATOM 6995 N N . SER B 1 254 ? -16.328 30.391 10.398 1 98 254 SER B N 1
ATOM 6996 C CA . SER B 1 254 ? -15.117 30.188 9.594 1 98 254 SER B CA 1
ATOM 6997 C C . SER B 1 254 ? -15.438 29.422 8.312 1 98 254 SER B C 1
ATOM 6999 O O . SER B 1 254 ? -15.953 28.312 8.359 1 98 254 SER B O 1
ATOM 7001 N N . ILE B 1 255 ? -15.148 30.031 7.195 1 97.38 255 ILE B N 1
ATOM 7002 C CA . ILE B 1 255 ? -15.398 29.422 5.895 1 97.38 255 ILE B CA 1
ATOM 7003 C C . ILE B 1 255 ? -14.117 28.781 5.367 1 97.38 255 ILE B C 1
ATOM 7005 O O . ILE B 1 255 ? -13.328 29.438 4.68 1 97.38 255 ILE B O 1
ATOM 7009 N N . LEU B 1 256 ? -13.945 27.516 5.512 1 95.88 256 LEU B N 1
ATOM 7010 C CA . LEU B 1 256 ? -12.664 26.859 5.297 1 95.88 256 LEU B CA 1
ATOM 7011 C C . LEU B 1 256 ? -12.422 26.625 3.811 1 95.88 256 LEU B C 1
ATOM 7013 O O . LEU B 1 256 ? -11.281 26.656 3.352 1 95.88 256 LEU B O 1
ATOM 7017 N N . SER B 1 257 ? -13.469 26.453 2.979 1 93.31 257 SER B N 1
ATOM 7018 C CA . SER B 1 257 ? -13.281 25.844 1.664 1 93.31 257 SER B CA 1
ATOM 7019 C C . SER B 1 257 ? -13.398 26.891 0.556 1 93.31 257 SER B C 1
ATOM 7021 O O . SER B 1 257 ? -13.133 26.594 -0.611 1 93.31 257 SER B O 1
ATOM 7023 N N . ALA B 1 258 ? -13.812 28.094 0.872 1 90.62 258 ALA B N 1
ATOM 7024 C CA . ALA B 1 258 ? -14.047 29.094 -0.165 1 90.62 258 ALA B CA 1
ATOM 7025 C C . ALA B 1 258 ? -12.773 29.891 -0.464 1 90.62 258 ALA B C 1
ATOM 7027 O O . ALA B 1 258 ? -12.18 30.484 0.436 1 90.62 258 ALA B O 1
ATOM 7028 N N . HIS B 1 259 ? -12.406 29.938 -1.741 1 88.69 259 HIS B N 1
ATOM 7029 C CA . HIS B 1 259 ? -11.234 30.688 -2.164 1 88.69 259 HIS B CA 1
ATOM 7030 C C . HIS B 1 259 ? -11.555 32.156 -2.32 1 88.69 259 HIS B C 1
ATOM 7032 O O . HIS B 1 259 ? -10.648 33 -2.412 1 88.69 259 HIS B O 1
ATOM 7038 N N . GLY B 1 260 ? -12.844 32.469 -2.309 1 87.62 260 GLY B N 1
ATOM 7039 C CA . GLY B 1 260 ? -13.32 33.812 -2.48 1 87.62 260 GLY B CA 1
ATOM 7040 C C . GLY B 1 260 ? -14.672 34.062 -1.848 1 87.62 260 GLY B C 1
ATOM 7041 O O . GLY B 1 260 ? -15.297 33.125 -1.324 1 87.62 260 GLY B O 1
ATOM 7042 N N . SER B 1 261 ? -15.141 35.25 -1.99 1 87.75 261 SER B N 1
ATOM 7043 C CA . SER B 1 261 ? -16.297 35.688 -1.215 1 87.75 261 SER B CA 1
ATOM 7044 C C . SER B 1 261 ? -17.594 35.312 -1.921 1 87.75 261 SER B C 1
ATOM 7046 O O . SER B 1 261 ? -18.672 35.375 -1.322 1 87.75 261 SER B O 1
ATOM 7048 N N . TYR B 1 262 ? -17.5 34.812 -3.109 1 87.62 262 TYR B N 1
ATOM 7049 C CA . TYR B 1 262 ? -18.734 34.625 -3.863 1 87.62 262 TYR B CA 1
ATOM 7050 C C . TYR B 1 262 ? -19.062 33.156 -4.016 1 87.62 262 TYR B C 1
ATOM 7052 O O . TYR B 1 262 ? -19.875 32.781 -4.852 1 87.62 262 TYR B O 1
ATOM 7060 N N . VAL B 1 263 ? -18.5 32.344 -3.314 1 88.19 263 VAL B N 1
ATOM 7061 C CA . VAL B 1 263 ? -18.672 30.906 -3.451 1 88.19 263 VAL B CA 1
ATOM 7062 C C . VAL B 1 263 ? -19.875 30.453 -2.617 1 88.19 263 VAL B C 1
ATOM 7064 O O . VAL B 1 263 ? -20.688 29.656 -3.08 1 88.19 263 VAL B O 1
ATOM 7067 N N . GLY B 1 264 ? -20.047 31.031 -1.471 1 91.94 264 GLY B N 1
ATOM 7068 C CA . GLY B 1 264 ? -21.031 30.547 -0.524 1 91.94 264 GLY B CA 1
ATOM 7069 C C . GLY B 1 264 ? -20.578 29.328 0.253 1 91.94 264 GLY B C 1
ATOM 7070 O O . GLY B 1 264 ? -19.688 28.594 -0.193 1 91.94 264 GLY B O 1
ATOM 7071 N N . PHE B 1 265 ? -21.172 29.188 1.455 1 95.44 265 PHE B N 1
ATOM 7072 C CA . PHE B 1 265 ? -20.703 28.047 2.248 1 95.44 265 PHE B CA 1
ATOM 7073 C C . PHE B 1 265 ? -21.875 27.234 2.766 1 95.44 265 PHE B C 1
ATOM 7075 O O . PHE B 1 265 ? -21.688 26.266 3.506 1 95.44 265 PHE B O 1
ATOM 7082 N N . LEU B 1 266 ? -23.109 27.547 2.348 1 96.12 266 LEU B N 1
ATOM 7083 C CA . LEU B 1 266 ? -24.281 26.797 2.76 1 96.12 266 LEU B CA 1
ATOM 7084 C C . LEU B 1 266 ? -24.922 26.078 1.571 1 96.12 266 LEU B C 1
ATOM 7086 O O . LEU B 1 266 ? -26.094 25.703 1.618 1 96.12 266 LEU B O 1
ATOM 7090 N N . ASN B 1 267 ? -24.094 25.859 0.529 1 94.19 267 ASN B N 1
ATOM 7091 C CA . ASN B 1 267 ? -24.547 25.141 -0.656 1 94.19 267 ASN B CA 1
ATOM 7092 C C . ASN B 1 267 ? -24.641 23.641 -0.395 1 94.19 267 ASN B C 1
ATOM 7094 O O . ASN B 1 267 ? -23.984 23.109 0.497 1 94.19 267 ASN B O 1
ATOM 7098 N N . PRO B 1 268 ? -25.5 23.047 -1.226 1 94.38 268 PRO B N 1
ATOM 7099 C CA . PRO B 1 268 ? -25.547 21.594 -1.104 1 94.38 268 PRO B CA 1
ATOM 7100 C C . PRO B 1 268 ? -24.219 20.922 -1.391 1 94.38 268 PRO B C 1
ATOM 7102 O O . PRO B 1 268 ? -23.453 21.375 -2.254 1 94.38 268 PRO B O 1
ATOM 7105 N N . ARG B 1 269 ? -23.969 19.859 -0.72 1 94.06 269 ARG B N 1
ATOM 7106 C CA . ARG B 1 269 ? -22.703 19.125 -0.837 1 94.06 269 ARG B CA 1
ATOM 7107 C C . ARG B 1 269 ? -22.766 18.094 -1.958 1 94.06 269 ARG B C 1
ATOM 7109 O O . ARG B 1 269 ? -23.859 17.672 -2.35 1 94.06 269 ARG B O 1
ATOM 7116 N N . GLU B 1 270 ? -21.609 17.766 -2.422 1 91 270 GLU B N 1
ATOM 7117 C CA . GLU B 1 270 ? -21.516 16.703 -3.414 1 91 270 GLU B CA 1
ATOM 7118 C C . GLU B 1 270 ? -21.828 15.344 -2.793 1 91 270 GLU B C 1
ATOM 7120 O O . GLU B 1 270 ? -21.422 15.07 -1.659 1 91 270 GLU B O 1
ATOM 7125 N N . SER B 1 271 ? -22.469 14.586 -3.59 1 90.12 271 SER B N 1
ATOM 7126 C CA . SER B 1 271 ? -22.828 13.266 -3.1 1 90.12 271 SER B CA 1
ATOM 7127 C C . SER B 1 271 ? -21.625 12.336 -3.074 1 90.12 271 SER B C 1
ATOM 7129 O O . SER B 1 271 ? -20.766 12.391 -3.963 1 90.12 271 SER B O 1
ATOM 7131 N N . VAL B 1 272 ? -21.562 11.539 -2 1 90.75 272 VAL B N 1
ATOM 7132 C CA . VAL B 1 272 ? -20.516 10.539 -1.864 1 90.75 272 VAL B CA 1
ATOM 7133 C C . VAL B 1 272 ? -21.109 9.141 -1.979 1 90.75 272 VAL B C 1
ATOM 7135 O O . VAL B 1 272 ? -22.156 8.859 -1.387 1 90.75 272 VAL B O 1
ATOM 7138 N N . PRO B 1 273 ? -20.469 8.289 -2.795 1 93.12 273 PRO B N 1
ATOM 7139 C CA . PRO B 1 273 ? -20.984 6.918 -2.898 1 93.12 273 PRO B CA 1
ATOM 7140 C C . PRO B 1 273 ? -20.984 6.188 -1.559 1 93.12 273 PRO B C 1
ATOM 7142 O O . PRO B 1 273 ? -20.031 6.309 -0.783 1 93.12 273 PRO B O 1
ATOM 7145 N N . THR B 1 274 ? -22.062 5.59 -1.208 1 95.06 274 THR B N 1
ATOM 7146 C CA . THR B 1 274 ? -22.203 4.793 0.004 1 95.06 274 THR B CA 1
ATOM 7147 C C . THR B 1 274 ? -22.859 3.447 -0.308 1 95.06 274 THR B C 1
ATOM 7149 O O . THR B 1 274 ? -23.375 3.244 -1.406 1 95.06 274 THR B O 1
ATOM 7152 N N . THR B 1 275 ? -22.688 2.477 0.585 1 94.56 275 THR B N 1
ATOM 7153 C CA . THR B 1 275 ? -23.375 1.196 0.477 1 94.56 275 THR B CA 1
ATOM 7154 C C . THR B 1 275 ? -23.859 0.727 1.845 1 94.56 275 THR B C 1
ATOM 7156 O O . THR B 1 275 ? -23.312 1.11 2.873 1 94.56 275 THR B O 1
ATOM 7159 N N . SER B 1 276 ? -24.938 -0.016 1.811 1 93 276 SER B N 1
ATOM 7160 C CA . SER B 1 276 ? -25.5 -0.538 3.051 1 93 276 SER B CA 1
ATOM 7161 C C . SER B 1 276 ? -24.828 -1.847 3.455 1 93 276 SER B C 1
ATOM 7163 O O . SER B 1 276 ? -24.547 -2.695 2.605 1 93 276 SER B O 1
ATOM 7165 N N . LEU B 1 277 ? -24.484 -1.981 4.75 1 91.38 277 LEU B N 1
ATOM 7166 C CA . LEU B 1 277 ? -23.938 -3.223 5.289 1 91.38 277 LEU B CA 1
ATOM 7167 C C . LEU B 1 277 ? -25 -3.979 6.086 1 91.38 277 LEU B C 1
ATOM 7169 O O . LEU B 1 277 ? -24.703 -4.977 6.746 1 91.38 277 LEU B O 1
ATOM 7173 N N . GLY B 1 278 ? -26.219 -3.504 6.066 1 84.81 278 GLY B N 1
ATOM 7174 C CA . GLY B 1 278 ? -27.281 -4.09 6.875 1 84.81 278 GLY B CA 1
ATOM 7175 C C . GLY B 1 278 ? -27.328 -3.545 8.289 1 84.81 278 GLY B C 1
ATOM 7176 O O . GLY B 1 278 ? -26.375 -2.889 8.734 1 84.81 278 GLY B O 1
ATOM 7177 N N . GLN B 1 279 ? -28.438 -3.676 8.992 1 83.5 279 GLN B N 1
ATOM 7178 C CA . GLN B 1 279 ? -28.609 -3.279 10.383 1 83.5 279 GLN B CA 1
ATOM 7179 C C . GLN B 1 279 ? -28.328 -1.793 10.57 1 83.5 279 GLN B C 1
ATOM 7181 O O . GLN B 1 279 ? -27.609 -1.409 11.5 1 83.5 279 GLN B O 1
ATOM 7186 N N . ASN B 1 280 ? -28.609 -0.985 9.688 1 87.88 280 ASN B N 1
ATOM 7187 C CA . ASN B 1 280 ? -28.453 0.466 9.719 1 87.88 280 ASN B CA 1
ATOM 7188 C C . ASN B 1 280 ? -27 0.885 9.586 1 87.88 280 ASN B C 1
ATOM 7190 O O . ASN B 1 280 ? -26.641 2.01 9.938 1 87.88 280 ASN B O 1
ATOM 7194 N N . LEU B 1 281 ? -26.188 -0.096 9.234 1 91.75 281 LEU B N 1
ATOM 7195 C CA . LEU B 1 281 ? -24.781 0.221 8.992 1 91.75 281 LEU B CA 1
ATOM 7196 C C . LEU B 1 281 ? -24.531 0.526 7.52 1 91.75 281 LEU B C 1
ATOM 7198 O O . LEU B 1 281 ? -25.094 -0.143 6.645 1 91.75 281 LEU B O 1
ATOM 7202 N N . HIS B 1 282 ? -23.75 1.566 7.293 1 94.5 282 HIS B N 1
ATOM 7203 C CA . HIS B 1 282 ? -23.391 1.993 5.945 1 94.5 282 HIS B CA 1
ATOM 7204 C C . HIS B 1 282 ? -21.891 2.217 5.824 1 94.5 282 HIS B C 1
ATOM 7206 O O . HIS B 1 282 ? -21.203 2.416 6.828 1 94.5 282 HIS B O 1
ATOM 7212 N N . LEU B 1 283 ? -21.406 2.082 4.605 1 95.94 283 LEU B N 1
ATOM 7213 C CA . LEU B 1 283 ? -19.984 2.254 4.34 1 95.94 283 LEU B CA 1
ATOM 7214 C C . LEU B 1 283 ? -19.75 3.418 3.383 1 95.94 283 LEU B C 1
ATOM 7216 O O . LEU B 1 283 ? -20.469 3.58 2.402 1 95.94 283 LEU B O 1
ATOM 7220 N N . ARG B 1 284 ? -18.766 4.285 3.689 1 96 284 ARG B N 1
ATOM 7221 C CA . ARG B 1 284 ? -18.297 5.34 2.799 1 96 284 ARG B CA 1
ATOM 7222 C C . ARG B 1 284 ? -16.781 5.469 2.873 1 96 284 ARG B C 1
ATOM 7224 O O . ARG B 1 284 ? -16.156 4.969 3.811 1 96 284 ARG B O 1
ATOM 7231 N N . ARG B 1 285 ? -16.234 6.102 1.873 1 94.94 285 ARG B N 1
ATOM 7232 C CA . ARG B 1 285 ? -14.82 6.445 1.993 1 94.94 285 ARG B CA 1
ATOM 7233 C C . ARG B 1 285 ? -14.578 7.336 3.207 1 94.94 285 ARG B C 1
ATOM 7235 O O . ARG B 1 285 ? -15.383 8.227 3.502 1 94.94 285 ARG B O 1
ATOM 7242 N N . ALA B 1 286 ? -13.492 7.074 3.863 1 93.88 286 ALA B N 1
ATOM 7243 C CA . ALA B 1 286 ? -13.172 7.871 5.043 1 93.88 286 ALA B CA 1
ATOM 7244 C C . ALA B 1 286 ? -13.016 9.352 4.684 1 93.88 286 ALA B C 1
ATOM 7246 O O . ALA B 1 286 ? -12.383 9.688 3.68 1 93.88 286 ALA B O 1
ATOM 7247 N N . ARG B 1 287 ? -13.609 10.141 5.508 1 92.44 287 ARG B N 1
ATOM 7248 C CA . ARG B 1 287 ? -13.469 11.578 5.309 1 92.44 287 ARG B CA 1
ATOM 7249 C C . ARG B 1 287 ? -12.125 12.078 5.852 1 92.44 287 ARG B C 1
ATOM 7251 O O . ARG B 1 287 ? -11.539 11.453 6.734 1 92.44 287 ARG B O 1
ATOM 7258 N N . PRO B 1 288 ? -11.719 13.195 5.352 1 89.94 288 PRO B N 1
ATOM 7259 C CA . PRO B 1 288 ? -10.43 13.711 5.801 1 89.94 288 PRO B CA 1
ATOM 7260 C C . PRO B 1 288 ? -10.414 14.047 7.289 1 89.94 288 PRO B C 1
ATOM 7262 O O . PRO B 1 288 ? -11.43 14.469 7.84 1 89.94 288 PRO B O 1
ATOM 7265 N N . SER B 1 289 ? -9.258 13.891 7.883 1 87.19 289 SER B N 1
ATOM 7266 C CA . SER B 1 289 ? -9.047 14.281 9.273 1 87.19 289 SER B CA 1
ATOM 7267 C C . SER B 1 289 ? -9.016 15.797 9.43 1 87.19 289 SER B C 1
ATOM 7269 O O . SER B 1 289 ? -8.984 16.531 8.438 1 87.19 289 SER B O 1
ATOM 7271 N N . TRP B 1 290 ? -8.977 16.266 10.727 1 88.19 290 TRP B N 1
ATOM 7272 C CA . TRP B 1 290 ? -8.82 17.672 11.031 1 88.19 290 TRP B CA 1
ATOM 7273 C C . TRP B 1 290 ? -7.586 18.25 10.344 1 88.19 290 TRP B C 1
ATOM 7275 O O . TRP B 1 290 ? -7.664 19.281 9.68 1 88.19 290 TRP B O 1
ATOM 7285 N N . ASN B 1 291 ? -6.543 17.547 10.508 1 86.44 291 ASN B N 1
ATOM 7286 C CA . ASN B 1 291 ? -5.266 17.984 9.953 1 86.44 291 ASN B CA 1
ATOM 7287 C C . ASN B 1 291 ? -5.32 18.094 8.43 1 86.44 291 ASN B C 1
ATOM 7289 O O . ASN B 1 291 ? -4.852 19.078 7.863 1 86.44 291 ASN B O 1
ATOM 7293 N N . GLN B 1 292 ? -5.926 17.172 7.828 1 85.75 292 GLN B N 1
ATOM 7294 C CA . GLN B 1 292 ? -6.027 17.172 6.371 1 85.75 292 GLN B CA 1
ATOM 7295 C C . GLN B 1 292 ? -6.926 18.312 5.887 1 85.75 292 GLN B C 1
ATOM 7297 O O . GLN B 1 292 ? -6.602 19 4.91 1 85.75 292 GLN B O 1
ATOM 7302 N N . VAL B 1 293 ? -8 18.5 6.582 1 91.31 293 VAL B N 1
ATOM 7303 C CA . VAL B 1 293 ? -8.969 19.531 6.211 1 91.31 293 VAL B CA 1
ATOM 7304 C C . VAL B 1 293 ? -8.32 20.906 6.312 1 91.31 293 VAL B C 1
ATOM 7306 O O . VAL B 1 293 ? -8.398 21.719 5.379 1 91.31 293 VAL B O 1
ATOM 7309 N N . LEU B 1 294 ? -7.664 21.141 7.395 1 91.19 294 LEU B N 1
ATOM 7310 C CA . LEU B 1 294 ? -7.047 22.438 7.602 1 91.19 294 LEU B CA 1
ATOM 7311 C C . LEU B 1 294 ? -5.867 22.641 6.656 1 91.19 294 LEU B C 1
ATOM 7313 O O . LEU B 1 294 ? -5.656 23.734 6.145 1 91.19 294 LEU B O 1
ATOM 7317 N N . ARG B 1 295 ? -5.172 21.625 6.391 1 87 295 ARG B N 1
ATOM 7318 C CA . ARG B 1 295 ? -4.027 21.703 5.488 1 87 295 ARG B CA 1
ATOM 7319 C C . ARG B 1 295 ? -4.473 22.047 4.066 1 87 295 ARG B C 1
ATOM 7321 O O . ARG B 1 295 ? -3.768 22.75 3.342 1 87 295 ARG B O 1
ATOM 7328 N N . GLU B 1 296 ? -5.578 21.594 3.721 1 89.25 296 GLU B N 1
ATOM 7329 C CA . GLU B 1 296 ? -6.047 21.781 2.35 1 89.25 296 GLU B CA 1
ATOM 7330 C C . GLU B 1 296 ? -6.922 23.031 2.229 1 89.25 296 GLU B C 1
ATOM 7332 O O . GLU B 1 296 ? -7.195 23.5 1.122 1 89.25 296 GLU B O 1
ATOM 7337 N N . SER B 1 297 ? -7.285 23.609 3.318 1 94 297 SER B N 1
ATOM 7338 C CA . SER B 1 297 ? -8.18 24.75 3.344 1 94 297 SER B CA 1
ATOM 7339 C C . SER B 1 297 ? -7.488 26.016 2.83 1 94 297 SER B C 1
ATOM 7341 O O . SER B 1 297 ? -6.426 26.391 3.332 1 94 297 SER B O 1
ATOM 7343 N N . PRO B 1 298 ? -8.125 26.703 1.858 1 93.81 298 PRO B N 1
ATOM 7344 C CA . PRO B 1 298 ? -7.574 27.984 1.437 1 93.81 298 PRO B CA 1
ATOM 7345 C C . PRO B 1 298 ? -7.527 29 2.572 1 93.81 298 PRO B C 1
ATOM 7347 O O . PRO B 1 298 ? -6.59 29.812 2.65 1 93.81 298 PRO B O 1
ATOM 7350 N N . LEU B 1 299 ? -8.461 28.953 3.432 1 95.38 299 LEU B N 1
ATOM 7351 C CA . LEU B 1 299 ? -8.523 29.891 4.543 1 95.38 299 LEU B CA 1
ATOM 7352 C C . LEU B 1 299 ? -7.379 29.656 5.52 1 95.38 299 LEU B C 1
ATOM 7354 O O . LEU B 1 299 ? -6.723 30.609 5.953 1 95.38 299 LEU B O 1
ATOM 7358 N N . SER B 1 300 ? -7.129 28.391 5.762 1 93.56 300 SER B N 1
ATOM 7359 C CA . SER B 1 300 ? -6.16 28.016 6.789 1 93.56 300 SER B CA 1
ATOM 7360 C C . SER B 1 300 ? -4.734 28.281 6.316 1 93.56 300 SER B C 1
ATOM 7362 O O . SER B 1 300 ? -3.789 28.203 7.105 1 93.56 300 SER B O 1
ATOM 7364 N N . LYS B 1 301 ? -4.586 28.656 5.094 1 92.88 301 LYS B N 1
ATOM 7365 C CA . LYS B 1 301 ? -3.26 28.969 4.566 1 92.88 301 LYS B CA 1
ATOM 7366 C C . LYS B 1 301 ? -2.922 30.438 4.734 1 92.88 301 LYS B C 1
ATOM 7368 O O . LYS B 1 301 ? -1.793 30.859 4.469 1 92.88 301 LYS B O 1
ATOM 7373 N N . ARG B 1 302 ? -3.902 31.172 5.25 1 92.75 302 ARG B N 1
ATOM 7374 C CA . ARG B 1 302 ? -3.721 32.625 5.422 1 92.75 302 ARG B CA 1
ATOM 7375 C C . ARG B 1 302 ? -3.184 32.938 6.812 1 92.75 302 ARG B C 1
ATOM 7377 O O . ARG B 1 302 ? -3.666 32.406 7.809 1 92.75 302 ARG B O 1
ATOM 7384 N N . ALA B 1 303 ? -2.223 33.875 6.902 1 93.75 303 ALA B N 1
ATOM 7385 C CA . ALA B 1 303 ? -1.548 34.188 8.156 1 93.75 303 ALA B CA 1
ATOM 7386 C C . ALA B 1 303 ? -2.514 34.844 9.148 1 93.75 303 ALA B C 1
ATOM 7388 O O . ALA B 1 303 ? -2.5 34.531 10.336 1 93.75 303 ALA B O 1
ATOM 7389 N N . TRP B 1 304 ? -3.408 35.719 8.672 1 94.38 304 TRP B N 1
ATOM 7390 C CA . TRP B 1 304 ? -4.379 36.406 9.523 1 94.38 304 TRP B CA 1
ATOM 7391 C C . TRP B 1 304 ? -5.27 35.406 10.242 1 94.38 304 TRP B C 1
ATOM 7393 O O . TRP B 1 304 ? -5.668 35.625 11.391 1 94.38 304 TRP B O 1
ATOM 7403 N N . VAL B 1 305 ? -5.504 34.344 9.539 1 95.5 305 VAL B N 1
ATOM 7404 C CA . VAL B 1 305 ? -6.484 33.375 10 1 95.5 305 VAL B CA 1
ATOM 7405 C C . VAL B 1 305 ? -5.945 32.625 11.219 1 95.5 305 VAL B C 1
ATOM 7407 O O . VAL B 1 305 ? -6.715 32.188 12.086 1 95.5 305 VAL B O 1
ATOM 7410 N N . LEU B 1 306 ? -4.629 32.469 11.305 1 95.12 306 LEU B N 1
ATOM 7411 C CA . LEU B 1 306 ? -4.059 31.844 12.492 1 95.12 306 LEU B CA 1
ATOM 7412 C C . LEU B 1 306 ? -4.473 32.594 13.758 1 95.12 306 LEU B C 1
ATOM 7414 O O . LEU B 1 306 ? -4.902 31.969 14.734 1 95.12 306 LEU B O 1
ATOM 7418 N N . GLN B 1 307 ? -4.34 33.906 13.766 1 94.31 307 GLN B N 1
ATOM 7419 C CA . GLN B 1 307 ? -4.742 34.719 14.898 1 94.31 307 GLN B CA 1
ATOM 7420 C C . GLN B 1 307 ? -6.246 34.656 15.133 1 94.31 307 GLN B C 1
ATOM 7422 O O . GLN B 1 307 ? -6.695 34.562 16.281 1 94.31 307 GLN B O 1
ATOM 7427 N N . GLU B 1 308 ? -7.027 34.656 14.047 1 96.19 308 GLU B N 1
ATOM 7428 C CA . GLU B 1 308 ? -8.477 34.562 14.164 1 96.19 308 GLU B CA 1
ATOM 7429 C C . GLU B 1 308 ? -8.891 33.281 14.867 1 96.19 308 GLU B C 1
ATOM 7431 O O . GLU B 1 308 ? -9.734 33.312 15.766 1 96.19 308 GLU B O 1
ATOM 7436 N N . ARG B 1 309 ? -8.242 32.219 14.461 1 95.12 309 ARG B N 1
ATOM 7437 C CA . ARG B 1 309 ? -8.562 30.922 15.016 1 95.12 309 ARG B CA 1
ATOM 7438 C C . ARG B 1 309 ? -8.148 30.828 16.484 1 95.12 309 ARG B C 1
ATOM 7440 O O . ARG B 1 309 ? -8.945 30.422 17.344 1 95.12 309 ARG B O 1
ATOM 7447 N N . LEU B 1 310 ? -6.953 31.203 16.766 1 93.62 310 LEU B N 1
ATOM 7448 C CA . LEU B 1 310 ? -6.402 31 18.109 1 93.62 310 LEU B CA 1
ATOM 7449 C C . LEU B 1 310 ? -7.098 31.906 19.125 1 93.62 310 LEU B C 1
ATOM 7451 O O . LEU B 1 310 ? -7.25 31.531 20.281 1 93.62 310 LEU B O 1
ATOM 7455 N N . LEU B 1 311 ? -7.57 33.062 18.719 1 93.56 311 LEU B N 1
ATOM 7456 C CA . LEU B 1 311 ? -8.117 34.031 19.656 1 93.56 311 LEU B CA 1
ATOM 7457 C C . LEU B 1 311 ? -9.625 33.844 19.812 1 93.56 311 LEU B C 1
ATOM 7459 O O . LEU B 1 311 ? -10.211 34.281 20.797 1 93.56 311 LEU B O 1
ATOM 7463 N N . SER B 1 312 ? -10.289 33.281 18.828 1 95.06 312 SER B N 1
ATOM 7464 C CA . SER B 1 312 ? -11.727 33.062 18.922 1 95.06 312 SER B CA 1
ATOM 7465 C C . SER B 1 312 ? -12.062 32.062 20.031 1 95.06 312 SER B C 1
ATOM 7467 O O . SER B 1 312 ? -11.352 31.094 20.234 1 95.06 312 SER B O 1
ATOM 7469 N N . LYS B 1 313 ? -13.086 32.344 20.719 1 92.75 313 LYS B N 1
ATOM 7470 C CA . LYS B 1 313 ? -13.5 31.422 21.781 1 92.75 313 LYS B CA 1
ATOM 7471 C C . LYS B 1 313 ? -14.203 30.188 21.203 1 92.75 313 LYS B C 1
ATOM 7473 O O . LYS B 1 313 ? -13.93 29.062 21.641 1 92.75 313 LYS B O 1
ATOM 7478 N N . ARG B 1 314 ? -15.109 30.5 20.359 1 95.62 314 ARG B N 1
ATOM 7479 C CA . ARG B 1 314 ? -15.891 29.469 19.688 1 95.62 314 ARG B CA 1
ATOM 7480 C C . ARG B 1 314 ? -15.852 29.625 18.172 1 95.62 314 ARG B C 1
ATOM 7482 O O . ARG B 1 314 ? -16 30.75 17.656 1 95.62 314 ARG B O 1
ATOM 7489 N N . ILE B 1 315 ? -15.633 28.516 17.516 1 97.5 315 ILE B N 1
ATOM 7490 C CA . ILE B 1 315 ? -15.586 28.594 16.062 1 97.5 315 ILE B CA 1
ATOM 7491 C C . ILE B 1 315 ? -16.422 27.469 15.453 1 97.5 315 ILE B C 1
ATOM 7493 O O . ILE B 1 315 ? -16.328 26.312 15.883 1 97.5 315 ILE B O 1
ATOM 7497 N N . VAL B 1 316 ? -17.25 27.781 14.547 1 98.12 316 VAL B N 1
ATOM 7498 C CA . VAL B 1 316 ? -17.891 26.812 13.664 1 98.12 316 VAL B CA 1
ATOM 7499 C C . VAL B 1 316 ? -17.234 26.875 12.281 1 98.12 316 VAL B C 1
ATOM 7501 O O . VAL B 1 316 ? -17.25 27.922 11.625 1 98.12 316 VAL B O 1
ATOM 7504 N N . HIS B 1 317 ? -16.609 25.812 11.891 1 97.5 317 HIS B N 1
ATOM 7505 C CA . HIS B 1 317 ? -15.977 25.719 10.578 1 97.5 317 HIS B CA 1
ATOM 7506 C C . HIS B 1 317 ? -16.922 25.109 9.555 1 97.5 317 HIS B C 1
ATOM 7508 O O . HIS B 1 317 ? -17.359 23.969 9.719 1 97.5 317 HIS B O 1
ATOM 7514 N N . PHE B 1 318 ? -17.25 25.906 8.594 1 97.44 318 PHE B N 1
ATOM 7515 C CA . PHE B 1 318 ? -17.984 25.359 7.457 1 97.44 318 PHE B CA 1
ATOM 7516 C C . PHE B 1 318 ? -17.031 24.906 6.359 1 97.44 318 PHE B C 1
ATOM 7518 O O . PHE B 1 318 ? -16.453 25.719 5.645 1 97.44 318 PHE B O 1
ATOM 7525 N N . GLU B 1 319 ? -16.844 23.625 6.277 1 96 319 GLU B N 1
ATOM 7526 C CA . GLU B 1 319 ? -16.031 22.969 5.258 1 96 319 GLU B CA 1
ATOM 7527 C C . GLU B 1 319 ? -16.906 22.281 4.211 1 96 319 GLU B C 1
ATOM 7529 O O . GLU B 1 319 ? -18.062 21.938 4.488 1 96 319 GLU B O 1
ATOM 7534 N N . LYS B 1 320 ? -16.484 22.141 3.025 1 93.44 320 LYS B N 1
ATOM 7535 C CA . LYS B 1 320 ? -17.281 21.703 1.887 1 93.44 320 LYS B CA 1
ATOM 7536 C C . LYS B 1 320 ? -17.906 20.344 2.152 1 93.44 320 LYS B C 1
ATOM 7538 O O . LYS B 1 320 ? -18.969 20.031 1.624 1 93.44 320 LYS B O 1
ATOM 7543 N N . ASN B 1 321 ? -17.297 19.547 3.012 1 92.75 321 ASN B N 1
ATOM 7544 C CA . ASN B 1 321 ? -17.781 18.188 3.197 1 92.75 321 ASN B CA 1
ATOM 7545 C C . ASN B 1 321 ? -18.516 18.031 4.527 1 92.75 321 ASN B C 1
ATOM 7547 O O . ASN B 1 321 ? -19.344 17.125 4.684 1 92.75 321 ASN B O 1
ATOM 7551 N N . GLU B 1 322 ? -18.156 18.766 5.453 1 94.38 322 GLU B N 1
ATOM 7552 C CA . GLU B 1 322 ? -18.812 18.641 6.754 1 94.38 322 GLU B CA 1
ATOM 7553 C C . GLU B 1 322 ? -18.562 19.891 7.605 1 94.38 322 GLU B C 1
ATOM 7555 O O . GLU B 1 322 ? -17.781 20.766 7.223 1 94.38 322 GLU B O 1
ATOM 7560 N N . ILE B 1 323 ? -19.266 19.984 8.75 1 96.81 323 ILE B N 1
ATOM 7561 C CA . ILE B 1 323 ? -19.156 21.078 9.695 1 96.81 323 ILE B CA 1
ATOM 7562 C C . ILE B 1 323 ? -18.297 20.656 10.883 1 96.81 323 ILE B C 1
ATOM 7564 O O . ILE B 1 323 ? -18.422 19.531 11.375 1 96.81 323 ILE B O 1
ATOM 7568 N N . PHE B 1 324 ? -17.422 21.562 11.32 1 95.5 324 PHE B N 1
ATOM 7569 C CA . PHE B 1 324 ? -16.562 21.328 12.469 1 95.5 324 PHE B CA 1
ATOM 7570 C C . PHE B 1 324 ? -16.812 22.359 13.555 1 95.5 324 PHE B C 1
ATOM 7572 O O . PHE B 1 324 ? -17.25 23.469 13.273 1 95.5 324 PHE B O 1
ATOM 7579 N N . TRP B 1 325 ? -16.562 21.938 14.789 1 96.06 325 TRP B N 1
ATOM 7580 C CA . TRP B 1 325 ? -16.672 22.812 15.953 1 96.06 325 TRP B CA 1
ATOM 7581 C C . TRP B 1 325 ? -15.398 22.766 16.797 1 96.06 325 TRP B C 1
ATOM 7583 O O . TRP B 1 325 ? -14.828 21.688 16.984 1 96.06 325 TRP B O 1
ATOM 7593 N N . GLU B 1 326 ? -14.938 23.906 17.141 1 93.69 326 GLU B N 1
ATOM 7594 C CA . GLU B 1 326 ? -13.898 23.906 18.156 1 93.69 326 GLU B CA 1
ATOM 7595 C C . GLU B 1 326 ? -14.023 25.125 19.078 1 93.69 326 GLU B C 1
ATOM 7597 O O . GLU B 1 326 ? -14.422 26.203 18.641 1 93.69 326 GLU B O 1
ATOM 7602 N N . CYS B 1 327 ? -13.766 24.938 20.281 1 93.12 327 CYS B N 1
ATOM 7603 C CA . CYS B 1 327 ? -13.695 26 21.297 1 93.12 327 CYS B CA 1
ATOM 7604 C C . CYS B 1 327 ? -12.445 25.844 22.156 1 93.12 327 CYS B C 1
ATOM 7606 O O . CYS B 1 327 ? -11.453 25.266 21.719 1 93.12 327 CYS B O 1
ATOM 7608 N N . LEU B 1 328 ? -12.375 26.438 23.266 1 89.75 328 LEU B N 1
ATOM 7609 C CA . LEU B 1 328 ? -11.172 26.438 24.094 1 89.75 328 LEU B CA 1
ATOM 7610 C C . LEU B 1 328 ? -11.055 25.141 24.875 1 89.75 328 LEU B C 1
ATOM 7612 O O . LEU B 1 328 ? -10.016 24.875 25.484 1 89.75 328 LEU B O 1
ATOM 7616 N N . GLU B 1 329 ? -12.102 24.234 24.766 1 87.44 329 GLU B N 1
ATOM 7617 C CA . GLU B 1 329 ? -12.055 23.047 25.609 1 87.44 329 GLU B CA 1
ATOM 7618 C C . GLU B 1 329 ? -12.359 21.797 24.797 1 87.44 329 GLU B C 1
ATOM 7620 O O . GLU B 1 329 ? -12.008 20.688 25.219 1 87.44 329 GLU B O 1
ATOM 7625 N N . SER B 1 330 ? -12.977 21.969 23.672 1 88.12 330 SER B N 1
ATOM 7626 C CA . SER B 1 330 ? -13.359 20.75 22.953 1 88.12 330 SER B CA 1
ATOM 7627 C C . SER B 1 330 ? -13.422 20.984 21.453 1 88.12 330 SER B C 1
ATOM 7629 O O . SER B 1 330 ? -13.453 22.125 21 1 88.12 330 SER B O 1
ATOM 7631 N N . SER B 1 331 ? -13.359 19.922 20.734 1 91.88 331 SER B N 1
ATOM 7632 C CA . SER B 1 331 ? -13.547 19.891 19.297 1 91.88 331 SER B CA 1
ATOM 7633 C C . SER B 1 331 ? -14.539 18.797 18.891 1 91.88 331 SER B C 1
ATOM 7635 O O . SER B 1 331 ? -14.562 17.719 19.5 1 91.88 331 SER B O 1
ATOM 7637 N N . SER B 1 332 ? -15.391 19.141 17.969 1 92.94 332 SER B N 1
ATOM 7638 C CA . SER B 1 332 ? -16.391 18.203 17.438 1 92.94 332 SER B CA 1
ATOM 7639 C C . SER B 1 332 ? -16.531 18.328 15.93 1 92.94 332 SER B C 1
ATOM 7641 O O . SER B 1 332 ? -16.047 19.297 15.336 1 92.94 332 SER B O 1
ATOM 7643 N N . ARG B 1 333 ? -17.125 17.375 15.344 1 93.75 333 ARG B N 1
ATOM 7644 C CA . ARG B 1 333 ? -17.375 17.406 13.906 1 93.75 333 ARG B CA 1
ATOM 7645 C C . ARG B 1 333 ? -18.688 16.719 13.562 1 93.75 333 ARG B C 1
ATOM 7647 O O . ARG B 1 333 ? -19.172 15.883 14.328 1 93.75 333 ARG B O 1
ATOM 7654 N N . GLU B 1 334 ? -19.188 17.031 12.477 1 94.81 334 GLU B N 1
ATOM 7655 C CA . GLU B 1 334 ? -20.516 16.594 12.055 1 94.81 334 GLU B CA 1
ATOM 7656 C C . GLU B 1 334 ? -20.547 15.07 11.891 1 94.81 334 GLU B C 1
ATOM 7658 O O . GLU B 1 334 ? -21.516 14.43 12.297 1 94.81 334 GLU B O 1
ATOM 7663 N N . ARG B 1 335 ? -19.5 14.477 11.312 1 93 335 ARG B N 1
ATOM 7664 C CA . ARG B 1 335 ? -19.531 13.086 10.883 1 93 335 ARG B CA 1
ATOM 7665 C C . ARG B 1 335 ? -19.469 12.141 12.086 1 93 335 ARG B C 1
ATOM 7667 O O . ARG B 1 335 ? -19.688 10.938 11.945 1 93 335 ARG B O 1
ATOM 7674 N N . SER B 1 336 ? -19.141 12.648 13.258 1 91.69 336 SER B N 1
ATOM 7675 C CA . SER B 1 336 ? -18.922 11.781 14.406 1 91.69 336 SER B CA 1
ATOM 7676 C C . SER B 1 336 ? -19.547 12.359 15.672 1 91.69 336 SER B C 1
ATOM 7678 O O . SER B 1 336 ? -19.594 13.578 15.844 1 91.69 336 SER B O 1
ATOM 7680 N N . VAL B 1 337 ? -19.938 11.445 16.562 1 87.56 337 VAL B N 1
ATOM 7681 C CA . VAL B 1 337 ? -20.531 11.883 17.828 1 87.56 337 VAL B CA 1
ATOM 7682 C C . VAL B 1 337 ? -19.438 12.031 18.891 1 87.56 337 VAL B C 1
ATOM 7684 O O . VAL B 1 337 ? -19.656 12.641 19.938 1 87.56 337 VAL B O 1
ATOM 7687 N N . GLU B 1 338 ? -18.328 11.445 18.516 1 81 338 GLU B N 1
ATOM 7688 C CA . GLU B 1 338 ? -17.234 11.492 19.484 1 81 338 GLU B CA 1
ATOM 7689 C C . GLU B 1 338 ? -16.5 12.836 19.438 1 81 338 GLU B C 1
ATOM 7691 O O . GLU B 1 338 ? -16.281 13.383 18.344 1 81 338 GLU B O 1
ATOM 7696 N N . ASP B 1 339 ? -16.375 13.219 20.641 1 73.06 339 ASP B N 1
ATOM 7697 C CA . ASP B 1 339 ? -15.5 14.375 20.75 1 73.06 339 ASP B CA 1
ATOM 7698 C C . ASP B 1 339 ? -14.031 13.961 20.609 1 73.06 339 ASP B C 1
ATOM 7700 O O . ASP B 1 339 ? -13.656 12.859 21.016 1 73.06 339 ASP B O 1
ATOM 7704 N N . GLU B 1 340 ? -13.352 14.312 19.656 1 64.38 340 GLU B N 1
ATOM 7705 C CA . GLU B 1 340 ? -11.93 13.992 19.5 1 64.38 340 GLU B CA 1
ATOM 7706 C C . GLU B 1 340 ? -11.125 14.531 20.688 1 64.38 340 GLU B C 1
ATOM 7708 O O . GLU B 1 340 ? -11.125 15.734 20.953 1 64.38 340 GLU B O 1
ATOM 7713 N N . PRO B 1 341 ? -10.836 13.516 21.562 1 53.09 341 PRO B N 1
ATOM 7714 C CA . PRO B 1 341 ? -10.156 13.969 22.781 1 53.09 341 PRO B CA 1
ATOM 7715 C C . PRO B 1 341 ? -8.961 14.875 22.484 1 53.09 341 PRO B C 1
ATOM 7717 O O . PRO B 1 341 ? -8.398 14.812 21.391 1 53.09 341 PRO B O 1
ATOM 7720 N N . GLU B 1 342 ? -8.672 15.719 23.484 1 49.78 342 GLU B N 1
ATOM 7721 C CA . GLU B 1 342 ? -7.688 16.766 23.766 1 49.78 342 GLU B CA 1
ATOM 7722 C C . GLU B 1 342 ? -6.266 16.266 23.531 1 49.78 342 GLU B C 1
ATOM 7724 O O . GLU B 1 342 ? -5.301 16.984 23.766 1 49.78 342 GLU B O 1
ATOM 7729 N N . ALA B 1 343 ? -5.945 15.102 22.906 1 45.03 343 ALA B N 1
ATOM 7730 C CA . ALA B 1 343 ? -4.523 14.938 23.219 1 45.03 343 ALA B CA 1
ATOM 7731 C C . ALA B 1 343 ? -3.682 15.969 22.469 1 45.03 343 ALA B C 1
ATOM 7733 O O . ALA B 1 343 ? -3.783 16.094 21.25 1 45.03 343 ALA B O 1
ATOM 7734 N N . CYS B 1 344 ? -3.322 17.031 23.219 1 43.78 344 CYS B N 1
ATOM 7735 C CA . CYS B 1 344 ? -2.361 18.047 22.812 1 43.78 344 CYS B CA 1
ATOM 7736 C C . CYS B 1 344 ? -1.132 17.406 22.172 1 43.78 344 CYS B C 1
ATOM 7738 O O . CYS B 1 344 ? -0.238 16.938 22.875 1 43.78 344 CYS B O 1
ATOM 7740 N N . ASP B 1 345 ? -1.257 16.656 21.203 1 49.06 345 ASP B N 1
ATOM 7741 C CA . ASP B 1 345 ? -0.001 16.188 20.625 1 49.06 345 ASP B CA 1
ATOM 7742 C C . ASP B 1 345 ? 0.747 17.328 19.953 1 49.06 345 ASP B C 1
ATOM 7744 O O . ASP B 1 345 ? 0.135 18.312 19.531 1 49.06 345 ASP B O 1
ATOM 7748 N N . GLU B 1 346 ? 2.092 17.516 20.172 1 51.97 346 GLU B N 1
ATOM 7749 C CA . GLU B 1 346 ? 3.088 18.438 19.625 1 51.97 346 GLU B CA 1
ATOM 7750 C C . GLU B 1 346 ? 2.949 18.562 18.109 1 51.97 346 GLU B C 1
ATOM 7752 O O . GLU B 1 346 ? 3.945 18.703 17.406 1 51.97 346 GLU B O 1
ATOM 7757 N N . GLY B 1 347 ? 1.619 18.719 17.672 1 58.38 347 GLY B N 1
ATOM 7758 C CA . GLY B 1 347 ? 1.547 18.703 16.219 1 58.38 347 GLY B CA 1
ATOM 7759 C C . GLY B 1 347 ? 1.433 20.078 15.609 1 58.38 347 GLY B C 1
ATOM 7760 O O . GLY B 1 347 ? 1.571 21.094 16.297 1 58.38 347 GLY B O 1
ATOM 7761 N N . GLY B 1 348 ? 1.437 20.328 14.266 1 64.88 348 GLY B N 1
ATOM 7762 C CA . GLY B 1 348 ? 1.293 21.5 13.422 1 64.88 348 GLY B CA 1
ATOM 7763 C C . GLY B 1 348 ? -0.013 22.234 13.648 1 64.88 348 GLY B C 1
ATOM 7764 O O . GLY B 1 348 ? -0.915 21.734 14.312 1 64.88 348 GLY B O 1
ATOM 7765 N N . TRP B 1 349 ? -0.065 23.484 13.359 1 71 349 TRP B N 1
ATOM 7766 C CA . TRP B 1 349 ? -1.201 24.359 13.633 1 71 349 TRP B CA 1
ATOM 7767 C C . TRP B 1 349 ? -2.479 23.812 13.008 1 71 349 TRP B C 1
ATOM 7769 O O . TRP B 1 349 ? -3.584 24.188 13.406 1 71 349 TRP B O 1
ATOM 7779 N N . THR B 1 350 ? -2.27 22.844 12.094 1 65.69 350 THR B N 1
ATOM 7780 C CA . THR B 1 350 ? -3.428 22.234 11.438 1 65.69 350 THR B CA 1
ATOM 7781 C C . THR B 1 350 ? -4 21.109 12.281 1 65.69 350 THR B C 1
ATOM 7783 O O . THR B 1 350 ? -5.07 20.578 11.969 1 65.69 350 THR B O 1
ATOM 7786 N N . LYS B 1 351 ? -3.334 20.812 13.297 1 71.5 351 LYS B N 1
ATOM 7787 C CA . LYS B 1 351 ? -3.879 19.812 14.219 1 71.5 351 LYS B CA 1
ATOM 7788 C C . LYS B 1 351 ? -4.969 20.422 15.102 1 71.5 351 LYS B C 1
ATOM 7790 O O . LYS B 1 351 ? -4.875 21.578 15.5 1 71.5 351 LYS B O 1
ATOM 7795 N N . GLU B 1 352 ? -5.934 19.688 15.383 1 73.19 352 GLU B N 1
ATOM 7796 C CA . GLU B 1 352 ? -7.082 20.141 16.156 1 73.19 352 GLU B CA 1
ATOM 7797 C C . GLU B 1 352 ? -6.652 20.688 17.516 1 73.19 352 GLU B C 1
ATOM 7799 O O . GLU B 1 352 ? -7.191 21.688 18 1 73.19 352 GLU B O 1
ATOM 7804 N N . THR B 1 353 ? -5.613 20.109 18.016 1 71.75 353 THR B N 1
ATOM 7805 C CA . THR B 1 353 ? -5.203 20.453 19.375 1 71.75 353 THR B CA 1
ATOM 7806 C C . THR B 1 353 ? -4.516 21.812 19.406 1 71.75 353 THR B C 1
ATOM 7808 O O . THR B 1 353 ? -4.402 22.438 20.469 1 71.75 353 THR B O 1
ATOM 7811 N N . PHE B 1 354 ? -4.125 22.266 18.266 1 75.56 354 PHE B N 1
ATOM 7812 C CA . PHE B 1 354 ? -3.383 23.516 18.188 1 75.56 354 PHE B CA 1
ATOM 7813 C C . PHE B 1 354 ? -4.262 24.688 18.609 1 75.56 354 PHE B C 1
ATOM 7815 O O . PHE B 1 354 ? -3.76 25.719 19.062 1 75.56 354 PHE B O 1
ATOM 7822 N N . LYS B 1 355 ? -5.559 24.594 18.484 1 79.62 355 LYS B N 1
ATOM 7823 C CA . LYS B 1 355 ? -6.535 25.609 18.875 1 79.62 355 LYS B CA 1
ATOM 7824 C C . LYS B 1 355 ? -6.359 26 20.344 1 79.62 355 LYS B C 1
ATOM 7826 O O . LYS B 1 355 ? -6.605 27.141 20.719 1 79.62 355 LYS B O 1
ATOM 7831 N N . ARG B 1 356 ? -5.824 25.203 21.094 1 79.88 356 ARG B N 1
ATOM 7832 C CA . ARG B 1 356 ? -5.781 25.391 22.531 1 79.88 356 ARG B CA 1
ATOM 7833 C C . ARG B 1 356 ? -4.359 25.656 23.016 1 79.88 356 ARG B C 1
ATOM 7835 O O . ARG B 1 356 ? -4.059 25.531 24.203 1 79.88 356 ARG B O 1
ATOM 7842 N N . CYS B 1 357 ? -3.58 26.031 22.109 1 78.88 357 CYS B N 1
ATOM 7843 C CA . CYS B 1 357 ? -2.182 26.25 22.453 1 78.88 357 CYS B CA 1
ATOM 7844 C C . CYS B 1 357 ? -2.027 27.5 23.312 1 78.88 357 CYS B C 1
ATOM 7846 O O . CYS B 1 357 ? -0.996 27.688 23.969 1 78.88 357 CYS B O 1
ATOM 7848 N N . LEU B 1 358 ? -3.121 28.359 23.391 1 78.75 358 LEU B N 1
ATOM 7849 C CA . LEU B 1 358 ? -3.08 29.578 24.203 1 78.75 358 LEU B CA 1
ATOM 7850 C C . LEU B 1 358 ? -3.994 29.453 25.422 1 78.75 358 LEU B C 1
ATOM 7852 O O . LEU B 1 358 ? -4.359 30.453 26.031 1 78.75 358 LEU B O 1
ATOM 7856 N N . SER B 1 359 ? -4.406 28.266 25.734 1 75.56 359 SER B N 1
ATOM 7857 C CA . SER B 1 359 ? -5.387 28.047 26.781 1 75.56 359 SER B CA 1
ATOM 7858 C C . SER B 1 359 ? -4.875 28.562 28.125 1 75.56 359 SER B C 1
ATOM 7860 O O . SER B 1 359 ? -5.664 28.859 29.031 1 75.56 359 SER B O 1
ATOM 7862 N N . PHE B 1 360 ? -3.572 28.672 28.234 1 69.69 360 PHE B N 1
ATOM 7863 C CA . PHE B 1 360 ? -2.984 29.156 29.484 1 69.69 360 PHE B CA 1
ATOM 7864 C C . PHE B 1 360 ? -3.355 30.609 29.719 1 69.69 360 PHE B C 1
ATOM 7866 O O . PHE B 1 360 ? -3.252 31.109 30.844 1 69.69 360 PHE B O 1
ATOM 7873 N N . SER B 1 361 ? -3.686 31.312 28.656 1 62.19 361 SER B N 1
ATOM 7874 C CA . SER B 1 361 ? -3.975 32.75 28.766 1 62.19 361 SER B CA 1
ATOM 7875 C C . SER B 1 361 ? -5.332 33 29.406 1 62.19 361 SER B C 1
ATOM 7877 O O . SER B 1 361 ? -5.656 34.125 29.781 1 62.19 361 SER B O 1
ATOM 7879 N N . ASN B 1 362 ? -6.082 31.891 29.438 1 58.53 362 ASN B N 1
ATOM 7880 C CA . ASN B 1 362 ? -7.387 32.062 30.062 1 58.53 362 ASN B CA 1
ATOM 7881 C C . ASN B 1 362 ? -7.266 32.25 31.578 1 58.53 362 ASN B C 1
ATOM 7883 O O . ASN B 1 362 ? -6.445 31.578 32.219 1 58.53 362 ASN B O 1
ATOM 7887 N N . LYS B 1 363 ? -7.43 33.5 32.062 1 54.31 363 LYS B N 1
ATOM 7888 C CA . LYS B 1 363 ? -7.25 34.156 33.344 1 54.31 363 LYS B CA 1
ATOM 7889 C C . LYS B 1 363 ? -7.262 33.156 34.5 1 54.31 363 LYS B C 1
ATOM 7891 O O . LYS B 1 363 ? -6.504 33.281 35.438 1 54.31 363 LYS B O 1
ATOM 7896 N N . ASN B 1 364 ? -8.094 32.219 34.406 1 48.53 364 ASN B N 1
ATOM 7897 C CA . ASN B 1 364 ? -8.156 31.438 35.625 1 48.53 364 ASN B CA 1
ATOM 7898 C C . ASN B 1 364 ? -6.902 30.594 35.844 1 48.53 364 ASN B C 1
ATOM 7900 O O . ASN B 1 364 ? -6.508 30.312 36.969 1 48.53 364 ASN B O 1
ATOM 7904 N N . VAL B 1 365 ? -6.199 30.312 34.812 1 46.47 365 VAL B N 1
ATOM 7905 C CA . VAL B 1 365 ? -5.043 29.438 34.938 1 46.47 365 VAL B CA 1
ATOM 7906 C C . VAL B 1 365 ? -3.777 30.266 35.125 1 46.47 365 VAL B C 1
ATOM 7908 O O . VAL B 1 365 ? -2.832 29.828 35.781 1 46.47 365 VAL B O 1
ATOM 7911 N N . VAL B 1 366 ? -3.594 31.453 34.562 1 49.06 366 VAL B N 1
ATOM 7912 C CA . VAL B 1 366 ? -2.434 32.344 34.531 1 49.06 366 VAL B CA 1
ATOM 7913 C C . VAL B 1 366 ? -2.098 32.781 35.969 1 49.06 366 VAL B C 1
ATOM 7915 O O . VAL B 1 366 ? -0.924 32.875 36.312 1 49.06 366 VAL B O 1
ATOM 7918 N N . GLY B 1 367 ? -3.109 33.156 36.719 1 44.5 367 GLY B N 1
ATOM 7919 C CA . GLY B 1 367 ? -2.773 33.656 38.031 1 44.5 367 GLY B CA 1
ATOM 7920 C C . GLY B 1 367 ? -1.817 32.75 38.781 1 44.5 367 GLY B C 1
ATOM 7921 O O . GLY B 1 367 ? -0.887 33.219 39.438 1 44.5 367 GLY B O 1
ATOM 7922 N N . GLU B 1 368 ? -2.029 31.562 38.812 1 45.22 368 GLU B N 1
ATOM 7923 C CA . GLU B 1 368 ? -1.235 30.703 39.656 1 45.22 368 GLU B CA 1
ATOM 7924 C C . GLU B 1 368 ? 0.1 30.344 39.031 1 45.22 368 GLU B C 1
ATOM 7926 O O . GLU B 1 368 ? 1.11 30.203 39.719 1 45.22 368 GLU B O 1
ATOM 7931 N N . LEU B 1 369 ? 0.181 30.297 37.781 1 45.94 369 LEU B N 1
ATOM 7932 C CA . LEU B 1 369 ? 1.341 29.719 37.125 1 45.94 369 LEU B CA 1
ATOM 7933 C C . LEU B 1 369 ? 2.365 30.797 36.75 1 45.94 369 LEU B C 1
ATOM 7935 O O . LEU B 1 369 ? 3.537 30.484 36.531 1 45.94 369 LEU B O 1
ATOM 7939 N N . SER B 1 370 ? 2.02 32.094 36.531 1 45.66 370 SER B N 1
ATOM 7940 C CA . SER B 1 370 ? 2.857 33.156 35.969 1 45.66 370 SER B CA 1
ATOM 7941 C C . SER B 1 370 ? 4.047 33.469 36.875 1 45.66 370 SER B C 1
ATOM 7943 O O . SER B 1 370 ? 4.949 34.188 36.5 1 45.66 370 SER B O 1
ATOM 7945 N N . ARG B 1 371 ? 4.016 33.188 38.031 1 47.41 371 ARG B N 1
ATOM 7946 C CA . ARG B 1 371 ? 5.055 33.719 38.906 1 47.41 371 ARG B CA 1
ATOM 7947 C C . ARG B 1 371 ? 6.355 32.969 38.75 1 47.41 371 ARG B C 1
ATOM 7949 O O . ARG B 1 371 ? 7.402 33.375 39.25 1 47.41 371 ARG B O 1
ATOM 7956 N N . ARG B 1 372 ? 6.371 31.812 38.156 1 49.16 372 ARG B N 1
ATOM 7957 C CA . ARG B 1 372 ? 7.621 31.062 38.219 1 49.16 372 ARG B CA 1
ATOM 7958 C C . ARG B 1 372 ? 8.328 31.062 36.844 1 49.16 372 ARG B C 1
ATOM 7960 O O . ARG B 1 372 ? 7.695 30.906 35.812 1 49.16 372 ARG B O 1
ATOM 7967 N N . THR B 1 373 ? 9.703 31.547 36.812 1 50.53 373 THR B N 1
ATOM 7968 C CA . THR B 1 373 ? 10.641 31.578 35.688 1 50.53 373 THR B CA 1
ATOM 7969 C C . THR B 1 373 ? 10.43 30.391 34.75 1 50.53 373 THR B C 1
ATOM 7971 O O . THR B 1 373 ? 10.43 30.531 33.531 1 50.53 373 THR B O 1
ATOM 7974 N N . VAL B 1 374 ? 10.281 29.234 35.344 1 53.72 374 VAL B N 1
ATOM 7975 C CA . VAL B 1 374 ? 10.125 27.984 34.594 1 53.72 374 VAL B CA 1
ATOM 7976 C C . VAL B 1 374 ? 8.883 28.062 33.719 1 53.72 374 VAL B C 1
ATOM 7978 O O . VAL B 1 374 ? 8.891 27.578 32.594 1 53.72 374 VAL B O 1
ATOM 7981 N N . GLN B 1 375 ? 8.117 28.938 34.156 1 66.44 375 GLN B N 1
ATOM 7982 C CA . GLN B 1 375 ? 6.855 28.984 33.406 1 66.44 375 GLN B CA 1
ATOM 7983 C C . GLN B 1 375 ? 6.961 29.922 32.219 1 66.44 375 GLN B C 1
ATOM 7985 O O . GLN B 1 375 ? 6.402 29.625 31.141 1 66.44 375 GLN B O 1
ATOM 7990 N N . LYS B 1 376 ? 7.867 30.938 32.344 1 76.69 376 LYS B N 1
ATOM 7991 C CA . LYS B 1 376 ? 8.016 31.844 31.203 1 76.69 376 LYS B CA 1
ATOM 7992 C C . LYS B 1 376 ? 8.703 31.156 30.031 1 76.69 376 LYS B C 1
ATOM 7994 O O . LYS B 1 376 ? 8.352 31.406 28.875 1 76.69 376 LYS B O 1
ATOM 7999 N N . GLU B 1 377 ? 9.555 30.297 30.406 1 78.31 377 GLU B N 1
ATOM 8000 C CA . GLU B 1 377 ? 10.234 29.531 29.359 1 78.31 377 GLU B CA 1
ATOM 8001 C C . GLU B 1 377 ? 9.242 28.656 28.594 1 78.31 377 GLU B C 1
ATOM 8003 O O . GLU B 1 377 ? 9.352 28.531 27.375 1 78.31 377 GLU B O 1
ATOM 8008 N N . LEU B 1 378 ? 8.391 28.203 29.312 1 80 378 LEU B N 1
ATOM 8009 C CA . LEU B 1 378 ? 7.391 27.359 28.672 1 80 378 LEU B CA 1
ATOM 8010 C C . LEU B 1 378 ? 6.5 28.172 27.75 1 80 378 LEU B C 1
ATOM 8012 O O . LEU B 1 378 ? 6.125 27.719 26.672 1 80 378 LEU B O 1
ATOM 8016 N N . PHE B 1 379 ? 6.234 29.359 28.172 1 85.81 379 PHE B N 1
ATOM 8017 C CA . PHE B 1 379 ? 5.438 30.25 27.328 1 85.81 379 PHE B CA 1
ATOM 8018 C C . PHE B 1 379 ? 6.184 30.609 26.047 1 85.81 379 PHE B C 1
ATOM 8020 O O . PHE B 1 379 ? 5.594 30.656 24.969 1 85.81 379 PHE B O 1
ATOM 8027 N N . MET B 1 380 ? 7.441 30.766 26.219 1 90.12 380 MET B N 1
ATOM 8028 C CA . MET B 1 380 ? 8.211 31.156 25.047 1 90.12 380 MET B CA 1
ATOM 8029 C C . MET B 1 380 ? 8.336 29.984 24.062 1 90.12 380 MET B C 1
ATOM 8031 O O . MET B 1 380 ? 8.367 30.188 22.844 1 90.12 380 MET B O 1
ATOM 8035 N N . VAL B 1 381 ? 8.422 28.844 24.625 1 86.81 381 VAL B N 1
ATOM 8036 C CA . VAL B 1 381 ? 8.422 27.672 23.766 1 86.81 381 VAL B CA 1
ATOM 8037 C C . VAL B 1 381 ? 7.152 27.656 22.906 1 86.81 381 VAL B C 1
ATOM 8039 O O . VAL B 1 381 ? 7.207 27.391 21.703 1 86.81 381 VAL B O 1
ATOM 8042 N N . GLN B 1 382 ? 6.074 27.953 23.5 1 87.44 382 GLN B N 1
ATOM 8043 C CA . GLN B 1 382 ? 4.801 27.984 22.781 1 87.44 382 GLN B CA 1
ATOM 8044 C C . GLN B 1 382 ? 4.785 29.109 21.734 1 87.44 382 GLN B C 1
ATOM 8046 O O . GLN B 1 382 ? 4.25 28.922 20.641 1 87.44 382 GLN B O 1
ATOM 8051 N N . TRP B 1 383 ? 5.348 30.188 22.125 1 92.62 383 TRP B N 1
ATOM 8052 C CA . TRP B 1 383 ? 5.457 31.281 21.172 1 92.62 383 TRP B CA 1
ATOM 8053 C C . TRP B 1 383 ? 6.199 30.844 19.906 1 92.62 383 TRP B C 1
ATOM 8055 O O . TRP B 1 383 ? 5.73 31.078 18.797 1 92.62 383 TRP B O 1
ATOM 8065 N N . TYR B 1 384 ? 7.309 30.219 20.109 1 92.94 384 TYR B N 1
ATOM 8066 C CA . TYR B 1 384 ? 8.125 29.828 18.969 1 92.94 384 TYR B CA 1
ATOM 8067 C C . TYR B 1 384 ? 7.441 28.75 18.156 1 92.94 384 TYR B C 1
ATOM 8069 O O . TYR B 1 384 ? 7.59 28.688 16.938 1 92.94 384 TYR B O 1
ATOM 8077 N N . ARG B 1 385 ? 6.703 27.953 18.766 1 89.69 385 ARG B N 1
ATOM 8078 C CA . ARG B 1 385 ? 5.906 26.969 18.047 1 89.69 385 ARG B CA 1
ATOM 8079 C C . ARG B 1 385 ? 4.898 27.656 17.125 1 89.69 385 ARG B C 1
ATOM 8081 O O . ARG B 1 385 ? 4.758 27.266 15.953 1 89.69 385 ARG B O 1
ATOM 8088 N N . ILE B 1 386 ? 4.254 28.562 17.672 1 92.69 386 ILE B N 1
ATOM 8089 C CA . ILE B 1 386 ? 3.264 29.312 16.906 1 92.69 386 ILE B CA 1
ATOM 8090 C C . ILE B 1 386 ? 3.953 30.062 15.773 1 92.69 386 ILE B C 1
ATOM 8092 O O . ILE B 1 386 ? 3.488 30.047 14.633 1 92.69 386 ILE B O 1
ATOM 8096 N N . LEU B 1 387 ? 5.039 30.672 16.109 1 94.06 387 LEU B N 1
ATOM 8097 C CA . LEU B 1 387 ? 5.789 31.453 15.148 1 94.06 387 LEU B CA 1
ATOM 8098 C C . LEU B 1 387 ? 6.211 30.609 13.953 1 94.06 387 LEU B C 1
ATOM 8100 O O . LEU B 1 387 ? 6.086 31.047 12.805 1 94.06 387 LEU B O 1
ATOM 8104 N N . CYS B 1 388 ? 6.68 29.484 14.227 1 91.62 388 CYS B N 1
ATOM 8105 C CA . CYS B 1 388 ? 7.145 28.594 13.164 1 91.62 388 CYS B CA 1
ATOM 8106 C C . CYS B 1 388 ? 5.996 28.203 12.242 1 91.62 388 CYS B C 1
ATOM 8108 O O . CYS B 1 388 ? 6.188 28.047 11.031 1 91.62 388 CYS B O 1
ATOM 8110 N N . GLN B 1 389 ? 4.863 28.078 12.758 1 90.12 389 GLN B N 1
ATOM 8111 C CA . GLN B 1 389 ? 3.695 27.812 11.922 1 90.12 389 GLN B CA 1
ATOM 8112 C C . GLN B 1 389 ? 3.266 29.047 11.148 1 90.12 389 GLN B C 1
ATOM 8114 O O . GLN B 1 389 ? 3.021 28.984 9.945 1 90.12 389 GLN B O 1
ATOM 8119 N N . TYR B 1 390 ? 3.26 30.141 11.836 1 93 390 TYR B N 1
ATOM 8120 C CA . TYR B 1 390 ? 2.797 31.406 11.297 1 93 390 TYR B CA 1
ATOM 8121 C C . TYR B 1 390 ? 3.645 31.828 10.102 1 93 390 TYR B C 1
ATOM 8123 O O . TYR B 1 390 ? 3.113 32.281 9.086 1 93 390 TYR B O 1
ATOM 8131 N N . SER B 1 391 ? 4.898 31.688 10.203 1 92.12 391 SER B N 1
ATOM 8132 C CA . SER B 1 391 ? 5.836 32.188 9.195 1 92.12 391 SER B CA 1
ATOM 8133 C C . SER B 1 391 ? 5.648 31.484 7.863 1 92.12 391 SER B C 1
ATOM 8135 O O . SER B 1 391 ? 6.066 31.984 6.82 1 92.12 391 SER B O 1
ATOM 8137 N N . GLY B 1 392 ? 5.039 30.359 7.898 1 89 392 GLY B N 1
ATOM 8138 C CA . GLY B 1 392 ? 4.828 29.609 6.672 1 89 392 GLY B CA 1
ATOM 8139 C C . GLY B 1 392 ? 3.504 29.922 6 1 89 392 GLY B C 1
ATOM 8140 O O . GLY B 1 392 ? 3.217 29.422 4.914 1 89 392 GLY B O 1
ATOM 8141 N N . LEU B 1 393 ? 2.709 30.719 6.539 1 92.19 393 LEU B N 1
ATOM 8142 C CA . LEU B 1 393 ? 1.387 31.047 6.02 1 92.19 393 LEU B CA 1
ATOM 8143 C C . LEU B 1 393 ? 1.458 32.25 5.074 1 92.19 393 LEU B C 1
ATOM 8145 O O . LEU B 1 393 ? 2.465 32.938 5.035 1 92.19 393 LEU B O 1
ATOM 8149 N N . SER B 1 394 ? 0.405 32.5 4.332 1 90.31 394 SER B N 1
ATOM 8150 C CA . SER B 1 394 ? 0.427 33.5 3.254 1 90.31 394 SER B CA 1
ATOM 8151 C C . SER B 1 394 ? -0.203 34.812 3.697 1 90.31 394 SER B C 1
ATOM 8153 O O . SER B 1 394 ? -1.168 34.812 4.465 1 90.31 394 SER B O 1
ATOM 8155 N N . LEU B 1 395 ? 0.411 35.875 3.197 1 89.31 395 LEU B N 1
ATOM 8156 C CA . LEU B 1 395 ? -0.1 37.25 3.359 1 89.31 395 LEU B CA 1
ATOM 8157 C C . LEU B 1 395 ? -0.246 37.938 2.008 1 89.31 395 LEU B C 1
ATOM 8159 O O . LEU B 1 395 ? 0.628 37.812 1.147 1 89.31 395 LEU B O 1
ATOM 8163 N N . THR B 1 396 ? -1.367 38.594 1.819 1 84.19 396 THR B N 1
ATOM 8164 C CA . THR B 1 396 ? -1.52 39.375 0.606 1 84.19 396 THR B CA 1
ATOM 8165 C C . THR B 1 396 ? -0.541 40.531 0.6 1 84.19 396 THR B C 1
ATOM 8167 O O . THR B 1 396 ? 0.089 40.844 -0.422 1 84.19 396 THR B O 1
ATOM 8170 N N . TYR B 1 397 ? -0.505 41.219 1.756 1 82.19 397 TYR B N 1
ATOM 8171 C CA . TYR B 1 397 ? 0.45 42.312 1.938 1 82.19 397 TYR B CA 1
ATOM 8172 C C . TYR B 1 397 ? 1.504 41.969 2.977 1 82.19 397 TYR B C 1
ATOM 8174 O O . TYR B 1 397 ? 1.193 41.812 4.16 1 82.19 397 TYR B O 1
ATOM 8182 N N . ARG B 1 398 ? 2.725 41.938 2.521 1 86.56 398 ARG B N 1
ATOM 8183 C CA . ARG B 1 398 ? 3.824 41.531 3.391 1 86.56 398 ARG B CA 1
ATOM 8184 C C . ARG B 1 398 ? 4.016 42.5 4.531 1 86.56 398 ARG B C 1
ATOM 8186 O O . ARG B 1 398 ? 4.52 42.156 5.598 1 86.56 398 ARG B O 1
ATOM 8193 N N . SER B 1 399 ? 3.549 43.656 4.332 1 84.5 399 SER B N 1
ATOM 8194 C CA . SER B 1 399 ? 3.67 44.688 5.352 1 84.5 399 SER B CA 1
ATOM 8195 C C . SER B 1 399 ? 2.861 44.344 6.594 1 84.5 399 SER B C 1
ATOM 8197 O O . SER B 1 399 ? 3.072 44.938 7.664 1 84.5 399 SER B O 1
ATOM 8199 N N . ASP B 1 400 ? 1.978 43.375 6.434 1 88.12 400 ASP B N 1
ATOM 8200 C CA . ASP B 1 400 ? 1.1 43 7.535 1 88.12 400 ASP B CA 1
ATOM 8201 C C . ASP B 1 400 ? 1.75 41.938 8.414 1 88.12 400 ASP B C 1
ATOM 8203 O O . ASP B 1 400 ? 1.167 41.5 9.414 1 88.12 400 ASP B O 1
ATOM 8207 N N . VAL B 1 401 ? 2.953 41.531 8.156 1 92.56 401 VAL B N 1
ATOM 8208 C CA . VAL B 1 401 ? 3.541 40.344 8.766 1 92.56 401 VAL B CA 1
ATOM 8209 C C . VAL B 1 401 ? 3.574 40.5 10.289 1 92.56 401 VAL B C 1
ATOM 8211 O O . VAL B 1 401 ? 3.27 39.562 11.023 1 92.56 401 VAL B O 1
ATOM 8214 N N . LEU B 1 402 ? 3.912 41.625 10.812 1 92.06 402 LEU B N 1
ATOM 8215 C CA . LEU B 1 402 ? 3.99 41.812 12.258 1 92.06 402 LEU B CA 1
ATOM 8216 C C . LEU B 1 402 ? 2.633 42.219 12.828 1 92.06 402 LEU B C 1
ATOM 8218 O O . LEU B 1 402 ? 2.389 42.062 14.023 1 92.06 402 LEU B O 1
ATOM 8222 N N . LEU B 1 403 ? 1.727 42.781 11.953 1 91 403 LEU B N 1
ATOM 8223 C CA . LEU B 1 403 ? 0.39 43.156 12.383 1 91 403 LEU B CA 1
ATOM 8224 C C . LEU B 1 403 ? -0.511 41.938 12.555 1 91 403 LEU B C 1
ATOM 8226 O O . LEU B 1 403 ? -1.297 41.875 13.5 1 91 403 LEU B O 1
ATOM 8230 N N . ALA B 1 404 ? -0.373 41.031 11.703 1 93.06 404 ALA B N 1
ATOM 8231 C CA . ALA B 1 404 ? -1.267 39.875 11.641 1 93.06 404 ALA B CA 1
ATOM 8232 C C . ALA B 1 404 ? -1.019 38.906 12.812 1 93.06 404 ALA B C 1
ATOM 8234 O O . ALA B 1 404 ? -1.841 38.031 13.094 1 93.06 404 ALA B O 1
ATOM 8235 N N . ILE B 1 405 ? 0.092 39.062 13.484 1 94.31 405 ILE B N 1
ATOM 8236 C CA . ILE B 1 405 ? 0.365 38.219 14.625 1 94.31 405 ILE B CA 1
ATOM 8237 C C . ILE B 1 405 ? 0.34 39.031 15.914 1 94.31 405 ILE B C 1
ATOM 8239 O O . ILE B 1 405 ? 0.609 38.5 17 1 94.31 405 ILE B O 1
ATOM 8243 N N . ALA B 1 406 ? 0.004 40.281 15.875 1 93.5 406 ALA B N 1
ATOM 8244 C CA . ALA B 1 406 ? 0.115 41.25 16.984 1 93.5 406 ALA B CA 1
ATOM 8245 C C . ALA B 1 406 ? -0.802 40.844 18.141 1 93.5 406 ALA B C 1
ATOM 8247 O O . ALA B 1 406 ? -0.434 41 19.297 1 93.5 406 ALA B O 1
ATOM 8248 N N . GLY B 1 407 ? -2.014 40.406 17.812 1 92.12 407 GLY B N 1
ATOM 8249 C CA . GLY B 1 407 ? -2.928 40 18.859 1 92.12 407 GLY B CA 1
ATOM 8250 C C . GLY B 1 407 ? -2.387 38.875 19.719 1 92.12 407 GLY B C 1
ATOM 8251 O O . GLY B 1 407 ? -2.57 38.844 20.938 1 92.12 407 GLY B O 1
ATOM 8252 N N . ILE B 1 408 ? -1.758 37.938 19.094 1 93.12 408 ILE B N 1
ATOM 8253 C CA . ILE B 1 408 ? -1.151 36.812 19.812 1 93.12 408 ILE B CA 1
ATOM 8254 C C . ILE B 1 408 ? 0.046 37.312 20.625 1 93.12 408 ILE B C 1
ATOM 8256 O O . ILE B 1 408 ? 0.223 36.906 21.781 1 93.12 408 ILE B O 1
ATOM 8260 N N . ALA B 1 409 ? 0.863 38.125 20.016 1 94.38 409 ALA B N 1
ATOM 8261 C CA . ALA B 1 409 ? 2.02 38.688 20.703 1 94.38 409 ALA B CA 1
ATOM 8262 C C . ALA B 1 409 ? 1.597 39.438 21.969 1 94.38 409 ALA B C 1
ATOM 8264 O O . ALA B 1 409 ? 2.297 39.406 22.984 1 94.38 409 ALA B O 1
ATOM 8265 N N . GLU B 1 410 ? 0.506 40.062 21.906 1 92.44 410 GLU B N 1
ATOM 8266 C CA . GLU B 1 410 ? -0.002 40.812 23.062 1 92.44 410 GLU B CA 1
ATOM 8267 C C . GLU B 1 410 ? -0.29 39.875 24.234 1 92.44 410 GLU B C 1
ATOM 8269 O O . GLU B 1 410 ? -0.031 40.25 25.391 1 92.44 410 GLU B O 1
ATOM 8274 N N . ILE B 1 411 ? -0.791 38.781 23.953 1 90.06 411 ILE B N 1
ATOM 8275 C CA . ILE B 1 411 ? -1.064 37.781 24.984 1 90.06 411 ILE B CA 1
ATOM 8276 C C . ILE B 1 411 ? 0.235 37.406 25.688 1 90.06 411 ILE B C 1
ATOM 8278 O O . ILE B 1 411 ? 0.295 37.375 26.922 1 90.06 411 ILE B O 1
ATOM 8282 N N . PHE B 1 412 ? 1.217 37.156 24.969 1 92.5 412 PHE B N 1
ATOM 8283 C CA . PHE B 1 412 ? 2.496 36.75 25.547 1 92.5 412 PHE B CA 1
ATOM 8284 C C . PHE B 1 412 ? 3.137 37.906 26.297 1 92.5 412 PHE B C 1
ATOM 8286 O O . PHE B 1 412 ? 3.785 37.719 27.328 1 92.5 412 PHE B O 1
ATOM 8293 N N . ARG B 1 413 ? 2.977 39.094 25.734 1 92.25 413 ARG B N 1
ATOM 8294 C CA . ARG B 1 413 ? 3.453 40.281 26.438 1 92.25 413 ARG B CA 1
ATOM 8295 C C . ARG B 1 413 ? 2.814 40.406 27.812 1 92.25 413 ARG B C 1
ATOM 8297 O O . ARG B 1 413 ? 3.504 40.625 28.812 1 92.25 413 ARG B O 1
ATOM 8304 N N . ASP B 1 414 ? 1.592 40.156 27.891 1 87.81 414 ASP B N 1
ATOM 8305 C CA . ASP B 1 414 ? 0.837 40.281 29.125 1 87.81 414 ASP B CA 1
ATOM 8306 C C . ASP B 1 414 ? 1.256 39.219 30.141 1 87.81 414 ASP B C 1
ATOM 8308 O O . ASP B 1 414 ? 1.36 39.531 31.344 1 87.81 414 ASP B O 1
ATOM 8312 N N . ILE B 1 415 ? 1.508 38.125 29.641 1 85.62 415 ILE B N 1
ATOM 8313 C CA . ILE B 1 415 ? 1.79 37 30.547 1 85.62 415 ILE B CA 1
ATOM 8314 C C . ILE B 1 415 ? 3.25 37.062 31 1 85.62 415 ILE B C 1
ATOM 8316 O O . ILE B 1 415 ? 3.566 36.75 32.156 1 85.62 415 ILE B O 1
ATOM 8320 N N . THR B 1 416 ? 4.141 37.469 30.203 1 89.5 416 THR B N 1
ATOM 8321 C CA . THR B 1 416 ? 5.566 37.406 30.516 1 89.5 416 THR B CA 1
ATOM 8322 C C . THR B 1 416 ? 6.07 38.781 30.953 1 89.5 416 THR B C 1
ATOM 8324 O O . THR B 1 416 ? 7.117 38.906 31.594 1 89.5 416 THR B O 1
ATOM 8327 N N . SER B 1 417 ? 5.445 39.844 30.5 1 91.56 417 SER B N 1
ATOM 8328 C CA . SER B 1 417 ? 5.863 41.219 30.703 1 91.56 417 SER B CA 1
ATOM 8329 C C . SER B 1 417 ? 7.164 41.531 29.969 1 91.56 417 SER B C 1
ATOM 8331 O O . SER B 1 417 ? 7.945 42.375 30.391 1 91.56 417 SER B O 1
ATOM 8333 N N . PHE B 1 418 ? 7.375 40.719 28.891 1 93.62 418 PHE B N 1
ATOM 8334 C CA . PHE B 1 418 ? 8.555 40.938 28.062 1 93.62 418 PHE B CA 1
ATOM 8335 C C . PHE B 1 418 ? 8.336 42.094 27.094 1 93.62 418 PHE B C 1
ATOM 8337 O O . PHE B 1 418 ? 7.191 42.469 26.812 1 93.62 418 PHE B O 1
ATOM 8344 N N . THR B 1 419 ? 9.477 42.656 26.656 1 93.25 419 THR B N 1
ATOM 8345 C CA . THR B 1 419 ? 9.43 43.719 25.672 1 93.25 419 THR B CA 1
ATOM 8346 C C . THR B 1 419 ? 9.477 43.156 24.25 1 93.25 419 THR B C 1
ATOM 8348 O O . THR B 1 419 ? 10.367 42.375 23.938 1 93.25 419 THR B O 1
ATOM 8351 N N . TYR B 1 420 ? 8.445 43.531 23.469 1 92.88 420 TYR B N 1
ATOM 8352 C CA . TYR B 1 420 ? 8.336 43 22.109 1 92.88 420 TYR B CA 1
ATOM 8353 C C . TYR B 1 420 ? 8.781 44.062 21.094 1 92.88 420 TYR B C 1
ATOM 8355 O O . TYR B 1 420 ? 8.242 45.156 21.047 1 92.88 420 TYR B O 1
ATOM 8363 N N . LYS B 1 421 ? 9.93 43.656 20.344 1 91.38 421 LYS B N 1
ATOM 8364 C CA . LYS B 1 421 ? 10.477 44.594 19.344 1 91.38 421 LYS B CA 1
ATOM 8365 C C . LYS B 1 421 ? 10.625 43.875 17.984 1 91.38 421 LYS B C 1
ATOM 8367 O O . LYS B 1 421 ? 11.484 43 17.828 1 91.38 421 LYS B O 1
ATOM 8372 N N . SER B 1 422 ? 9.883 44.344 16.922 1 91.81 422 SER B N 1
ATOM 8373 C CA . SER B 1 422 ? 9.969 43.875 15.547 1 91.81 422 SER B CA 1
ATOM 8374 C C . SER B 1 422 ? 10.016 42.344 15.492 1 91.81 422 SER B C 1
ATOM 8376 O O . SER B 1 422 ? 10.867 41.75 14.812 1 91.81 422 SER B O 1
ATOM 8378 N N . GLY B 1 423 ? 9.227 41.719 16.266 1 93.69 423 GLY B N 1
ATOM 8379 C CA . GLY B 1 423 ? 9.109 40.281 16.219 1 93.69 423 GLY B CA 1
ATOM 8380 C C . GLY B 1 423 ? 10 39.562 17.219 1 93.69 423 GLY B C 1
ATOM 8381 O O . GLY B 1 423 ? 10.016 38.344 17.281 1 93.69 423 GLY B O 1
ATOM 8382 N N . LEU B 1 424 ? 10.766 40.281 17.984 1 95.31 424 LEU B N 1
ATOM 8383 C CA . LEU B 1 424 ? 11.711 39.719 18.938 1 95.31 424 LEU B CA 1
ATOM 8384 C C . LEU B 1 424 ? 11.344 40.094 20.375 1 95.31 424 LEU B C 1
ATOM 8386 O O . LEU B 1 424 ? 11.016 41.25 20.641 1 95.31 424 LEU B O 1
ATOM 8390 N N . TRP B 1 425 ? 11.344 39.062 21.297 1 95.44 425 TRP B N 1
ATOM 8391 C CA . TRP B 1 425 ? 11.234 39.344 22.719 1 95.44 425 TRP B CA 1
ATOM 8392 C C . TRP B 1 425 ? 12.609 39.625 23.328 1 95.44 425 TRP B C 1
ATOM 8394 O O . TRP B 1 425 ? 13.453 38.719 23.406 1 95.44 425 TRP B O 1
ATOM 8404 N N . ILE B 1 426 ? 12.812 40.781 23.828 1 93.31 426 ILE B N 1
ATOM 8405 C CA . ILE B 1 426 ? 14.133 41.25 24.25 1 93.31 426 ILE B CA 1
ATOM 8406 C C . ILE B 1 426 ? 14.648 40.406 25.391 1 93.31 426 ILE B C 1
ATOM 8408 O O . ILE B 1 426 ? 15.812 40 25.406 1 93.31 426 ILE B O 1
ATOM 8412 N N . GLU B 1 427 ? 13.844 40.062 26.359 1 91.75 427 GLU B N 1
ATOM 8413 C CA . GLU B 1 427 ? 14.25 39.25 27.516 1 91.75 427 GLU B CA 1
ATOM 8414 C C . GLU B 1 427 ? 14.562 37.812 27.125 1 91.75 427 GLU B C 1
ATOM 8416 O O . GLU B 1 427 ? 15.188 37.094 27.906 1 91.75 427 GLU B O 1
ATOM 8421 N N . ASP B 1 428 ? 14.133 37.469 25.953 1 92.62 428 ASP B N 1
ATOM 8422 C CA . ASP B 1 428 ? 14.422 36.125 25.453 1 92.62 428 ASP B CA 1
ATOM 8423 C C . ASP B 1 428 ? 15.102 36.188 24.078 1 92.62 428 ASP B C 1
ATOM 8425 O O . ASP B 1 428 ? 14.875 35.344 23.234 1 92.62 428 ASP B O 1
ATOM 8429 N N . ALA B 1 429 ? 15.867 37.125 23.859 1 93.12 429 ALA B N 1
ATOM 8430 C CA . ALA B 1 429 ? 16.5 37.375 22.562 1 93.12 429 ALA B CA 1
ATOM 8431 C C . ALA B 1 429 ? 17.453 36.25 22.188 1 93.12 429 ALA B C 1
ATOM 8433 O O . ALA B 1 429 ? 17.641 35.938 21.016 1 93.12 429 ALA B O 1
ATOM 8434 N N . HIS B 1 430 ? 18.062 35.562 23.188 1 92.94 430 HIS B N 1
ATOM 8435 C CA . HIS B 1 430 ? 19 34.469 22.938 1 92.94 430 HIS B CA 1
ATOM 8436 C C . HIS B 1 430 ? 18.344 33.375 22.141 1 92.94 430 HIS B C 1
ATOM 8438 O O . HIS B 1 430 ? 18.969 32.75 21.297 1 92.94 430 HIS B O 1
ATOM 8444 N N . SER B 1 431 ? 17.062 33.156 22.406 1 92.62 431 SER B N 1
ATOM 8445 C CA . SER B 1 431 ? 16.312 32.125 21.672 1 92.62 431 SER B CA 1
ATOM 8446 C C . SER B 1 431 ? 15.703 32.719 20.391 1 92.62 431 SER B C 1
ATOM 8448 O O . SER B 1 431 ? 15.742 32.062 19.344 1 92.62 431 SER B O 1
ATOM 8450 N N . GLY B 1 432 ? 15.211 33.844 20.5 1 94.56 432 GLY B N 1
ATOM 8451 C CA . GLY B 1 432 ? 14.461 34.438 19.406 1 94.56 432 GLY B CA 1
ATOM 8452 C C . GLY B 1 432 ? 15.305 34.719 18.188 1 94.56 432 GLY B C 1
ATOM 8453 O O . GLY B 1 432 ? 14.781 34.812 17.062 1 94.56 432 GLY B O 1
ATOM 8454 N N . LEU B 1 433 ? 16.594 34.812 18.359 1 95.75 433 LEU B N 1
ATOM 8455 C CA . LEU B 1 433 ? 17.5 35.125 17.266 1 95.75 433 LEU B CA 1
ATOM 8456 C C . LEU B 1 433 ? 17.906 33.844 16.531 1 95.75 433 LEU B C 1
ATOM 8458 O O . LEU B 1 433 ? 18.516 33.906 15.461 1 95.75 433 LEU B O 1
ATOM 8462 N N . LEU B 1 434 ? 17.516 32.781 17.031 1 95.06 434 LEU B N 1
ATOM 8463 C CA . LEU B 1 434 ? 18.016 31.5 16.516 1 95.06 434 LEU B CA 1
ATOM 8464 C C . LEU B 1 434 ? 17.062 30.922 15.469 1 95.06 434 LEU B C 1
ATOM 8466 O O . LEU B 1 434 ? 16.953 29.703 15.328 1 95.06 434 LEU B O 1
ATOM 8470 N N . TRP B 1 435 ? 16.359 31.703 14.766 1 95.12 435 TRP B N 1
ATOM 8471 C CA . TRP B 1 435 ? 15.516 31.25 13.664 1 95.12 435 TRP B CA 1
ATOM 8472 C C . TRP B 1 435 ? 16.328 31.078 12.391 1 95.12 435 TRP B C 1
ATOM 8474 O O . TRP B 1 435 ? 17.406 31.656 12.25 1 95.12 435 TRP B O 1
ATOM 8484 N N . HIS B 1 436 ? 15.93 30.234 11.469 1 93.38 436 HIS B N 1
ATOM 8485 C CA . HIS B 1 436 ? 16.5 30.078 10.133 1 93.38 436 HIS B CA 1
ATOM 8486 C C . HIS B 1 436 ? 15.43 29.719 9.109 1 93.38 436 HIS B C 1
ATOM 8488 O O . HIS B 1 436 ? 14.359 29.234 9.477 1 93.38 436 HIS B O 1
ATOM 8494 N N . ALA B 1 437 ? 15.75 29.938 7.879 1 89.88 437 ALA B N 1
ATOM 8495 C CA . ALA B 1 437 ? 14.805 29.656 6.797 1 89.88 437 ALA B CA 1
ATOM 8496 C C . ALA B 1 437 ? 14.602 28.156 6.633 1 89.88 437 ALA B C 1
ATOM 8498 O O . ALA B 1 437 ? 15.562 27.391 6.586 1 89.88 437 ALA B O 1
ATOM 8499 N N . GLU B 1 438 ? 13.297 27.609 6.574 1 81.44 438 GLU B N 1
ATOM 8500 C CA . GLU B 1 438 ? 12.969 26.188 6.41 1 81.44 438 GLU B CA 1
ATOM 8501 C C . GLU B 1 438 ? 12.758 25.844 4.938 1 81.44 438 GLU B C 1
ATOM 8503 O O . GLU B 1 438 ? 12.82 24.672 4.559 1 81.44 438 GLU B O 1
ATOM 8508 N N . GLY B 1 439 ? 13.469 25.922 3.766 1 63.09 439 GLY B N 1
ATOM 8509 C CA . GLY B 1 439 ? 13.617 25.547 2.367 1 63.09 439 GLY B CA 1
ATOM 8510 C C . GLY B 1 439 ? 12.305 25.484 1.616 1 63.09 439 GLY B C 1
ATOM 8511 O O . GLY B 1 439 ? 12.289 25.344 0.392 1 63.09 439 GLY B O 1
ATOM 8512 N N . SER B 1 440 ? 11.156 24.875 2.062 1 51.69 440 SER B N 1
ATOM 8513 C CA . SER B 1 440 ? 10.117 24.391 1.152 1 51.69 440 SER B CA 1
ATOM 8514 C C . SER B 1 440 ? 9.953 25.344 -0.034 1 51.69 440 SER B C 1
ATOM 8516 O O . SER B 1 440 ? 9.938 24.906 -1.186 1 51.69 440 SER B O 1
ATOM 8518 N N . LEU B 1 441 ? 8.969 26.266 0.027 1 48.28 441 LEU B N 1
ATOM 8519 C CA . LEU B 1 441 ? 8.18 26.891 -1.026 1 48.28 441 LEU B CA 1
ATOM 8520 C C . LEU B 1 441 ? 8.969 28 -1.711 1 48.28 441 LEU B C 1
ATOM 8522 O O . LEU B 1 441 ? 8.398 28.812 -2.443 1 48.28 441 LEU B O 1
ATOM 8526 N N . MET B 1 442 ? 10.18 28.25 -1.406 1 43.09 442 MET B N 1
ATOM 8527 C CA . MET B 1 442 ? 10.391 29.641 -1.81 1 43.09 442 MET B CA 1
ATOM 8528 C C . MET B 1 442 ? 10.555 29.75 -3.322 1 43.09 442 MET B C 1
ATOM 8530 O O . MET B 1 442 ? 11.523 29.25 -3.883 1 43.09 442 MET B O 1
ATOM 8534 N N . PRO B 1 443 ? 9.523 29.562 -4.168 1 41.78 443 PRO B N 1
ATOM 8535 C CA . PRO B 1 443 ? 10 30.266 -5.363 1 41.78 443 PRO B CA 1
ATOM 8536 C C . PRO B 1 443 ? 11.016 31.359 -5.035 1 41.78 443 PRO B C 1
ATOM 8538 O O . PRO B 1 443 ? 11.023 31.875 -3.92 1 41.78 443 PRO B O 1
ATOM 8541 N N . ALA B 1 444 ? 12.062 31.469 -5.934 1 42.03 444 ALA B N 1
ATOM 8542 C CA . ALA B 1 444 ? 12.914 32.656 -5.906 1 42.03 444 ALA B CA 1
ATOM 8543 C C . ALA B 1 444 ? 12.164 33.875 -5.367 1 42.03 444 ALA B C 1
ATOM 8545 O O . ALA B 1 444 ? 11.359 34.469 -6.078 1 42.03 444 ALA B O 1
ATOM 8546 N N . ARG B 1 445 ? 11.656 33.719 -4.242 1 44.62 445 ARG B N 1
ATOM 8547 C CA . ARG B 1 445 ? 10.945 34.906 -3.766 1 44.62 445 ARG B CA 1
ATOM 8548 C C . ARG B 1 445 ? 11.789 36.156 -3.951 1 44.62 445 ARG B C 1
ATOM 8550 O O . ARG B 1 445 ? 12.969 36.188 -3.592 1 44.62 445 ARG B O 1
ATOM 8557 N N . LYS B 1 446 ? 11.336 36.875 -4.879 1 41.47 446 LYS B N 1
ATOM 8558 C CA . LYS B 1 446 ? 11.938 38.156 -5.191 1 41.47 446 LYS B CA 1
ATOM 8559 C C . LYS B 1 446 ? 12.289 38.938 -3.918 1 41.47 446 LYS B C 1
ATOM 8561 O O . LYS B 1 446 ? 11.469 39.031 -3.002 1 41.47 446 LYS B O 1
ATOM 8566 N N . PRO B 1 447 ? 13.5 39.062 -3.643 1 41.03 447 PRO B N 1
ATOM 8567 C CA . PRO B 1 447 ? 13.867 40.031 -2.617 1 41.03 447 PRO B CA 1
ATOM 8568 C C . PRO B 1 447 ? 12.844 41.156 -2.484 1 41.03 447 PRO B C 1
ATOM 8570 O O . PRO B 1 447 ? 13.047 42.094 -1.71 1 41.03 447 PRO B O 1
ATOM 8573 N N . SER B 1 448 ? 12.047 41.312 -3.475 1 40.19 448 SER B N 1
ATOM 8574 C CA . SER B 1 448 ? 11.398 42.625 -3.627 1 40.19 448 SER B CA 1
ATOM 8575 C C . SER B 1 448 ? 10.445 42.906 -2.473 1 40.19 448 SER B C 1
ATOM 8577 O O . SER B 1 448 ? 9.891 44 -2.365 1 40.19 448 SER B O 1
ATOM 8579 N N . ALA B 1 449 ? 9.594 41.875 -1.881 1 48.88 449 ALA B N 1
ATOM 8580 C CA . ALA B 1 449 ? 8.523 42.5 -1.11 1 48.88 449 ALA B CA 1
ATOM 8581 C C . ALA B 1 449 ? 9.039 43.031 0.221 1 48.88 449 ALA B C 1
ATOM 8583 O O . ALA B 1 449 ? 9.68 42.312 0.983 1 48.88 449 ALA B O 1
ATOM 8584 N N . THR B 1 450 ? 9.492 44.25 0.28 1 52.59 450 THR B N 1
ATOM 8585 C CA . THR B 1 450 ? 10.203 45.125 1.202 1 52.59 450 THR B CA 1
ATOM 8586 C C . THR B 1 450 ? 9.633 45.031 2.613 1 52.59 450 THR B C 1
ATOM 8588 O O . THR B 1 450 ? 8.516 45.469 2.875 1 52.59 450 THR B O 1
ATOM 8591 N N . SER B 1 451 ? 9.695 43.875 3.275 1 60.53 451 SER B N 1
ATOM 8592 C CA . SER B 1 451 ? 9.477 44.094 4.703 1 60.53 451 SER B CA 1
ATOM 8593 C C . SER B 1 451 ? 10.484 45.094 5.277 1 60.53 451 SER B C 1
ATOM 8595 O O . SER B 1 451 ? 11.648 45.094 4.875 1 60.53 451 SER B O 1
ATOM 8597 N N . ASN B 1 452 ? 10.055 46.125 5.797 1 76.5 452 ASN B N 1
ATOM 8598 C CA . ASN B 1 452 ? 10.875 47.125 6.473 1 76.5 452 ASN B CA 1
ATOM 8599 C C . ASN B 1 452 ? 11.414 46.594 7.805 1 76.5 452 ASN B C 1
ATOM 8601 O O . ASN B 1 452 ? 11.82 47.375 8.664 1 76.5 452 ASN B O 1
ATOM 8605 N N . ALA B 1 453 ? 11.5 45.156 7.859 1 87.88 453 ALA B N 1
ATOM 8606 C CA . ALA B 1 453 ? 11.953 44.594 9.133 1 87.88 453 ALA B CA 1
ATOM 8607 C C . ALA B 1 453 ? 13.477 44.531 9.18 1 87.88 453 ALA B C 1
ATOM 8609 O O . ALA B 1 453 ? 14.133 44.344 8.148 1 87.88 453 ALA B O 1
ATOM 8610 N N . PRO B 1 454 ? 14.055 44.781 10.328 1 92.06 454 PRO B N 1
ATOM 8611 C CA . PRO B 1 454 ? 15.508 44.656 10.453 1 92.06 454 PRO B CA 1
ATOM 8612 C C . PRO B 1 454 ? 16.016 43.25 10.148 1 92.06 454 PRO B C 1
ATOM 8614 O O . PRO B 1 454 ? 15.234 42.281 10.188 1 92.06 454 PRO B O 1
ATOM 8617 N N . SER B 1 455 ? 17.297 43.094 9.836 1 92.38 455 SER B N 1
ATOM 8618 C CA . SER B 1 455 ? 17.875 41.812 9.383 1 92.38 455 SER B CA 1
ATOM 8619 C C . SER B 1 455 ? 17.781 40.75 10.461 1 92.38 455 SER B C 1
ATOM 8621 O O . SER B 1 455 ? 17.734 39.562 10.164 1 92.38 455 SER B O 1
ATOM 8623 N N . TRP B 1 456 ? 17.734 41.188 11.727 1 94.75 456 TRP B N 1
ATOM 8624 C CA . TRP B 1 456 ? 17.75 40.219 12.812 1 94.75 456 TRP B CA 1
ATOM 8625 C C . TRP B 1 456 ? 16.344 39.688 13.086 1 94.75 456 TRP B C 1
ATOM 8627 O O . TRP B 1 456 ? 16.172 38.719 13.812 1 94.75 456 TRP B O 1
ATOM 8637 N N . SER B 1 457 ? 15.328 40.281 12.523 1 95.25 457 SER B N 1
ATOM 8638 C CA . SER B 1 457 ? 13.945 39.875 12.734 1 95.25 457 SER B CA 1
ATOM 8639 C C . SER B 1 457 ? 13.547 38.75 11.766 1 95.25 457 SER B C 1
ATOM 8641 O O . SER B 1 457 ? 13.852 38.844 10.578 1 95.25 457 SER B O 1
ATOM 8643 N N . TRP B 1 458 ? 12.859 37.75 12.266 1 94.75 458 TRP B N 1
ATOM 8644 C CA . TRP B 1 458 ? 12.352 36.688 11.414 1 94.75 458 TRP B CA 1
ATOM 8645 C C . TRP B 1 458 ? 11.453 37.25 10.312 1 94.75 458 TRP B C 1
ATOM 8647 O O . TRP B 1 458 ? 11.312 36.656 9.25 1 94.75 458 TRP B O 1
ATOM 8657 N N . ALA B 1 459 ? 10.859 38.375 10.531 1 93.12 459 ALA B N 1
ATOM 8658 C CA . ALA B 1 459 ? 9.922 39 9.602 1 93.12 459 ALA B CA 1
ATOM 8659 C C . ALA B 1 459 ? 10.641 39.531 8.367 1 93.12 459 ALA B C 1
ATOM 8661 O O . ALA B 1 459 ? 10.008 39.875 7.379 1 93.12 459 ALA B O 1
ATOM 8662 N N . SER B 1 460 ? 11.977 39.594 8.469 1 90.62 460 SER B N 1
ATOM 8663 C CA . SER B 1 460 ? 12.758 40.031 7.316 1 90.62 460 SER B CA 1
ATOM 8664 C C . SER B 1 460 ? 12.734 39 6.199 1 90.62 460 SER B C 1
ATOM 8666 O O . SER B 1 460 ? 13.008 39.344 5.039 1 90.62 460 SER B O 1
ATOM 8668 N N . LEU B 1 461 ? 12.453 37.812 6.555 1 87.88 461 LEU B N 1
ATOM 8669 C CA . LEU B 1 461 ? 12.391 36.719 5.594 1 87.88 461 LEU B CA 1
ATOM 8670 C C . LEU B 1 461 ? 10.969 36.531 5.086 1 87.88 461 LEU B C 1
ATOM 8672 O O . LEU B 1 461 ? 10.008 36.594 5.859 1 87.88 461 LEU B O 1
ATOM 8676 N N . ASP B 1 462 ? 10.898 36.281 3.82 1 83.38 462 ASP B N 1
ATOM 8677 C CA . ASP B 1 462 ? 9.602 35.906 3.258 1 83.38 462 ASP B CA 1
ATOM 8678 C C . ASP B 1 462 ? 9.461 34.406 3.129 1 83.38 462 ASP B C 1
ATOM 8680 O O . ASP B 1 462 ? 9.711 33.812 2.061 1 83.38 462 ASP B O 1
ATOM 8684 N N . GLY B 1 463 ? 9.055 33.75 4.145 1 84.81 463 GLY B N 1
ATOM 8685 C CA . GLY B 1 463 ? 8.906 32.312 4.145 1 84.81 463 GLY B CA 1
ATOM 8686 C C . GLY B 1 463 ? 8.93 31.703 5.539 1 84.81 463 GLY B C 1
ATOM 8687 O O . GLY B 1 463 ? 9.102 32.438 6.527 1 84.81 463 GLY B O 1
ATOM 8688 N N . PRO B 1 464 ? 8.758 30.375 5.508 1 89.56 464 PRO B N 1
ATOM 8689 C CA . PRO B 1 464 ? 8.711 29.703 6.809 1 89.56 464 PRO B CA 1
ATOM 8690 C C . PRO B 1 464 ? 10.07 29.688 7.508 1 89.56 464 PRO B C 1
ATOM 8692 O O . PRO B 1 464 ? 11.102 29.547 6.852 1 89.56 464 PRO B O 1
ATOM 8695 N N . VAL B 1 465 ? 10.031 29.797 8.789 1 91.88 465 VAL B N 1
ATOM 8696 C CA . VAL B 1 465 ? 11.25 29.734 9.594 1 91.88 465 VAL B CA 1
ATOM 8697 C C . VAL B 1 465 ? 11.133 28.594 10.609 1 91.88 465 VAL B C 1
ATOM 8699 O O . VAL B 1 465 ? 10.031 28.156 10.93 1 91.88 465 VAL B O 1
ATOM 8702 N N . SER B 1 466 ? 12.227 28.109 11.039 1 90.38 466 SER B N 1
ATOM 8703 C CA . SER B 1 466 ? 12.344 27.125 12.117 1 90.38 466 SER B CA 1
ATOM 8704 C C . SER B 1 466 ? 13.398 27.562 13.133 1 90.38 466 SER B C 1
ATOM 8706 O O . SER B 1 466 ? 14.211 28.438 12.859 1 90.38 466 SER B O 1
ATOM 8708 N N . MET B 1 467 ? 13.227 26.984 14.273 1 91.06 467 MET B N 1
ATOM 8709 C CA . MET B 1 467 ? 14.219 27.297 15.297 1 91.06 467 MET B CA 1
ATOM 8710 C C . MET B 1 467 ? 15.383 26.297 15.234 1 91.06 467 MET B C 1
ATOM 8712 O O . MET B 1 467 ? 15.172 25.109 15.023 1 91.06 467 MET B O 1
ATOM 8716 N N . LEU B 1 468 ? 16.5 26.812 15.344 1 89 468 LEU B N 1
ATOM 8717 C CA . LEU B 1 468 ? 17.688 25.969 15.25 1 89 468 LEU B CA 1
ATOM 8718 C C . LEU B 1 468 ? 17.812 25.062 16.469 1 89 468 LEU B C 1
ATOM 8720 O O . LEU B 1 468 ? 18.375 23.969 16.391 1 89 468 LEU B O 1
ATOM 8724 N N . PHE B 1 469 ? 17.312 25.516 17.562 1 81.12 469 PHE B N 1
ATOM 8725 C CA . PHE B 1 469 ? 17.391 24.734 18.781 1 81.12 469 PHE B CA 1
ATOM 8726 C C . PHE B 1 469 ? 16.125 23.891 18.969 1 81.12 469 PHE B C 1
ATOM 8728 O O . PHE B 1 469 ? 15.078 24.203 18.391 1 81.12 469 PHE B O 1
ATOM 8735 N N . SER B 1 470 ? 16.312 22.859 19.75 1 72.81 470 SER B N 1
ATOM 8736 C CA . SER B 1 470 ? 15.133 22.062 20.109 1 72.81 470 SER B CA 1
ATOM 8737 C C . SER B 1 470 ? 14.258 22.812 21.109 1 72.81 470 SER B C 1
ATOM 8739 O O . SER B 1 470 ? 14.75 23.328 22.109 1 72.81 470 SER B O 1
ATOM 8741 N N . LEU B 1 471 ? 13.047 22.859 20.812 1 67.62 471 LEU B N 1
ATOM 8742 C CA . LEU B 1 471 ? 12.117 23.609 21.656 1 67.62 471 LEU B CA 1
ATOM 8743 C C . LEU B 1 471 ? 12.039 23 23.047 1 67.62 471 LEU B C 1
ATOM 8745 O O . LEU B 1 471 ? 11.68 23.672 24.016 1 67.62 471 LEU B O 1
ATOM 8749 N N . GLY B 1 472 ? 12.562 21.734 23.156 1 64.5 472 GLY B N 1
ATOM 8750 C CA . GLY B 1 472 ? 12.609 21.109 24.469 1 64.5 472 GLY B CA 1
ATOM 8751 C C . GLY B 1 472 ? 13.914 21.375 25.203 1 64.5 472 GLY B C 1
ATOM 8752 O O . GLY B 1 472 ? 14.047 21.031 26.375 1 64.5 472 GLY B O 1
ATOM 8753 N N . SER B 1 473 ? 14.844 22.141 24.547 1 71 473 SER B N 1
ATOM 8754 C CA . SER B 1 473 ? 16.141 22.375 25.172 1 71 473 SER B CA 1
ATOM 8755 C C . SER B 1 473 ? 16.094 23.609 26.078 1 71 473 SER B C 1
ATOM 8757 O O . SER B 1 473 ? 15.195 24.438 25.969 1 71 473 SER B O 1
ATOM 8759 N N . SER B 1 474 ? 16.969 23.578 27.109 1 69.38 474 SER B N 1
ATOM 8760 C CA . SER B 1 474 ? 17 24.703 28.047 1 69.38 474 SER B CA 1
ATOM 8761 C C . SER B 1 474 ? 18.266 25.531 27.891 1 69.38 474 SER B C 1
ATOM 8763 O O . SER B 1 474 ? 19.344 24.984 27.625 1 69.38 474 SER B O 1
ATOM 8765 N N . ASN B 1 475 ? 18.062 26.812 28.016 1 72.44 475 ASN B N 1
ATOM 8766 C CA . ASN B 1 475 ? 19.188 27.734 27.984 1 72.44 475 ASN B CA 1
ATOM 8767 C C . ASN B 1 475 ? 20.078 27.578 29.234 1 72.44 475 ASN B C 1
ATOM 8769 O O . ASN B 1 475 ? 19.562 27.406 30.344 1 72.44 475 ASN B O 1
ATOM 8773 N N . MET B 1 476 ? 21.359 27.469 28.953 1 75.31 476 MET B N 1
ATOM 8774 C CA . MET B 1 476 ? 22.328 27.422 30.047 1 75.31 476 MET B CA 1
ATOM 8775 C C . MET B 1 476 ? 23.062 28.766 30.188 1 75.31 476 MET B C 1
ATOM 8777 O O . MET B 1 476 ? 23.625 29.266 29.219 1 75.31 476 MET B O 1
ATOM 8781 N N . PRO B 1 477 ? 22.906 29.266 31.375 1 75.19 477 PRO B N 1
ATOM 8782 C CA . PRO B 1 477 ? 23.656 30.516 31.547 1 75.19 477 PRO B CA 1
ATOM 8783 C C . PRO B 1 477 ? 25.156 30.344 31.312 1 75.19 477 PRO B C 1
ATOM 8785 O O . PRO B 1 477 ? 25.734 29.297 31.656 1 75.19 477 PRO B O 1
ATOM 8788 N N . SER B 1 478 ? 25.656 31.172 30.484 1 77.25 478 SER B N 1
ATOM 8789 C CA . SER B 1 478 ? 27.094 31.156 30.203 1 77.25 478 SER B CA 1
ATOM 8790 C C . SER B 1 478 ? 27.656 32.562 30.078 1 77.25 478 SER B C 1
ATOM 8792 O O . SER B 1 478 ? 26.953 33.469 29.625 1 77.25 478 SER B O 1
ATOM 8794 N N . ASP B 1 479 ? 28.938 32.688 30.5 1 79.12 479 ASP B N 1
ATOM 8795 C CA . ASP B 1 479 ? 29.625 33.969 30.359 1 79.12 479 ASP B CA 1
ATOM 8796 C C . ASP B 1 479 ? 29.938 34.25 28.891 1 79.12 479 ASP B C 1
ATOM 8798 O O . ASP B 1 479 ? 30.266 35.406 28.531 1 79.12 479 ASP B O 1
ATOM 8802 N N . LEU B 1 480 ? 29.766 33.25 28.125 1 81.31 480 LEU B N 1
ATOM 8803 C CA . LEU B 1 480 ? 30.094 33.406 26.703 1 81.31 480 LEU B CA 1
ATOM 8804 C C . LEU B 1 480 ? 28.875 33.938 25.938 1 81.31 480 LEU B C 1
ATOM 8806 O O . LEU B 1 480 ? 29.016 34.406 24.812 1 81.31 480 LEU B O 1
ATOM 8810 N N . ALA B 1 481 ? 27.766 33.906 26.531 1 87 481 ALA B N 1
ATOM 8811 C CA . ALA B 1 481 ? 26.531 34.312 25.859 1 87 481 ALA B CA 1
ATOM 8812 C C . ALA B 1 481 ? 26.516 35.812 25.656 1 87 481 ALA B C 1
ATOM 8814 O O . ALA B 1 481 ? 27.047 36.594 26.469 1 87 481 ALA B O 1
ATOM 8815 N N . ALA B 1 482 ? 25.906 36.188 24.594 1 92.94 482 ALA B N 1
ATOM 8816 C CA . ALA B 1 482 ? 25.766 37.625 24.297 1 92.94 482 ALA B CA 1
ATOM 8817 C C . ALA B 1 482 ? 24.891 38.312 25.328 1 92.94 482 ALA B C 1
ATOM 8819 O O . ALA B 1 482 ? 23.953 37.719 25.859 1 92.94 482 ALA B O 1
ATOM 8820 N N . GLN B 1 483 ? 25.25 39.562 25.609 1 92.12 483 GLN B N 1
ATOM 8821 C CA . GLN B 1 483 ? 24.438 40.406 26.469 1 92.12 483 GLN B CA 1
ATOM 8822 C C . GLN B 1 483 ? 23.719 41.469 25.672 1 92.12 483 GLN B C 1
ATOM 8824 O O . GLN B 1 483 ? 24.359 42.281 24.984 1 92.12 483 GLN B O 1
ATOM 8829 N N . ILE B 1 484 ? 22.406 41.438 25.781 1 92.38 484 ILE B N 1
ATOM 8830 C CA . ILE B 1 484 ? 21.609 42.406 25.062 1 92.38 484 ILE B CA 1
ATOM 8831 C C . ILE B 1 484 ? 21.656 43.75 25.797 1 92.38 484 ILE B C 1
ATOM 8833 O O . ILE B 1 484 ? 21.406 43.812 27 1 92.38 484 ILE B O 1
ATOM 8837 N N . LEU B 1 485 ? 22.016 44.75 25.031 1 90.69 485 LEU B N 1
ATOM 8838 C CA . LEU B 1 485 ? 22.141 46.062 25.625 1 90.69 485 LEU B CA 1
ATOM 8839 C C . LEU B 1 485 ? 20.906 46.938 25.297 1 90.69 485 LEU B C 1
ATOM 8841 O O . LEU B 1 485 ? 20.297 46.781 24.234 1 90.69 485 LEU B O 1
ATOM 8845 N N . GLU B 1 486 ? 20.531 47.688 26.25 1 83.88 486 GLU B N 1
ATOM 8846 C CA . GLU B 1 486 ? 19.469 48.656 26 1 83.88 486 GLU B CA 1
ATOM 8847 C C . GLU B 1 486 ? 19.938 49.781 25.078 1 83.88 486 GLU B C 1
ATOM 8849 O O . GLU B 1 486 ? 21.062 50.281 25.219 1 83.88 486 GLU B O 1
ATOM 8854 N N . CYS B 1 487 ? 19.219 49.812 24 1 71.94 487 CYS B N 1
ATOM 8855 C CA . CYS B 1 487 ? 19.578 50.875 23.062 1 71.94 487 CYS B CA 1
ATOM 8856 C C . CYS B 1 487 ? 19.125 52.25 23.562 1 71.94 487 CYS B C 1
ATOM 8858 O O . CYS B 1 487 ? 17.938 52.438 23.828 1 71.94 487 CYS B O 1
ATOM 8860 N N . GLN B 1 488 ? 20.094 53.125 23.953 1 68.12 488 GLN B N 1
ATOM 8861 C CA . GLN B 1 488 ? 19.781 54.5 24.25 1 68.12 488 GLN B CA 1
ATOM 8862 C C . GLN B 1 488 ? 19.938 55.406 23.031 1 68.12 488 GLN B C 1
ATOM 8864 O O . GLN B 1 488 ? 20.984 55.375 22.375 1 68.12 488 GLN B O 1
ATOM 8869 N N . PRO B 1 489 ? 18.812 55.969 22.625 1 63.16 489 PRO B N 1
ATOM 8870 C CA . PRO B 1 489 ? 18.859 56.781 21.406 1 63.16 489 PRO B CA 1
ATOM 8871 C C . PRO B 1 489 ? 20.078 57.688 21.375 1 63.16 489 PRO B C 1
ATOM 8873 O O . PRO B 1 489 ? 20.688 57.875 20.312 1 63.16 489 PRO B O 1
ATOM 8876 N N . ASP B 1 490 ? 20.422 58.219 22.5 1 61.56 490 ASP B N 1
ATOM 8877 C CA . ASP B 1 490 ? 21.469 59.219 22.531 1 61.56 490 ASP B CA 1
ATOM 8878 C C . ASP B 1 490 ? 22.844 58.594 22.297 1 61.56 490 ASP B C 1
ATOM 8880 O O . ASP B 1 490 ? 23.797 59.281 21.891 1 61.56 490 ASP B O 1
ATOM 8884 N N . SER B 1 491 ? 22.906 57.344 22.438 1 64.25 491 SER B N 1
ATOM 8885 C CA . SER B 1 491 ? 24.203 56.688 22.344 1 64.25 491 SER B CA 1
ATOM 8886 C C . SER B 1 491 ? 24.484 56.219 20.922 1 64.25 491 SER B C 1
ATOM 8888 O O . SER B 1 491 ? 25.609 55.781 20.609 1 64.25 491 SER B O 1
ATOM 8890 N N . LEU B 1 492 ? 23.5 56.375 20.094 1 67.19 492 LEU B N 1
ATOM 8891 C CA . LEU B 1 492 ? 23.672 55.906 18.734 1 67.19 492 LEU B CA 1
ATOM 8892 C C . LEU B 1 492 ? 24.219 57 17.844 1 67.19 492 LEU B C 1
ATOM 8894 O O . LEU B 1 492 ? 23.969 58.188 18.078 1 67.19 492 LEU B O 1
ATOM 8898 N N . ARG B 1 493 ? 24.984 56.562 16.906 1 69.75 493 ARG B N 1
ATOM 8899 C CA . ARG B 1 493 ? 25.484 57.5 15.914 1 69.75 493 ARG B CA 1
ATOM 8900 C C . ARG B 1 493 ? 24.328 58.156 15.133 1 69.75 493 ARG B C 1
ATOM 8902 O O . ARG B 1 493 ? 23.312 57.5 14.875 1 69.75 493 ARG B O 1
ATOM 8909 N N . ALA B 1 494 ? 24.516 59.344 15.016 1 61.06 494 ALA B N 1
ATOM 8910 C CA . ALA B 1 494 ? 23.516 60.125 14.32 1 61.06 494 ALA B CA 1
ATOM 8911 C C . ALA B 1 494 ? 23.125 59.469 12.992 1 61.06 494 ALA B C 1
ATOM 8913 O O . ALA B 1 494 ? 21.953 59.5 12.609 1 61.06 494 ALA B O 1
ATOM 8914 N N . SER B 1 495 ? 24.094 58.875 12.367 1 64.25 495 SER B N 1
ATOM 8915 C CA . SER B 1 495 ? 23.844 58.25 11.078 1 64.25 495 SER B CA 1
ATOM 8916 C C . SER B 1 495 ? 22.891 57.062 11.211 1 64.25 495 SER B C 1
ATOM 8918 O O . SER B 1 495 ? 22.031 56.844 10.352 1 64.25 495 SER B O 1
ATOM 8920 N N . LEU B 1 496 ? 22.984 56.406 12.258 1 67.75 496 LEU B N 1
ATOM 8921 C CA . LEU B 1 496 ? 22.141 55.219 12.477 1 67.75 496 LEU B CA 1
ATOM 8922 C C . LEU B 1 496 ? 20.719 55.656 12.828 1 67.75 496 LEU B C 1
ATOM 8924 O O . LEU B 1 496 ? 19.766 55.031 12.375 1 67.75 496 LEU B O 1
ATOM 8928 N N . ARG B 1 497 ? 20.594 56.75 13.539 1 66.06 497 ARG B N 1
ATOM 8929 C CA . ARG B 1 497 ? 19.297 57.25 13.984 1 66.06 497 ARG B CA 1
ATOM 8930 C C . ARG B 1 497 ? 18.453 57.719 12.797 1 66.06 497 ARG B C 1
ATOM 8932 O O . ARG B 1 497 ? 17.219 57.625 12.82 1 66.06 497 ARG B O 1
ATOM 8939 N N . SER B 1 498 ? 19.234 58.219 11.867 1 66.56 498 SER B N 1
ATOM 8940 C CA . SER B 1 498 ? 18.516 58.75 10.711 1 66.56 498 SER B CA 1
ATOM 8941 C C . SER B 1 498 ? 18.094 57.625 9.766 1 66.56 498 SER B C 1
ATOM 8943 O O . SER B 1 498 ? 17.078 57.75 9.078 1 66.56 498 SER B O 1
ATOM 8945 N N . ALA B 1 499 ? 18.875 56.625 9.805 1 64.62 499 ALA B N 1
ATOM 8946 C CA . ALA B 1 499 ? 18.672 55.594 8.789 1 64.62 499 ALA B CA 1
ATOM 8947 C C . ALA B 1 499 ? 17.703 54.531 9.273 1 64.62 499 ALA B C 1
ATOM 8949 O O . ALA B 1 499 ? 17.062 53.844 8.461 1 64.62 499 ALA B O 1
ATOM 8950 N N . HIS B 1 500 ? 17.641 54.375 10.586 1 69.31 500 HIS B N 1
ATOM 8951 C CA . HIS B 1 500 ? 16.859 53.281 11.117 1 69.31 500 HIS B CA 1
ATOM 8952 C C . HIS B 1 500 ? 15.984 53.75 12.289 1 69.31 500 HIS B C 1
ATOM 8954 O O . HIS B 1 500 ? 16.344 54.688 13 1 69.31 500 HIS B O 1
ATOM 8960 N N . THR B 1 501 ? 14.828 53.125 12.344 1 75.75 501 THR B N 1
ATOM 8961 C CA . THR B 1 501 ? 13.992 53.375 13.516 1 75.75 501 THR B CA 1
ATOM 8962 C C . THR B 1 501 ? 14.586 52.688 14.742 1 75.75 501 THR B C 1
ATOM 8964 O O . THR B 1 501 ? 15.227 51.625 14.633 1 75.75 501 THR B O 1
ATOM 8967 N N . TYR B 1 502 ? 14.508 53.281 15.812 1 76.25 502 TYR B N 1
ATOM 8968 C CA . TYR B 1 502 ? 15.055 52.844 17.078 1 76.25 502 TYR B CA 1
ATOM 8969 C C . TYR B 1 502 ? 14.688 51.375 17.328 1 76.25 502 TYR B C 1
ATOM 8971 O O . TYR B 1 502 ? 15.508 50.594 17.828 1 76.25 502 TYR B O 1
ATOM 8979 N N . ASP B 1 503 ? 13.57 51 16.891 1 79 503 ASP B N 1
ATOM 8980 C CA . ASP B 1 503 ? 13.07 49.656 17.141 1 79 503 ASP B CA 1
ATOM 8981 C C . ASP B 1 503 ? 13.758 48.625 16.234 1 79 503 ASP B C 1
ATOM 8983 O O . ASP B 1 503 ? 13.695 47.438 16.484 1 79 503 ASP B O 1
ATOM 8987 N N . ASP B 1 504 ? 14.516 49.125 15.336 1 86.19 504 ASP B N 1
ATOM 8988 C CA . ASP B 1 504 ? 15.141 48.219 14.367 1 86.19 504 ASP B CA 1
ATOM 8989 C C . ASP B 1 504 ? 16.609 48 14.703 1 86.19 504 ASP B C 1
ATOM 8991 O O . ASP B 1 504 ? 17.312 47.25 13.992 1 86.19 504 ASP B O 1
ATOM 8995 N N . ILE B 1 505 ? 17.047 48.594 15.789 1 88.38 505 ILE B N 1
ATOM 8996 C CA . ILE B 1 505 ? 18.453 48.5 16.172 1 88.38 505 ILE B CA 1
ATOM 8997 C C . ILE B 1 505 ? 18.594 47.531 17.344 1 88.38 505 ILE B C 1
ATOM 8999 O O . ILE B 1 505 ? 17.906 47.688 18.359 1 88.38 505 ILE B O 1
ATOM 9003 N N . LEU B 1 506 ? 19.438 46.531 17.219 1 91.88 506 LEU B N 1
ATOM 9004 C CA . LEU B 1 506 ? 19.766 45.625 18.297 1 91.88 506 LEU B CA 1
ATOM 9005 C C . LEU B 1 506 ? 21.234 45.75 18.703 1 91.88 506 LEU B C 1
ATOM 9007 O O . LEU B 1 506 ? 22.125 45.594 17.875 1 91.88 506 LEU B O 1
ATOM 9011 N N . MET B 1 507 ? 21.453 46.125 19.938 1 91 507 MET B N 1
ATOM 9012 C CA . MET B 1 507 ? 22.812 46.281 20.453 1 91 507 MET B CA 1
ATOM 9013 C C . MET B 1 507 ? 23.141 45.156 21.438 1 91 507 MET B C 1
ATOM 9015 O O . MET B 1 507 ? 22.312 44.812 22.281 1 91 507 MET B O 1
ATOM 9019 N N . MET B 1 508 ? 24.359 44.594 21.266 1 91.81 508 MET B N 1
ATOM 9020 C CA . MET B 1 508 ? 24.75 43.531 22.172 1 91.81 508 MET B CA 1
ATOM 9021 C C . MET B 1 508 ? 26.25 43.562 22.453 1 91.81 508 MET B C 1
ATOM 9023 O O . MET B 1 508 ? 27.016 44.094 21.656 1 91.81 508 MET B O 1
ATOM 9027 N N . ASN B 1 509 ? 26.625 43.188 23.672 1 93.31 509 ASN B N 1
ATOM 9028 C CA . ASN B 1 509 ? 28.016 42.844 24 1 93.31 509 ASN B CA 1
ATOM 9029 C C . ASN B 1 509 ? 28.281 41.344 23.828 1 93.31 509 ASN B C 1
ATOM 9031 O O . ASN B 1 509 ? 27.719 40.531 24.547 1 93.31 509 ASN B O 1
ATOM 9035 N N . ALA B 1 510 ? 29.078 41.062 22.766 1 93.94 510 ALA B N 1
ATOM 9036 C CA . ALA B 1 510 ? 29.219 39.656 22.438 1 93.94 510 ALA B CA 1
ATOM 9037 C C . ALA B 1 510 ? 30.625 39.312 21.953 1 93.94 510 ALA B C 1
ATOM 9039 O O . ALA B 1 510 ? 31.391 40.219 21.609 1 93.94 510 ALA B O 1
ATOM 9040 N N . LEU B 1 511 ? 30.953 38.062 22.047 1 92.88 511 LEU B N 1
ATOM 9041 C CA . LEU B 1 511 ? 32.188 37.531 21.453 1 92.88 511 LEU B CA 1
ATOM 9042 C C . LEU B 1 511 ? 32.031 37.438 19.938 1 92.88 511 LEU B C 1
ATOM 9044 O O . LEU B 1 511 ? 31.016 36.906 19.438 1 92.88 511 LEU B O 1
ATOM 9048 N N . CYS B 1 512 ? 32.938 38 19.188 1 91.12 512 CYS B N 1
ATOM 9049 C CA . CYS B 1 512 ? 32.875 38 17.734 1 91.12 512 CYS B CA 1
ATOM 9050 C C . CYS B 1 512 ? 34.125 37.344 17.141 1 91.12 512 CYS B C 1
ATOM 9052 O O . CYS B 1 512 ? 35.25 37.625 17.562 1 91.12 512 CYS B O 1
ATOM 9054 N N . ILE B 1 513 ? 33.938 36.438 16.203 1 89.81 513 ILE B N 1
ATOM 9055 C CA . ILE B 1 513 ? 35.031 35.719 15.539 1 89.81 513 ILE B CA 1
ATOM 9056 C C . ILE B 1 513 ? 34.875 35.844 14.023 1 89.81 513 ILE B C 1
ATOM 9058 O O . ILE B 1 513 ? 33.75 35.781 13.5 1 89.81 513 ILE B O 1
ATOM 9062 N N . ASN B 1 514 ? 36.031 36.062 13.336 1 91.94 514 ASN B N 1
ATOM 9063 C CA . ASN B 1 514 ? 36 36 11.875 1 91.94 514 ASN B CA 1
ATOM 9064 C C . ASN B 1 514 ? 35.875 34.562 11.375 1 91.94 514 ASN B C 1
ATOM 9066 O O . ASN B 1 514 ? 36.531 33.688 11.867 1 91.94 514 ASN B O 1
ATOM 9070 N N . VAL B 1 515 ? 34.875 34.406 10.445 1 94 515 VAL B N 1
ATOM 9071 C CA . VAL B 1 515 ? 34.625 33.062 9.977 1 94 515 VAL B CA 1
ATOM 9072 C C . VAL B 1 515 ? 34.469 33.031 8.461 1 94 515 VAL B C 1
ATOM 9074 O O . VAL B 1 515 ? 34.25 34.094 7.852 1 94 515 VAL B O 1
ATOM 9077 N N . THR B 1 516 ? 34.688 31.875 7.887 1 94.56 516 THR B N 1
ATOM 9078 C CA . THR B 1 516 ? 34.375 31.578 6.496 1 94.56 516 THR B CA 1
ATOM 9079 C C . THR B 1 516 ? 33.281 30.531 6.41 1 94.56 516 THR B C 1
ATOM 9081 O O . THR B 1 516 ? 33.375 29.453 6.973 1 94.56 516 THR B O 1
ATOM 9084 N N . CYS B 1 517 ? 32.188 30.969 5.754 1 93.94 517 CYS B N 1
ATOM 9085 C CA . CYS B 1 517 ? 31.078 30.047 5.551 1 93.94 517 CYS B CA 1
ATOM 9086 C C . CYS B 1 517 ? 31.125 29.438 4.156 1 93.94 517 CYS B C 1
ATOM 9088 O O . CYS B 1 517 ? 31.266 30.156 3.164 1 93.94 517 CYS B O 1
ATOM 9090 N N . ARG B 1 518 ? 31.016 28.078 4.105 1 91.81 518 ARG B N 1
ATOM 9091 C CA . ARG B 1 518 ? 31.016 27.344 2.84 1 91.81 518 ARG B CA 1
ATOM 9092 C C . ARG B 1 518 ? 29.719 26.578 2.65 1 91.81 518 ARG B C 1
ATOM 9094 O O . ARG B 1 518 ? 29.312 25.797 3.521 1 91.81 518 ARG B O 1
ATOM 9101 N N . SER B 1 519 ? 29.141 26.734 1.452 1 90.31 519 SER B N 1
ATOM 9102 C CA . SER B 1 519 ? 27.922 26.016 1.138 1 90.31 519 SER B CA 1
ATOM 9103 C C . SER B 1 519 ? 28.172 24.516 1.015 1 90.31 519 SER B C 1
ATOM 9105 O O . SER B 1 519 ? 29.219 24.109 0.501 1 90.31 519 SER B O 1
ATOM 9107 N N . SER B 1 520 ? 27.188 23.719 1.461 1 79.81 520 SER B N 1
ATOM 9108 C CA . SER B 1 520 ? 27.297 22.266 1.409 1 79.81 520 SER B CA 1
ATOM 9109 C C . SER B 1 520 ? 27.109 21.75 -0.016 1 79.81 520 SER B C 1
ATOM 9111 O O . SER B 1 520 ? 27.562 20.656 -0.34 1 79.81 520 SER B O 1
ATOM 9113 N N . SER B 1 521 ? 26.391 22.469 -0.81 1 82.75 521 SER B N 1
ATOM 9114 C CA . SER B 1 521 ? 26.125 22.078 -2.191 1 82.75 521 SER B CA 1
ATOM 9115 C C . SER B 1 521 ? 25.938 23.297 -3.084 1 82.75 521 SER B C 1
ATOM 9117 O O . SER B 1 521 ? 25.672 24.391 -2.594 1 82.75 521 SER B O 1
ATOM 9119 N N . ASN B 1 522 ? 26.188 23.047 -4.387 1 81.69 522 ASN B N 1
ATOM 9120 C CA . ASN B 1 522 ? 25.969 24.156 -5.328 1 81.69 522 ASN B CA 1
ATOM 9121 C C . ASN B 1 522 ? 24.516 24.203 -5.793 1 81.69 522 ASN B C 1
ATOM 9123 O O . ASN B 1 522 ? 24.125 25.125 -6.52 1 81.69 522 ASN B O 1
ATOM 9127 N N . GLY B 1 523 ? 23.75 23.297 -5.289 1 79 523 GLY B N 1
ATOM 9128 C CA . GLY B 1 523 ? 22.328 23.297 -5.625 1 79 523 GLY B CA 1
ATOM 9129 C C . GLY B 1 523 ? 22.031 22.641 -6.961 1 79 523 GLY B C 1
ATOM 9130 O O . GLY B 1 523 ? 20.875 22.578 -7.375 1 79 523 GLY B O 1
ATOM 9131 N N . ASP B 1 524 ? 23.016 22.109 -7.582 1 79.56 524 ASP B N 1
ATOM 9132 C CA . ASP B 1 524 ? 22.859 21.5 -8.898 1 79.56 524 ASP B CA 1
ATOM 9133 C C . ASP B 1 524 ? 22.438 20.031 -8.766 1 79.56 524 ASP B C 1
ATOM 9135 O O . ASP B 1 524 ? 22.125 19.562 -7.668 1 79.56 524 ASP B O 1
ATOM 9139 N N . ALA B 1 525 ? 22.359 19.438 -9.969 1 78.31 525 ALA B N 1
ATOM 9140 C CA . ALA B 1 525 ? 22.062 18 -9.961 1 78.31 525 ALA B CA 1
ATOM 9141 C C . ALA B 1 525 ? 23.094 17.25 -9.117 1 78.31 525 ALA B C 1
ATOM 9143 O O . ALA B 1 525 ? 24.25 17.641 -9.023 1 78.31 525 ALA B O 1
ATOM 9144 N N . PRO B 1 526 ? 22.594 16.203 -8.43 1 77.5 526 PRO B N 1
ATOM 9145 C CA . PRO B 1 526 ? 21.359 15.43 -8.641 1 77.5 526 PRO B CA 1
ATOM 9146 C C . PRO B 1 526 ? 20.219 15.898 -7.754 1 77.5 526 PRO B C 1
ATOM 9148 O O . PRO B 1 526 ? 19.078 15.453 -7.922 1 77.5 526 PRO B O 1
ATOM 9151 N N . TYR B 1 527 ? 20.5 16.781 -6.812 1 77.31 527 TYR B N 1
ATOM 9152 C CA . TYR B 1 527 ? 19.438 17.172 -5.883 1 77.31 527 TYR B CA 1
ATOM 9153 C C . TYR B 1 527 ? 18.641 18.344 -6.434 1 77.31 527 TYR B C 1
ATOM 9155 O O . TYR B 1 527 ? 17.469 18.516 -6.082 1 77.31 527 TYR B O 1
ATOM 9163 N N . SER B 1 528 ? 19.219 19.188 -7.266 1 79.56 528 SER B N 1
ATOM 9164 C CA . SER B 1 528 ? 18.562 20.312 -7.945 1 79.56 528 SER B CA 1
ATOM 9165 C C . SER B 1 528 ? 17.719 21.125 -6.977 1 79.56 528 SER B C 1
ATOM 9167 O O . SER B 1 528 ? 16.531 21.375 -7.223 1 79.56 528 SER B O 1
ATOM 9169 N N . ASP B 1 529 ? 18.266 21.547 -5.891 1 81.88 529 ASP B N 1
ATOM 9170 C CA . ASP B 1 529 ? 17.609 22.312 -4.84 1 81.88 529 ASP B CA 1
ATOM 9171 C C . ASP B 1 529 ? 18.484 23.484 -4.395 1 81.88 529 ASP B C 1
ATOM 9173 O O . ASP B 1 529 ? 19.406 23.312 -3.596 1 81.88 529 ASP B O 1
ATOM 9177 N N . PRO B 1 530 ? 18.172 24.688 -4.801 1 84.38 530 PRO B N 1
ATOM 9178 C CA . PRO B 1 530 ? 18.969 25.875 -4.453 1 84.38 530 PRO B CA 1
ATOM 9179 C C . PRO B 1 530 ? 19.062 26.094 -2.947 1 84.38 530 PRO B C 1
ATOM 9181 O O . PRO B 1 530 ? 19.984 26.766 -2.479 1 84.38 530 PRO B O 1
ATOM 9184 N N . TYR B 1 531 ? 18.125 25.531 -2.182 1 84.81 531 TYR B N 1
ATOM 9185 C CA . TYR B 1 531 ? 18.156 25.672 -0.73 1 84.81 531 TYR B CA 1
ATOM 9186 C C . TYR B 1 531 ? 19.438 25.078 -0.152 1 84.81 531 TYR B C 1
ATOM 9188 O O . TYR B 1 531 ? 19.922 25.531 0.886 1 84.81 531 TYR B O 1
ATOM 9196 N N . LEU B 1 532 ? 20 24.172 -0.786 1 85.88 532 LEU B N 1
ATOM 9197 C CA . LEU B 1 532 ? 21.188 23.484 -0.275 1 85.88 532 LEU B CA 1
ATOM 9198 C C . LEU B 1 532 ? 22.391 24.422 -0.266 1 85.88 532 LEU B C 1
ATOM 9200 O O . LEU B 1 532 ? 23.375 24.156 0.42 1 85.88 532 LEU B O 1
ATOM 9204 N N . ARG B 1 533 ? 22.344 25.5 -1.002 1 89.75 533 ARG B N 1
ATOM 9205 C CA . ARG B 1 533 ? 23.406 26.516 -0.988 1 89.75 533 ARG B CA 1
ATOM 9206 C C . ARG B 1 533 ? 23.375 27.312 0.309 1 89.75 533 ARG B C 1
ATOM 9208 O O . ARG B 1 533 ? 24.359 27.969 0.658 1 89.75 533 ARG B O 1
ATOM 9215 N N . MET B 1 534 ? 22.234 27.25 1.023 1 91.56 534 MET B N 1
ATOM 9216 C CA . MET B 1 534 ? 22.078 27.984 2.271 1 91.56 534 MET B CA 1
ATOM 9217 C C . MET B 1 534 ? 22.578 27.172 3.459 1 91.56 534 MET B C 1
ATOM 9219 O O . MET B 1 534 ? 22.75 27.703 4.555 1 91.56 534 MET B O 1
ATOM 9223 N N . VAL B 1 535 ? 22.719 25.891 3.176 1 89.06 535 VAL B N 1
ATOM 9224 C CA . VAL B 1 535 ? 23.297 25.016 4.199 1 89.06 535 VAL B CA 1
ATOM 9225 C C . VAL B 1 535 ? 24.812 25.125 4.184 1 89.06 535 VAL B C 1
ATOM 9227 O O . VAL B 1 535 ? 25.453 24.844 3.166 1 89.06 535 VAL B O 1
ATOM 9230 N N . ILE B 1 536 ? 25.406 25.484 5.367 1 89.94 536 ILE B N 1
ATOM 9231 C CA . ILE B 1 536 ? 26.812 25.875 5.297 1 89.94 536 ILE B CA 1
ATOM 9232 C C . ILE B 1 536 ? 27.594 25.156 6.402 1 89.94 536 ILE B C 1
ATOM 9234 O O . ILE B 1 536 ? 27.031 24.781 7.43 1 89.94 536 ILE B O 1
ATOM 9238 N N . ASP B 1 537 ? 28.875 25.047 6.156 1 87.31 537 ASP B N 1
ATOM 9239 C CA . ASP B 1 537 ? 29.906 24.781 7.164 1 87.31 537 ASP B CA 1
ATOM 9240 C C . ASP B 1 537 ? 30.641 26.062 7.547 1 87.31 537 ASP B C 1
ATOM 9242 O O . ASP B 1 537 ? 30.906 26.906 6.688 1 87.31 537 ASP B O 1
ATOM 9246 N N . ILE B 1 538 ? 30.859 26.188 8.828 1 90.69 538 ILE B N 1
ATOM 9247 C CA . ILE B 1 538 ? 31.484 27.406 9.328 1 90.69 538 ILE B CA 1
ATOM 9248 C C . ILE B 1 538 ? 32.906 27.109 9.766 1 90.69 538 ILE B C 1
ATOM 9250 O O . ILE B 1 538 ? 33.156 26.234 10.609 1 90.69 538 ILE B O 1
ATOM 9254 N N . PHE B 1 539 ? 33.875 27.922 9.172 1 89.44 539 PHE B N 1
ATOM 9255 C CA . PHE B 1 539 ? 35.281 27.719 9.461 1 89.44 539 PHE B CA 1
ATOM 9256 C C . PHE B 1 539 ? 35.875 28.953 10.133 1 89.44 539 PHE B C 1
ATOM 9258 O O . PHE B 1 539 ? 35.562 30.094 9.766 1 89.44 539 PHE B O 1
ATOM 9265 N N . ASP B 1 540 ? 36.75 28.719 11.133 1 88.12 540 ASP B N 1
ATOM 9266 C CA . ASP B 1 540 ? 37.469 29.844 11.742 1 88.12 540 ASP B CA 1
ATOM 9267 C C . ASP B 1 540 ? 38.625 30.297 10.875 1 88.12 540 ASP B C 1
ATOM 9269 O O . ASP B 1 540 ? 38.781 29.844 9.742 1 88.12 540 ASP B O 1
ATOM 9273 N N . GLU B 1 541 ? 39.312 31.25 11.391 1 86.19 541 GLU B N 1
ATOM 9274 C CA . GLU B 1 541 ? 40.406 31.844 10.625 1 86.19 541 GLU B CA 1
ATOM 9275 C C . GLU B 1 541 ? 41.5 30.828 10.352 1 86.19 541 GLU B C 1
ATOM 9277 O O . GLU B 1 541 ? 42.25 30.969 9.391 1 86.19 541 GLU B O 1
ATOM 9282 N N . ARG B 1 542 ? 41.594 29.719 11.109 1 85.94 542 ARG B N 1
ATOM 9283 C CA . ARG B 1 542 ? 42.625 28.688 10.953 1 85.94 542 ARG B CA 1
ATOM 9284 C C . ARG B 1 542 ? 42.188 27.625 9.969 1 85.94 542 ARG B C 1
ATOM 9286 O O . ARG B 1 542 ? 42.938 26.672 9.695 1 85.94 542 ARG B O 1
ATOM 9293 N N . GLY B 1 543 ? 40.938 27.797 9.539 1 81.94 543 GLY B N 1
ATOM 9294 C CA . GLY B 1 543 ? 40.406 26.797 8.617 1 81.94 543 GLY B CA 1
ATOM 9295 C C . GLY B 1 543 ? 39.812 25.594 9.312 1 81.94 543 GLY B C 1
ATOM 9296 O O . GLY B 1 543 ? 39.594 24.547 8.688 1 81.94 543 GLY B O 1
ATOM 9297 N N . ILE B 1 544 ? 39.656 25.75 10.547 1 81.94 544 ILE B N 1
ATOM 9298 C CA . ILE B 1 544 ? 39.031 24.672 11.32 1 81.94 544 ILE B CA 1
ATOM 9299 C C . ILE B 1 544 ? 37.531 24.844 11.336 1 81.94 544 ILE B C 1
ATOM 9301 O O . ILE B 1 544 ? 37.031 25.938 11.602 1 81.94 544 ILE B O 1
ATOM 9305 N N . CYS B 1 545 ? 36.844 23.797 11.016 1 82.75 545 CYS B N 1
ATOM 9306 C CA . CYS B 1 545 ? 35.375 23.828 11.047 1 82.75 545 CYS B CA 1
ATOM 9307 C C . CYS B 1 545 ? 34.875 23.906 12.484 1 82.75 545 CYS B C 1
ATOM 9309 O O . CYS B 1 545 ? 35.156 23.031 13.297 1 82.75 545 CYS B O 1
ATOM 9311 N N . ILE B 1 546 ? 34.156 24.875 12.75 1 83.69 546 ILE B N 1
ATOM 9312 C CA . ILE B 1 546 ? 33.719 25.062 14.125 1 83.69 546 ILE B CA 1
ATOM 9313 C C . ILE B 1 546 ? 32.219 24.734 14.242 1 83.69 546 ILE B C 1
ATOM 9315 O O . ILE B 1 546 ? 31.688 24.656 15.352 1 83.69 546 ILE B O 1
ATOM 9319 N N . GLY B 1 547 ? 31.562 24.625 13.094 1 85.31 547 GLY B N 1
ATOM 9320 C CA . GLY B 1 547 ? 30.141 24.312 13.18 1 85.31 547 GLY B CA 1
ATOM 9321 C C . GLY B 1 547 ? 29.453 24.297 11.82 1 85.31 547 GLY B C 1
ATOM 9322 O O . GLY B 1 547 ? 30.125 24.359 10.781 1 85.31 547 GLY B O 1
ATOM 9323 N N . THR B 1 548 ? 28.141 24.078 11.883 1 87 548 THR B N 1
ATOM 9324 C CA . THR B 1 548 ? 27.266 24.109 10.719 1 87 548 THR B CA 1
ATOM 9325 C C . THR B 1 548 ? 26.156 25.156 10.898 1 87 548 THR B C 1
ATOM 9327 O O . THR B 1 548 ? 25.953 25.672 12 1 87 548 THR B O 1
ATOM 9330 N N . GLY B 1 549 ? 25.531 25.5 9.773 1 90.31 549 GLY B N 1
ATOM 9331 C CA . GLY B 1 549 ? 24.484 26.5 9.906 1 90.31 549 GLY B CA 1
ATOM 9332 C C . GLY B 1 549 ? 23.703 26.719 8.617 1 90.31 549 GLY B C 1
ATOM 9333 O O . GLY B 1 549 ? 23.719 25.859 7.73 1 90.31 549 GLY B O 1
ATOM 9334 N N . TYR B 1 550 ? 23 27.844 8.695 1 92.56 550 TYR B N 1
ATOM 9335 C CA . TYR B 1 550 ? 22.125 28.219 7.586 1 92.56 550 TYR B CA 1
ATOM 9336 C C . TYR B 1 550 ? 22.234 29.703 7.277 1 92.56 550 TYR B C 1
ATOM 9338 O O . TYR B 1 550 ? 22.234 30.531 8.188 1 92.56 550 TYR B O 1
ATOM 9346 N N . LEU B 1 551 ? 22.344 29.953 5.992 1 93.56 551 LEU B N 1
ATOM 9347 C CA . LEU B 1 551 ? 22.219 31.344 5.57 1 93.56 551 LEU B CA 1
ATOM 9348 C C . LEU B 1 551 ? 20.75 31.719 5.406 1 93.56 551 LEU B C 1
ATOM 9350 O O . LEU B 1 551 ? 19.891 30.859 5.188 1 93.56 551 LEU B O 1
ATOM 9354 N N . ASP B 1 552 ? 20.516 33 5.621 1 92.88 552 ASP B N 1
ATOM 9355 C CA . ASP B 1 552 ? 19.125 33.438 5.535 1 92.88 552 ASP B CA 1
ATOM 9356 C C . ASP B 1 552 ? 18.672 33.531 4.086 1 92.88 552 ASP B C 1
ATOM 9358 O O . ASP B 1 552 ? 17.469 33.469 3.805 1 92.88 552 ASP B O 1
ATOM 9362 N N . ARG B 1 553 ? 19.594 33.75 3.197 1 89.69 55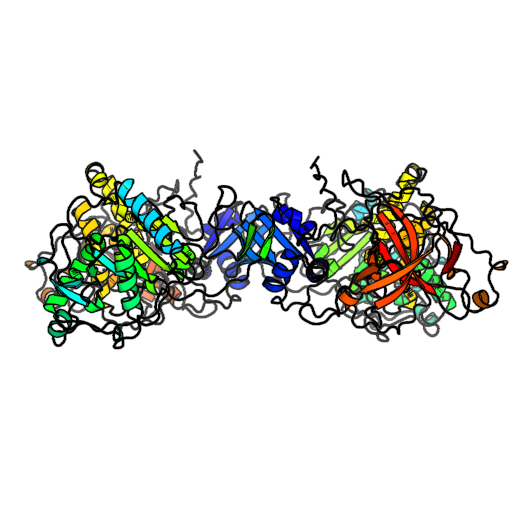3 ARG B N 1
ATOM 9363 C CA . ARG B 1 553 ? 19.328 33.875 1.767 1 89.69 553 ARG B CA 1
ATOM 9364 C C . ARG B 1 553 ? 20.375 33.094 0.961 1 89.69 553 ARG B C 1
ATOM 9366 O O . ARG B 1 553 ? 21.453 32.781 1.47 1 89.69 553 ARG B O 1
ATOM 9373 N N . ILE B 1 554 ? 20 32.812 -0.268 1 89.56 554 ILE B N 1
ATOM 9374 C CA . ILE B 1 554 ? 20.953 32.156 -1.153 1 89.56 554 ILE B CA 1
ATOM 9375 C C . ILE B 1 554 ? 22.156 33.062 -1.406 1 89.56 554 ILE B C 1
ATOM 9377 O O . ILE B 1 554 ? 22 34.188 -1.87 1 89.56 554 ILE B O 1
ATOM 9381 N N . PRO B 1 555 ? 23.281 32.625 -1.065 1 90.44 555 PRO B N 1
ATOM 9382 C CA . PRO B 1 555 ? 24.453 33.469 -1.219 1 90.44 555 PRO B CA 1
ATOM 9383 C C . PRO B 1 555 ? 24.875 33.656 -2.678 1 90.44 555 PRO B C 1
ATOM 9385 O O . PRO B 1 555 ? 24.531 32.812 -3.523 1 90.44 555 PRO B O 1
ATOM 9388 N N . GLU B 1 556 ? 25.5 34.719 -2.887 1 88 556 GLU B N 1
ATOM 9389 C CA . GLU B 1 556 ? 26.031 34.969 -4.227 1 88 556 GLU B CA 1
ATOM 9390 C C . GLU B 1 556 ? 27.156 34 -4.555 1 88 556 GLU B C 1
ATOM 9392 O O . GLU B 1 556 ? 27.281 33.562 -5.691 1 88 556 GLU B O 1
ATOM 9397 N N . SER B 1 557 ? 27.922 33.719 -3.512 1 91.12 557 SER B N 1
ATOM 9398 C CA . SER B 1 557 ? 29.031 32.781 -3.652 1 91.12 557 SER B CA 1
ATOM 9399 C C . SER B 1 557 ? 28.922 31.641 -2.654 1 91.12 557 SER B C 1
ATOM 9401 O O . SER B 1 557 ? 28.297 31.797 -1.603 1 91.12 557 SER B O 1
ATOM 9403 N N . ASN B 1 558 ? 29.609 30.562 -3.041 1 90.94 558 ASN B N 1
ATOM 9404 C CA . ASN B 1 558 ? 29.562 29.406 -2.166 1 90.94 558 ASN B CA 1
ATOM 9405 C C . ASN B 1 558 ? 30.5 29.578 -0.964 1 90.94 558 ASN B C 1
ATOM 9407 O O . ASN B 1 558 ? 30.438 28.781 -0.016 1 90.94 558 ASN B O 1
ATOM 9411 N N . ILE B 1 559 ? 31.344 30.547 -1.069 1 92.25 559 ILE B N 1
ATOM 9412 C CA . ILE B 1 559 ? 32.25 30.875 0.034 1 92.25 559 ILE B CA 1
ATOM 9413 C C . ILE B 1 559 ? 32.062 32.344 0.42 1 92.25 559 ILE B C 1
ATOM 9415 O O . ILE B 1 559 ? 32.188 33.219 -0.423 1 92.25 559 ILE B O 1
ATOM 9419 N N . ILE B 1 560 ? 31.688 32.562 1.699 1 93 560 ILE B N 1
ATOM 9420 C CA . ILE B 1 560 ? 31.469 33.906 2.16 1 93 560 ILE B CA 1
ATOM 9421 C C . ILE B 1 560 ? 32.312 34.188 3.41 1 93 560 ILE B C 1
ATOM 9423 O O . ILE B 1 560 ? 32.406 33.312 4.285 1 93 560 ILE B O 1
ATOM 9427 N N . GLN B 1 561 ? 32.969 35.344 3.432 1 93.12 561 GLN B N 1
ATOM 9428 C CA . GLN B 1 561 ? 33.688 35.781 4.617 1 93.12 561 GLN B CA 1
ATOM 9429 C C . GLN B 1 561 ? 32.781 36.688 5.492 1 93.12 561 GLN B C 1
ATOM 9431 O O . GLN B 1 561 ? 32.281 37.688 5.035 1 93.12 561 GLN B O 1
ATOM 9436 N N . CYS B 1 562 ? 32.562 36.219 6.703 1 94.44 562 CYS B N 1
ATOM 9437 C CA . CYS B 1 562 ? 31.688 36.906 7.629 1 94.44 562 CYS B CA 1
ATOM 9438 C C . CYS B 1 562 ? 32.219 36.844 9.055 1 94.44 562 CYS B C 1
ATOM 9440 O O . CYS B 1 562 ? 33.406 36.594 9.266 1 94.44 562 CYS B O 1
ATOM 9442 N N . LYS B 1 563 ? 31.469 37.312 9.969 1 94.19 563 LYS B N 1
ATOM 9443 C CA . LYS B 1 563 ? 31.734 37.188 11.398 1 94.19 563 LYS B CA 1
ATOM 9444 C C . LYS B 1 563 ? 30.672 36.344 12.094 1 94.19 563 LYS B C 1
ATOM 9446 O O . LYS B 1 563 ? 29.531 36.25 11.617 1 94.19 563 LYS B O 1
ATOM 9451 N N . ALA B 1 564 ? 31.078 35.656 13.102 1 94.31 564 ALA B N 1
ATOM 9452 C CA . ALA B 1 564 ? 30.141 34.906 13.93 1 94.31 564 ALA B CA 1
ATOM 9453 C C . ALA B 1 564 ? 30.156 35.406 15.375 1 94.31 564 ALA B C 1
ATOM 9455 O O . ALA B 1 564 ? 31.234 35.625 15.945 1 94.31 564 ALA B O 1
ATOM 9456 N N . ILE B 1 565 ? 28.984 35.562 15.875 1 94.25 565 ILE B N 1
ATOM 9457 C CA . ILE B 1 565 ? 28.812 36 17.266 1 94.25 565 ILE B CA 1
ATOM 9458 C C . ILE B 1 565 ? 28.219 34.844 18.078 1 94.25 565 ILE B C 1
ATOM 9460 O O . ILE B 1 565 ? 27.312 34.156 17.625 1 94.25 565 ILE B O 1
ATOM 9464 N N . VAL B 1 566 ? 28.766 34.656 19.312 1 92.62 566 VAL B N 1
ATOM 9465 C CA . VAL B 1 566 ? 28.172 33.656 20.203 1 92.62 566 VAL B CA 1
ATOM 9466 C C . VAL B 1 566 ? 26.938 34.25 20.875 1 92.62 566 VAL B C 1
ATOM 9468 O O . VAL B 1 566 ? 27.031 35.188 21.656 1 92.62 566 VAL B O 1
ATOM 9471 N N . VAL B 1 567 ? 25.828 33.688 20.547 1 93.44 567 VAL B N 1
ATOM 9472 C CA . VAL B 1 567 ? 24.562 34.188 21.062 1 93.44 567 VAL B CA 1
ATOM 9473 C C . VAL B 1 567 ? 24.219 33.5 22.375 1 93.44 567 VAL B C 1
ATOM 9475 O O . VAL B 1 567 ? 23.844 34.156 23.359 1 93.44 567 VAL B O 1
ATOM 9478 N N . SER B 1 568 ? 24.25 32.219 22.391 1 90.81 568 SER B N 1
ATOM 9479 C CA . SER B 1 568 ? 23.859 31.453 23.578 1 90.81 568 SER B CA 1
ATOM 9480 C C . SER B 1 568 ? 24.469 30.062 23.547 1 90.81 568 SER B C 1
ATOM 9482 O O . SER B 1 568 ? 25.141 29.688 22.578 1 90.81 568 SER B O 1
ATOM 9484 N N . GLN B 1 569 ? 24.438 29.438 24.656 1 84.88 569 GLN B N 1
ATOM 9485 C CA . GLN B 1 569 ? 24.812 28.031 24.781 1 84.88 569 GLN B CA 1
ATOM 9486 C C . GLN B 1 569 ? 23.672 27.219 25.391 1 84.88 569 GLN B C 1
ATOM 9488 O O . GLN B 1 569 ? 22.953 27.719 26.266 1 84.88 569 GLN B O 1
ATOM 9493 N N . ARG B 1 570 ? 23.375 26.109 24.828 1 80.69 570 ARG B N 1
ATOM 9494 C CA . ARG B 1 570 ? 22.328 25.234 25.344 1 80.69 570 ARG B CA 1
ATOM 9495 C C . ARG B 1 570 ? 22.828 23.812 25.531 1 80.69 570 ARG B C 1
ATOM 9497 O O . ARG B 1 570 ? 23.781 23.391 24.891 1 80.69 570 ARG B O 1
ATOM 9504 N N . LEU B 1 571 ? 22.266 23.172 26.594 1 70.94 571 LEU B N 1
ATOM 9505 C CA . LEU B 1 571 ? 22.547 21.766 26.859 1 70.94 571 LEU B CA 1
ATOM 9506 C C . LEU B 1 571 ? 21.375 20.891 26.438 1 70.94 571 LEU B C 1
ATOM 9508 O O . LEU B 1 571 ? 20.219 21.234 26.672 1 70.94 571 LEU B O 1
ATOM 9512 N N . GLU B 1 572 ? 21.656 20 25.484 1 62.12 572 GLU B N 1
ATOM 9513 C CA . GLU B 1 572 ? 20.594 19.062 25.156 1 62.12 572 GLU B CA 1
ATOM 9514 C C . GLU B 1 572 ? 20.469 17.984 26.219 1 62.12 572 GLU B C 1
ATOM 9516 O O . GLU B 1 572 ? 21.375 17.156 26.391 1 62.12 572 GLU B O 1
ATOM 9521 N N . LEU B 1 573 ? 19.594 18.109 27.109 1 54.47 573 LEU B N 1
ATOM 9522 C CA . LEU B 1 573 ? 19.438 17.203 28.25 1 54.47 573 LEU B CA 1
ATOM 9523 C C . LEU B 1 573 ? 19.141 15.781 27.766 1 54.47 573 LEU B C 1
ATOM 9525 O O . LEU B 1 573 ? 19.234 14.828 28.547 1 54.47 573 LEU B O 1
ATOM 9529 N N . SER B 1 574 ? 18.453 15.609 26.766 1 49.59 574 SER B N 1
ATOM 9530 C CA . SER B 1 574 ? 18 14.258 26.422 1 49.59 574 SER B CA 1
ATOM 9531 C C . SER B 1 574 ? 19.188 13.344 26.141 1 49.59 574 SER B C 1
ATOM 9533 O O . SER B 1 574 ? 19.031 12.125 26.062 1 49.59 574 SER B O 1
ATOM 9535 N N . LEU B 1 575 ? 20.328 13.922 25.812 1 48.34 575 LEU B N 1
ATOM 9536 C CA . LEU B 1 575 ? 21.406 13.031 25.438 1 48.34 575 LEU B CA 1
ATOM 9537 C C . LEU B 1 575 ? 22.453 12.961 26.531 1 48.34 575 LEU B C 1
ATOM 9539 O O . LEU B 1 575 ? 22.766 13.969 27.172 1 48.34 575 LEU B O 1
ATOM 9543 N N . SER B 1 576 ? 22.578 11.961 27.312 1 46.69 576 SER B N 1
ATOM 9544 C CA . SER B 1 576 ? 23.484 11.734 28.422 1 46.69 576 SER B CA 1
ATOM 9545 C C . SER B 1 576 ? 24.812 12.469 28.219 1 46.69 576 SER B C 1
ATOM 9547 O O . SER B 1 576 ? 25.391 12.992 29.172 1 46.69 576 SER B O 1
ATOM 9549 N N . HIS B 1 577 ? 25.422 12.312 27.047 1 51.69 577 HIS B N 1
ATOM 9550 C CA . HIS B 1 577 ? 26.766 12.852 26.859 1 51.69 577 HIS B CA 1
ATOM 9551 C C . HIS B 1 577 ? 26.781 13.945 25.797 1 51.69 577 HIS B C 1
ATOM 9553 O O . HIS B 1 577 ? 27.609 13.906 24.875 1 51.69 577 HIS B O 1
ATOM 9559 N N . VAL B 1 578 ? 25.781 14.672 25.781 1 54.78 578 VAL B N 1
ATOM 9560 C CA . VAL B 1 578 ? 25.797 15.547 24.609 1 54.78 578 VAL B CA 1
ATOM 9561 C C . VAL B 1 578 ? 26.547 16.828 24.922 1 54.78 578 VAL B C 1
ATOM 9563 O O . VAL B 1 578 ? 26.391 17.406 26 1 54.78 578 VAL B O 1
ATOM 9566 N N . PRO B 1 579 ? 27.5 17.188 24.094 1 63.38 579 PRO B N 1
ATOM 9567 C CA . PRO B 1 579 ? 28.328 18.406 24.203 1 63.38 579 PRO B CA 1
ATOM 9568 C C . PRO B 1 579 ? 27.484 19.672 24.266 1 63.38 579 PRO B C 1
ATOM 9570 O O . PRO B 1 579 ? 26.312 19.672 23.891 1 63.38 579 PRO B O 1
ATOM 9573 N N . ILE B 1 580 ? 28.062 20.688 25.016 1 71.75 580 ILE B N 1
ATOM 9574 C CA . ILE B 1 580 ? 27.531 22.062 25.016 1 71.75 580 ILE B CA 1
ATOM 9575 C C . ILE B 1 580 ? 27.484 22.594 23.578 1 71.75 580 ILE B C 1
ATOM 9577 O O . ILE B 1 580 ? 28.469 22.516 22.844 1 71.75 580 ILE B O 1
ATOM 9581 N N . THR B 1 581 ? 26.297 22.922 23.141 1 81.69 581 THR B N 1
ATOM 9582 C CA . THR B 1 581 ? 26.141 23.531 21.812 1 81.69 581 THR B CA 1
ATOM 9583 C C . THR B 1 581 ? 26.125 25.047 21.922 1 81.69 581 THR B C 1
ATOM 9585 O O . THR B 1 581 ? 25.344 25.625 22.672 1 81.69 581 THR B O 1
ATOM 9588 N N . TYR B 1 582 ? 27.125 25.672 21.25 1 86.31 582 TYR B N 1
ATOM 9589 C CA . TYR B 1 582 ? 27.094 27.125 21.094 1 86.31 582 TYR B CA 1
ATOM 9590 C C . TYR B 1 582 ? 26.328 27.516 19.844 1 86.31 582 TYR B C 1
ATOM 9592 O O . TYR B 1 582 ? 26.547 26.938 18.766 1 86.31 582 TYR B O 1
ATOM 9600 N N . PHE B 1 583 ? 25.453 28.422 20.062 1 92.06 583 PHE B N 1
ATOM 9601 C CA . PHE B 1 583 ? 24.703 28.938 18.922 1 92.06 583 PHE B CA 1
ATOM 9602 C C . PHE B 1 583 ? 25.297 30.266 18.453 1 92.06 583 PHE B C 1
ATOM 9604 O O . PHE B 1 583 ? 25.656 31.125 19.266 1 92.06 583 PHE B O 1
ATOM 9611 N N . LEU B 1 584 ? 25.453 30.328 17.125 1 93.69 584 LEU B N 1
ATOM 9612 C CA . LEU B 1 584 ? 26.156 31.453 16.531 1 93.69 584 LEU B CA 1
ATOM 9613 C C . LEU B 1 584 ? 25.234 32.281 15.641 1 93.69 584 LEU B C 1
ATOM 9615 O O . LEU B 1 584 ? 24.328 31.719 15 1 93.69 584 LEU B O 1
ATOM 9619 N N . LEU B 1 585 ? 25.344 33.562 15.703 1 96.5 585 LEU B N 1
ATOM 9620 C CA . LEU B 1 585 ? 24.766 34.438 14.711 1 96.5 585 LEU B CA 1
ATOM 9621 C C . LEU B 1 585 ? 25.812 34.906 13.695 1 96.5 585 LEU B C 1
ATOM 9623 O O . LEU B 1 585 ? 26.891 35.375 14.07 1 96.5 585 LEU B O 1
ATOM 9627 N N . VAL B 1 586 ? 25.531 34.656 12.461 1 96.38 586 VAL B N 1
ATOM 9628 C CA . VAL B 1 586 ? 26.438 35.062 11.391 1 96.38 586 VAL B CA 1
ATOM 9629 C C . VAL B 1 586 ? 26.047 36.438 10.891 1 96.38 586 VAL B C 1
ATOM 9631 O O . VAL B 1 586 ? 24.906 36.688 10.492 1 96.38 586 VAL B O 1
ATOM 9634 N N . ILE B 1 587 ? 27.016 37.375 10.961 1 95.75 587 ILE B N 1
ATOM 9635 C CA . ILE B 1 587 ? 26.719 38.75 10.602 1 95.75 587 ILE B CA 1
ATOM 9636 C C . ILE B 1 587 ? 27.75 39.25 9.578 1 95.75 587 ILE B C 1
ATOM 9638 O O . ILE B 1 587 ? 28.828 38.656 9.445 1 95.75 587 ILE B O 1
ATOM 9642 N N . GLU B 1 588 ? 27.344 40.188 8.836 1 93.81 588 GLU B N 1
ATOM 9643 C CA . GLU B 1 588 ? 28.203 40.844 7.871 1 93.81 588 GLU B CA 1
ATOM 9644 C C . GLU B 1 588 ? 28.266 42.344 8.141 1 93.81 588 GLU B C 1
ATOM 9646 O O . GLU B 1 588 ? 27.266 42.969 8.484 1 93.81 588 GLU B O 1
ATOM 9651 N N . SER B 1 589 ? 29.516 42.875 8.055 1 88.25 589 SER B N 1
ATOM 9652 C CA . SER B 1 589 ? 29.703 44.312 8.297 1 88.25 589 SER B CA 1
ATOM 9653 C C . SER B 1 589 ? 29.188 45.125 7.125 1 88.25 589 SER B C 1
ATOM 9655 O O . SER B 1 589 ? 29.359 44.75 5.965 1 88.25 589 SER B O 1
ATOM 9657 N N . SER B 1 590 ? 28.312 46.031 7.473 1 74.88 590 SER B N 1
ATOM 9658 C CA . SER B 1 590 ? 27.906 47 6.457 1 74.88 590 SER B CA 1
ATOM 9659 C C . SER B 1 590 ? 28.766 48.25 6.5 1 74.88 590 SER B C 1
ATOM 9661 O O . SER B 1 590 ? 29.234 48.656 7.562 1 74.88 590 SER B O 1
ATOM 9663 N N . CYS B 1 591 ? 29.75 48.469 5.527 1 57 591 CYS B N 1
ATOM 9664 C CA . CYS B 1 591 ? 30.781 49.469 5.363 1 57 591 CYS B CA 1
ATOM 9665 C C . CYS B 1 591 ? 30.375 50.812 6 1 57 591 CYS B C 1
ATOM 9667 O O . CYS B 1 591 ? 31.203 51.5 6.594 1 57 591 CYS B O 1
ATOM 9669 N N . ALA B 1 592 ? 29.172 51.312 5.734 1 54.16 592 ALA B N 1
ATOM 9670 C CA . ALA B 1 592 ? 29 52.75 5.918 1 54.16 592 ALA B CA 1
ATOM 9671 C C . ALA B 1 592 ? 28.891 53.125 7.395 1 54.16 592 ALA B C 1
ATOM 9673 O O . ALA B 1 592 ? 29.344 54.156 7.824 1 54.16 592 ALA B O 1
ATOM 9674 N N . ASP B 1 593 ? 28.219 52.375 8.32 1 56.72 593 ASP B N 1
ATOM 9675 C CA . ASP B 1 593 ? 27.766 53 9.562 1 56.72 593 ASP B CA 1
ATOM 9676 C C . ASP B 1 593 ? 28.109 52.156 10.766 1 56.72 593 ASP B C 1
ATOM 9678 O O . ASP B 1 593 ? 27.453 52.25 11.812 1 56.72 593 ASP B O 1
ATOM 9682 N N . ALA B 1 594 ? 29.375 51.375 10.789 1 72.69 594 ALA B N 1
ATOM 9683 C CA . ALA B 1 594 ? 29.781 50.594 11.945 1 72.69 594 ALA B CA 1
ATOM 9684 C C . ALA B 1 594 ? 28.672 49.656 12.422 1 72.69 594 ALA B C 1
ATOM 9686 O O . ALA B 1 594 ? 28.469 49.5 13.625 1 72.69 594 ALA B O 1
ATOM 9687 N N . CYS B 1 595 ? 27.688 49.375 11.57 1 87.19 595 CYS B N 1
ATOM 9688 C CA . CYS B 1 595 ? 26.625 48.438 11.93 1 87.19 595 CYS B CA 1
ATOM 9689 C C . CYS B 1 595 ? 26.75 47.125 11.148 1 87.19 595 CYS B C 1
ATOM 9691 O O . CYS B 1 595 ? 27.562 47.031 10.227 1 87.19 595 CYS B O 1
ATOM 9693 N N . HIS B 1 596 ? 26.141 46.125 11.664 1 92.31 596 HIS B N 1
ATOM 9694 C CA . HIS B 1 596 ? 26.188 44.812 11.055 1 92.31 596 HIS B CA 1
ATOM 9695 C C . HIS B 1 596 ? 24.781 44.344 10.664 1 92.31 596 HIS B C 1
ATOM 9697 O O . HIS B 1 596 ? 23.797 44.875 11.125 1 92.31 596 HIS B O 1
ATOM 9703 N N . GLN B 1 597 ? 24.75 43.469 9.727 1 93 597 GLN B N 1
ATOM 9704 C CA . GLN B 1 597 ? 23.516 42.812 9.336 1 93 597 GLN B CA 1
ATOM 9705 C C . GLN B 1 597 ? 23.609 41.312 9.547 1 93 597 GLN B C 1
ATOM 9707 O O . GLN B 1 597 ? 24.656 40.688 9.289 1 93 597 GLN B O 1
ATOM 9712 N N . ARG B 1 598 ? 22.5 40.719 10.047 1 95.06 598 ARG B N 1
ATOM 9713 C CA . ARG B 1 598 ? 22.406 39.281 10.141 1 95.06 598 ARG B CA 1
ATOM 9714 C C . ARG B 1 598 ? 22.359 38.625 8.758 1 95.06 598 ARG B C 1
ATOM 9716 O O . ARG B 1 598 ? 21.609 39.094 7.887 1 95.06 598 ARG B O 1
ATOM 9723 N N . VAL B 1 599 ? 23.125 37.562 8.531 1 95.19 599 VAL B N 1
ATOM 9724 C CA . VAL B 1 599 ? 23.078 36.875 7.25 1 95.19 599 VAL B CA 1
ATOM 9725 C C . VAL B 1 599 ? 22.828 35.375 7.477 1 95.19 599 VAL B C 1
ATOM 9727 O O . VAL B 1 599 ? 22.594 34.625 6.523 1 95.19 599 VAL B O 1
ATOM 9730 N N . GLY B 1 600 ? 22.875 34.969 8.68 1 95.88 600 GLY B N 1
ATOM 9731 C CA . GLY B 1 600 ? 22.609 33.562 8.938 1 95.88 600 GLY B CA 1
ATOM 9732 C C . GLY B 1 600 ? 22.812 33.156 10.391 1 95.88 600 GLY B C 1
ATOM 9733 O O . GLY B 1 600 ? 22.938 34.031 11.258 1 95.88 600 GLY B O 1
ATOM 9734 N N . ILE B 1 601 ? 22.781 31.797 10.625 1 96.12 601 ILE B N 1
ATOM 9735 C CA . ILE B 1 601 ? 22.953 31.25 11.969 1 96.12 601 ILE B CA 1
ATOM 9736 C C . ILE B 1 601 ? 23.797 29.984 11.914 1 96.12 601 ILE B C 1
ATOM 9738 O O . ILE B 1 601 ? 23.984 29.406 10.844 1 96.12 601 ILE B O 1
ATOM 9742 N N . GLY B 1 602 ? 24.328 29.578 13.062 1 92.38 602 GLY B N 1
ATOM 9743 C CA . GLY B 1 602 ? 25.125 28.375 13.141 1 92.38 602 GLY B CA 1
ATOM 9744 C C . GLY B 1 602 ? 25.109 27.734 14.516 1 92.38 602 GLY B C 1
ATOM 9745 O O . GLY B 1 602 ? 24.547 28.297 15.461 1 92.38 602 GLY B O 1
ATOM 9746 N N . GLN B 1 603 ? 25.609 26.594 14.578 1 89.56 603 GLN B N 1
ATOM 9747 C CA . GLN B 1 603 ? 25.734 25.828 15.82 1 89.56 603 GLN B CA 1
ATOM 9748 C C . GLN B 1 603 ? 27.016 24.984 15.812 1 89.56 603 GLN B C 1
ATOM 9750 O O . GLN B 1 603 ? 27.453 24.531 14.75 1 89.56 603 GLN B O 1
ATOM 9755 N N . THR B 1 604 ? 27.531 24.797 16.922 1 84.25 604 THR B N 1
ATOM 9756 C CA . THR B 1 604 ? 28.797 24.078 17 1 84.25 604 THR B CA 1
ATOM 9757 C C . THR B 1 604 ? 28.562 22.578 17.094 1 84.25 604 THR B C 1
ATOM 9759 O O . THR B 1 604 ? 29.484 21.781 16.906 1 84.25 604 THR B O 1
ATOM 9762 N N . ALA B 1 605 ? 27.344 22.219 17.438 1 76.81 605 ALA B N 1
ATOM 9763 C CA . ALA B 1 605 ? 26.969 20.797 17.469 1 76.81 605 ALA B CA 1
ATOM 9764 C C . ALA B 1 605 ? 25.641 20.562 16.75 1 76.81 605 ALA B C 1
ATOM 9766 O O . ALA B 1 605 ? 24.672 21.297 16.953 1 76.81 605 ALA B O 1
ATOM 9767 N N . ASP B 1 606 ? 25.688 19.656 15.711 1 70 606 ASP B N 1
ATOM 9768 C CA . ASP B 1 606 ? 24.5 19.375 14.906 1 70 606 ASP B CA 1
ATOM 9769 C C . ASP B 1 606 ? 24.031 17.938 15.117 1 70 606 ASP B C 1
ATOM 9771 O O . ASP B 1 606 ? 24.844 17.016 15.211 1 70 606 ASP B O 1
ATOM 9775 N N . ARG B 1 607 ? 22.766 17.734 15.289 1 59.91 607 ARG B N 1
ATOM 9776 C CA . ARG B 1 607 ? 22.172 16.422 15.508 1 59.91 607 ARG B CA 1
ATOM 9777 C C . ARG B 1 607 ? 22.422 15.5 14.32 1 59.91 607 ARG B C 1
ATOM 9779 O O . ARG B 1 607 ? 22.484 14.281 14.469 1 59.91 607 ARG B O 1
ATOM 9786 N N . ILE B 1 608 ? 22.422 16.047 13.211 1 59.94 608 ILE B N 1
ATOM 9787 C CA . ILE B 1 608 ? 22.547 15.25 11.992 1 59.94 608 ILE B CA 1
ATOM 9788 C C . ILE B 1 608 ? 24 14.828 11.797 1 59.94 608 ILE B C 1
ATOM 9790 O O . ILE B 1 608 ? 24.281 13.664 11.516 1 59.94 608 ILE B O 1
ATOM 9794 N N . TYR B 1 609 ? 24.938 15.844 12.078 1 58.5 609 TYR B N 1
ATOM 9795 C CA . TYR B 1 609 ? 26.312 15.609 11.625 1 58.5 609 TYR B CA 1
ATOM 9796 C C . TYR B 1 609 ? 27.266 15.445 12.805 1 58.5 609 TYR B C 1
ATOM 9798 O O . TYR B 1 609 ? 28.406 15.031 12.625 1 58.5 609 TYR B O 1
ATOM 9806 N N . GLY B 1 610 ? 26.625 15.523 14.031 1 57.91 610 GLY B N 1
ATOM 9807 C CA . GLY B 1 610 ? 27.438 15.336 15.227 1 57.91 610 GLY B CA 1
ATOM 9808 C C . GLY B 1 610 ? 28.156 16.594 15.672 1 57.91 610 GLY B C 1
ATOM 9809 O O . GLY B 1 610 ? 27.781 17.703 15.273 1 57.91 610 GLY B O 1
ATOM 9810 N N . HIS B 1 611 ? 29.078 16.469 16.812 1 58.72 611 HIS B N 1
ATOM 9811 C CA . HIS B 1 611 ? 29.719 17.562 17.531 1 58.72 611 HIS B CA 1
ATOM 9812 C C . HIS B 1 611 ? 31.016 17.969 16.844 1 58.72 611 HIS B C 1
ATOM 9814 O O . HIS B 1 611 ? 31.828 17.125 16.469 1 58.72 611 HIS B O 1
ATOM 9820 N N . VAL B 1 612 ? 31.125 19.141 16.094 1 54.97 612 VAL B N 1
ATOM 9821 C CA . VAL B 1 612 ? 32.406 19.578 15.523 1 54.97 612 VAL B CA 1
ATOM 9822 C C . VAL B 1 612 ? 33.375 19.922 16.641 1 54.97 612 VAL B C 1
ATOM 9824 O O . VAL B 1 612 ? 34.531 19.484 16.625 1 54.97 612 VAL B O 1
ATOM 9827 N N . LEU B 1 613 ? 33.094 20.922 17.562 1 55.31 613 LEU B N 1
ATOM 9828 C CA . LEU B 1 613 ? 34.031 21.344 18.594 1 55.31 613 LEU B CA 1
ATOM 9829 C C . LEU B 1 613 ? 33.344 21.406 19.953 1 55.31 613 LEU B C 1
ATOM 9831 O O . LEU B 1 613 ? 32.188 21.812 20.062 1 55.31 613 LEU B O 1
ATOM 9835 N N . ASN B 1 614 ? 33.812 20.672 21.047 1 53.53 614 ASN B N 1
ATOM 9836 C CA . ASN B 1 614 ? 33.344 20.75 22.438 1 53.53 614 ASN B CA 1
ATOM 9837 C C . ASN B 1 614 ? 33.594 22.125 23.031 1 53.53 614 ASN B C 1
ATOM 9839 O O . ASN B 1 614 ? 32.969 22.5 24.031 1 53.53 614 ASN B O 1
ATOM 9843 N N . THR B 1 615 ? 34.656 22.844 22.688 1 57.84 615 THR B N 1
ATOM 9844 C CA . THR B 1 615 ? 34.969 24.109 23.328 1 57.84 615 THR B CA 1
ATOM 9845 C C . THR B 1 615 ? 35.406 25.141 22.312 1 57.84 615 THR B C 1
ATOM 9847 O O . THR B 1 615 ? 36.031 24.781 21.297 1 57.84 615 THR B O 1
ATOM 9850 N N . LEU B 1 616 ? 34.625 26.375 22.297 1 64.75 616 LEU B N 1
ATOM 9851 C CA . LEU B 1 616 ? 35.156 27.516 21.531 1 64.75 616 LEU B CA 1
ATOM 9852 C C . LEU B 1 616 ? 36.25 28.25 22.312 1 64.75 616 LEU B C 1
ATOM 9854 O O . LEU B 1 616 ? 36.125 28.453 23.516 1 64.75 616 LEU B O 1
ATOM 9858 N N . ASN B 1 617 ? 37.469 27.797 22.406 1 66.12 617 ASN B N 1
ATOM 9859 C CA . ASN B 1 617 ? 38.562 28.453 23.125 1 66.12 617 ASN B CA 1
ATOM 9860 C C . ASN B 1 617 ? 38.406 29.969 23.125 1 66.12 617 ASN B C 1
ATOM 9862 O O . ASN B 1 617 ? 39.281 30.688 22.641 1 66.12 617 ASN B O 1
ATOM 9866 N N . LEU B 1 618 ? 37.188 30.516 23.594 1 73.56 618 LEU B N 1
ATOM 9867 C CA . LEU B 1 618 ? 36.938 31.953 23.625 1 73.56 618 LEU B CA 1
ATOM 9868 C C . LEU B 1 618 ? 36.938 32.469 25.062 1 73.56 618 LEU B C 1
ATOM 9870 O O . LEU B 1 618 ? 36.469 31.766 25.969 1 73.56 618 LEU B O 1
ATOM 9874 N N . LYS B 1 619 ? 37.688 33.656 25.312 1 75.94 619 LYS B N 1
ATOM 9875 C CA . LYS B 1 619 ? 37.719 34.312 26.625 1 75.94 619 LYS B CA 1
ATOM 9876 C C . LYS B 1 619 ? 36.625 35.375 26.719 1 75.94 619 LYS B C 1
ATOM 9878 O O . LYS B 1 619 ? 36.562 36.281 25.859 1 75.94 619 LYS B O 1
ATOM 9883 N N . PRO B 1 620 ? 35.875 35.375 27.75 1 76.38 620 PRO B N 1
ATOM 9884 C CA . PRO B 1 620 ? 34.75 36.312 27.891 1 76.38 620 PRO B CA 1
ATOM 9885 C C . PRO B 1 620 ? 35.188 37.781 27.875 1 76.38 620 PRO B C 1
ATOM 9887 O O . PRO B 1 620 ? 34.406 38.656 27.516 1 76.38 620 PRO B O 1
ATOM 9890 N N . GLU B 1 621 ? 36.438 38.094 28.203 1 74.19 621 GLU B N 1
ATOM 9891 C CA . GLU B 1 621 ? 36.906 39.469 28.297 1 74.19 621 GLU B CA 1
ATOM 9892 C C . GLU B 1 621 ? 37.031 40.094 26.922 1 74.19 621 GLU B C 1
ATOM 9894 O O . GLU B 1 621 ? 37.125 41.312 26.812 1 74.19 621 GLU B O 1
ATOM 9899 N N . ARG B 1 622 ? 36.812 39.344 25.984 1 79.94 622 ARG B N 1
ATOM 9900 C CA . ARG B 1 622 ? 37.031 39.844 24.641 1 79.94 622 ARG B CA 1
ATOM 9901 C C . ARG B 1 622 ? 35.719 40.219 23.969 1 79.94 622 ARG B C 1
ATOM 9903 O O . ARG B 1 622 ? 35.656 40.375 22.75 1 79.94 622 ARG B O 1
ATOM 9910 N N . LYS B 1 623 ? 34.688 40.406 24.844 1 90.88 623 LYS B N 1
ATOM 9911 C CA . LYS B 1 623 ? 33.438 40.781 24.266 1 90.88 623 LYS B CA 1
ATOM 9912 C C . LYS B 1 623 ? 33.469 42.219 23.734 1 90.88 623 LYS B C 1
ATOM 9914 O O . LYS B 1 623 ? 34.156 43.062 24.297 1 90.88 623 LYS B O 1
ATOM 9919 N N . GLN B 1 624 ? 32.812 42.438 22.625 1 90 624 GLN B N 1
ATOM 9920 C CA . GLN B 1 624 ? 32.75 43.75 22.016 1 90 624 GLN B CA 1
ATOM 9921 C C . GLN B 1 624 ? 31.312 44.156 21.734 1 90 624 GLN B C 1
ATOM 9923 O O . GLN B 1 624 ? 30.422 43.312 21.641 1 90 624 GLN B O 1
ATOM 9928 N N . LYS B 1 625 ? 31.125 45.5 21.672 1 90.06 625 LYS B N 1
ATOM 9929 C CA . LYS B 1 625 ? 29.797 46.031 21.375 1 90.06 625 LYS B CA 1
ATOM 9930 C C . LYS B 1 625 ? 29.484 45.906 19.875 1 90.06 625 LYS B C 1
ATOM 9932 O O . LYS B 1 625 ? 30.266 46.344 19.031 1 90.06 625 LYS B O 1
ATOM 9937 N N . ILE B 1 626 ? 28.438 45.219 19.609 1 90.88 626 ILE B N 1
ATOM 9938 C CA . ILE B 1 626 ? 28.016 45 18.234 1 90.88 626 ILE B CA 1
ATOM 9939 C C . ILE B 1 626 ? 26.609 45.562 18.016 1 90.88 626 ILE B C 1
ATOM 9941 O O . ILE B 1 626 ? 25.734 45.375 18.875 1 90.88 626 ILE B O 1
ATOM 9945 N N . VAL B 1 627 ? 26.391 46.312 16.938 1 90.56 627 VAL B N 1
ATOM 9946 C CA . VAL B 1 627 ? 25.094 46.844 16.562 1 90.56 627 VAL B CA 1
ATOM 9947 C C . VAL B 1 627 ? 24.594 46.156 15.305 1 90.56 627 VAL B C 1
ATOM 9949 O O . VAL B 1 627 ? 25.266 46.156 14.266 1 90.56 627 VAL B O 1
ATOM 9952 N N . ILE B 1 628 ? 23.438 45.5 15.422 1 91.88 628 ILE B N 1
ATOM 9953 C CA . ILE B 1 628 ? 22.828 44.812 14.289 1 91.88 628 ILE B CA 1
ATOM 9954 C C . ILE B 1 628 ? 21.547 45.531 13.875 1 91.88 628 ILE B C 1
ATOM 9956 O O . ILE B 1 628 ? 20.734 45.906 14.719 1 91.88 628 ILE B O 1
ATOM 9960 N N . VAL B 1 629 ? 21.406 45.719 12.578 1 90.38 629 VAL B N 1
ATOM 9961 C CA . VAL B 1 629 ? 20.25 46.438 12.047 1 90.38 629 VAL B CA 1
ATOM 9962 C C . VAL B 1 629 ? 19.516 45.562 11.039 1 90.38 629 VAL B C 1
ATOM 9964 O O . VAL B 1 629 ? 20.109 44.656 10.438 1 90.38 629 VAL B O 1
#

InterPro domains:
  IPR010730 Heterokaryon incompatibility [PF06985] (168-308)

Organism: Alternaria alternata (NCBI:txid5599)

Nearest PDB structures (foldseek):
  7wdk-assembly1_B  TM=1.325E-01  e=4.886E+00  Pseudomonas aeruginosa
  7wdk-assembly1_B  TM=2.059E-01  e=4.492E+00  Pseudomonas aeruginosa

Solvent-accessible surface area (backbone atoms only — not comparable to full-atom values): 67221 Å² total; per-residue (Å²): 130,84,74,73,71,53,61,75,57,52,56,40,57,87,51,52,48,30,46,70,50,46,45,53,60,73,37,72,42,76,48,74,43,39,60,64,68,34,50,54,41,24,64,72,48,13,41,54,40,36,48,52,39,62,72,54,49,70,72,44,79,67,78,71,54,92,86,33,35,34,39,38,33,30,57,78,36,34,34,39,33,32,40,77,78,50,38,76,44,58,29,32,36,25,18,52,68,92,57,56,41,92,70,28,38,25,26,57,66,69,54,41,58,74,32,71,63,47,52,51,49,52,48,48,53,51,49,52,40,65,72,68,34,74,84,56,52,74,90,62,63,55,78,65,49,69,35,27,32,29,58,80,77,32,22,45,41,52,32,86,75,49,64,70,81,63,60,33,34,28,55,47,71,31,64,42,66,87,88,72,55,82,60,24,30,78,87,42,44,65,53,32,42,72,42,56,63,70,86,77,45,43,39,36,55,46,43,48,42,52,50,36,47,74,70,73,37,49,31,38,37,37,66,50,63,37,33,42,72,78,36,67,69,65,30,52,54,49,57,70,42,40,40,53,46,32,38,50,22,62,32,31,44,31,38,31,59,30,67,29,34,66,66,40,73,58,58,71,41,82,86,72,79,66,39,64,59,54,95,63,32,28,41,31,68,49,72,76,49,60,41,54,48,36,66,69,16,58,28,62,41,28,33,54,43,54,39,47,55,53,41,27,38,26,37,43,36,38,37,74,81,49,44,36,37,41,38,62,83,52,36,41,39,58,45,34,74,54,60,60,76,68,72,68,59,98,60,57,75,40,30,73,40,41,49,40,69,59,52,56,68,42,64,82,54,34,71,75,49,56,80,40,70,73,42,48,52,53,50,47,39,49,48,51,53,50,46,36,49,46,37,56,35,46,63,96,54,66,77,39,63,68,59,42,44,39,52,59,50,48,52,52,28,68,62,64,69,46,52,82,43,71,88,32,38,62,85,47,38,63,63,58,58,39,51,41,63,60,62,78,74,64,58,84,63,62,84,65,78,66,39,93,44,28,46,66,23,73,64,46,50,89,50,32,36,38,64,75,60,61,77,84,47,47,83,42,92,54,80,55,30,40,40,81,45,84,78,51,78,84,75,49,54,66,69,52,60,74,74,38,58,75,68,38,53,46,35,30,40,24,35,70,41,62,28,38,38,32,35,62,36,89,20,49,82,90,73,61,36,62,56,39,33,16,31,27,38,32,18,38,86,86,65,46,62,49,30,39,35,36,33,63,54,74,57,94,52,61,64,42,83,37,33,34,29,36,37,32,38,34,43,48,75,76,25,73,52,39,60,63,24,42,31,31,40,27,30,37,78,45,85,87,72,82,32,27,30,49,48,28,32,34,28,21,44,40,78,54,58,29,37,69,45,83,63,79,95,72,67,60,87,61,44,40,83,43,41,36,51,127,82,75,71,70,43,54,73,54,52,47,50,49,92,58,50,51,29,45,70,50,47,46,54,61,72,37,74,43,75,48,75,41,39,61,62,65,34,50,53,41,22,63,72,50,14,40,54,39,36,48,50,37,64,73,54,47,71,72,43,82,66,78,72,54,92,87,33,36,33,40,40,32,30,57,77,34,34,34,39,33,33,40,78,79,50,38,76,45,58,28,32,36,26,18,51,68,92,57,55,40,91,70,28,38,24,26,57,65,69,56,42,56,77,32,71,66,48,51,50,50,52,47,49,53,49,47,51,41,66,72,69,34,74,83,54,50,74,90,62,63,54,77,63,49,70,35,28,32,31,60,80,76,32,22,46,40,51,32,87,76,49,64,70,80,64,59,32,34,27,57,46,72,32,65,41,67,86,87,71,56,81,58,25,29,79,88,41,46,65,52,32,43,73,41,55,61,69,84,77,45,45,38,35,55,46,45,48,44,51,49,38,48,75,71,73,38,51,32,37,37,36,67,51,61,39,34,43,71,78,36,65,70,62,30,52,54,50,55,69,41,41,40,53,47,32,38,48,22,63,34,30,43,30,39,32,60,29,68,30,35,66,66,40,71,56,58,71,40,81,87,70,78,66,38,64,60,54,95,64,31,30,41,31,69,49,73,79,50,61,41,54,48,36,67,69,15,57,29,63,40,28,34,55,42,54,39,46,55,53,41,28,37,26,36,41,34,39,38,74,82,49,46,35,37,40,38,61,83,51,37,41,39,56,46,34,75,54,59,58,75,70,70,66,59,98,60,58,74,39,30,71,43,42,48,40,71,60,54,58,69,43,62,83,52,34,71,76,50,58,78,41,74,73,42,49,54,52,51,49,41,50,48,52,54,50,45,35,50,45,37,55,35,45,63,94,52,64,78,40,63,68,57,42,45,38,50,58,51,48,53,52,30,68,64,65,68,48,50,80,42,72,87,32,39,62,86,47,37,63,63,58,60,38,52,41,61,59,66,80,75,64,57,86,64,62,85,66,78,68,42,91,45,29,46,66,23,74,65,46,49,90,49,32,35,37,62,76,62,60,76,84,48,48,83,42,90,54,80,57,31,39,40,80,44,83,79,51,78,84,76,47,54,68,70,53,60,74,73,38,59,76,70,39,54,47,35,30,41,24,38,72,43,60,28,38,37,32,36,63,36,90,20,48,82,93,72,61,37,62,57,39,33,17,33,27,40,32,19,38,84,86,65,46,62,46,25,37,35,37,35,63,56,74,56,94,52,60,65,44,82,36,32,34,29,35,37,34,37,36,44,49,74,73,26,88,66,40,61,60,24,42,32,29,40,27,30,37,79,44,85,86,72,83,33,26,30,49,48,30,34,34,29,16,44,38,78,54,62,22,44,60,39,78,66,79,96,72,65,62,85,62,44,41,84,44,40,36,51

Sequence (1258 aa):
MTVITPIPLVPWNPSSLCATCRLVANHDTTQRYYARPLKIAAVRGCVLCRYLYEELVVHSFGRPTKDVHLEVTRHGSCLGVVDFNNTVHQFEIFTERNHPSTETPFRRIHAQPDSESCWNMIHTWLDKCTSNHTCCRQDHAPPMPNILLNVDTLRLVYGSTCEGDTRYAALSHCWGAAGTLATTLRATVESFKTGLDLHYLPSNFRDAIYATRRLGLSLLWVDALCIVQDDAESRSLDISDMGNYYRNAYITLSILSAHGSYVGFLNPRESVPTTSLGQNLHLRRARPSWNQVLRESPLSKRAWVLQERLLSKRIVHFEKNEIFWECLESSSRERSVEDEPEACDEGGWTKETFKRCLSFSNKNVVGELSRRTVQKELFMVQWYRILCQYSGLSLTYRSDVLLAIAGIAEIFRDITSFTYKSGLWIEDAHSGLLWHAEGSLMPARKPSATSNAPSWSWASLDGPVSMLFSLGSSNMPSDLAAQILECQPDSLRASLRSAHTYDDILMMNALCINVTCRSSSNGDAPYSDPYLRMVIDIFDERGICIGTGYLDRIPESNIIQCKAIVVSQRLELSLSHVPITYFLLVIESSCADACHQRVGIGQTADRIYGHVLNTLNLKPERKQKIVIVMTVITPIPLVPWNPSSLCATCRLVANHDTTQRYYARPLKIAAVRGCVLCRYLYEELVVHSFGRPTKDVHLEVTRHGSCLGVVDFNNTVHQFEIFTERNHPSTETPFRRIHAQPDSESCWNMIHTWLDKCTSNHTCCRQDHAPPMPNILLNVDTLRLVYGSTCEGDTRYAALSHCWGAAGTLATTLRATVESFKTGLDLHYLPSNFRDAIYATRRLGLSLLWVDALCIVQDDAESRSLDISDMGNYYRNAYITLSILSAHGSYVGFLNPRESVPTTSLGQNLHLRRARPSWNQVLRESPLSKRAWVLQERLLSKRIVHFEKNEIFWECLESSSRERSVEDEPEACDEGGWTKETFKRCLSFSNKNVVGELSRRTVQKELFMVQWYRILCQYSGLSLTYRSDVLLAIAGIAEIFRDITSFTYKSGLWIEDAHSGLLWHAEGSLMPARKPSATSNAPSWSWASLDGPVSMLFSLGSSNMPSDLAAQILECQPDSLRASLRSAHTYDDILMMNALCINVTCRSSSNGDAPYSDPYLRMVIDIFDERGICIGTGYLDRIPESNIIQCKAIVVSQRLELSLSHVPITYFLLVIESSCADACHQRVGIGQTADRIYGHVLNTLNLKPERKQKIVIV

pLDDT: mean 83.26, std 15.76, range [18.27, 98.5]

Foldseek 3Di:
DPPPPPQDPDPPPVPLADSQLLCQLPHFDKDKAFPVVLVVRLVVRNFVSVVCCVPAVVPPPDPQDRPFIWIWGDDQQKIWIQGSVRDIFIKGKEFDPVDADPSHFFYDFDQFCPDPVNLVVVVVVLCCCQPPPDLLHDPFQAQAAQWWAFLVQQAIDGSVPDDGNAAEEEEQDAAADPPPAQAAAPVCNVVRRVHDDLVPHAQQVNQVSVSCVSNVHGIYDYCRYGAHDPDPVSNVVCLLCVLVNQLNHSEYEYEFADNHRRPHQRDGADDFDKTDSDPRMIMGGDDDDLLVSLVVTNSNLALLVLSSLLNHQWYWYRGRRWIKIDGLAWIDTDRGPDTPDQPCDLDACSDRNVSNLLSCLSVVNLVVQLPDPVSLLVVVLSVQRSQLRSLAGDDPQLLCSCSSCNSVVVSNCVSNVFDDFLAAGQVPNLFQQQKAAPQPDDPVVPLPSDHVAFQSHPSNARHGIHGPDDSPWDFDDDLQAKAWDDDDVVVFDPVDVVVHPSSRKTKIFHDKFKKKWAFPDCCDPPNVGLQSLQWTFIAGPVRATQWIWGWRDRDPDRIDIWMKTFHGWIDDVVPPDAAIKTKIFTWHDDPPGQAIGTTIITIQADPVPGHRDSDPPDDSVNTDMHMGD/DPPPPDDDPDDPPPPLADPQLLCQLPDFDKDKAFPVVLVVSLVVRNFVSVVCCVPAVVPPPDPQDRPFIWIWGDDQQKIWIQGSVRDIFIKGKEFDPVDADPSHFFYDFDQFCPDPVNLVVVVVVLVCCQPPPDLLHDPFQAQAAQWWAFLVQQAIDGSVPDDRNAAEEEEQDAAADPPPAQAAAPVCNVVRRVHDDLVPHAQQVNQVSVSCVSNVHGIYDYCRYGQHDPDPVSNVVCLLCVLVNQLNHSEYEYEFADNHRRPHQRDGADDFDKTDSDPRMIMGGDDDDLLVSLVVTNSNLALLVLSSLLNHQWYWYRGRRWIKIDGLAWIDTRRGPDTPDLPCDLDACSDRNVSNLLSCLSVVNLVVQLPDPVSLLVVVLSVQRSQLRSLAGDDPALLCSCSSCNSVVVSNCVSNVFDDFLQAGQVPNLFQQQKAAPQPDDDVVPLPRDHVAFQSHPSSARHGIHGQDDSPWDFDDDLQAKAWDDDDPVPFDPVCVVVDPSSRKTKIFWDKFKKKWAFPDCCDPPNNGLQSLQWTFIAGPVRATQWIWGWRDRDPDRIDIWMKTFHGWIDDVVPPDAAIKTKIFTWHDDPPGQAIGTTIITIQADPVPGHRDSDPPDDSVNIDMHMGD

Radius of gyration: 40.09 Å; Cα contacts (8 Å, |Δi|>4): 2518; chains: 2; bounding box: 84×115×80 Å

Secondary structure (DSSP, 8-state):
----------B----SS-HHHHHHHHS--EEEEEHHHHHHHHHTT-HHHHHHIIIIITT--S---TT-EEEEEEETTEEEEE-TTS-EEEEEEEE-TT---SS--EEPPPS-TTSHHHHHHHHHHHHHHHHH-STT---S-PPPPSEEEETTTTEEEEGGGS-TT--EEEEE----STT-S--B-HHHHHHHHH---GGGS-HHHHHHHHHHHHTT--EEE-HHHHSBTT-HHHHHHHHHHHHHHHHH-SEEEEE-S-SSTTS-SSSPPPP--EEEEETTEEEEEPPPPHHHHHHH-TGGGBHHHHHHHHH-S-EEEE-SS-EEEE-SS-EEETTBSS-------S--TTSGGGGGTTGGGSHHHHHHHTTSHHHHHHHHHHHHHHHHHHTTSB-SSGGGTTTTTHHHHHHHHHHH---EETTEEGGGHHHHT-EEE--TT-----TTS-----TTSGGGSSS-EEESS-TT-EE---TTS-EEEP--GGGS-HHHHHHS-GGG-EEEEE-EEEEEEEES--S-TTT--GGGGTEEEEE-TTS-EEEEEEESS--SSSEEEEEEEEEEEEE-TTSTTPPPEEEEEEEEEETTTTEEEEEEEEESEETTTEES-S-----GGG-EEEEE-/-------------S-SS-HHHHHHHHS--EEEEEHHHHHHHHHTT-HHHHHHIIIIITT--S---TT-EEEEEEETTEEEEE-TTS-EEEEEEEE-TT---SS--EEPPPS-TTSHHHHHHHHHHHHHHHHH-STT---S-PPPPSEEEETTTTEEEEGGGS-TT--EEEEE----STT-S--B-HHHHHHHHH---GGGS-HHHHHHHHHHHHTT--EEE-HHHHSBTT-HHHHHHHHHHHHHHHHH-SEEEEE-S-SSTTS-SSSPPPP--EEEEETTEEEEEPPPPHHHHHHH-TGGGBHHHHHHHHH-SEEEEE-SS-EEEEESS-EEETTBSS-------S--TTSGGGGGTTGGGSHHHHHHHTTSHHHHHHHHHHHHHHHHHHTTSB-SSGGGTTTTTHHHHHHHHHHH-PPEETTEEGGGHHHHT-EEE--TT-----TTS-----TTSGGGSSS-EEESS-TT-EE---TTS-EEEP--GGGS-HHHHHHS-GGG-EEEEE-EEEEEEEES--S-TTT--GGGGTEEEEE-TTS-EEEEEEESS--SSSEEEEEEEEEEEEE-TTSTTPPPEEEEEEEEEETTTTEEEEEEEEESEETTTEES-S-----GGG-EEEEE-